Protein AF-A0A7V7VN30-F1 (afdb_monomer_lite)

Structure (mmCIF, N/CA/C/O backbone):
data_AF-A0A7V7VN30-F1
#
_entry.id   AF-A0A7V7VN30-F1
#
loop_
_atom_site.group_PDB
_atom_site.id
_atom_site.type_symbol
_atom_site.label_atom_id
_atom_site.label_alt_id
_atom_site.label_comp_id
_atom_site.label_asym_id
_atom_site.label_entity_id
_atom_site.label_seq_id
_atom_site.pdbx_PDB_ins_code
_atom_site.Cartn_x
_atom_site.Cartn_y
_atom_site.Cartn_z
_atom_site.occupancy
_atom_site.B_iso_or_equiv
_atom_site.auth_seq_id
_atom_site.auth_comp_id
_atom_site.auth_asym_id
_atom_site.auth_atom_id
_atom_site.pdbx_PDB_model_num
ATOM 1 N N . MET A 1 1 ? -15.025 1.689 34.479 1.00 66.12 1 MET A N 1
ATOM 2 C CA . MET A 1 1 ? -14.597 1.155 33.168 1.00 66.12 1 MET A CA 1
ATOM 3 C C . MET A 1 1 ? -13.584 2.127 32.608 1.00 66.12 1 MET A C 1
ATOM 5 O O . MET A 1 1 ? -13.880 3.315 32.611 1.00 66.12 1 MET A O 1
ATOM 9 N N . SER A 1 2 ? -12.434 1.637 32.155 1.00 83.88 2 SER A N 1
ATOM 10 C CA . SER A 1 2 ? -11.446 2.458 31.455 1.00 83.88 2 SER A CA 1
ATOM 11 C C . SER A 1 2 ? -11.965 2.900 30.083 1.00 83.88 2 SER A C 1
ATOM 13 O O . SER A 1 2 ? -12.443 2.048 29.329 1.00 83.88 2 SER A O 1
ATOM 15 N N . PRO A 1 3 ? -11.854 4.192 29.735 1.00 95.19 3 PRO A N 1
ATOM 16 C CA . PRO A 1 3 ? -11.903 4.664 28.356 1.00 95.19 3 PRO A CA 1
ATOM 17 C C . PRO A 1 3 ? -10.938 3.914 27.441 1.00 95.19 3 PRO A C 1
ATOM 19 O O . PRO A 1 3 ? -9.892 3.445 27.891 1.00 95.19 3 PRO A O 1
ATOM 22 N N . ILE A 1 4 ? -11.272 3.837 26.157 1.00 98.38 4 ILE A N 1
ATOM 23 C CA . ILE A 1 4 ? -10.429 3.230 25.125 1.00 98.38 4 ILE A CA 1
ATOM 24 C C . ILE A 1 4 ? -9.858 4.333 24.229 1.00 98.38 4 ILE A C 1
ATOM 26 O O . ILE A 1 4 ? -10.616 5.172 23.743 1.00 98.38 4 ILE A O 1
ATOM 30 N N . LEU A 1 5 ? -8.548 4.309 23.975 1.00 98.56 5 LEU A N 1
ATOM 31 C CA . LEU A 1 5 ? -7.946 4.971 22.817 1.00 98.56 5 LEU A CA 1
ATOM 32 C C . LEU A 1 5 ? -7.602 3.896 21.785 1.00 98.56 5 LEU A C 1
ATOM 34 O O . LEU A 1 5 ? -6.805 3.007 22.078 1.00 98.56 5 LEU A O 1
ATOM 38 N N . PHE A 1 6 ? -8.177 3.993 20.592 1.00 98.75 6 PHE A N 1
ATOM 39 C CA . PHE A 1 6 ? -7.811 3.173 19.445 1.00 98.75 6 PHE A CA 1
ATOM 40 C C . PHE A 1 6 ? -6.999 4.011 18.447 1.00 98.75 6 PHE A C 1
ATOM 42 O O . PHE A 1 6 ? -7.450 5.065 17.997 1.00 98.75 6 PHE A O 1
ATOM 49 N N . ILE A 1 7 ? -5.801 3.544 18.107 1.00 98.75 7 ILE A N 1
ATOM 50 C CA . ILE A 1 7 ? -4.928 4.145 17.098 1.00 98.75 7 ILE A CA 1
ATOM 51 C C . ILE A 1 7 ? -4.871 3.182 15.912 1.00 98.75 7 ILE A C 1
ATOM 53 O O . ILE A 1 7 ? -4.224 2.136 15.993 1.00 98.75 7 ILE A O 1
ATOM 57 N N . GLY A 1 8 ? -5.563 3.531 14.829 1.00 98.25 8 GLY A N 1
ATOM 58 C CA . GLY A 1 8 ? -5.372 2.887 13.535 1.00 98.25 8 GLY A CA 1
ATOM 59 C C . GLY A 1 8 ? -4.122 3.450 12.868 1.00 98.25 8 GLY A C 1
ATOM 60 O O . GLY A 1 8 ? -4.026 4.664 12.687 1.00 98.25 8 GLY A O 1
ATOM 61 N N . LEU A 1 9 ? -3.172 2.583 12.533 1.00 97.62 9 LEU A N 1
ATOM 62 C CA . LEU A 1 9 ? -2.003 2.907 11.717 1.00 97.62 9 LEU A CA 1
ATOM 63 C C . LEU A 1 9 ? -2.114 2.070 10.449 1.00 97.62 9 LEU A C 1
ATOM 65 O O . LEU A 1 9 ? -2.092 0.851 10.567 1.00 97.62 9 LEU A O 1
ATOM 69 N N . ASP A 1 10 ? -2.261 2.683 9.280 1.00 96.00 10 ASP A N 1
ATOM 70 C CA . ASP A 1 10 ? -2.361 1.918 8.033 1.00 96.00 10 ASP A CA 1
ATOM 71 C C . ASP A 1 10 ? -1.008 1.273 7.661 1.00 96.00 10 ASP A C 1
ATOM 73 O O . ASP A 1 10 ? 0.060 1.826 7.952 1.00 96.00 10 ASP A O 1
ATOM 77 N N . ALA A 1 11 ? -1.056 0.069 7.088 1.00 95.62 11 ALA A N 1
ATOM 78 C CA . ALA A 1 11 ? 0.086 -0.757 6.675 1.00 95.62 11 ALA A CA 1
ATOM 79 C C . ALA A 1 11 ? 1.264 -0.933 7.673 1.00 95.62 11 ALA A C 1
ATOM 81 O O . ALA A 1 11 ? 2.388 -1.250 7.261 1.00 95.62 11 ALA A O 1
ATOM 82 N N . ALA A 1 12 ? 1.048 -0.782 8.985 1.00 97.31 12 ALA A N 1
ATOM 83 C CA . ALA A 1 12 ? 2.090 -0.899 10.010 1.00 97.31 12 ALA A CA 1
ATOM 84 C C . ALA A 1 12 ? 2.546 -2.361 10.227 1.00 97.31 12 ALA A C 1
ATOM 86 O O . ALA A 1 12 ? 2.091 -3.060 11.141 1.00 97.31 12 ALA A O 1
ATOM 87 N N . ASP A 1 13 ? 3.474 -2.809 9.379 1.00 96.81 13 ASP A N 1
ATOM 88 C CA . ASP A 1 13 ? 4.096 -4.136 9.385 1.00 96.81 13 ASP A CA 1
ATOM 89 C C . ASP A 1 13 ? 4.739 -4.491 10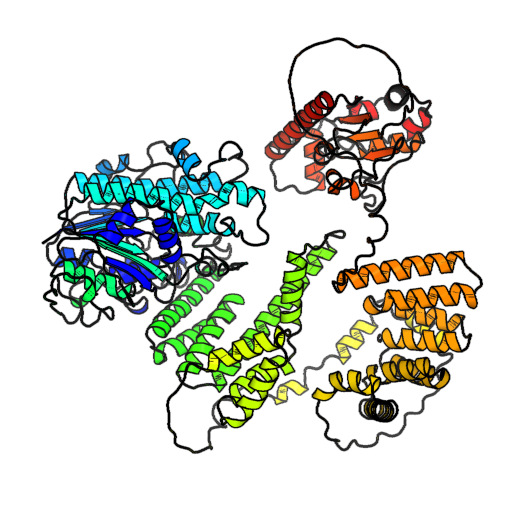.736 1.00 96.81 13 ASP A C 1
ATOM 91 O O . ASP A 1 13 ? 5.585 -3.768 11.271 1.00 96.81 13 ASP A O 1
ATOM 95 N N . TRP A 1 14 ? 4.366 -5.659 11.264 1.00 96.56 14 TRP A N 1
ATOM 96 C CA . TRP A 1 14 ? 4.877 -6.169 12.534 1.00 96.56 14 TRP A CA 1
ATOM 97 C C . TRP A 1 14 ? 6.371 -6.512 12.481 1.00 96.56 14 TRP A C 1
ATOM 99 O O . TRP A 1 14 ? 7.076 -6.325 13.477 1.00 96.56 14 TRP A O 1
ATOM 109 N N . GLU A 1 15 ? 6.874 -7.012 11.349 1.00 94.69 15 GLU A N 1
ATOM 110 C CA . GLU A 1 15 ? 8.275 -7.429 11.218 1.00 94.69 15 GLU A CA 1
ATOM 111 C C . GLU A 1 15 ? 9.208 -6.203 11.232 1.00 94.69 15 GLU A C 1
ATOM 113 O O . GLU A 1 15 ? 10.107 -6.121 12.076 1.00 94.69 15 GLU A O 1
ATOM 118 N N . LEU A 1 16 ? 8.939 -5.194 10.395 1.00 95.06 16 LEU A N 1
ATOM 119 C CA . LEU A 1 16 ? 9.674 -3.926 10.367 1.00 95.06 16 LEU A CA 1
ATOM 120 C C . LEU A 1 16 ? 9.571 -3.150 11.692 1.00 95.06 16 LEU A C 1
ATOM 122 O O . LEU A 1 16 ? 10.581 -2.643 12.190 1.00 95.06 16 LEU A O 1
ATOM 126 N N . LEU A 1 17 ? 8.385 -3.091 12.308 1.00 96.38 17 LEU A N 1
ATOM 127 C CA . LEU A 1 17 ? 8.190 -2.455 13.616 1.00 96.38 17 LEU A CA 1
ATOM 128 C C . LEU A 1 17 ? 9.000 -3.161 14.718 1.00 96.38 17 LEU A C 1
ATOM 130 O O . LEU A 1 17 ? 9.646 -2.495 15.531 1.00 96.38 17 LEU A O 1
ATOM 134 N N . SER A 1 18 ? 9.038 -4.497 14.712 1.00 95.31 18 SER A N 1
ATOM 135 C CA . SER A 1 18 ? 9.828 -5.291 15.665 1.00 95.31 18 SER A CA 1
ATOM 136 C C . SER A 1 18 ? 11.333 -5.049 15.512 1.00 95.31 18 SER A C 1
ATOM 138 O O . SER A 1 18 ? 12.022 -4.824 16.509 1.00 95.31 18 SER A O 1
ATOM 140 N N . LEU A 1 19 ? 11.844 -5.021 14.274 1.00 95.75 19 LEU A N 1
ATOM 141 C CA . LEU A 1 19 ? 13.248 -4.699 13.983 1.00 95.75 19 LEU A CA 1
ATOM 142 C C . LEU A 1 19 ? 13.631 -3.305 14.505 1.00 95.75 19 LEU A C 1
ATOM 144 O O . LEU A 1 19 ? 14.706 -3.123 15.077 1.00 95.75 19 LEU A O 1
ATOM 148 N N . LYS A 1 20 ? 12.736 -2.321 14.373 1.00 96.56 20 LYS A N 1
ATOM 149 C CA . LYS A 1 20 ? 12.953 -0.951 14.858 1.00 96.56 20 LYS A CA 1
ATOM 150 C C . LYS A 1 20 ? 12.885 -0.809 16.379 1.00 96.56 20 LYS A C 1
ATOM 152 O O . LYS A 1 20 ? 13.650 -0.022 16.939 1.00 96.56 20 LYS A O 1
ATOM 157 N N . ILE A 1 21 ? 12.021 -1.571 17.054 1.00 97.12 21 ILE A N 1
ATOM 158 C CA . ILE A 1 21 ? 12.023 -1.675 18.523 1.00 97.12 21 ILE A CA 1
ATOM 159 C C . ILE A 1 21 ? 13.345 -2.287 19.003 1.00 97.12 21 ILE A C 1
ATOM 161 O O . ILE A 1 21 ? 13.971 -1.730 19.905 1.00 97.12 21 ILE A O 1
ATOM 165 N N . ALA A 1 22 ? 13.811 -3.370 18.371 1.00 96.31 22 ALA A N 1
ATOM 166 C CA . ALA A 1 22 ? 15.088 -4.008 18.700 1.00 96.31 22 ALA A CA 1
ATOM 167 C C . ALA A 1 22 ? 16.297 -3.081 18.457 1.00 96.31 22 ALA A C 1
ATOM 169 O O . ALA A 1 22 ? 17.237 -3.073 19.248 1.00 96.31 22 ALA A O 1
ATOM 170 N N . ALA A 1 23 ? 16.243 -2.237 17.421 1.00 96.75 23 ALA A N 1
ATOM 171 C CA . ALA A 1 23 ? 17.229 -1.187 17.151 1.00 96.75 23 ALA A CA 1
ATOM 172 C C . ALA A 1 23 ? 17.105 0.056 18.066 1.00 96.75 23 ALA A C 1
ATOM 174 O O . ALA A 1 23 ? 17.790 1.054 17.841 1.00 96.75 23 ALA A O 1
ATOM 175 N N . GLY A 1 24 ? 16.215 0.040 19.067 1.00 97.56 24 GLY A N 1
ATOM 176 C CA . GLY A 1 24 ? 16.019 1.138 20.020 1.00 97.56 24 GLY A CA 1
ATOM 177 C C . GLY A 1 24 ? 15.389 2.407 19.432 1.00 97.56 24 GLY A C 1
ATOM 178 O O . GLY A 1 24 ? 15.394 3.445 20.090 1.00 97.56 24 GLY A O 1
ATOM 179 N N . LYS A 1 25 ? 14.849 2.352 18.206 1.00 97.94 25 LYS A N 1
ATOM 180 C CA . LYS A 1 25 ? 14.359 3.530 17.471 1.00 97.94 25 LYS A CA 1
ATOM 181 C C . LYS A 1 25 ? 12.937 3.966 17.827 1.00 97.94 25 LYS A C 1
ATOM 183 O O . LYS A 1 25 ? 12.584 5.105 17.547 1.00 97.94 25 LYS A O 1
ATOM 188 N N . LEU A 1 26 ? 12.141 3.085 18.438 1.00 98.50 26 LEU A N 1
ATOM 189 C CA . LEU A 1 26 ? 10.723 3.321 18.757 1.00 98.50 26 LEU A CA 1
ATOM 190 C C . LEU A 1 26 ? 10.481 3.244 20.280 1.00 98.50 26 LEU A C 1
ATOM 192 O O . LEU A 1 26 ? 9.953 2.241 20.776 1.00 98.50 26 LEU A O 1
ATOM 196 N N . PRO A 1 27 ? 10.956 4.228 21.071 1.00 98.06 27 PRO A N 1
ATOM 197 C CA . PRO A 1 27 ? 10.899 4.183 22.531 1.00 98.06 27 PRO A CA 1
ATOM 198 C C . PRO A 1 27 ? 9.481 4.174 23.127 1.00 98.06 27 PRO A C 1
ATOM 200 O O . PRO A 1 27 ? 9.307 3.618 24.215 1.00 98.06 27 PRO A O 1
ATOM 203 N N . HIS A 1 28 ? 8.465 4.752 22.479 1.00 98.12 28 HIS A N 1
ATOM 204 C CA . HIS A 1 28 ? 7.094 4.744 23.008 1.00 98.12 28 HIS A CA 1
ATOM 205 C C . HIS A 1 28 ? 6.401 3.394 22.754 1.00 98.12 28 HIS A C 1
ATOM 207 O O . HIS A 1 28 ? 5.845 2.802 23.684 1.00 98.12 28 HIS A O 1
ATOM 213 N N . LEU A 1 29 ? 6.513 2.847 21.542 1.00 97.56 29 LEU A N 1
ATOM 214 C CA . LEU A 1 29 ? 6.045 1.509 21.170 1.00 97.56 29 LEU A CA 1
ATOM 215 C C . LEU A 1 29 ? 6.773 0.422 21.975 1.00 97.56 29 LEU A C 1
ATOM 217 O O . LEU A 1 29 ? 6.116 -0.455 22.531 1.00 97.56 29 LEU A O 1
ATOM 221 N N . SER A 1 30 ? 8.093 0.532 22.158 1.00 97.38 30 SER A N 1
ATOM 222 C CA . SER A 1 30 ? 8.890 -0.365 23.015 1.00 97.38 30 SER A CA 1
ATOM 223 C C . SER A 1 30 ? 8.383 -0.405 24.467 1.00 97.38 30 SER A C 1
ATOM 225 O O . SER A 1 30 ? 8.200 -1.482 25.049 1.00 97.38 30 SER A O 1
ATOM 227 N N . LYS A 1 31 ? 8.048 0.760 25.046 1.00 95.81 31 LYS A N 1
ATOM 228 C CA . LYS A 1 31 ? 7.421 0.839 26.377 1.00 95.81 31 LYS A CA 1
ATOM 229 C C . LYS A 1 31 ? 6.052 0.155 26.415 1.00 95.81 31 LYS A C 1
ATOM 231 O O . LYS A 1 31 ? 5.730 -0.448 27.437 1.00 95.81 31 LYS A O 1
ATOM 236 N N . MET A 1 32 ? 5.247 0.227 25.355 1.00 95.44 32 MET A N 1
ATOM 237 C CA . MET A 1 32 ? 3.921 -0.410 25.320 1.00 95.44 32 MET A CA 1
ATOM 238 C C . MET A 1 32 ? 3.971 -1.917 25.072 1.00 95.44 32 MET A C 1
ATOM 240 O O . MET A 1 32 ? 3.211 -2.635 25.712 1.00 95.44 32 MET A O 1
ATOM 244 N N . VAL A 1 33 ? 4.887 -2.398 24.228 1.00 95.38 33 VAL A N 1
ATOM 245 C CA . VAL A 1 33 ? 5.182 -3.831 24.056 1.00 95.38 33 VAL A CA 1
ATOM 246 C C . VAL A 1 33 ? 5.611 -4.444 25.393 1.00 95.38 33 VAL A C 1
ATOM 248 O O . VAL A 1 33 ? 5.045 -5.443 25.829 1.00 95.38 33 VAL A O 1
ATOM 251 N N . THR A 1 34 ? 6.539 -3.795 26.102 1.00 94.88 34 THR A N 1
ATOM 252 C CA . THR A 1 34 ? 7.025 -4.263 27.413 1.00 94.88 34 THR A CA 1
ATOM 253 C C . THR A 1 34 ? 5.923 -4.274 28.485 1.00 94.88 34 THR A C 1
ATOM 255 O O . THR A 1 34 ? 5.781 -5.250 29.217 1.00 94.88 34 THR A O 1
ATOM 258 N N . HIS A 1 35 ? 5.104 -3.219 28.575 1.00 94.31 35 HIS A N 1
ATOM 259 C CA . HIS A 1 35 ? 4.089 -3.051 29.633 1.00 94.31 35 HIS A CA 1
ATOM 260 C C . HIS A 1 35 ? 2.658 -3.402 29.187 1.00 94.31 35 HIS A C 1
ATOM 262 O O . HIS A 1 35 ? 1.690 -2.896 29.759 1.00 94.31 35 HIS A O 1
ATOM 268 N N . GLY A 1 36 ? 2.512 -4.231 28.156 1.00 96.25 36 GLY A N 1
ATOM 269 C CA . GLY A 1 36 ? 1.225 -4.577 27.555 1.00 96.25 36 GLY A CA 1
ATOM 270 C C . GLY A 1 36 ? 1.229 -5.974 26.940 1.00 96.25 36 GLY A C 1
ATOM 271 O O . GLY A 1 36 ? 1.962 -6.865 27.377 1.00 96.25 36 GLY A O 1
ATOM 272 N N . VAL A 1 37 ? 0.415 -6.158 25.905 1.00 97.38 37 VAL A N 1
ATOM 273 C CA . VAL A 1 37 ? 0.479 -7.321 25.018 1.00 97.38 37 VAL A CA 1
ATOM 274 C C . VAL A 1 37 ? 0.644 -6.890 23.572 1.00 97.38 37 VAL A C 1
ATOM 276 O O . VAL A 1 37 ? 0.138 -5.843 23.172 1.00 97.38 37 VAL A O 1
ATOM 279 N N . SER A 1 38 ? 1.329 -7.701 22.773 1.00 97.56 38 SER A N 1
ATOM 280 C CA . SER A 1 38 ? 1.595 -7.371 21.371 1.00 97.56 38 SER A CA 1
ATOM 281 C C . SER A 1 38 ? 1.861 -8.596 20.508 1.00 97.56 38 SER A C 1
ATOM 283 O O . SER A 1 38 ? 2.325 -9.621 21.011 1.00 97.56 38 SER A O 1
ATOM 285 N N . GLY A 1 39 ? 1.627 -8.487 19.205 1.00 96.44 39 GLY A N 1
ATOM 286 C CA . GLY A 1 39 ? 2.004 -9.517 18.245 1.00 96.44 39 GLY A CA 1
ATOM 287 C C . GLY A 1 39 ? 1.530 -9.228 16.819 1.00 96.44 39 GLY A C 1
ATOM 288 O O . GLY A 1 39 ? 0.883 -8.206 16.576 1.00 96.44 39 GLY A O 1
ATOM 289 N N . PRO A 1 40 ? 1.820 -10.148 15.883 1.00 97.00 40 PRO A N 1
ATOM 290 C CA . PRO A 1 40 ? 1.345 -10.063 14.510 1.00 97.00 40 PRO A CA 1
ATOM 291 C C . PRO A 1 40 ? -0.181 -10.204 14.444 1.00 97.00 40 PRO A C 1
ATOM 293 O O . PRO A 1 40 ? -0.768 -11.119 15.033 1.00 97.00 40 PRO A O 1
ATOM 296 N N . LEU A 1 41 ? -0.805 -9.319 13.675 1.00 97.50 41 LEU A N 1
ATOM 297 C CA . LEU A 1 41 ? -2.236 -9.268 13.405 1.00 97.50 41 LEU A CA 1
ATOM 298 C C . LEU A 1 41 ? -2.484 -9.662 11.949 1.00 97.50 41 LEU A C 1
ATOM 300 O O . LEU A 1 41 ? -2.000 -9.010 11.028 1.00 97.50 41 LEU A O 1
ATOM 304 N N . ARG A 1 42 ? -3.214 -10.756 11.725 1.00 96.06 42 ARG A N 1
ATOM 305 C CA . ARG A 1 42 ? -3.474 -11.265 10.376 1.00 96.06 42 ARG A CA 1
ATOM 306 C C . ARG A 1 42 ? -4.650 -10.535 9.723 1.00 96.06 42 ARG A C 1
ATOM 308 O O . ARG A 1 42 ? -5.745 -10.491 10.286 1.00 96.06 42 ARG A O 1
ATOM 315 N N . SER A 1 43 ? -4.412 -10.012 8.527 1.00 94.19 43 SER A N 1
ATOM 316 C CA . SER A 1 43 ? -5.440 -9.420 7.671 1.00 94.19 43 SER A CA 1
ATOM 317 C C . SER A 1 43 ? -6.303 -10.492 6.984 1.00 94.19 43 SER A C 1
ATOM 319 O O . SER A 1 43 ? -5.991 -11.684 7.068 1.00 94.19 43 SER A O 1
ATOM 321 N N . ILE A 1 44 ? -7.376 -10.082 6.305 1.00 88.62 44 ILE A N 1
ATOM 322 C CA . ILE A 1 44 ? -8.258 -10.973 5.528 1.00 88.62 44 ILE A CA 1
ATOM 323 C C . ILE A 1 44 ? -8.218 -10.629 4.034 1.00 88.62 44 ILE A C 1
ATOM 325 O O . ILE A 1 44 ? -7.730 -9.569 3.657 1.00 88.62 44 ILE A O 1
ATOM 329 N N . SER A 1 45 ? -8.727 -11.514 3.173 1.00 79.31 45 SER A N 1
ATOM 330 C CA . SER A 1 4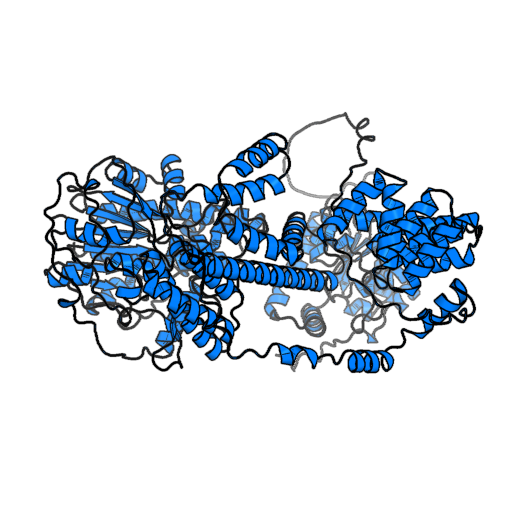5 ? -8.895 -11.186 1.750 1.00 79.31 45 SER A CA 1
ATOM 331 C C . SER A 1 45 ? -10.256 -10.511 1.504 1.00 79.31 45 SER A C 1
ATOM 333 O O . SER A 1 45 ? -11.257 -10.973 2.063 1.00 79.31 45 SER A O 1
ATOM 335 N N . PRO A 1 46 ? -10.340 -9.463 0.663 1.00 81.12 46 PRO A N 1
ATOM 336 C CA . PRO A 1 46 ? -9.241 -8.796 -0.045 1.00 81.12 46 PRO A CA 1
ATOM 337 C C . PRO A 1 46 ? -8.512 -7.721 0.788 1.00 81.12 46 PRO A C 1
ATOM 339 O O . PRO A 1 46 ? -9.116 -7.067 1.637 1.00 81.12 46 PRO A O 1
ATOM 342 N N . LEU A 1 47 ? -7.232 -7.473 0.474 1.00 85.56 47 LEU A N 1
ATOM 343 C CA . LEU A 1 47 ? -6.345 -6.530 1.182 1.00 85.56 47 LEU A CA 1
ATOM 344 C C . LEU A 1 47 ? -6.579 -5.03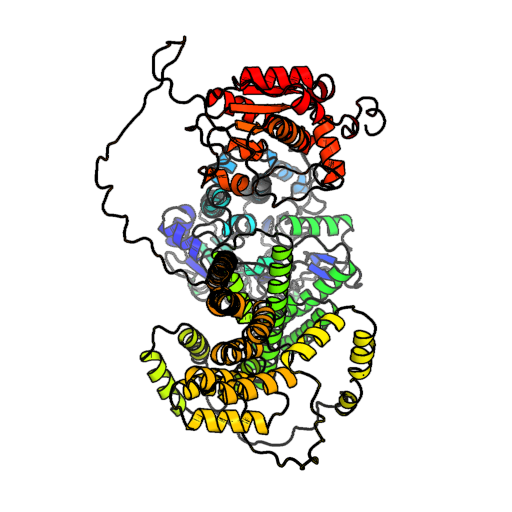8 0.830 1.00 85.56 47 LEU A C 1
ATOM 346 O O . LEU A 1 47 ? -5.623 -4.290 0.630 1.00 85.56 47 LEU A O 1
ATOM 350 N N . PHE A 1 48 ? -7.838 -4.597 0.741 1.00 87.19 48 PHE A N 1
ATOM 351 C CA . PHE A 1 48 ? -8.188 -3.183 0.537 1.00 87.19 48 PHE A CA 1
ATOM 352 C C . PHE A 1 48 ? -8.551 -2.526 1.866 1.00 87.19 48 PHE A C 1
ATOM 354 O O . PHE A 1 48 ? -9.567 -2.885 2.466 1.00 87.19 48 PHE A O 1
ATOM 361 N N . SER A 1 49 ? -7.803 -1.504 2.277 1.00 90.88 49 SER A N 1
ATOM 362 C CA . SER A 1 49 ? -8.028 -0.748 3.515 1.00 90.88 49 SER A CA 1
ATOM 363 C C . SER A 1 49 ? -9.502 -0.340 3.748 1.00 90.88 49 SER A C 1
ATOM 365 O O . SER A 1 49 ? -9.993 -0.550 4.856 1.00 90.88 49 SER A O 1
ATOM 367 N N . PRO A 1 50 ? -10.305 0.110 2.753 1.00 90.62 50 PRO A N 1
ATOM 368 C CA . PRO A 1 50 ? -11.744 0.333 2.950 1.00 90.62 50 PRO A CA 1
ATOM 369 C C . PRO A 1 50 ? -12.529 -0.882 3.458 1.00 90.62 50 PRO A C 1
ATOM 371 O O . PRO A 1 50 ? -13.378 -0.744 4.340 1.00 90.62 50 PRO A O 1
ATOM 374 N N . ALA A 1 51 ? -12.262 -2.069 2.910 1.00 92.50 51 ALA A N 1
ATOM 375 C CA . ALA A 1 51 ? -12.911 -3.304 3.332 1.00 92.50 51 ALA A CA 1
ATOM 376 C C . ALA A 1 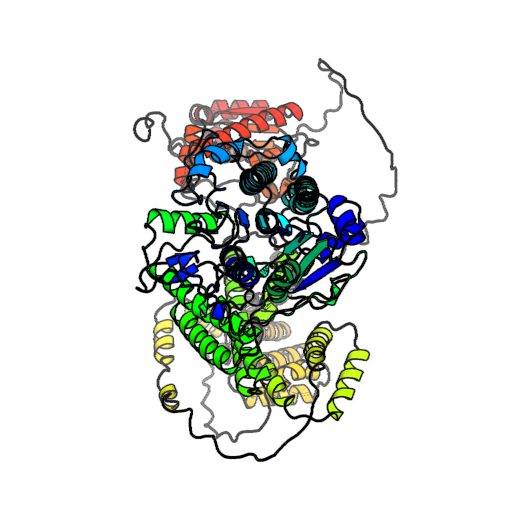51 ? -12.407 -3.729 4.718 1.00 92.50 51 ALA A C 1
ATOM 378 O O . ALA A 1 51 ? -13.205 -4.073 5.589 1.00 92.50 51 ALA A O 1
ATOM 379 N N . LEU A 1 52 ? -11.098 -3.623 4.956 1.00 95.56 52 LEU A N 1
ATOM 380 C CA . LEU A 1 52 ? -10.466 -4.047 6.201 1.00 95.56 52 LEU A CA 1
ATOM 381 C C . LEU A 1 52 ? -10.805 -3.126 7.389 1.00 95.56 52 LEU A C 1
ATOM 383 O O . LEU A 1 52 ? -11.162 -3.619 8.456 1.00 95.56 52 LEU A O 1
ATOM 387 N N . TRP A 1 53 ? -10.804 -1.800 7.228 1.00 96.44 53 TRP A N 1
ATOM 388 C CA . TRP A 1 53 ? -11.234 -0.862 8.277 1.00 96.44 53 TRP A CA 1
ATOM 389 C C . TRP A 1 53 ? -12.740 -0.935 8.553 1.00 96.44 53 TRP A C 1
ATOM 391 O O . TRP A 1 53 ? -13.169 -0.734 9.695 1.00 96.44 53 TRP A O 1
ATOM 401 N N . ALA A 1 54 ? -13.558 -1.292 7.559 1.00 95.81 54 ALA A N 1
ATOM 402 C CA . ALA A 1 54 ? -14.960 -1.638 7.784 1.00 95.81 54 ALA A CA 1
ATOM 403 C C . ALA A 1 54 ? -15.105 -2.982 8.532 1.00 95.81 54 ALA A C 1
ATOM 405 O O . ALA A 1 54 ? -15.904 -3.067 9.469 1.00 95.81 54 ALA A O 1
ATOM 406 N N . THR A 1 55 ? -14.278 -3.986 8.223 1.00 97.31 55 THR A N 1
ATOM 407 C CA . THR A 1 55 ? -14.183 -5.257 8.965 1.00 97.31 55 THR A CA 1
ATOM 408 C C . THR A 1 55 ? -13.792 -5.017 10.429 1.00 97.31 55 THR A C 1
ATOM 410 O O . THR A 1 55 ? -14.487 -5.480 11.333 1.00 97.31 55 THR A O 1
ATOM 413 N N . ILE A 1 56 ? -12.749 -4.222 10.696 1.00 98.06 56 ILE A N 1
ATOM 414 C CA . ILE A 1 56 ? -12.306 -3.849 12.053 1.00 98.06 56 ILE A CA 1
ATOM 415 C C . ILE A 1 56 ? -13.407 -3.093 12.803 1.00 98.06 56 ILE A C 1
ATOM 417 O O . ILE A 1 56 ? -13.635 -3.342 13.987 1.00 98.06 56 ILE A O 1
ATOM 421 N N . GLY A 1 57 ? -14.099 -2.174 12.124 1.00 97.00 57 GLY A N 1
ATOM 422 C CA . GLY A 1 57 ? -15.161 -1.372 12.722 1.00 97.00 57 GLY A CA 1
ATOM 423 C C . GLY A 1 57 ? -16.417 -2.175 13.072 1.00 97.00 57 GLY A C 1
ATOM 424 O O . GLY A 1 57 ? -17.072 -1.851 14.062 1.00 97.00 57 GLY A O 1
ATOM 425 N N . THR A 1 58 ? -16.760 -3.198 12.282 1.00 97.25 58 THR A N 1
ATOM 426 C CA . THR A 1 58 ? -18.020 -3.966 12.391 1.00 97.25 58 THR A CA 1
ATOM 427 C C . THR A 1 58 ? -17.871 -5.345 13.045 1.00 97.25 58 THR A C 1
ATOM 429 O O . THR A 1 58 ? -18.833 -5.835 13.634 1.00 97.25 58 THR A O 1
ATOM 432 N N . GLY A 1 59 ? -16.686 -5.962 12.988 1.00 97.12 59 GLY A N 1
ATOM 433 C CA . GLY A 1 59 ? -16.434 -7.332 13.454 1.00 97.12 59 GLY A CA 1
ATOM 434 C C . GLY A 1 59 ? -16.954 -8.430 12.519 1.00 97.12 59 GLY A C 1
ATOM 435 O O . GLY A 1 59 ? -17.270 -9.513 13.009 1.00 97.12 59 GLY A O 1
ATOM 436 N N . LYS A 1 60 ? -17.082 -8.131 11.220 1.00 96.31 60 LYS A N 1
ATOM 437 C CA . LYS A 1 60 ? -17.751 -8.931 10.176 1.00 96.31 60 LYS A CA 1
ATOM 438 C C . LYS A 1 60 ? -16.942 -8.954 8.874 1.00 96.31 60 LYS A C 1
ATOM 440 O O . LYS A 1 60 ? -16.068 -8.110 8.710 1.00 96.31 60 LYS A O 1
ATOM 445 N N . HIS A 1 61 ? -17.253 -9.859 7.945 1.00 95.38 61 HIS A N 1
ATOM 446 C CA . HIS A 1 61 ? -16.605 -9.913 6.621 1.00 95.38 61 HIS A CA 1
ATOM 447 C C . HIS A 1 61 ? -17.150 -8.866 5.637 1.00 95.38 61 HIS A C 1
ATOM 449 O O . HIS A 1 61 ? -18.287 -8.397 5.752 1.00 95.38 61 HIS A O 1
ATOM 455 N N . SER A 1 62 ? -16.366 -8.581 4.594 1.00 93.69 62 SER A N 1
ATOM 456 C CA . SER A 1 62 ? -16.700 -7.667 3.494 1.00 93.69 62 SER A CA 1
ATOM 457 C C . SER A 1 62 ? -18.029 -7.996 2.805 1.00 93.69 62 SER A C 1
ATOM 459 O O . SER A 1 62 ? -18.788 -7.082 2.472 1.00 93.69 62 SER A O 1
ATOM 461 N N . TYR A 1 63 ? -18.351 -9.287 2.640 1.00 92.38 63 TYR A N 1
ATOM 462 C CA . TYR A 1 63 ? -19.634 -9.729 2.078 1.00 92.38 63 TYR A CA 1
ATOM 463 C C . TYR A 1 63 ? -20.842 -9.430 2.988 1.00 92.38 63 TYR A C 1
ATOM 465 O O . TYR A 1 63 ? -21.950 -9.247 2.484 1.00 92.38 63 TYR A O 1
ATOM 473 N N . GLU A 1 64 ? -20.650 -9.342 4.310 1.00 93.69 64 GLU A N 1
ATOM 474 C CA . GLU A 1 64 ? -21.706 -8.980 5.263 1.00 93.69 64 GLU A CA 1
ATOM 475 C C . GLU A 1 64 ? -21.887 -7.462 5.330 1.00 93.69 64 GLU A C 1
ATOM 477 O O . GLU A 1 64 ? -22.974 -6.941 5.072 1.00 93.69 64 GLU A O 1
ATOM 482 N N . HIS A 1 65 ? -20.812 -6.733 5.657 1.00 93.06 65 HIS A N 1
ATOM 483 C CA . HIS A 1 65 ? -20.887 -5.290 5.884 1.00 93.06 65 HIS A CA 1
ATOM 484 C C . HIS A 1 65 ? -20.956 -4.477 4.584 1.00 93.06 65 HIS A C 1
ATOM 486 O O . HIS A 1 65 ? -21.188 -3.270 4.647 1.00 93.06 65 HIS A O 1
ATOM 492 N N . GLY A 1 66 ? -20.803 -5.113 3.418 1.00 90.12 66 GLY A N 1
ATOM 493 C CA . GLY A 1 66 ? -21.120 -4.543 2.106 1.00 90.12 66 GLY A CA 1
ATOM 494 C C . GLY A 1 66 ? -20.104 -3.543 1.552 1.00 90.12 66 GLY A C 1
ATOM 495 O O . GLY A 1 66 ? -20.474 -2.741 0.701 1.00 90.12 66 GLY A O 1
ATOM 496 N N . ILE A 1 67 ? -18.855 -3.577 2.025 1.00 90.44 67 ILE A N 1
ATOM 497 C CA . ILE A 1 67 ? -17.743 -2.766 1.499 1.00 90.44 67 ILE A CA 1
ATOM 498 C C . ILE A 1 67 ? -16.643 -3.738 1.083 1.00 90.44 67 ILE A C 1
ATOM 500 O O . ILE A 1 67 ? -16.084 -4.408 1.947 1.00 90.44 67 ILE A O 1
ATOM 504 N N . THR A 1 68 ? -16.358 -3.841 -0.217 1.00 87.06 68 THR A N 1
ATOM 505 C CA . THR A 1 68 ? -15.462 -4.873 -0.775 1.00 87.06 68 THR A CA 1
ATOM 506 C C . THR A 1 68 ? -14.215 -4.318 -1.468 1.00 87.06 68 THR A C 1
ATOM 508 O O . THR A 1 68 ? -13.328 -5.097 -1.797 1.00 87.06 68 THR A O 1
ATOM 511 N N . GLY A 1 69 ? -14.088 -3.004 -1.667 1.00 84.81 69 GLY A N 1
ATOM 512 C CA . GLY A 1 69 ? -12.925 -2.395 -2.324 1.00 84.81 69 GLY A CA 1
ATOM 513 C C . GLY A 1 69 ? -12.903 -0.873 -2.204 1.00 84.81 69 GLY A C 1
ATOM 514 O O . GLY A 1 69 ? -13.541 -0.314 -1.314 1.00 84.81 69 GLY A O 1
ATOM 515 N N . PHE A 1 70 ? -12.184 -0.198 -3.105 1.00 81.25 70 PHE A N 1
ATOM 516 C CA . PHE A 1 70 ? -12.156 1.269 -3.175 1.00 81.25 70 PHE A CA 1
ATOM 517 C C . PHE A 1 70 ? -13.364 1.846 -3.921 1.00 81.25 70 PHE A C 1
ATOM 519 O O . PHE A 1 70 ? -13.967 2.808 -3.440 1.00 81.25 70 PHE A O 1
ATOM 526 N N . THR A 1 71 ? -13.752 1.249 -5.052 1.00 83.88 71 THR A N 1
ATOM 527 C CA . THR A 1 71 ? -14.874 1.715 -5.880 1.00 83.88 71 THR A CA 1
ATOM 528 C C . THR A 1 71 ? -15.887 0.616 -6.217 1.00 83.88 71 THR A C 1
ATOM 530 O O . THR A 1 71 ? -15.609 -0.572 -6.069 1.00 83.88 71 THR A O 1
ATOM 533 N N . TYR A 1 72 ? -17.085 1.026 -6.645 1.00 81.00 72 TYR A N 1
ATOM 534 C CA . TYR A 1 72 ? -18.149 0.159 -7.151 1.00 81.00 72 TYR A CA 1
ATOM 535 C C . TYR A 1 72 ? -18.925 0.826 -8.297 1.00 81.00 72 TYR A C 1
ATOM 537 O O . TYR A 1 72 ? -18.941 2.056 -8.435 1.00 81.00 72 TYR A O 1
ATOM 545 N N . ALA A 1 73 ? -19.584 0.010 -9.123 1.00 79.81 73 ALA A N 1
ATOM 546 C CA . ALA A 1 73 ? -20.523 0.489 -10.134 1.00 79.81 73 ALA A CA 1
ATOM 547 C C . ALA A 1 73 ? -21.867 0.839 -9.475 1.00 79.81 73 ALA A C 1
ATOM 549 O O . ALA A 1 73 ? -22.412 0.063 -8.692 1.00 79.81 73 ALA A O 1
ATOM 550 N N . ASP A 1 74 ? -22.415 2.017 -9.768 1.00 75.81 74 ASP A N 1
ATOM 551 C CA . ASP A 1 74 ? -23.668 2.460 -9.160 1.00 75.81 74 ASP A CA 1
ATOM 552 C C . ASP A 1 74 ? -24.869 1.581 -9.575 1.00 75.81 74 ASP A C 1
ATOM 554 O O . ASP A 1 74 ? -24.839 0.874 -10.580 1.00 75.81 74 ASP A O 1
ATOM 558 N N . HIS A 1 75 ? -25.976 1.656 -8.829 1.00 67.88 75 HIS A N 1
ATOM 559 C CA . HIS A 1 75 ? -27.164 0.835 -9.103 1.00 67.88 75 HIS A CA 1
ATOM 560 C C . HIS A 1 75 ? -27.847 1.117 -10.457 1.00 67.88 75 HIS A C 1
ATOM 562 O O . HIS A 1 75 ? -28.710 0.337 -10.856 1.00 67.88 75 HIS A O 1
ATOM 568 N N . SER A 1 76 ? -27.494 2.200 -11.163 1.00 65.69 76 SER A N 1
ATOM 569 C CA . SER A 1 76 ? -27.936 2.431 -12.545 1.00 65.69 76 SER A CA 1
ATOM 570 C C . SER A 1 76 ? -27.007 1.828 -13.609 1.00 65.69 76 SER A C 1
ATOM 572 O O . SER A 1 76 ? -27.406 1.726 -14.767 1.00 65.69 76 SER A O 1
ATOM 574 N N . GLY A 1 77 ? -25.787 1.416 -13.242 1.00 63.69 77 GLY A N 1
ATOM 575 C CA . GLY A 1 77 ? -24.759 0.945 -14.173 1.00 63.69 77 GLY A CA 1
ATOM 576 C C . GLY A 1 77 ? -24.167 2.052 -15.055 1.00 63.69 77 GLY A C 1
ATOM 577 O O . GLY A 1 77 ? -23.602 1.754 -16.108 1.00 63.69 77 GLY A O 1
ATOM 578 N N . MET A 1 78 ? -24.315 3.323 -14.662 1.00 64.12 78 MET A N 1
ATOM 579 C CA . MET A 1 78 ? -23.913 4.504 -15.444 1.00 64.12 78 MET A CA 1
ATOM 580 C C . MET A 1 78 ? -22.886 5.400 -14.733 1.00 64.12 78 MET A C 1
ATOM 582 O O . MET A 1 78 ? -22.364 6.334 -15.346 1.00 64.12 78 MET A O 1
ATOM 586 N N . GLY A 1 79 ? -22.569 5.131 -13.465 1.00 72.06 79 GLY A N 1
ATOM 587 C CA . GLY A 1 79 ? -21.615 5.886 -12.660 1.00 72.06 79 GLY A CA 1
ATOM 588 C C . GLY A 1 79 ? -20.647 4.999 -11.878 1.00 72.06 79 GLY A C 1
ATOM 589 O O . GLY A 1 79 ? -20.989 3.909 -11.427 1.00 72.06 79 GLY A O 1
ATOM 590 N N . LEU A 1 80 ? -19.431 5.509 -11.689 1.00 78.50 80 LEU A N 1
ATOM 591 C CA . LEU A 1 80 ? -18.448 4.976 -10.748 1.00 78.50 80 LEU A CA 1
ATOM 592 C C . LEU A 1 80 ? -18.610 5.706 -9.408 1.00 78.50 80 LEU A C 1
ATOM 594 O O . LEU A 1 80 ? -18.694 6.937 -9.402 1.00 78.50 80 LEU A O 1
ATOM 598 N N . ARG A 1 81 ? -18.631 4.984 -8.284 1.00 79.75 81 ARG A N 1
ATOM 599 C CA . ARG A 1 81 ? -18.669 5.576 -6.937 1.00 79.75 81 ARG A CA 1
ATOM 600 C C . ARG A 1 81 ? -17.570 5.002 -6.040 1.00 79.75 81 ARG A C 1
ATOM 602 O O . ARG A 1 81 ? -17.296 3.810 -6.130 1.00 79.75 81 ARG A O 1
ATOM 609 N N . PRO A 1 82 ? -16.961 5.810 -5.155 1.00 83.50 82 PRO A N 1
ATOM 610 C CA . PRO A 1 82 ? -16.150 5.285 -4.063 1.00 83.50 82 PRO A CA 1
ATOM 611 C C . PRO A 1 82 ? -17.052 4.611 -3.022 1.00 83.50 82 PRO A C 1
ATOM 613 O O . PRO A 1 82 ? -18.188 5.048 -2.816 1.00 83.50 82 PRO A O 1
ATOM 616 N N . TYR A 1 83 ? -16.546 3.590 -2.330 1.00 85.00 83 TYR A N 1
ATOM 617 C CA . TYR A 1 83 ? -17.220 3.064 -1.144 1.00 85.00 83 TYR A CA 1
ATOM 618 C C . TYR A 1 83 ? -17.256 4.122 -0.038 1.00 85.00 83 TYR A C 1
ATOM 620 O O . TYR A 1 83 ? -16.234 4.689 0.343 1.00 85.00 83 TYR A O 1
ATOM 628 N N . ASP A 1 84 ? -18.457 4.377 0.472 1.00 84.94 84 ASP A N 1
ATOM 629 C CA . ASP A 1 84 ? -18.745 5.456 1.413 1.00 84.94 84 ASP A CA 1
ATOM 630 C C . ASP A 1 84 ? -19.531 4.950 2.634 1.00 84.94 84 ASP A C 1
ATOM 632 O O . ASP A 1 84 ? -19.964 3.795 2.708 1.00 84.94 84 ASP A O 1
ATOM 636 N N . ARG A 1 85 ? -19.788 5.841 3.593 1.00 87.69 85 ARG A N 1
ATOM 637 C CA . ARG A 1 85 ? -20.551 5.525 4.807 1.00 87.69 85 ARG A CA 1
ATOM 638 C C . ARG A 1 85 ? -21.960 4.990 4.531 1.00 87.69 85 ARG A C 1
ATOM 640 O O . ARG A 1 85 ? -22.520 4.286 5.371 1.00 87.69 85 ARG A O 1
ATOM 647 N N . THR A 1 86 ? -22.567 5.348 3.398 1.00 84.50 86 THR A N 1
ATOM 648 C CA . THR A 1 86 ? -23.921 4.905 3.010 1.00 84.50 86 THR A CA 1
ATOM 649 C C . THR A 1 86 ? -23.935 3.502 2.407 1.00 84.50 86 THR A C 1
ATOM 651 O O . THR A 1 86 ? -24.983 2.864 2.376 1.00 84.50 86 THR A O 1
ATOM 654 N N . SER A 1 87 ? -22.769 3.004 1.995 1.00 86.62 87 SER A N 1
ATOM 655 C CA . SER A 1 87 ? -22.574 1.669 1.422 1.00 86.62 87 SER A CA 1
ATOM 656 C C . SER A 1 87 ? -22.571 0.558 2.489 1.00 86.62 87 SER A C 1
ATOM 658 O O . SER A 1 87 ? -22.848 -0.605 2.193 1.00 86.62 87 SER A O 1
ATOM 660 N N . ARG A 1 88 ? -22.280 0.921 3.747 1.00 91.19 88 ARG A N 1
ATOM 661 C CA . ARG A 1 88 ? -22.098 0.013 4.890 1.00 91.19 88 ARG A CA 1
ATOM 662 C C . ARG A 1 88 ? -23.423 -0.576 5.400 1.00 91.19 88 ARG A C 1
ATOM 664 O O . ARG A 1 88 ? -24.371 0.160 5.668 1.00 91.19 88 ARG A O 1
ATOM 671 N N . ARG A 1 89 ? -23.477 -1.901 5.592 1.00 91.12 89 ARG A N 1
ATOM 672 C CA . ARG A 1 89 ? -24.711 -2.669 5.887 1.00 91.12 89 ARG A CA 1
ATOM 673 C C . ARG A 1 89 ? -24.889 -3.128 7.339 1.00 91.12 89 ARG A C 1
ATOM 675 O O . ARG A 1 89 ? -26.023 -3.375 7.739 1.00 91.12 89 ARG A O 1
ATOM 682 N N . SER A 1 90 ? -23.819 -3.166 8.131 1.00 93.38 90 SER A N 1
ATOM 683 C CA . SER A 1 90 ? -23.851 -3.532 9.559 1.00 93.38 90 SER A CA 1
ATOM 684 C C . SER A 1 90 ? -23.316 -2.385 10.432 1.00 93.38 90 SER A C 1
ATOM 686 O O . SER A 1 90 ? -22.425 -1.657 9.980 1.00 93.38 90 SER A O 1
ATOM 688 N N . PRO A 1 91 ? -23.811 -2.195 11.675 1.00 94.88 91 PRO A N 1
ATOM 689 C CA . PRO A 1 91 ? -23.301 -1.201 12.620 1.00 94.88 91 PRO A CA 1
ATOM 690 C C . PRO A 1 91 ? -21.820 -1.406 12.929 1.00 94.88 91 PRO A C 1
ATOM 692 O O . PRO A 1 91 ? -21.321 -2.524 12.944 1.00 94.88 91 PRO A O 1
ATOM 695 N N . ALA A 1 92 ? -21.139 -0.307 13.250 1.00 96.19 92 ALA A N 1
ATOM 696 C CA . ALA A 1 92 ? -19.761 -0.325 13.723 1.00 96.19 92 ALA A CA 1
ATOM 697 C C . ALA A 1 92 ? -19.706 -0.026 15.225 1.00 96.19 92 ALA A C 1
ATOM 699 O O . ALA A 1 92 ? -20.694 0.409 15.826 1.00 96.19 92 ALA A O 1
ATOM 700 N N . ILE A 1 93 ? -18.542 -0.214 15.839 1.00 97.50 93 ILE A N 1
ATOM 701 C CA . ILE A 1 93 ? -18.347 -0.094 17.285 1.00 97.50 93 ILE A CA 1
ATOM 702 C C . ILE A 1 93 ? -18.829 1.248 17.871 1.00 97.50 93 ILE A C 1
ATOM 704 O O . ILE A 1 93 ? -19.441 1.260 18.937 1.00 97.50 93 ILE A O 1
ATOM 708 N N . TRP A 1 94 ? -18.692 2.372 17.157 1.00 96.75 94 TRP A N 1
ATOM 709 C CA . TRP A 1 94 ? -19.245 3.671 17.582 1.00 96.75 94 TRP A CA 1
ATOM 710 C C . TRP A 1 94 ? -20.784 3.717 17.587 1.00 96.75 94 TRP A C 1
ATOM 712 O O . TRP A 1 94 ? -21.387 4.398 18.425 1.00 96.75 94 TRP A O 1
ATOM 722 N N . ASN A 1 95 ? -21.445 2.973 16.692 1.00 96.19 95 ASN A N 1
ATOM 723 C CA . ASN A 1 95 ? -22.898 2.795 16.700 1.00 96.19 95 ASN A CA 1
ATOM 724 C C . ASN A 1 95 ? -23.315 1.933 17.912 1.00 96.19 95 ASN A C 1
ATOM 726 O O . ASN A 1 95 ? -24.252 2.293 18.625 1.00 96.19 95 ASN A O 1
ATOM 730 N N . MET A 1 96 ? -22.573 0.854 18.197 1.00 97.00 96 MET A N 1
ATOM 731 C CA . MET A 1 96 ? -22.798 -0.054 19.335 1.00 97.00 96 MET A CA 1
ATOM 732 C C . MET A 1 96 ? -22.606 0.653 20.692 1.00 97.00 96 MET A C 1
ATOM 734 O O . MET A 1 96 ? -23.433 0.522 21.597 1.00 97.00 96 MET A O 1
ATOM 738 N N . PHE A 1 97 ? -21.564 1.483 20.816 1.00 97.31 97 PHE A N 1
ATOM 739 C CA . PHE A 1 97 ? -21.339 2.361 21.970 1.00 97.31 97 PHE A CA 1
ATOM 740 C C . PHE A 1 97 ? -22.482 3.371 22.134 1.00 97.31 97 PHE A C 1
ATOM 742 O O . PHE A 1 97 ? -23.040 3.501 23.227 1.00 97.31 97 PHE A O 1
ATOM 749 N N . SER A 1 98 ? -22.878 4.048 21.048 1.00 95.69 98 SER A N 1
ATOM 750 C CA . SER A 1 98 ? -23.975 5.025 21.073 1.00 95.69 98 SER A CA 1
ATOM 751 C C . SER A 1 98 ? -25.300 4.395 21.524 1.00 95.69 98 SER A C 1
ATOM 753 O O . SER A 1 98 ? -26.009 4.999 22.332 1.00 95.69 98 SER A O 1
ATOM 755 N N . HIS A 1 99 ? -25.603 3.166 21.083 1.00 95.12 99 HIS A N 1
ATOM 756 C CA . HIS A 1 99 ? -26.770 2.391 21.527 1.00 95.12 99 HIS A CA 1
ATOM 757 C C . HIS A 1 99 ? -26.763 2.176 23.052 1.00 95.12 99 HIS A C 1
ATOM 759 O O . HIS A 1 99 ? -27.757 2.439 23.727 1.00 95.12 99 HIS A O 1
ATOM 765 N N . TYR A 1 100 ? -25.614 1.805 23.625 1.00 95.25 100 TYR A N 1
ATOM 766 C CA . TYR A 1 100 ? -25.431 1.645 25.075 1.00 95.25 100 TYR A CA 1
ATOM 767 C C . TYR A 1 100 ? -25.223 2.960 25.849 1.00 95.25 100 TYR A C 1
ATOM 769 O O . TYR A 1 100 ? -24.769 2.945 26.994 1.00 95.25 100 TYR A O 1
ATOM 777 N N . LYS A 1 101 ? -25.571 4.113 25.257 1.00 95.81 101 LYS A N 1
ATOM 778 C CA . LYS A 1 101 ? -25.409 5.457 25.844 1.00 95.81 101 LYS A CA 1
ATOM 779 C C . LYS A 1 101 ? -23.960 5.776 26.258 1.00 95.81 101 LYS A C 1
ATOM 781 O O . LYS A 1 101 ? -23.733 6.699 27.048 1.00 95.81 101 LYS A O 1
ATOM 786 N N . LYS A 1 102 ? -22.973 5.088 25.685 1.00 97.06 102 LYS A N 1
ATOM 787 C CA . LYS A 1 102 ? -21.554 5.457 25.772 1.00 97.06 102 LYS A CA 1
ATOM 788 C C . LYS A 1 102 ? -21.240 6.608 24.822 1.00 97.06 102 LYS A C 1
ATOM 790 O O . LYS A 1 102 ? -22.066 6.923 23.962 1.00 97.06 102 LYS A O 1
ATOM 795 N N . THR A 1 103 ? -20.107 7.277 25.007 1.00 97.56 103 THR A N 1
ATOM 796 C CA . THR A 1 103 ? -19.667 8.346 24.101 1.00 97.56 103 THR A CA 1
ATOM 797 C C . THR A 1 103 ? -18.496 7.934 23.218 1.00 97.56 103 THR A C 1
ATOM 799 O O . THR A 1 103 ? -17.657 7.125 23.616 1.00 97.56 103 THR A O 1
ATOM 802 N N . SER A 1 104 ? -18.419 8.495 22.009 1.00 98.12 104 SER A N 1
ATOM 803 C CA . SER A 1 104 ? -17.300 8.227 21.101 1.00 98.12 104 SER A CA 1
ATOM 804 C C . SER A 1 104 ? -16.830 9.468 20.338 1.00 98.12 104 SER A C 1
ATOM 806 O O . SER A 1 104 ? -17.656 10.239 19.850 1.00 98.12 104 SER A O 1
ATOM 808 N N . THR A 1 105 ? -15.512 9.638 20.221 1.00 98.19 105 THR A N 1
ATOM 809 C CA . THR A 1 105 ? -14.861 10.529 19.246 1.00 98.19 105 THR A CA 1
ATOM 810 C C . THR A 1 105 ? -14.208 9.654 18.177 1.00 98.19 105 THR A C 1
ATOM 812 O O . THR A 1 105 ? -13.377 8.824 18.529 1.00 98.19 105 THR A O 1
ATOM 815 N N . ILE A 1 106 ? -14.559 9.828 16.903 1.00 98.50 106 ILE A N 1
ATOM 816 C CA . ILE A 1 106 ? -13.950 9.130 15.758 1.00 98.50 106 ILE A CA 1
ATOM 817 C C . ILE A 1 106 ? -13.397 10.186 14.793 1.00 98.50 106 ILE A C 1
ATOM 819 O O . ILE A 1 106 ? -14.134 11.101 14.425 1.00 98.50 106 ILE A O 1
ATOM 823 N N . VAL A 1 107 ? -12.125 10.079 14.401 1.00 98.38 107 VAL A N 1
ATOM 824 C CA . VAL A 1 107 ? -11.444 11.053 13.529 1.00 98.38 107 VAL A CA 1
ATOM 825 C C . VAL A 1 107 ? -10.752 10.343 12.363 1.00 98.38 107 VAL A C 1
ATOM 827 O O . VAL A 1 107 ? -9.899 9.483 12.573 1.00 98.38 107 VAL A O 1
ATOM 830 N N . GLY A 1 108 ? -11.121 10.703 11.133 1.00 94.81 108 GLY A N 1
ATOM 831 C CA . GLY A 1 108 ? -10.448 10.298 9.894 1.00 94.81 108 GLY A CA 1
ATOM 832 C C . GLY A 1 108 ? -10.642 8.843 9.446 1.00 94.81 108 GLY A C 1
ATOM 833 O O . GLY A 1 108 ? -10.109 8.487 8.397 1.00 94.81 108 GLY A O 1
ATOM 834 N N . TRP A 1 109 ? -11.367 8.020 10.215 1.00 95.19 109 TRP A N 1
ATOM 835 C CA . TRP A 1 109 ? -11.595 6.589 9.950 1.00 95.19 109 TRP A CA 1
ATOM 836 C C . TRP A 1 109 ? -12.211 6.356 8.563 1.00 95.19 109 TRP A C 1
ATOM 838 O O . TRP A 1 109 ? -13.094 7.093 8.139 1.00 95.19 109 TRP A O 1
ATOM 848 N N . TRP A 1 110 ? -11.770 5.314 7.860 1.00 88.06 110 TRP A N 1
ATOM 849 C CA . TRP A 1 110 ? -12.143 5.089 6.463 1.00 88.06 110 TRP A CA 1
ATOM 850 C C . TRP A 1 110 ? -13.611 4.662 6.255 1.00 88.06 110 TRP A C 1
ATOM 852 O O . TRP A 1 110 ? -14.160 3.887 7.037 1.00 88.06 110 TRP A O 1
ATOM 862 N N . THR A 1 111 ? -14.254 5.112 5.171 1.00 86.44 111 THR A N 1
ATOM 863 C CA . THR A 1 111 ? -15.702 4.960 4.893 1.00 86.44 111 THR A CA 1
ATOM 864 C C . THR A 1 111 ? -16.619 5.564 5.970 1.00 86.44 111 THR A C 1
ATOM 866 O O . THR A 1 111 ? -17.704 5.043 6.244 1.00 86.44 111 THR A O 1
ATOM 869 N N . THR A 1 112 ? -16.222 6.678 6.595 1.00 91.00 112 THR A N 1
ATOM 870 C CA . THR A 1 112 ? -17.102 7.444 7.498 1.00 91.00 112 THR A CA 1
ATOM 871 C C . THR A 1 112 ? -17.726 8.678 6.853 1.00 91.00 112 THR A C 1
ATOM 873 O O . THR A 1 112 ? -18.679 9.220 7.416 1.00 91.00 112 THR A O 1
ATOM 876 N N . ALA A 1 113 ? -17.307 9.055 5.643 1.00 87.75 113 ALA A N 1
ATOM 877 C CA . ALA A 1 113 ? -17.896 10.160 4.900 1.00 87.75 113 ALA A CA 1
ATOM 878 C C . ALA A 1 113 ? -19.268 9.802 4.285 1.00 87.75 113 ALA A C 1
ATOM 880 O O . ALA A 1 113 ? -19.381 8.782 3.597 1.00 87.75 113 ALA A O 1
ATOM 881 N N . PRO A 1 114 ? -20.327 10.624 4.467 1.00 89.50 114 PRO A N 1
ATOM 882 C CA . PRO A 1 114 ? -20.400 11.820 5.312 1.00 89.50 114 PRO A CA 1
ATOM 883 C C . PRO A 1 114 ? -20.620 11.487 6.802 1.00 89.50 114 PRO A C 1
ATOM 885 O O . PRO A 1 114 ? -21.488 10.670 7.135 1.00 89.50 114 PRO A O 1
ATOM 888 N N . ALA A 1 115 ? -19.900 12.191 7.683 1.00 92.25 115 ALA A N 1
ATOM 889 C CA . ALA A 1 115 ? -19.822 11.932 9.126 1.00 92.25 115 ALA A CA 1
ATOM 890 C C . ALA A 1 115 ? -21.167 11.635 9.835 1.00 92.25 115 ALA A C 1
ATOM 892 O O . ALA A 1 115 ? -22.142 12.394 9.781 1.00 92.25 115 ALA A O 1
ATOM 893 N N . GLU A 1 116 ? -21.204 10.534 10.592 1.00 91.50 116 GLU A N 1
ATOM 894 C CA . GLU A 1 116 ? -22.404 10.042 11.274 1.00 91.50 116 GLU A CA 1
ATOM 895 C C . GLU A 1 116 ? -22.818 10.856 12.508 1.00 91.50 116 GLU A C 1
ATOM 897 O O . GLU A 1 116 ? -22.002 11.358 13.283 1.00 91.50 116 GLU A O 1
ATOM 902 N N . LYS A 1 117 ? -24.126 10.887 12.788 1.00 92.19 117 LYS A N 1
ATOM 903 C CA . LYS A 1 117 ? -24.661 11.342 14.080 1.00 92.19 117 LYS A CA 1
ATOM 904 C C . LYS A 1 117 ? -24.503 10.249 15.140 1.00 92.19 117 LYS A C 1
ATOM 906 O O . LYS A 1 117 ? -25.411 9.451 15.361 1.00 92.19 117 LYS A O 1
ATOM 911 N N . ILE A 1 118 ? -23.348 10.238 15.799 1.00 94.25 118 ILE A N 1
ATOM 912 C CA . ILE A 1 118 ? -23.053 9.397 16.969 1.00 94.25 118 ILE A CA 1
ATOM 913 C C . ILE A 1 118 ? -23.169 10.192 18.274 1.00 94.25 118 ILE A C 1
ATOM 915 O O . ILE A 1 118 ? -23.238 11.423 18.275 1.00 94.25 118 ILE A O 1
ATOM 919 N N . ARG A 1 119 ? -23.164 9.501 19.419 1.00 95.25 119 ARG A N 1
ATOM 920 C CA . ARG A 1 119 ? -23.152 10.150 20.736 1.00 95.25 119 ARG A CA 1
ATOM 921 C C . ARG A 1 119 ? -21.741 10.654 21.073 1.00 95.25 119 ARG A C 1
ATOM 923 O O . ARG A 1 119 ? -21.019 10.044 21.850 1.00 95.25 119 ARG A O 1
ATOM 930 N N . GLY A 1 120 ? -21.337 11.781 20.498 1.00 95.69 120 GLY A N 1
ATOM 931 C CA . GLY A 1 120 ? -20.021 12.375 20.740 1.00 95.69 120 GLY A CA 1
ATOM 932 C C . GLY A 1 120 ? -19.585 13.252 19.576 1.00 95.69 120 GLY A C 1
ATOM 933 O O . GLY A 1 120 ? -20.216 14.282 19.349 1.00 95.69 120 GLY A O 1
ATOM 934 N N . ALA A 1 121 ? -18.526 12.855 18.871 1.00 97.19 121 ALA A N 1
ATOM 935 C CA . ALA A 1 121 ? -18.009 13.558 17.700 1.00 97.19 121 ALA A CA 1
ATOM 936 C C . ALA A 1 121 ? -17.537 12.574 16.616 1.00 97.19 121 ALA A C 1
ATOM 938 O O . ALA A 1 121 ? -16.779 11.656 16.910 1.00 97.19 121 ALA A O 1
ATOM 939 N N . MET A 1 122 ? -17.933 12.782 15.364 1.00 98.00 122 MET A N 1
ATOM 940 C CA . MET A 1 122 ? -17.335 12.131 14.199 1.00 98.00 122 MET A CA 1
ATOM 941 C C . MET A 1 122 ? -16.826 13.197 13.232 1.00 98.00 122 MET A C 1
ATOM 943 O O . MET A 1 122 ? -17.557 14.125 12.880 1.00 98.00 122 MET A O 1
ATOM 947 N N . ILE A 1 123 ? -15.562 13.064 12.850 1.00 97.75 123 ILE A N 1
ATOM 948 C CA . ILE A 1 123 ? -14.876 13.863 11.841 1.00 97.75 123 ILE A CA 1
ATOM 949 C C . ILE A 1 123 ? -14.427 12.860 10.779 1.00 97.75 123 ILE A C 1
ATOM 951 O O . ILE A 1 123 ? -13.677 11.943 11.112 1.00 97.75 123 ILE A O 1
ATOM 955 N N . ASP A 1 124 ? -14.915 12.989 9.548 1.00 93.94 124 ASP A N 1
ATOM 956 C CA . ASP A 1 124 ? -14.661 11.985 8.508 1.00 93.94 124 ASP A CA 1
ATOM 957 C C . ASP A 1 124 ? -13.328 12.175 7.763 1.00 93.94 124 ASP A C 1
ATOM 959 O O . ASP A 1 124 ? -12.612 13.168 7.931 1.00 93.94 124 ASP A O 1
ATOM 963 N N . GLU A 1 125 ? -12.981 11.182 6.946 1.00 90.75 125 GLU A N 1
ATOM 964 C CA . GLU A 1 125 ? -11.754 11.100 6.154 1.00 90.75 125 GLU A CA 1
ATOM 965 C C . GLU A 1 125 ? -11.562 12.249 5.146 1.00 90.75 125 GLU A C 1
ATOM 967 O O . GLU A 1 125 ? -10.445 12.448 4.666 1.00 90.75 125 GLU A O 1
ATOM 972 N N . THR A 1 126 ? -12.601 13.042 4.848 1.00 88.94 126 THR A N 1
ATOM 973 C CA . THR A 1 126 ? -12.489 14.197 3.941 1.00 88.94 126 THR A CA 1
ATOM 974 C C . THR A 1 126 ? -12.031 15.471 4.647 1.00 88.94 126 THR A C 1
ATOM 976 O O . THR A 1 126 ? -11.433 16.347 4.022 1.00 88.94 126 THR A O 1
ATOM 979 N N . PHE A 1 127 ? -12.247 15.587 5.964 1.00 92.62 127 PHE A N 1
ATOM 980 C CA . PHE A 1 127 ? -11.943 16.807 6.719 1.00 92.62 127 PHE A CA 1
ATOM 981 C C . PHE A 1 127 ? -10.463 17.217 6.626 1.00 92.62 127 PHE A C 1
ATOM 983 O O . PHE A 1 127 ? -10.148 18.412 6.567 1.00 92.62 127 PHE A O 1
ATOM 990 N N . ARG A 1 128 ? -9.557 16.233 6.580 1.00 90.75 128 ARG A N 1
ATOM 991 C CA . ARG A 1 128 ? -8.101 16.445 6.554 1.00 90.75 128 ARG A CA 1
ATOM 992 C C . ARG A 1 128 ? -7.546 16.962 5.223 1.00 90.75 128 ARG A C 1
ATOM 994 O O . ARG A 1 128 ? -6.420 17.444 5.204 1.00 90.75 128 ARG A O 1
ATOM 1001 N N . ILE A 1 129 ? -8.310 16.898 4.129 1.00 84.94 129 ILE A N 1
ATOM 1002 C CA . ILE A 1 129 ? -7.785 17.209 2.794 1.00 84.94 129 ILE A CA 1
ATOM 1003 C C . ILE A 1 129 ? -7.571 18.724 2.618 1.00 84.94 129 ILE A C 1
ATOM 1005 O O . ILE A 1 129 ? -8.462 19.550 2.864 1.00 84.94 129 ILE A O 1
ATOM 1009 N N . ALA A 1 130 ? -6.389 19.086 2.118 1.00 82.62 130 ALA A N 1
ATOM 1010 C CA . ALA A 1 130 ? -6.094 20.411 1.588 1.00 82.62 130 ALA A CA 1
ATOM 1011 C C . ALA A 1 130 ? -6.521 20.499 0.111 1.00 82.62 130 ALA A C 1
ATOM 1013 O O . ALA A 1 130 ? -5.987 19.792 -0.741 1.00 82.62 130 ALA A O 1
ATOM 1014 N N . HIS A 1 131 ? -7.485 21.375 -0.191 1.00 71.94 131 HIS A N 1
ATOM 1015 C CA . HIS A 1 131 ? -7.980 21.622 -1.558 1.00 71.94 131 HIS A CA 1
ATOM 1016 C C . HIS A 1 131 ? -7.602 23.012 -2.105 1.00 71.94 131 HIS A C 1
ATOM 1018 O O . HIS A 1 131 ? -7.975 23.355 -3.224 1.00 71.94 131 HIS A O 1
ATOM 1024 N N . HIS A 1 132 ? -6.911 23.830 -1.310 1.00 71.69 132 HIS A N 1
ATOM 1025 C CA . HIS A 1 132 ? -6.549 25.205 -1.649 1.00 71.69 132 HIS A CA 1
ATOM 1026 C C . HIS A 1 132 ? -5.101 25.266 -2.171 1.00 71.69 132 HIS A C 1
ATOM 1028 O O . HIS A 1 132 ? -4.279 24.469 -1.724 1.00 71.69 132 HIS A O 1
ATOM 1034 N N . PRO A 1 133 ? -4.748 26.166 -3.108 1.00 70.69 133 PRO A N 1
ATOM 1035 C CA . PRO A 1 133 ? -3.372 26.281 -3.606 1.00 70.69 133 PRO A CA 1
ATOM 1036 C C . PRO A 1 133 ? -2.417 26.978 -2.621 1.00 70.69 133 PRO A C 1
ATOM 1038 O O . PRO A 1 133 ? -1.200 26.919 -2.801 1.00 70.69 133 PRO A O 1
ATOM 1041 N N . SER A 1 134 ? -2.941 27.643 -1.588 1.00 75.38 134 SER A N 1
ATOM 1042 C CA . SER A 1 134 ? -2.175 28.357 -0.563 1.00 75.38 134 SER A CA 1
ATOM 1043 C C . SER A 1 134 ? -2.629 27.983 0.850 1.00 75.38 134 SER A C 1
ATOM 1045 O O . SER A 1 134 ? -3.754 27.534 1.059 1.00 75.38 134 SER A O 1
ATOM 1047 N N . HIS A 1 135 ? -1.767 28.247 1.832 1.00 77.38 135 HIS A N 1
ATOM 1048 C CA . HIS A 1 135 ? -2.014 28.072 3.270 1.00 77.38 135 HIS A CA 1
ATOM 1049 C C . HIS A 1 135 ? -3.072 29.011 3.892 1.00 77.38 135 HIS A C 1
ATOM 1051 O O . HIS A 1 135 ? -3.189 29.068 5.119 1.00 77.38 135 HIS A O 1
ATOM 1057 N N . GLU A 1 136 ? -3.817 29.763 3.082 1.00 77.06 136 GLU A N 1
ATOM 1058 C CA . GLU A 1 136 ? -4.956 30.567 3.532 1.00 77.06 136 GLU A CA 1
ATOM 1059 C C . GLU A 1 136 ? -6.090 29.670 4.074 1.00 77.06 136 GLU A C 1
ATOM 1061 O O . GLU A 1 136 ? -6.265 28.551 3.587 1.00 77.06 136 GLU A O 1
ATOM 1066 N N . PRO A 1 137 ? -6.892 30.123 5.061 1.00 77.12 137 PRO A N 1
ATOM 1067 C CA . PRO A 1 137 ? -7.964 29.314 5.645 1.00 77.12 137 PRO A CA 1
ATOM 1068 C C . PRO A 1 137 ? -9.001 28.846 4.612 1.00 77.12 137 PRO A C 1
ATOM 1070 O O . PRO A 1 137 ? -9.785 29.640 4.091 1.00 77.12 137 PRO A O 1
ATOM 1073 N N . TRP A 1 138 ? -9.044 27.537 4.351 1.00 84.31 138 TRP A N 1
ATOM 1074 C CA . TRP A 1 138 ? -9.906 26.941 3.328 1.00 84.31 138 TRP A CA 1
ATOM 1075 C C . TRP A 1 138 ? -11.177 26.312 3.906 1.00 84.31 138 TRP A C 1
ATOM 1077 O O . TRP A 1 138 ? -11.257 25.954 5.086 1.00 84.31 138 TRP A O 1
ATOM 1087 N N . SER A 1 139 ? -12.196 26.169 3.057 1.00 85.44 139 SER A N 1
ATOM 1088 C CA . SER A 1 139 ? -13.511 25.668 3.455 1.00 85.44 139 SER A CA 1
ATOM 1089 C C . SER A 1 139 ? -13.453 24.253 4.047 1.00 85.44 139 SER A C 1
ATOM 1091 O O . SER A 1 139 ? -12.644 23.402 3.662 1.00 85.44 139 SER A O 1
ATOM 1093 N N . ILE A 1 140 ? -14.329 24.006 5.022 1.00 89.25 140 ILE A N 1
ATOM 1094 C CA . ILE A 1 140 ? -14.540 22.683 5.616 1.00 89.25 140 ILE A CA 1
ATOM 1095 C C . ILE A 1 140 ? -15.503 21.910 4.702 1.00 89.25 140 ILE A C 1
ATOM 1097 O O . ILE A 1 140 ? -16.577 22.448 4.411 1.00 89.25 140 ILE A O 1
ATOM 1101 N N . PRO A 1 141 ? -15.180 20.673 4.276 1.00 86.56 141 PRO A N 1
ATOM 1102 C CA . PRO A 1 141 ? -16.064 19.881 3.426 1.00 86.56 141 PRO A CA 1
ATOM 1103 C C . PRO A 1 141 ? -17.464 19.731 4.052 1.00 86.56 141 PRO A C 1
ATOM 1105 O O . PRO A 1 141 ? -17.569 19.381 5.237 1.00 86.56 141 PRO A O 1
ATOM 1108 N N . PRO A 1 142 ? -18.557 20.009 3.316 1.00 85.19 142 PRO A N 1
ATOM 1109 C CA . PRO A 1 142 ? -19.906 19.937 3.865 1.00 85.19 142 PRO A CA 1
ATOM 1110 C C . PRO A 1 142 ? -20.219 18.558 4.453 1.00 85.19 142 PRO A C 1
ATOM 1112 O O . PRO A 1 142 ? -19.975 17.538 3.821 1.00 85.19 142 PRO A O 1
ATOM 1115 N N . LYS A 1 143 ? -20.822 18.538 5.648 1.00 88.75 143 LYS A N 1
ATOM 1116 C CA . LYS A 1 143 ? -21.157 17.327 6.428 1.00 88.75 143 LYS A CA 1
ATOM 1117 C C . LYS A 1 143 ? -19.963 16.541 7.002 1.00 88.75 143 LYS A C 1
ATOM 1119 O O . LYS A 1 143 ? -20.229 15.594 7.730 1.00 88.75 143 LYS A O 1
ATOM 1124 N N . SER A 1 144 ? -18.707 16.959 6.803 1.00 92.19 144 SER A N 1
ATOM 1125 C CA . SER A 1 144 ? -17.530 16.224 7.324 1.00 92.19 144 SER A CA 1
ATOM 1126 C C . SER A 1 144 ? -17.332 16.245 8.843 1.00 92.19 144 SER A C 1
ATOM 1128 O O . SER A 1 144 ? -16.455 15.564 9.371 1.00 92.19 144 SER A O 1
ATOM 1130 N N . VAL A 1 145 ? -18.152 17.015 9.566 1.00 96.44 145 VAL A N 1
ATOM 1131 C CA . VAL A 1 145 ? -18.084 17.162 11.025 1.00 96.44 145 VAL A CA 1
ATOM 1132 C C . VAL A 1 145 ? -19.472 17.000 11.637 1.00 96.44 145 VAL A C 1
ATOM 1134 O O . VAL A 1 145 ? -20.416 17.716 11.295 1.00 96.44 145 VAL A O 1
ATOM 1137 N N . SER A 1 146 ? -19.586 16.095 12.603 1.00 95.75 146 SER A N 1
ATOM 1138 C CA . SER A 1 146 ? -20.821 15.763 13.306 1.00 95.75 146 SER A CA 1
ATOM 1139 C C . SER A 1 146 ? -20.566 15.707 14.821 1.00 95.75 146 SER A C 1
ATOM 1141 O O . SER A 1 146 ? -19.759 14.891 15.256 1.00 95.75 146 SER A O 1
ATOM 1143 N N . PRO A 1 147 ? -21.222 16.536 15.658 1.00 95.69 147 PRO A N 1
ATOM 1144 C CA . PRO A 1 147 ? -22.137 17.614 15.295 1.00 95.69 147 PRO A CA 1
ATOM 1145 C C . PRO A 1 147 ? -21.412 18.794 14.629 1.00 95.69 147 PRO A C 1
ATOM 1147 O O . PRO A 1 147 ? -20.337 19.210 15.057 1.00 95.69 147 PRO A O 1
ATOM 1150 N N . TRP A 1 148 ? -22.057 19.397 13.626 1.00 94.19 148 TRP A N 1
ATOM 1151 C CA . TRP A 1 148 ? -21.493 20.493 12.824 1.00 94.19 148 TRP A CA 1
ATOM 1152 C C . TRP A 1 148 ? -21.089 21.737 13.638 1.00 94.19 148 TRP A C 1
ATOM 1154 O O . TRP A 1 148 ? -20.264 22.524 13.185 1.00 94.19 148 TRP A O 1
ATOM 1164 N N . SER A 1 149 ? -21.597 21.909 14.862 1.00 93.81 149 SER A N 1
ATOM 1165 C CA . SER A 1 149 ? -21.160 22.967 15.786 1.00 93.81 149 SER A CA 1
ATOM 1166 C C . SER A 1 149 ? -19.677 22.885 16.173 1.00 93.81 149 SER A C 1
ATOM 1168 O O . SER A 1 149 ? -19.104 23.905 16.548 1.00 93.81 149 SER A O 1
ATOM 1170 N N . LEU A 1 150 ? -19.037 21.716 16.045 1.00 95.31 150 LEU A N 1
ATOM 1171 C CA . LEU A 1 150 ? -17.593 21.566 16.246 1.00 95.31 150 LEU A CA 1
ATOM 1172 C C . LEU A 1 150 ? -16.765 22.132 15.084 1.00 95.31 150 LEU A C 1
ATOM 1174 O O . LEU A 1 150 ? -15.622 22.504 15.317 1.00 95.31 150 LEU A O 1
ATOM 1178 N N . SER A 1 151 ? -17.321 22.242 13.869 1.00 94.38 151 SER A N 1
ATOM 1179 C CA . SER A 1 151 ? -16.576 22.605 12.647 1.00 94.38 151 SER A CA 1
ATOM 1180 C C . SER A 1 151 ? -15.705 23.855 12.822 1.00 94.38 151 SER A C 1
ATOM 1182 O O . SER A 1 151 ? -14.503 23.800 12.591 1.00 94.38 151 SER A O 1
ATOM 1184 N N . LYS A 1 152 ? -16.280 24.952 13.331 1.00 90.44 152 LYS A N 1
ATOM 1185 C CA . LYS A 1 152 ? -15.570 26.215 13.605 1.00 90.44 152 LYS A CA 1
ATOM 1186 C C . LYS A 1 152 ? -14.486 26.114 14.686 1.00 90.44 152 LYS A C 1
ATOM 1188 O O . LYS A 1 152 ? -13.588 26.942 14.696 1.00 90.44 152 LYS A O 1
ATOM 1193 N N . ILE A 1 153 ? -14.592 25.149 15.600 1.00 93.19 153 ILE A N 1
ATOM 1194 C CA . ILE A 1 153 ? -13.653 24.957 16.716 1.00 93.19 153 ILE A CA 1
ATOM 1195 C C . ILE A 1 153 ? -12.410 24.203 16.236 1.00 93.19 153 ILE A C 1
ATOM 1197 O O . ILE A 1 153 ? -11.303 24.582 16.596 1.00 93.19 153 ILE A O 1
ATOM 1201 N N . ILE A 1 154 ? -12.598 23.173 15.405 1.00 95.44 154 ILE A N 1
ATOM 1202 C CA . ILE A 1 154 ? -11.505 22.339 14.877 1.00 95.44 154 ILE A CA 1
ATOM 1203 C C . ILE A 1 154 ? -10.961 22.816 13.519 1.00 95.44 154 ILE A C 1
ATOM 1205 O O . ILE A 1 154 ? -10.015 22.244 12.988 1.00 95.44 154 ILE A O 1
ATOM 1209 N N . ALA A 1 155 ? -11.536 23.880 12.947 1.00 93.50 155 ALA A N 1
ATOM 1210 C CA . ALA A 1 155 ? -11.085 24.497 11.695 1.00 93.50 155 ALA A CA 1
ATOM 1211 C C . ALA A 1 155 ? -9.598 24.886 11.725 1.00 93.50 155 ALA A C 1
ATOM 1213 O O . ALA A 1 155 ? -8.890 24.712 10.738 1.00 93.50 155 ALA A O 1
ATOM 1214 N N . GLN A 1 156 ? -9.153 25.403 12.873 1.00 92.31 156 GLN A N 1
ATOM 1215 C CA . GLN A 1 156 ? -7.786 25.858 13.138 1.00 92.31 156 GLN A CA 1
ATOM 1216 C C . GLN A 1 156 ? -6.768 24.709 13.260 1.00 92.31 156 GLN A C 1
ATOM 1218 O O . GLN A 1 156 ? -5.572 24.949 13.157 1.00 92.31 156 GLN A O 1
ATOM 1223 N N . ASP A 1 157 ? -7.235 23.478 13.506 1.00 95.25 157 ASP A N 1
ATOM 1224 C CA . ASP A 1 157 ? -6.380 22.303 13.708 1.00 95.25 157 ASP A CA 1
ATOM 1225 C C . ASP A 1 157 ? -6.022 21.627 12.362 1.00 95.25 157 ASP A C 1
ATOM 1227 O O . ASP A 1 157 ? -5.348 20.596 12.335 1.00 95.25 157 ASP A O 1
ATOM 1231 N N . ARG A 1 158 ? -6.496 22.189 11.237 1.00 94.19 158 ARG A N 1
ATOM 1232 C CA . ARG A 1 158 ? -6.204 21.733 9.870 1.00 94.19 158 ARG A CA 1
ATOM 1233 C C . ARG A 1 158 ? -4.866 22.288 9.405 1.00 94.19 158 ARG A C 1
ATOM 1235 O O . ARG A 1 158 ? -4.653 23.497 9.418 1.00 94.19 158 ARG A O 1
ATOM 1242 N N . VAL A 1 159 ? -3.998 21.402 8.934 1.00 94.25 159 VAL A N 1
ATOM 1243 C CA . VAL A 1 159 ? -2.643 21.722 8.483 1.00 94.25 159 VAL A CA 1
ATOM 1244 C C . VAL A 1 159 ? -2.590 21.700 6.958 1.00 94.25 159 VAL A C 1
ATOM 1246 O O . VAL A 1 159 ? -2.984 20.726 6.323 1.00 94.25 159 VAL A O 1
ATOM 1249 N N . HIS A 1 160 ? -2.103 22.783 6.359 1.00 94.12 160 HIS A N 1
ATOM 1250 C CA . HIS A 1 160 ? -1.833 22.866 4.925 1.00 94.12 160 HIS A CA 1
ATOM 1251 C C . HIS A 1 160 ? -0.409 22.356 4.622 1.00 94.12 160 HIS A C 1
ATOM 1253 O O . HIS A 1 160 ? 0.495 22.627 5.414 1.00 94.12 160 HIS A O 1
ATOM 1259 N N . PRO A 1 161 ? -0.128 21.717 3.469 1.00 91.56 161 PRO A N 1
ATOM 1260 C CA . PRO A 1 161 ? 1.219 21.215 3.152 1.00 91.56 161 PRO A CA 1
ATOM 1261 C C . PRO A 1 161 ? 2.323 22.289 3.184 1.00 91.56 161 PRO A C 1
ATOM 1263 O O . PRO A 1 161 ? 3.456 22.002 3.556 1.00 91.56 161 PRO A O 1
ATOM 1266 N N . GLN A 1 162 ? 1.987 23.546 2.867 1.00 90.06 162 GLN A N 1
ATOM 1267 C CA . GLN A 1 162 ? 2.907 24.698 2.953 1.00 90.06 162 GLN A CA 1
ATOM 1268 C C . GLN A 1 162 ? 3.162 25.206 4.388 1.00 90.06 162 GLN A C 1
ATOM 1270 O O . GLN A 1 162 ? 4.051 26.027 4.582 1.00 90.06 162 GLN A O 1
ATOM 1275 N N . GLN A 1 163 ? 2.381 24.773 5.383 1.00 92.25 163 GLN A N 1
ATOM 1276 C CA . GLN A 1 163 ? 2.583 25.132 6.796 1.00 92.25 163 GLN A CA 1
ATOM 1277 C C . GLN A 1 163 ? 3.552 24.177 7.508 1.00 92.25 163 GLN A C 1
ATOM 1279 O O . GLN A 1 163 ? 3.918 24.420 8.659 1.00 92.25 163 GLN A O 1
ATOM 1284 N N . LEU A 1 164 ? 3.967 23.084 6.857 1.00 92.50 164 LEU A N 1
ATOM 1285 C CA . LEU A 1 164 ? 4.929 22.157 7.439 1.00 92.50 164 LEU A CA 1
ATOM 1286 C C . LEU A 1 164 ? 6.306 22.805 7.550 1.00 92.50 164 LEU A C 1
ATOM 1288 O O . LEU A 1 164 ? 6.821 23.389 6.598 1.00 92.50 164 LEU A O 1
ATOM 1292 N N . SER A 1 165 ? 6.926 22.665 8.720 1.00 92.06 165 SER A N 1
ATOM 1293 C CA . SER A 1 165 ? 8.270 23.184 8.934 1.00 92.06 165 SER A CA 1
ATOM 1294 C C . SER A 1 165 ? 9.288 22.409 8.099 1.00 92.06 165 SER A C 1
ATOM 1296 O O . SER A 1 165 ? 9.245 21.179 8.001 1.00 92.06 165 SER A O 1
ATOM 1298 N N . GLU A 1 166 ? 10.271 23.124 7.549 1.00 90.50 166 GLU A N 1
ATOM 1299 C CA . GLU A 1 166 ? 11.367 22.501 6.804 1.00 90.50 166 GLU A CA 1
ATOM 1300 C C . GLU A 1 166 ? 12.112 21.459 7.660 1.00 90.50 166 GLU A C 1
ATOM 1302 O O . GLU A 1 166 ? 12.555 20.433 7.155 1.00 90.50 166 GLU A O 1
ATOM 1307 N N . ALA A 1 167 ? 12.180 21.669 8.980 1.00 94.06 167 ALA A N 1
ATOM 1308 C CA . ALA A 1 167 ? 12.751 20.722 9.935 1.00 94.06 167 ALA A CA 1
ATOM 1309 C C . ALA A 1 167 ? 12.009 19.369 9.982 1.00 94.06 167 ALA A C 1
ATOM 1311 O O . ALA A 1 167 ? 12.654 18.333 10.144 1.00 94.06 167 ALA A O 1
ATOM 1312 N N . LEU A 1 168 ? 10.679 19.352 9.813 1.00 94.44 168 LEU A N 1
ATOM 1313 C CA . LEU A 1 168 ? 9.901 18.111 9.737 1.00 94.44 168 LEU A CA 1
ATOM 1314 C C . LEU A 1 168 ? 10.144 17.385 8.407 1.00 94.44 168 LEU A C 1
ATOM 1316 O O . LEU A 1 168 ? 10.368 16.176 8.401 1.00 94.44 168 LEU A O 1
ATOM 1320 N N . LEU A 1 169 ? 10.168 18.120 7.292 1.00 94.94 169 LEU A N 1
ATOM 1321 C CA . LEU A 1 169 ? 10.464 17.549 5.974 1.00 94.94 169 LEU A CA 1
ATOM 1322 C C . LEU A 1 169 ? 11.899 16.994 5.919 1.00 94.94 169 LEU A C 1
ATOM 1324 O O . LEU A 1 169 ? 12.099 15.861 5.487 1.00 94.94 169 LEU A O 1
ATOM 1328 N N . ARG A 1 170 ? 12.880 17.723 6.471 1.00 95.62 170 ARG A N 1
ATOM 1329 C CA . ARG A 1 170 ? 14.269 17.263 6.658 1.00 95.62 170 ARG A CA 1
ATOM 1330 C C . ARG A 1 170 ? 14.397 16.055 7.593 1.00 95.62 170 ARG A C 1
ATOM 1332 O O . ARG A 1 170 ? 15.392 15.341 7.509 1.00 95.62 170 ARG A O 1
ATOM 1339 N N . PHE A 1 171 ? 13.432 15.798 8.482 1.00 96.69 171 PHE A N 1
ATOM 1340 C CA . PHE A 1 171 ? 13.476 14.606 9.333 1.00 96.69 171 PHE A CA 1
ATOM 1341 C C . PHE A 1 171 ? 13.176 13.315 8.550 1.00 96.69 171 PHE A C 1
ATOM 1343 O O . PHE A 1 171 ? 13.823 12.300 8.823 1.00 96.69 171 PHE A O 1
ATOM 1350 N N . LEU A 1 172 ? 12.255 13.360 7.573 1.00 96.19 172 LEU A N 1
ATOM 1351 C CA . LEU A 1 172 ? 11.971 12.242 6.656 1.00 96.19 172 LEU A CA 1
ATOM 1352 C C . LEU A 1 172 ? 12.942 12.192 5.469 1.00 96.19 172 LEU A C 1
ATOM 1354 O O . LEU A 1 172 ? 13.290 11.103 5.024 1.00 96.19 172 LEU A O 1
ATOM 1358 N N . VAL A 1 173 ? 13.381 13.352 4.971 1.00 96.56 173 VAL A N 1
ATOM 1359 C CA . VAL A 1 173 ? 14.258 13.501 3.798 1.00 96.56 173 VAL A CA 1
ATOM 1360 C C . VAL A 1 173 ? 15.529 14.262 4.214 1.00 96.56 173 VAL A C 1
ATOM 1362 O O . VAL A 1 173 ? 15.605 15.480 4.035 1.00 96.56 173 VAL A O 1
ATOM 1365 N N . PRO A 1 174 ? 16.554 13.594 4.781 1.00 95.31 174 PRO A N 1
ATOM 1366 C CA . PRO A 1 174 ? 17.729 14.270 5.353 1.00 95.31 174 PRO A CA 1
ATOM 1367 C C . PRO A 1 174 ? 18.488 15.179 4.377 1.00 95.31 174 PRO A C 1
ATOM 1369 O O . PRO A 1 174 ? 19.082 16.174 4.791 1.00 95.31 174 PRO A O 1
ATOM 1372 N N . LYS A 1 175 ? 18.433 14.859 3.079 1.00 94.75 175 LYS A N 1
ATOM 1373 C CA . LYS A 1 175 ? 19.075 15.592 1.977 1.00 94.75 175 LYS A CA 1
ATOM 1374 C C . LYS A 1 175 ? 18.126 16.534 1.225 1.00 94.75 175 LYS A C 1
ATOM 1376 O O . LYS A 1 175 ? 18.378 16.849 0.070 1.00 94.75 175 LYS A O 1
ATOM 1381 N N . LEU A 1 176 ? 17.052 17.014 1.864 1.00 93.12 176 LEU A N 1
ATOM 1382 C CA . LEU A 1 176 ? 16.052 17.908 1.250 1.00 93.12 176 LEU A CA 1
ATOM 1383 C C . LEU A 1 176 ? 16.661 19.125 0.526 1.00 93.12 176 LEU A C 1
ATOM 1385 O O . LEU A 1 176 ? 16.165 19.530 -0.517 1.00 93.12 176 LEU A O 1
ATOM 1389 N N . TYR A 1 177 ? 17.757 19.677 1.054 1.00 91.94 177 TYR A N 1
ATOM 1390 C CA . TYR A 1 177 ? 18.481 20.817 0.474 1.00 91.94 177 TYR A CA 1
ATOM 1391 C C . TYR A 1 177 ? 19.211 20.494 -0.849 1.00 91.94 177 TYR A C 1
ATOM 1393 O O . TYR A 1 177 ? 19.735 21.399 -1.492 1.00 91.94 177 TYR A O 1
ATOM 1401 N N . GLU A 1 178 ? 19.269 19.221 -1.253 1.00 92.88 178 GLU A N 1
ATOM 1402 C CA . GLU A 1 178 ? 19.855 18.748 -2.515 1.00 92.88 178 GLU A CA 1
ATOM 1403 C C . GLU A 1 178 ? 18.787 18.381 -3.568 1.00 92.88 178 GLU A C 1
ATOM 1405 O O . GLU A 1 178 ? 19.092 17.677 -4.538 1.00 92.88 178 GLU A O 1
ATOM 1410 N N . ILE A 1 179 ? 17.534 18.799 -3.348 1.00 90.31 179 ILE A N 1
ATOM 1411 C CA . ILE A 1 179 ? 16.361 18.470 -4.166 1.00 90.31 179 ILE A CA 1
ATOM 1412 C C . ILE A 1 179 ? 15.707 19.768 -4.642 1.00 90.31 179 ILE A C 1
ATOM 1414 O O . ILE A 1 179 ? 15.391 20.638 -3.835 1.00 90.31 179 ILE A O 1
ATOM 1418 N N . ASP A 1 180 ? 15.466 19.886 -5.948 1.00 83.75 180 ASP A N 1
ATOM 1419 C CA . ASP A 1 180 ? 14.669 20.975 -6.516 1.00 83.75 180 ASP A CA 1
ATOM 1420 C C . ASP A 1 180 ? 13.178 20.570 -6.533 1.00 83.75 180 ASP A C 1
ATOM 1422 O O . ASP A 1 180 ? 12.788 19.728 -7.355 1.00 83.75 180 ASP A O 1
ATOM 1426 N N . PRO A 1 181 ? 12.320 21.158 -5.673 1.00 71.62 181 PRO A N 1
ATOM 1427 C CA . PRO A 1 181 ? 10.905 20.798 -5.579 1.00 71.62 181 PRO A CA 1
ATOM 1428 C C . PRO A 1 181 ? 10.082 21.213 -6.810 1.00 71.62 181 PRO A C 1
ATOM 1430 O O . PRO A 1 181 ? 8.924 20.820 -6.917 1.00 71.62 181 PRO A O 1
ATOM 1433 N N . THR A 1 182 ? 10.647 21.985 -7.748 1.00 69.88 182 THR A N 1
ATOM 1434 C CA . THR A 1 182 ? 10.011 22.270 -9.046 1.00 69.88 182 THR A CA 1
ATOM 1435 C C . THR A 1 182 ? 10.188 21.128 -10.051 1.00 69.88 182 THR A C 1
ATOM 1437 O O . THR A 1 182 ? 9.430 21.043 -11.017 1.00 69.88 182 THR A O 1
ATOM 1440 N N . THR A 1 183 ? 11.149 20.227 -9.810 1.00 74.94 183 THR A N 1
ATOM 1441 C CA . THR A 1 183 ? 11.424 19.054 -10.660 1.00 74.94 183 THR A CA 1
ATOM 1442 C C . THR A 1 183 ? 11.088 17.721 -9.990 1.00 74.94 183 THR A C 1
ATOM 1444 O O . THR A 1 183 ? 10.800 16.753 -10.695 1.00 74.94 183 THR A O 1
ATOM 1447 N N . ASP A 1 184 ? 11.071 17.658 -8.653 1.00 82.75 184 ASP A N 1
ATOM 1448 C CA . ASP A 1 184 ? 10.751 16.443 -7.900 1.00 82.75 184 ASP A CA 1
ATOM 1449 C C . ASP A 1 184 ? 9.472 16.587 -7.059 1.00 82.75 184 ASP A C 1
ATOM 1451 O O . ASP A 1 184 ? 9.461 17.131 -5.951 1.00 82.75 184 ASP A O 1
ATOM 1455 N N . PHE A 1 185 ? 8.376 16.032 -7.582 1.00 84.62 185 PHE A N 1
ATOM 1456 C CA . PHE A 1 185 ? 7.067 16.047 -6.927 1.00 84.62 185 PHE A CA 1
ATOM 1457 C C . PHE A 1 185 ? 7.024 15.259 -5.604 1.00 84.62 185 PHE A C 1
ATOM 1459 O O . PHE A 1 185 ? 6.104 15.462 -4.809 1.00 84.62 185 PHE A O 1
ATOM 1466 N N . ARG A 1 186 ? 7.987 14.358 -5.341 1.00 88.94 186 ARG A N 1
ATOM 1467 C CA . ARG A 1 186 ? 7.955 13.455 -4.175 1.00 88.94 186 ARG A CA 1
ATOM 1468 C C . ARG A 1 186 ? 8.029 14.230 -2.860 1.00 88.94 186 ARG A C 1
ATOM 1470 O O . ARG A 1 186 ? 7.359 13.858 -1.902 1.00 88.94 186 ARG A O 1
ATOM 1477 N N . VAL A 1 187 ? 8.740 15.360 -2.831 1.00 90.94 187 VAL A N 1
ATOM 1478 C CA . VAL A 1 187 ? 8.769 16.275 -1.674 1.00 90.94 187 VAL A CA 1
ATOM 1479 C C . VAL A 1 187 ? 7.381 16.857 -1.387 1.00 90.94 187 VAL A C 1
ATOM 1481 O O . VAL A 1 187 ? 6.937 16.854 -0.238 1.00 90.94 187 VAL A O 1
ATOM 1484 N N . ALA A 1 188 ? 6.663 17.306 -2.421 1.00 87.88 188 ALA A N 1
ATOM 1485 C CA . ALA A 1 188 ? 5.304 17.829 -2.280 1.00 87.88 188 ALA A CA 1
ATOM 1486 C C . ALA A 1 188 ? 4.302 16.733 -1.870 1.00 87.88 188 ALA A C 1
ATOM 1488 O O . ALA A 1 188 ? 3.410 16.991 -1.063 1.00 87.88 188 ALA A O 1
ATOM 1489 N N . ALA A 1 189 ? 4.480 15.499 -2.356 1.00 89.12 189 ALA A N 1
ATOM 1490 C CA . ALA A 1 189 ? 3.686 14.345 -1.937 1.00 89.12 189 ALA A CA 1
ATOM 1491 C C . ALA A 1 189 ? 3.911 13.997 -0.451 1.00 89.12 189 ALA A C 1
ATOM 1493 O O . ALA A 1 189 ? 2.938 13.877 0.291 1.00 89.12 189 ALA A O 1
ATOM 1494 N N . ILE A 1 190 ? 5.166 13.934 0.017 1.00 93.25 190 ILE A N 1
ATOM 1495 C CA . ILE A 1 190 ? 5.499 13.743 1.443 1.00 93.25 190 ILE A CA 1
ATOM 1496 C C . ILE A 1 190 ? 4.874 14.857 2.295 1.00 93.25 190 ILE A C 1
ATOM 1498 O O . ILE A 1 190 ? 4.241 14.573 3.312 1.00 93.25 190 ILE A O 1
ATOM 1502 N N . ALA A 1 191 ? 4.994 16.117 1.865 1.00 93.31 191 ALA A N 1
ATOM 1503 C CA . ALA A 1 191 ? 4.404 17.251 2.571 1.00 93.31 191 ALA A CA 1
ATOM 1504 C C . ALA A 1 191 ? 2.866 17.183 2.623 1.00 93.31 191 ALA A C 1
ATOM 1506 O O . ALA A 1 191 ? 2.268 17.510 3.646 1.00 93.31 191 ALA A O 1
ATOM 1507 N N . LYS A 1 192 ? 2.212 16.712 1.553 1.00 91.81 192 LYS A N 1
ATOM 1508 C CA . LYS A 1 192 ? 0.764 16.474 1.540 1.00 91.81 192 LYS A CA 1
ATOM 1509 C C . LYS A 1 192 ? 0.367 15.395 2.552 1.00 91.81 192 LYS A C 1
ATOM 1511 O O . LYS A 1 192 ? -0.494 15.642 3.393 1.00 91.81 192 LYS A O 1
ATOM 1516 N N . ILE A 1 193 ? 1.014 14.231 2.495 1.00 93.69 193 ILE A N 1
ATOM 1517 C CA . ILE A 1 193 ? 0.701 13.079 3.352 1.00 93.69 193 ILE A CA 1
ATOM 1518 C C . ILE A 1 193 ? 0.864 13.438 4.838 1.00 93.69 193 ILE A C 1
ATOM 1520 O O . ILE A 1 193 ? -0.030 13.181 5.643 1.00 93.69 193 ILE A O 1
ATOM 1524 N N . LEU A 1 194 ? 1.970 14.097 5.202 1.00 96.25 194 LEU A N 1
ATOM 1525 C CA . LEU A 1 194 ? 2.214 14.530 6.579 1.00 96.25 194 LEU A CA 1
ATOM 1526 C C . LEU A 1 194 ? 1.184 15.555 7.079 1.00 96.25 194 LEU A C 1
ATOM 1528 O O . LEU A 1 194 ? 0.850 15.533 8.260 1.00 96.25 194 LEU A O 1
ATOM 1532 N N . ALA A 1 195 ? 0.679 16.443 6.219 1.00 95.62 195 ALA A N 1
ATOM 1533 C CA . ALA A 1 195 ? -0.309 17.454 6.599 1.00 95.62 195 ALA A CA 1
ATOM 1534 C C . ALA A 1 195 ? -1.712 16.858 6.848 1.00 95.62 195 ALA A C 1
ATOM 1536 O O . ALA A 1 195 ? -2.407 17.284 7.776 1.00 95.62 195 ALA A O 1
ATOM 1537 N N . GLU A 1 196 ? -2.110 15.836 6.083 1.00 94.56 196 GLU A N 1
ATOM 1538 C CA . GLU A 1 196 ? -3.368 15.104 6.301 1.00 94.56 196 GLU A CA 1
ATOM 1539 C C . GLU A 1 196 ? -3.369 14.347 7.647 1.00 94.56 196 GLU A C 1
ATOM 1541 O O . GLU A 1 196 ? -4.327 14.441 8.426 1.00 94.56 196 GLU A O 1
ATOM 1546 N N . ASP A 1 197 ? -2.275 13.660 7.978 1.00 96.94 197 ASP A N 1
ATOM 1547 C CA . ASP A 1 197 ? -2.159 12.932 9.248 1.00 96.94 197 ASP A CA 1
ATOM 1548 C C . ASP A 1 197 ? -1.910 13.862 10.446 1.00 96.94 197 ASP A C 1
ATOM 1550 O O . ASP A 1 197 ? -2.491 13.645 11.511 1.00 96.94 197 ASP A O 1
ATOM 1554 N N . LEU A 1 198 ? -1.162 14.962 10.281 1.00 97.12 198 LEU A N 1
ATOM 1555 C CA . LEU A 1 198 ? -1.054 16.001 11.314 1.00 97.12 198 LEU A CA 1
ATOM 1556 C C . LEU A 1 198 ? -2.403 16.657 11.618 1.00 97.12 198 LEU A C 1
ATOM 1558 O O . LEU A 1 198 ? -2.705 16.885 12.787 1.00 97.12 198 LEU A O 1
ATOM 1562 N N . THR A 1 199 ? -3.236 16.915 10.606 1.00 97.12 199 THR A N 1
ATOM 1563 C CA . THR A 1 199 ? -4.612 17.392 10.827 1.00 97.12 199 THR A CA 1
ATOM 1564 C C . THR A 1 199 ? -5.396 16.391 11.676 1.00 97.12 199 THR A C 1
ATOM 1566 O O . THR A 1 199 ? -6.042 16.759 12.656 1.00 97.12 199 THR A O 1
ATOM 1569 N N . THR A 1 200 ? -5.299 15.103 11.343 1.00 97.94 200 THR A N 1
ATOM 1570 C CA . THR A 1 200 ? -5.985 14.026 12.069 1.00 97.94 200 THR A CA 1
ATOM 1571 C C . THR A 1 200 ? -5.499 13.913 13.522 1.00 97.94 200 THR A C 1
ATOM 1573 O O . THR A 1 200 ? -6.313 13.786 14.442 1.00 97.94 200 THR A O 1
ATOM 1576 N N . LEU A 1 201 ? -4.191 14.051 13.754 1.00 98.19 201 LEU A N 1
ATOM 1577 C CA . LEU A 1 201 ? -3.568 14.092 15.078 1.00 98.19 201 LEU A CA 1
ATOM 1578 C C . LEU A 1 201 ? -4.032 15.302 15.906 1.00 98.19 201 LEU A C 1
ATOM 1580 O O . LEU A 1 201 ? -4.500 15.122 17.032 1.00 98.19 201 LEU A O 1
ATOM 1584 N N . GLN A 1 202 ? -3.930 16.522 15.369 1.00 97.75 202 GLN A N 1
ATOM 1585 C CA . GLN A 1 202 ? -4.236 17.753 16.110 1.00 97.75 202 GLN A CA 1
ATOM 1586 C C . GLN A 1 202 ? -5.718 17.838 16.491 1.00 97.75 202 GLN A C 1
ATOM 1588 O O . GLN A 1 202 ? -6.032 18.090 17.656 1.00 97.75 202 GLN A O 1
ATOM 1593 N N . VAL A 1 203 ? -6.629 17.514 15.564 1.00 98.06 203 VAL A N 1
ATOM 1594 C CA . VAL A 1 203 ? -8.075 17.411 15.842 1.00 98.06 203 VAL A CA 1
ATOM 1595 C C . VAL A 1 203 ? -8.347 16.394 16.955 1.00 98.06 203 VAL A C 1
ATOM 1597 O O . VAL A 1 203 ? -9.131 16.659 17.871 1.00 98.06 203 VAL A O 1
ATOM 1600 N N . THR A 1 204 ? -7.677 15.238 16.924 1.00 98.44 204 THR A N 1
ATOM 1601 C CA . THR A 1 204 ? -7.828 14.200 17.955 1.00 98.44 204 THR A CA 1
ATOM 1602 C C . THR A 1 204 ? -7.353 14.697 19.321 1.00 98.44 204 THR A C 1
ATOM 1604 O O . THR A 1 204 ? -8.099 14.605 20.300 1.00 98.44 204 THR A O 1
ATOM 1607 N N . LEU A 1 205 ? -6.156 15.289 19.396 1.00 98.12 205 LEU A N 1
ATOM 1608 C CA . LEU A 1 205 ? -5.588 15.834 20.631 1.00 98.12 205 LEU A CA 1
ATOM 1609 C C . LEU A 1 205 ? -6.433 16.988 21.199 1.00 98.12 205 LEU A C 1
ATOM 1611 O O . LEU A 1 205 ? -6.670 17.022 22.408 1.00 98.12 205 LEU A O 1
ATOM 1615 N N . HIS A 1 206 ? -6.945 17.895 20.358 1.00 97.12 206 HIS A N 1
ATOM 1616 C CA . HIS A 1 206 ? -7.876 18.955 20.768 1.00 97.12 206 HIS A CA 1
ATOM 1617 C C . HIS A 1 206 ? -9.129 18.345 21.408 1.00 97.12 206 HIS A C 1
ATOM 1619 O O . HIS A 1 206 ? -9.480 18.683 22.542 1.00 97.12 206 HIS A O 1
ATOM 1625 N N . LEU A 1 207 ? -9.796 17.412 20.723 1.00 96.69 207 LEU A N 1
ATOM 1626 C CA . LEU A 1 207 ? -11.038 16.811 21.211 1.00 96.69 207 LEU A CA 1
ATOM 1627 C C . LEU A 1 207 ? -10.827 15.994 22.496 1.00 96.69 207 LEU A C 1
ATOM 1629 O O . LEU A 1 207 ? -11.655 16.092 23.402 1.00 96.69 207 LEU A O 1
ATOM 1633 N N . MET A 1 208 ? -9.708 15.271 22.624 1.00 95.50 208 MET A N 1
ATOM 1634 C CA . MET A 1 208 ? -9.326 14.562 23.854 1.00 95.50 208 MET A CA 1
ATOM 1635 C C . MET A 1 208 ? -9.129 15.521 25.033 1.00 95.50 208 MET A C 1
ATOM 1637 O O . MET A 1 208 ? -9.747 15.325 26.081 1.00 95.50 208 MET A O 1
ATOM 1641 N N . ARG A 1 209 ? -8.338 16.589 24.845 1.00 92.94 209 ARG A N 1
ATOM 1642 C CA . ARG A 1 209 ? -8.103 17.640 25.855 1.00 92.94 209 ARG A CA 1
ATOM 1643 C C . ARG A 1 209 ? -9.400 18.358 26.248 1.00 92.94 209 ARG A C 1
ATOM 1645 O O . ARG A 1 209 ? -9.565 18.738 27.403 1.00 92.94 209 ARG A O 1
ATOM 1652 N N . ARG A 1 210 ? -10.341 18.519 25.308 1.00 90.94 210 ARG A N 1
ATOM 1653 C CA . ARG A 1 210 ? -11.639 19.173 25.538 1.00 90.94 210 ARG A CA 1
ATOM 1654 C C . ARG A 1 210 ? -12.639 18.287 26.287 1.00 90.94 210 ARG A C 1
ATOM 1656 O O . ARG A 1 210 ? -13.390 18.805 27.112 1.00 90.94 210 ARG A O 1
ATOM 1663 N N . LYS A 1 211 ? -12.709 16.985 25.979 1.00 89.75 211 LYS A N 1
ATOM 1664 C CA . LYS A 1 211 ? -13.591 16.028 26.668 1.00 89.75 211 LYS A CA 1
ATOM 1665 C C . LYS A 1 211 ? -13.177 14.566 26.449 1.00 89.75 211 LYS A C 1
ATOM 1667 O O . LYS A 1 211 ? -13.314 14.029 25.352 1.00 89.75 211 LYS A O 1
ATOM 1672 N N . ARG A 1 212 ? -12.827 13.877 27.540 1.00 89.94 212 ARG A N 1
ATOM 1673 C CA . ARG A 1 212 ? -12.630 12.415 27.573 1.00 89.94 212 ARG A CA 1
ATOM 1674 C C . ARG A 1 212 ? -13.940 11.672 27.250 1.00 89.94 212 ARG A C 1
ATOM 1676 O O . ARG A 1 212 ? -15.002 12.042 27.755 1.00 89.94 212 ARG A O 1
ATOM 1683 N N . GLN A 1 213 ? -13.856 10.632 26.420 1.00 95.31 213 GLN A N 1
ATOM 1684 C CA . GLN A 1 213 ? -14.986 9.805 25.960 1.00 95.31 213 GLN A CA 1
ATOM 1685 C C . GLN A 1 213 ? -14.896 8.370 26.516 1.00 95.31 213 GLN A C 1
ATOM 1687 O O . GLN A 1 213 ? -13.885 8.024 27.119 1.00 95.31 213 GLN A O 1
ATOM 1692 N N . ASP A 1 214 ? -15.897 7.507 26.285 1.00 97.81 214 ASP A N 1
ATOM 1693 C CA . ASP A 1 214 ? -15.724 6.052 26.487 1.00 97.81 214 ASP A CA 1
ATOM 1694 C C . ASP A 1 214 ? -14.793 5.427 25.425 1.00 97.81 214 ASP A C 1
ATOM 1696 O O . ASP A 1 214 ? -14.071 4.477 25.726 1.00 97.81 214 ASP A O 1
ATOM 1700 N N . LEU A 1 215 ? -14.818 5.947 24.193 1.00 98.50 215 LEU A N 1
ATOM 1701 C CA . LEU A 1 215 ? -13.954 5.552 23.074 1.00 98.50 215 LEU A CA 1
ATOM 1702 C C . LEU A 1 215 ? -13.467 6.798 22.325 1.00 98.50 215 LEU A C 1
ATOM 1704 O O . LEU A 1 215 ? -14.277 7.573 21.820 1.00 98.50 215 LEU A O 1
ATOM 1708 N N . THR A 1 216 ? -12.160 6.963 22.188 1.00 98.62 216 THR A N 1
ATOM 1709 C CA . THR A 1 216 ? -11.561 7.836 21.174 1.00 98.62 216 THR A CA 1
ATOM 1710 C C . THR A 1 216 ? -10.888 6.956 20.133 1.00 98.62 216 THR A C 1
ATOM 1712 O O . THR A 1 216 ? -10.190 6.011 20.491 1.00 98.62 216 THR A O 1
ATOM 1715 N N . SER A 1 217 ? -11.070 7.273 18.856 1.00 98.25 217 SER A N 1
ATOM 1716 C CA . SER A 1 217 ? -10.347 6.641 17.763 1.00 98.25 217 SER A CA 1
ATOM 1717 C C . SER A 1 217 ? -9.841 7.674 16.771 1.00 98.25 217 SER A C 1
ATOM 1719 O O . SER A 1 217 ? -10.593 8.566 16.373 1.00 98.25 217 SER A O 1
ATOM 1721 N N . LEU A 1 218 ? -8.607 7.482 16.319 1.00 98.12 218 LEU A N 1
ATOM 1722 C CA . LEU A 1 218 ? -8.077 8.102 15.109 1.00 98.12 218 LEU A CA 1
ATOM 1723 C C . LEU A 1 218 ? -7.515 7.038 14.166 1.00 98.12 218 LEU A C 1
ATOM 1725 O O . LEU A 1 218 ? -7.226 5.917 14.591 1.00 98.12 218 LEU A O 1
ATOM 1729 N N . TYR A 1 219 ? -7.367 7.413 12.903 1.00 97.25 219 TYR A N 1
ATOM 1730 C CA . TYR A 1 219 ? -6.785 6.597 11.846 1.00 97.25 219 TYR A CA 1
ATOM 1731 C C . TYR A 1 219 ? -5.766 7.440 11.071 1.00 97.25 219 TYR A C 1
ATOM 1733 O O . TYR A 1 219 ? -6.102 8.533 10.616 1.00 97.25 219 TYR A O 1
ATOM 1741 N N . LEU A 1 220 ? -4.535 6.943 10.964 1.00 96.94 220 LEU A N 1
ATOM 1742 C CA . LEU A 1 220 ? -3.404 7.599 10.310 1.00 96.94 220 LEU A CA 1
ATOM 1743 C C . LEU A 1 220 ? -3.033 6.804 9.051 1.00 96.94 220 LEU A C 1
ATOM 1745 O O . LEU A 1 220 ? -2.605 5.653 9.153 1.00 96.94 220 LEU A O 1
ATOM 1749 N N . VAL A 1 221 ? -3.236 7.412 7.878 1.00 93.31 221 VAL A N 1
ATOM 1750 C CA . VAL A 1 221 ? -3.063 6.772 6.555 1.00 93.31 221 VAL A CA 1
ATOM 1751 C C . VAL A 1 221 ? -1.634 6.899 6.031 1.00 93.31 221 VAL A C 1
ATOM 1753 O O . VAL A 1 221 ? -1.189 6.144 5.171 1.00 93.31 221 VAL A O 1
ATOM 1756 N N . GLY A 1 222 ? -0.883 7.880 6.524 1.00 94.38 222 GLY A N 1
ATOM 1757 C CA . GLY A 1 222 ? 0.327 8.332 5.862 1.00 94.38 222 GLY A CA 1
ATOM 1758 C C . GLY A 1 222 ? 1.484 7.342 5.898 1.00 94.38 222 GLY A C 1
ATOM 1759 O O . GLY A 1 222 ? 2.387 7.468 5.078 1.00 94.38 222 GLY A O 1
ATOM 1760 N N . LEU A 1 223 ? 1.469 6.348 6.788 1.00 96.00 223 LEU A N 1
ATOM 1761 C CA . LEU A 1 223 ? 2.497 5.308 6.826 1.00 96.00 223 LEU A CA 1
ATOM 1762 C C . LEU A 1 223 ? 2.412 4.380 5.603 1.00 96.00 223 LEU A C 1
ATOM 1764 O O . LEU A 1 223 ? 3.450 4.022 5.039 1.00 96.00 223 LEU A O 1
ATOM 1768 N N . ASP A 1 224 ? 1.197 4.069 5.155 1.00 94.31 224 ASP A N 1
ATOM 1769 C CA . ASP A 1 224 ? 0.930 3.334 3.921 1.00 94.31 224 ASP A CA 1
ATOM 1770 C C . ASP A 1 224 ? 1.247 4.190 2.684 1.00 94.31 224 ASP A C 1
ATOM 1772 O O . ASP A 1 224 ? 2.099 3.822 1.875 1.00 94.31 224 ASP A O 1
ATOM 1776 N N . SER A 1 225 ? 0.710 5.414 2.607 1.00 91.81 225 SER A N 1
ATOM 1777 C CA . SER A 1 225 ? 0.988 6.338 1.494 1.00 91.81 225 SER A CA 1
ATOM 1778 C C . SER A 1 225 ? 2.485 6.654 1.322 1.00 91.81 225 SER A C 1
ATOM 1780 O O . SER A 1 225 ? 2.973 6.775 0.196 1.00 91.81 225 SER A O 1
ATOM 1782 N N . LEU A 1 226 ? 3.253 6.771 2.416 1.00 94.94 226 LEU A N 1
ATOM 1783 C CA . LEU A 1 226 ? 4.717 6.921 2.366 1.00 94.94 226 LEU A CA 1
ATOM 1784 C C . LEU A 1 226 ? 5.423 5.616 1.964 1.00 94.94 226 LEU A C 1
ATOM 1786 O O . LEU A 1 226 ? 6.489 5.672 1.348 1.00 94.94 226 LEU A O 1
ATOM 1790 N N . SER A 1 227 ? 4.841 4.454 2.268 1.00 94.06 227 SER A N 1
ATOM 1791 C CA . SER A 1 227 ? 5.354 3.152 1.834 1.00 94.06 227 SER A CA 1
ATOM 1792 C C . SER A 1 227 ? 5.134 2.937 0.334 1.00 94.06 227 SER A C 1
ATOM 1794 O O . SER A 1 227 ? 6.096 2.622 -0.367 1.00 94.06 227 SER A O 1
ATOM 1796 N N . HIS A 1 228 ? 3.948 3.231 -0.206 1.00 88.81 228 HIS A N 1
ATOM 1797 C CA . HIS A 1 228 ? 3.723 3.285 -1.657 1.00 88.81 228 HIS A CA 1
ATOM 1798 C C . HIS A 1 228 ? 4.697 4.245 -2.361 1.00 88.81 228 HIS A C 1
ATOM 1800 O O . HIS A 1 228 ? 5.248 3.902 -3.407 1.00 88.81 228 HIS A O 1
ATOM 1806 N N . LEU A 1 229 ? 4.955 5.421 -1.775 1.00 88.69 229 LEU A N 1
ATOM 1807 C CA . LEU A 1 229 ? 5.816 6.449 -2.368 1.00 88.69 229 LEU A CA 1
ATOM 1808 C C . LEU A 1 229 ? 7.322 6.129 -2.316 1.00 88.69 229 LEU A C 1
ATOM 1810 O O . LEU A 1 229 ? 8.052 6.568 -3.205 1.00 88.69 229 LEU A O 1
ATOM 1814 N N . ALA A 1 230 ? 7.805 5.438 -1.274 1.00 92.88 230 ALA A N 1
ATOM 1815 C CA . ALA A 1 230 ? 9.245 5.342 -1.001 1.00 92.88 230 ALA A CA 1
ATOM 1816 C C . ALA A 1 230 ? 9.786 3.960 -0.586 1.00 92.88 230 ALA A C 1
ATOM 1818 O O . ALA A 1 230 ? 11.004 3.796 -0.490 1.00 92.88 230 ALA A O 1
ATOM 1819 N N . MET A 1 231 ? 8.951 2.934 -0.382 1.00 93.19 231 MET A N 1
ATOM 1820 C CA . MET A 1 231 ? 9.430 1.602 0.023 1.00 93.19 231 MET A CA 1
ATOM 1821 C C . MET A 1 231 ? 10.293 0.920 -1.059 1.00 93.19 231 MET A C 1
ATOM 1823 O O . MET A 1 231 ? 11.100 0.048 -0.734 1.00 93.19 231 MET A O 1
ATOM 1827 N N . CYS A 1 232 ? 10.197 1.316 -2.334 1.00 89.50 232 CYS A N 1
ATOM 1828 C CA . CYS A 1 232 ? 11.099 0.830 -3.387 1.00 89.50 232 CYS A CA 1
ATOM 1829 C C . CYS A 1 232 ? 12.560 1.278 -3.185 1.00 89.50 232 CYS A C 1
ATOM 1831 O O . CYS A 1 232 ? 13.477 0.517 -3.486 1.00 89.50 232 CYS A O 1
ATOM 1833 N N . TYR A 1 233 ? 12.782 2.462 -2.607 1.00 92.69 233 TYR A N 1
ATOM 1834 C CA . TYR A 1 233 ? 14.106 3.041 -2.345 1.00 92.69 233 TYR A CA 1
ATOM 1835 C C . TYR A 1 233 ? 14.789 2.470 -1.094 1.00 92.69 233 TYR A C 1
ATOM 1837 O O . TYR A 1 233 ? 16.004 2.592 -0.942 1.00 92.69 233 TYR A O 1
ATOM 1845 N N . ARG A 1 234 ? 14.010 1.868 -0.188 1.00 93.62 234 ARG A N 1
ATOM 1846 C CA . ARG A 1 234 ? 14.472 1.340 1.101 1.00 93.62 234 ARG A CA 1
ATOM 1847 C C . ARG A 1 234 ? 15.421 0.151 0.921 1.00 93.62 234 ARG A C 1
ATOM 1849 O O . ARG A 1 234 ? 15.096 -0.785 0.190 1.00 93.62 234 ARG A O 1
ATOM 1856 N N . GLU A 1 235 ? 16.552 0.154 1.629 1.00 87.44 235 GLU A N 1
ATOM 1857 C CA . GLU A 1 235 ? 17.585 -0.884 1.507 1.00 87.44 235 GLU A CA 1
ATOM 1858 C C . GLU A 1 235 ? 17.079 -2.295 1.914 1.00 87.44 235 GLU A C 1
ATOM 1860 O O . GLU A 1 235 ? 16.434 -2.434 2.958 1.00 87.44 235 GLU A O 1
ATOM 1865 N N . PRO A 1 236 ? 17.376 -3.357 1.130 1.00 87.56 236 PRO A N 1
ATOM 1866 C CA . PRO A 1 236 ? 17.982 -3.327 -0.206 1.00 87.56 236 PRO A CA 1
ATOM 1867 C C . PRO A 1 236 ? 16.993 -2.753 -1.227 1.00 87.56 236 PRO A C 1
ATOM 1869 O O . PRO A 1 236 ? 15.879 -3.260 -1.343 1.00 87.56 236 PRO A O 1
ATOM 1872 N N . ALA A 1 237 ? 17.380 -1.700 -1.952 1.00 85.62 237 ALA A N 1
ATOM 1873 C CA . ALA A 1 237 ? 16.483 -1.032 -2.897 1.00 85.62 237 ALA A CA 1
ATOM 1874 C C . ALA A 1 237 ? 16.020 -1.987 -4.010 1.00 85.62 237 ALA A C 1
ATOM 1876 O O . ALA A 1 237 ? 16.742 -2.919 -4.381 1.00 85.62 237 ALA A O 1
ATOM 1877 N N . LEU A 1 238 ? 14.821 -1.755 -4.552 1.00 80.25 238 LEU A N 1
ATOM 1878 C CA . LEU A 1 238 ? 14.325 -2.543 -5.676 1.00 80.25 238 LEU A CA 1
ATOM 1879 C C . LEU A 1 238 ? 15.262 -2.386 -6.887 1.00 80.25 238 LEU A C 1
ATOM 1881 O O . LEU A 1 238 ? 15.701 -1.274 -7.202 1.00 80.25 238 LEU A O 1
ATOM 1885 N N . PRO A 1 239 ? 15.590 -3.491 -7.580 1.00 71.62 239 PRO A N 1
ATOM 1886 C CA . PRO A 1 239 ? 16.482 -3.438 -8.725 1.00 71.62 239 PRO A CA 1
ATOM 1887 C C . PRO A 1 239 ? 15.829 -2.598 -9.831 1.00 71.62 239 PRO A C 1
ATOM 1889 O O . PRO A 1 239 ? 14.689 -2.846 -10.224 1.00 71.62 239 PRO A O 1
ATOM 1892 N N . GLY A 1 240 ? 16.560 -1.598 -10.323 1.00 72.25 240 GLY A N 1
ATOM 1893 C CA . GLY A 1 240 ? 16.121 -0.676 -11.375 1.00 72.25 240 GLY A CA 1
ATOM 1894 C C . GLY A 1 240 ? 15.925 0.756 -10.880 1.00 72.25 240 GLY A C 1
ATOM 1895 O O . GLY A 1 240 ? 15.972 1.686 -11.687 1.00 72.25 240 GLY A O 1
ATOM 1896 N N . GLU A 1 241 ? 15.788 0.954 -9.566 1.00 81.75 241 GLU A N 1
ATOM 1897 C CA . GLU A 1 241 ? 15.705 2.288 -8.976 1.00 81.75 241 GLU A CA 1
ATOM 1898 C C . GLU A 1 241 ? 17.018 3.069 -9.121 1.00 81.75 241 GLU A C 1
ATOM 1900 O O . GLU A 1 241 ? 18.124 2.515 -9.103 1.00 81.75 241 GLU A O 1
ATOM 1905 N N . LYS A 1 242 ? 16.913 4.395 -9.270 1.00 87.06 242 LYS A N 1
ATOM 1906 C CA . LYS A 1 242 ? 18.099 5.244 -9.452 1.00 87.06 242 LYS A CA 1
ATOM 1907 C C . LYS A 1 242 ? 18.892 5.297 -8.139 1.00 87.06 242 LYS A C 1
ATOM 1909 O O . LYS A 1 242 ? 18.297 5.641 -7.116 1.00 87.06 242 LYS A O 1
ATOM 1914 N N . PRO A 1 243 ? 20.228 5.114 -8.136 1.00 90.81 243 PRO A N 1
ATOM 1915 C CA . PRO A 1 243 ? 21.033 5.217 -6.913 1.00 90.81 243 PRO A CA 1
ATOM 1916 C C . PRO A 1 243 ? 20.859 6.546 -6.163 1.00 90.81 243 PRO A C 1
ATOM 1918 O O . PRO A 1 243 ? 20.874 6.567 -4.938 1.00 90.81 243 PRO A O 1
ATOM 1921 N N . ARG A 1 244 ? 20.622 7.644 -6.895 1.00 92.31 244 ARG A N 1
ATOM 1922 C CA . ARG A 1 244 ? 20.325 8.965 -6.322 1.00 92.31 244 ARG A CA 1
ATOM 1923 C C . ARG A 1 244 ? 18.945 9.043 -5.661 1.00 92.31 244 ARG A C 1
ATOM 1925 O O . ARG A 1 244 ? 18.811 9.681 -4.627 1.00 92.31 244 ARG A O 1
ATOM 1932 N N . ASP A 1 245 ? 17.936 8.381 -6.219 1.00 92.12 245 ASP A N 1
ATOM 1933 C CA . ASP A 1 245 ? 16.607 8.333 -5.599 1.00 92.12 245 ASP A CA 1
ATOM 1934 C C . ASP A 1 245 ? 16.655 7.471 -4.322 1.00 92.12 245 ASP A C 1
ATOM 1936 O O . ASP A 1 245 ? 16.099 7.854 -3.296 1.00 92.12 245 ASP A O 1
ATOM 1940 N N . CYS A 1 246 ? 17.430 6.379 -4.341 1.00 93.50 246 CYS A N 1
ATOM 1941 C CA . CYS A 1 246 ? 17.725 5.567 -3.156 1.00 93.50 246 CYS A CA 1
ATOM 1942 C C . CYS A 1 246 ? 18.437 6.381 -2.058 1.00 93.50 246 CYS A C 1
ATOM 1944 O O . CYS A 1 246 ? 18.057 6.321 -0.893 1.00 93.50 246 CYS A O 1
ATOM 1946 N N . GLU A 1 247 ? 19.430 7.193 -2.436 1.00 95.12 247 GLU A N 1
ATOM 1947 C CA . GLU A 1 247 ? 20.174 8.082 -1.534 1.00 95.12 247 GLU A CA 1
ATOM 1948 C C . GLU A 1 247 ? 19.307 9.185 -0.894 1.00 95.12 247 GLU A C 1
ATOM 1950 O O . GLU A 1 247 ? 19.572 9.590 0.239 1.00 95.12 247 GLU A O 1
ATOM 1955 N N . LEU A 1 248 ? 18.306 9.696 -1.617 1.00 95.25 248 LEU A N 1
ATOM 1956 C CA . LEU A 1 248 ? 17.432 10.779 -1.155 1.00 95.25 248 LEU A CA 1
ATOM 1957 C C . LEU A 1 248 ? 16.235 10.278 -0.335 1.00 95.25 248 LEU A C 1
ATOM 1959 O O . LEU A 1 248 ? 15.872 10.911 0.656 1.00 95.25 248 LEU A O 1
ATOM 1963 N N . TYR A 1 249 ? 15.627 9.159 -0.743 1.00 96.44 249 TYR A N 1
ATOM 1964 C CA . TYR A 1 249 ? 14.319 8.718 -0.246 1.00 96.44 249 TYR A CA 1
ATOM 1965 C C . TYR A 1 249 ? 14.333 7.374 0.498 1.00 96.44 249 TYR A C 1
ATOM 1967 O O . TYR A 1 249 ? 13.336 7.034 1.132 1.00 96.44 249 TYR A O 1
ATOM 1975 N N . GLY A 1 250 ? 15.441 6.621 0.490 1.00 95.81 250 GLY A N 1
ATOM 1976 C CA . GLY A 1 250 ? 15.518 5.296 1.123 1.00 95.81 250 GLY A CA 1
ATOM 1977 C C . GLY A 1 250 ? 15.265 5.286 2.637 1.00 95.81 250 GLY A C 1
ATOM 1978 O O . GLY A 1 250 ? 14.792 4.284 3.166 1.00 95.81 250 GLY A O 1
ATOM 1979 N N . GLU A 1 251 ? 15.505 6.406 3.329 1.00 96.44 251 GLU A N 1
ATOM 1980 C CA . GLU A 1 251 ? 15.192 6.561 4.757 1.00 96.44 251 GLU A CA 1
ATOM 1981 C C . GLU A 1 251 ? 13.724 6.943 5.049 1.00 96.44 251 GLU A C 1
ATOM 1983 O O . GLU A 1 251 ? 13.305 6.836 6.199 1.00 96.44 251 GLU A O 1
ATOM 1988 N N . VAL A 1 252 ? 12.920 7.377 4.067 1.00 97.75 252 VAL A N 1
ATOM 1989 C CA . VAL A 1 252 ? 11.610 8.033 4.306 1.00 97.75 252 VAL A CA 1
ATOM 1990 C C . VAL A 1 252 ? 10.661 7.171 5.137 1.00 97.75 252 VAL A C 1
ATOM 1992 O O . VAL A 1 252 ? 10.138 7.638 6.151 1.00 97.75 252 VAL A O 1
ATOM 1995 N N . VAL A 1 253 ? 10.474 5.905 4.753 1.00 97.31 253 VAL A N 1
ATOM 1996 C CA . VAL A 1 253 ? 9.627 4.961 5.502 1.00 97.31 253 VAL A CA 1
ATOM 1997 C C . VAL A 1 253 ? 10.237 4.670 6.873 1.00 97.31 253 VAL A C 1
ATOM 1999 O O . VAL A 1 253 ? 9.540 4.677 7.886 1.00 97.31 253 VAL A O 1
ATOM 2002 N N . ASP A 1 254 ? 11.556 4.475 6.945 1.00 96.75 254 ASP A N 1
ATOM 2003 C CA . ASP A 1 254 ? 12.236 4.193 8.207 1.00 96.75 254 ASP A CA 1
ATOM 2004 C C . ASP A 1 254 ? 12.108 5.348 9.218 1.00 96.75 254 ASP A C 1
ATOM 2006 O O . ASP A 1 254 ? 11.939 5.090 10.414 1.00 96.75 254 ASP A O 1
ATOM 2010 N N . ARG A 1 255 ? 12.123 6.600 8.748 1.00 97.94 255 ARG A N 1
ATOM 2011 C CA . ARG A 1 255 ? 11.888 7.810 9.548 1.00 97.94 255 ARG A CA 1
ATOM 2012 C C . ARG A 1 255 ? 10.410 8.026 9.866 1.00 97.94 255 ARG A C 1
ATOM 2014 O O . ARG A 1 255 ? 10.116 8.541 10.941 1.00 97.94 255 ARG A O 1
ATOM 2021 N N . ALA A 1 256 ? 9.481 7.602 9.006 1.00 98.12 256 ALA A N 1
ATOM 2022 C CA . ALA A 1 256 ? 8.044 7.686 9.278 1.00 98.12 256 ALA A CA 1
ATOM 2023 C C . ALA A 1 256 ? 7.673 6.936 10.571 1.00 98.12 256 ALA A C 1
ATOM 2025 O O . ALA A 1 256 ? 7.082 7.537 11.466 1.00 98.12 256 ALA A O 1
ATOM 2026 N N . TYR A 1 257 ? 8.137 5.693 10.753 1.00 98.50 257 TYR A N 1
ATOM 2027 C CA . TYR A 1 257 ? 7.963 4.964 12.022 1.00 98.50 257 TYR A CA 1
ATOM 2028 C C . TYR A 1 257 ? 8.510 5.754 13.236 1.00 98.50 257 TYR A C 1
ATOM 2030 O O . TYR A 1 257 ? 7.846 5.836 14.267 1.00 98.50 257 TYR A O 1
ATOM 2038 N N . GLU A 1 258 ? 9.683 6.392 13.114 1.00 98.50 258 GLU A N 1
ATOM 2039 C CA . GLU A 1 258 ? 10.305 7.206 14.181 1.00 98.50 258 GLU A CA 1
ATOM 2040 C C . GLU A 1 258 ? 9.596 8.550 14.443 1.00 98.50 258 GLU A C 1
ATOM 2042 O O . GLU A 1 258 ? 9.819 9.190 15.474 1.00 98.50 258 GLU A O 1
ATOM 2047 N N . LEU A 1 259 ? 8.763 9.027 13.517 1.00 98.25 259 LEU A N 1
ATOM 2048 C CA . LEU A 1 259 ? 7.865 10.165 13.725 1.00 98.25 259 LEU A CA 1
ATOM 2049 C C . LEU A 1 259 ? 6.572 9.713 14.414 1.00 98.25 259 LEU A C 1
ATOM 2051 O O . LEU A 1 259 ? 6.150 10.327 15.393 1.00 98.25 259 LEU A O 1
ATOM 2055 N N . TYR A 1 260 ? 5.989 8.608 13.951 1.00 98.38 260 TYR A N 1
ATOM 2056 C CA . TYR A 1 260 ? 4.700 8.120 14.432 1.00 98.38 260 TYR A CA 1
ATOM 2057 C C . TYR A 1 260 ? 4.817 7.602 15.872 1.00 98.38 260 TYR A C 1
ATOM 2059 O O . TYR A 1 260 ? 3.919 7.854 16.666 1.00 98.38 260 TYR A O 1
ATOM 2067 N N . ASP A 1 261 ? 5.947 7.002 16.269 1.00 98.69 261 ASP A N 1
ATOM 2068 C CA . ASP A 1 261 ? 6.229 6.641 17.671 1.00 98.69 261 ASP A CA 1
ATOM 2069 C C . ASP A 1 261 ? 6.102 7.837 18.637 1.00 98.69 261 ASP A C 1
ATOM 2071 O O . ASP A 1 261 ? 5.545 7.699 19.726 1.00 98.69 261 ASP A O 1
ATOM 2075 N N . ARG A 1 262 ? 6.535 9.036 18.218 1.00 98.06 262 ARG A N 1
ATOM 2076 C CA . ARG A 1 262 ? 6.410 10.268 19.019 1.00 98.06 262 ARG A CA 1
ATOM 2077 C C . ARG A 1 262 ? 4.969 10.770 19.090 1.00 98.06 262 ARG A C 1
ATOM 2079 O O . ARG A 1 262 ? 4.495 11.052 20.187 1.00 98.06 262 ARG A O 1
ATOM 2086 N N . TRP A 1 263 ? 4.251 10.800 17.966 1.00 98.12 263 TRP A N 1
ATOM 2087 C CA . TRP A 1 263 ? 2.824 11.157 17.938 1.00 98.12 263 TRP A CA 1
ATOM 2088 C C . TRP A 1 263 ? 1.968 10.196 18.775 1.00 98.12 263 TRP A C 1
ATOM 2090 O O . TRP A 1 263 ? 1.075 10.617 19.508 1.00 98.12 263 TRP A O 1
ATOM 2100 N N . ILE A 1 264 ? 2.279 8.900 18.723 1.00 98.44 264 ILE A N 1
ATOM 2101 C CA . ILE A 1 264 ? 1.687 7.865 19.575 1.00 98.44 264 ILE A CA 1
ATOM 2102 C C . ILE A 1 264 ? 2.020 8.131 21.051 1.00 98.44 264 ILE A C 1
ATOM 2104 O O . ILE A 1 264 ? 1.153 7.968 21.907 1.00 98.44 264 ILE A O 1
ATOM 2108 N N . GLY A 1 265 ? 3.233 8.599 21.357 1.00 97.94 265 GLY A N 1
ATOM 2109 C CA . GLY A 1 265 ? 3.605 9.108 22.676 1.00 97.94 265 GLY A CA 1
ATOM 2110 C C . GLY A 1 265 ? 2.676 10.215 23.181 1.00 97.94 265 GLY A C 1
ATOM 2111 O O . GLY A 1 265 ? 2.080 10.059 24.247 1.00 97.94 265 GLY A O 1
ATOM 2112 N N . GLU A 1 266 ? 2.498 11.282 22.396 1.00 97.75 266 GLU A N 1
ATOM 2113 C CA . GLU A 1 266 ? 1.603 12.409 22.717 1.00 97.75 266 GLU A CA 1
ATOM 2114 C C . GLU A 1 266 ? 0.142 11.964 22.911 1.00 97.75 266 GLU A C 1
ATOM 2116 O O . GLU A 1 266 ? -0.542 12.422 23.827 1.00 97.75 266 GLU A O 1
ATOM 2121 N N . LEU A 1 267 ? -0.340 11.043 22.071 1.00 98.00 267 LEU A N 1
ATOM 2122 C CA . LEU A 1 267 ? -1.691 10.480 22.148 1.00 98.00 267 LEU A CA 1
ATOM 2123 C C . LEU A 1 267 ? -1.904 9.631 23.410 1.00 98.00 267 LEU A C 1
ATOM 2125 O O . LEU A 1 267 ? -2.951 9.730 24.052 1.00 98.00 267 LEU A O 1
ATOM 2129 N N . VAL A 1 268 ? -0.922 8.809 23.786 1.00 97.00 268 VAL A N 1
ATOM 2130 C CA . VAL A 1 268 ? -0.974 7.978 24.999 1.00 97.00 268 VAL A CA 1
ATOM 2131 C C . VAL A 1 268 ? -0.906 8.839 26.261 1.00 97.00 268 VAL A C 1
ATOM 2133 O O . VAL A 1 268 ? -1.647 8.579 27.209 1.00 97.00 268 VAL A O 1
ATOM 2136 N N . GLU A 1 269 ? -0.089 9.894 26.261 1.00 95.88 269 GLU A N 1
ATOM 2137 C CA . GLU A 1 269 ? -0.048 10.883 27.342 1.00 95.88 269 GLU A CA 1
ATOM 2138 C C . GLU A 1 269 ? -1.395 11.614 27.475 1.00 95.88 269 GLU A C 1
ATOM 2140 O O . GLU A 1 269 ? -1.995 11.621 28.551 1.00 95.88 269 GLU A O 1
ATOM 2145 N N . ALA A 1 270 ? -1.944 12.126 26.367 1.00 95.69 270 ALA A N 1
ATOM 2146 C CA . ALA A 1 270 ? -3.242 12.804 26.342 1.00 95.69 270 ALA A CA 1
ATOM 2147 C C . ALA A 1 270 ? -4.432 11.894 26.715 1.00 95.69 270 ALA A C 1
ATOM 2149 O O . ALA A 1 270 ? -5.489 12.393 27.109 1.00 95.69 270 ALA A O 1
ATOM 2150 N N . ALA A 1 271 ? -4.294 10.569 26.594 1.00 95.25 271 ALA A N 1
ATOM 2151 C CA . ALA A 1 271 ? -5.304 9.608 27.034 1.00 95.25 271 ALA A CA 1
ATOM 2152 C C . ALA A 1 271 ? -5.276 9.355 28.554 1.00 95.25 271 ALA A C 1
ATOM 2154 O O . ALA A 1 271 ? -6.316 9.003 29.125 1.00 95.25 271 ALA A O 1
ATOM 2155 N N . GLY A 1 272 ? -4.119 9.527 29.201 1.00 92.81 272 GLY A N 1
ATOM 2156 C CA . GLY A 1 272 ? -3.889 9.238 30.618 1.00 92.81 272 GLY A CA 1
ATOM 2157 C C . GLY A 1 272 ? -3.858 7.740 30.962 1.00 92.81 272 GLY A C 1
ATOM 2158 O O . GLY A 1 272 ? -4.468 6.907 30.291 1.00 92.81 272 GLY A O 1
ATOM 2159 N N . GLU A 1 273 ? -3.175 7.397 32.057 1.00 89.81 273 GLU A N 1
ATOM 2160 C CA . GLU A 1 273 ? -2.850 6.008 32.446 1.00 89.81 273 GLU A CA 1
ATOM 2161 C C . GLU A 1 273 ? -4.074 5.105 32.685 1.00 89.81 273 GLU A C 1
ATOM 2163 O O . GLU A 1 273 ? -4.023 3.897 32.464 1.00 89.81 273 GLU A O 1
ATOM 2168 N N . GLU A 1 274 ? -5.202 5.704 33.071 1.00 90.88 274 GLU A N 1
ATOM 2169 C CA . GLU A 1 274 ? -6.495 5.036 33.266 1.00 90.88 274 GLU A CA 1
ATOM 2170 C C . GLU A 1 274 ? -7.155 4.539 31.962 1.00 90.88 274 GLU A C 1
ATOM 2172 O O . GLU A 1 274 ? -8.195 3.875 32.009 1.00 90.88 274 GLU A O 1
ATOM 2177 N N . SER A 1 275 ? -6.625 4.906 30.792 1.00 95.44 275 SER A N 1
ATOM 2178 C CA . SER A 1 275 ? -7.152 4.499 29.484 1.00 95.44 275 SER A CA 1
ATOM 2179 C C . SER A 1 275 ? -6.542 3.180 29.005 1.00 95.44 275 SER A C 1
ATOM 2181 O O . SER A 1 275 ? -5.359 2.909 29.187 1.00 95.44 275 SER A O 1
ATOM 2183 N N . THR A 1 276 ? -7.349 2.357 28.334 1.00 97.62 276 THR A N 1
ATOM 2184 C CA . THR A 1 276 ? -6.851 1.204 27.575 1.00 97.62 276 THR A CA 1
ATOM 2185 C C . THR A 1 276 ? -6.469 1.664 26.172 1.00 97.62 276 THR A C 1
ATOM 2187 O O . THR A 1 276 ? -7.325 2.085 25.399 1.00 97.62 276 THR A O 1
ATOM 2190 N N . ILE A 1 277 ? -5.182 1.596 25.857 1.00 98.38 277 ILE A N 1
ATOM 2191 C CA . ILE A 1 277 ? -4.623 1.886 24.540 1.00 98.38 277 ILE A CA 1
ATOM 2192 C C . ILE A 1 277 ? -4.689 0.611 23.698 1.00 98.38 277 ILE A C 1
ATOM 2194 O O . ILE A 1 277 ? -4.271 -0.457 24.153 1.00 98.38 277 ILE A O 1
ATOM 2198 N N . VAL A 1 278 ? -5.177 0.725 22.468 1.00 98.56 278 VAL A N 1
ATOM 2199 C CA . VAL A 1 278 ? -5.100 -0.305 21.430 1.00 98.56 278 VAL A CA 1
ATOM 2200 C C . VAL A 1 278 ? -4.515 0.344 20.184 1.00 98.56 278 VAL A C 1
ATOM 2202 O O . VAL A 1 278 ? -5.016 1.367 19.729 1.00 98.56 278 VAL A O 1
ATOM 2205 N N . ILE A 1 279 ? -3.454 -0.242 19.645 1.00 98.69 279 ILE A N 1
ATOM 2206 C CA . ILE A 1 279 ? -2.843 0.148 18.376 1.00 98.69 279 ILE A CA 1
ATOM 2207 C C . ILE A 1 279 ? -2.986 -1.043 17.448 1.00 98.69 279 ILE A C 1
ATOM 2209 O O . ILE A 1 279 ? -2.582 -2.151 17.810 1.00 98.69 279 ILE A O 1
ATOM 2213 N N . ALA A 1 280 ? -3.573 -0.824 16.281 1.00 98.38 280 ALA A N 1
ATOM 2214 C CA . ALA A 1 280 ? -3.792 -1.873 15.303 1.00 98.38 280 ALA A CA 1
ATOM 2215 C C . ALA A 1 280 ? -3.524 -1.368 13.889 1.00 98.38 280 ALA A C 1
ATOM 2217 O O . ALA A 1 280 ? -3.726 -0.191 13.589 1.00 98.38 280 ALA A O 1
ATOM 2218 N N . SER A 1 281 ? -3.117 -2.301 13.040 1.00 98.19 281 SER A N 1
ATOM 2219 C CA . SER A 1 281 ? -3.062 -2.139 11.596 1.00 98.19 281 SER A CA 1
ATOM 2220 C C . SER A 1 281 ? -4.015 -3.119 10.932 1.00 98.19 281 SER A C 1
ATOM 2222 O O . SER A 1 281 ? -4.271 -4.207 11.451 1.00 98.19 281 SER A O 1
ATOM 2224 N N . ASP A 1 282 ? -4.536 -2.742 9.781 1.00 96.25 282 ASP A N 1
ATOM 2225 C CA . ASP A 1 282 ? -5.400 -3.563 8.951 1.00 96.25 282 ASP A CA 1
ATOM 2226 C C . ASP A 1 282 ? -4.601 -4.531 8.063 1.00 96.25 282 ASP A C 1
ATOM 2228 O O . ASP A 1 282 ? -4.992 -5.691 7.919 1.00 96.25 282 ASP A O 1
ATOM 2232 N N . HIS A 1 283 ? -3.440 -4.106 7.560 1.00 95.38 283 HIS A N 1
ATOM 2233 C CA . HIS A 1 283 ? -2.425 -4.952 6.921 1.00 95.38 283 HIS A CA 1
ATOM 2234 C C . HIS A 1 283 ? -0.994 -4.530 7.309 1.00 95.38 283 HIS A C 1
ATOM 2236 O O . HIS A 1 283 ? -0.786 -3.739 8.226 1.00 95.38 283 HIS A O 1
ATOM 2242 N N . GLY A 1 284 ? 0.017 -5.109 6.669 1.00 95.25 284 GLY A N 1
ATOM 2243 C CA . GLY A 1 284 ? 1.399 -4.626 6.685 1.00 95.25 284 GLY A CA 1
ATOM 2244 C C . GLY A 1 284 ? 1.836 -4.202 5.282 1.00 95.25 284 GLY A C 1
ATOM 2245 O O . GLY A 1 284 ? 1.034 -4.177 4.348 1.00 95.25 284 GLY A O 1
ATOM 2246 N N . PHE A 1 285 ? 3.128 -3.954 5.099 1.00 93.62 285 PHE A N 1
ATOM 2247 C CA . PHE A 1 285 ? 3.732 -3.609 3.811 1.00 93.62 285 PHE A CA 1
ATOM 2248 C C . PHE A 1 285 ? 5.019 -4.417 3.620 1.00 93.62 285 PHE A C 1
ATOM 2250 O O . PHE A 1 285 ? 5.825 -4.518 4.547 1.00 93.62 285 PHE A O 1
ATOM 2257 N N . TYR A 1 286 ? 5.245 -5.003 2.440 1.00 89.88 286 TYR A N 1
ATOM 2258 C CA . TYR A 1 286 ? 6.480 -5.751 2.196 1.00 89.88 286 TYR A CA 1
ATOM 2259 C C . TYR A 1 286 ? 7.688 -4.805 2.221 1.00 89.88 286 TYR A C 1
ATOM 2261 O O . TYR A 1 286 ? 7.751 -3.845 1.456 1.00 89.88 286 TYR A O 1
ATOM 2269 N N . HIS A 1 287 ? 8.665 -5.091 3.084 1.00 89.38 287 HIS A N 1
ATOM 2270 C CA . HIS A 1 287 ? 9.838 -4.237 3.315 1.00 89.38 287 HIS A CA 1
ATOM 2271 C C . HIS A 1 287 ? 11.165 -4.856 2.824 1.00 89.38 287 HIS A C 1
ATOM 2273 O O . HIS A 1 287 ? 12.229 -4.266 3.020 1.00 89.38 287 HIS A O 1
ATOM 2279 N N . ASP A 1 288 ? 11.114 -6.049 2.216 1.00 82.94 288 ASP A N 1
ATOM 2280 C CA . ASP A 1 288 ? 12.256 -6.929 1.926 1.00 82.94 288 ASP A CA 1
ATOM 2281 C C . ASP A 1 288 ? 12.236 -7.479 0.477 1.00 82.94 288 ASP A C 1
ATOM 2283 O O . ASP A 1 288 ? 11.769 -6.806 -0.443 1.00 82.94 288 ASP A O 1
ATOM 2287 N N . ALA A 1 289 ? 12.768 -8.682 0.233 1.00 74.06 289 ALA A N 1
ATOM 2288 C CA . ALA A 1 289 ? 12.764 -9.330 -1.082 1.00 74.06 289 ALA A CA 1
ATOM 2289 C C . ALA A 1 289 ? 11.376 -9.816 -1.568 1.00 74.06 289 ALA A C 1
ATOM 2291 O O . ALA A 1 289 ? 11.264 -10.243 -2.715 1.00 74.06 289 ALA A O 1
ATOM 2292 N N . ARG A 1 290 ? 10.320 -9.753 -0.737 1.00 78.38 290 ARG A N 1
ATOM 2293 C CA . ARG A 1 290 ? 8.932 -10.071 -1.129 1.00 78.38 290 ARG A CA 1
ATOM 2294 C C . ARG A 1 290 ? 8.246 -8.930 -1.895 1.00 78.38 290 ARG A C 1
ATOM 2296 O O . ARG A 1 290 ? 7.196 -9.159 -2.488 1.00 78.38 290 ARG A O 1
ATOM 2303 N N . ARG A 1 291 ? 8.824 -7.717 -1.907 1.00 81.62 291 ARG A N 1
ATOM 2304 C CA . ARG A 1 291 ? 8.294 -6.565 -2.664 1.00 81.62 291 ARG A CA 1
ATOM 2305 C C . ARG A 1 291 ? 8.171 -6.904 -4.162 1.00 81.62 291 ARG A C 1
ATOM 2307 O O . ARG A 1 291 ? 9.152 -7.366 -4.749 1.00 81.62 291 ARG A O 1
ATOM 2314 N N . PRO A 1 292 ? 7.019 -6.648 -4.809 1.00 66.38 292 PRO A N 1
ATOM 2315 C CA . PRO A 1 292 ? 6.852 -6.899 -6.239 1.00 66.38 292 PRO A CA 1
ATOM 2316 C C . PRO A 1 292 ? 7.754 -5.981 -7.076 1.00 66.38 292 PRO A C 1
ATOM 2318 O O . PRO A 1 292 ? 7.821 -4.777 -6.841 1.00 66.38 292 PRO A O 1
ATOM 2321 N N . SER A 1 293 ? 8.406 -6.532 -8.105 1.00 59.03 293 SER A N 1
ATOM 2322 C CA . SER A 1 293 ? 9.263 -5.762 -9.024 1.00 59.03 293 SER A CA 1
ATOM 2323 C C . SER A 1 293 ? 8.488 -4.934 -10.060 1.00 59.03 293 SER A C 1
ATOM 2325 O O . SER A 1 293 ? 9.077 -4.124 -10.769 1.00 59.03 293 SER A O 1
ATOM 2327 N N . SER A 1 294 ? 7.175 -5.142 -10.178 1.00 55.34 294 SER A N 1
ATOM 2328 C CA . SER A 1 294 ? 6.263 -4.335 -10.995 1.00 55.34 294 SER A CA 1
ATOM 2329 C C . SER A 1 294 ? 4.820 -4.578 -10.549 1.00 55.34 294 SER A C 1
ATOM 2331 O O . SER A 1 294 ? 4.478 -5.719 -10.244 1.00 55.34 294 SER A O 1
ATOM 2333 N N . LEU A 1 295 ? 3.988 -3.532 -10.526 1.00 53.97 295 LEU A N 1
ATOM 2334 C CA . LEU A 1 295 ? 2.628 -3.592 -9.961 1.00 53.97 295 LEU A CA 1
ATOM 2335 C C . LEU A 1 295 ? 1.536 -3.909 -10.994 1.00 53.97 295 LEU A C 1
ATOM 2337 O O . LEU A 1 295 ? 0.566 -4.591 -10.674 1.00 53.97 295 LEU A O 1
ATOM 2341 N N . GLY A 1 296 ? 1.702 -3.433 -12.233 1.00 48.72 296 GLY A N 1
ATOM 2342 C CA . GLY A 1 296 ? 0.682 -3.495 -13.285 1.00 48.72 296 GLY A CA 1
ATOM 2343 C C . GLY A 1 296 ? -0.069 -2.172 -13.481 1.00 48.72 296 GLY A C 1
ATOM 2344 O O . GLY A 1 296 ? 0.324 -1.132 -12.954 1.00 48.72 296 GLY A O 1
ATOM 2345 N N . ILE A 1 297 ? -1.135 -2.212 -14.286 1.00 42.53 297 ILE A N 1
ATOM 2346 C CA . ILE A 1 297 ? -1.924 -1.037 -14.701 1.00 42.53 297 ILE A CA 1
ATOM 2347 C C . ILE A 1 297 ? -3.407 -1.280 -14.364 1.00 42.53 297 ILE A C 1
ATOM 2349 O O . ILE A 1 297 ? -4.225 -1.438 -15.266 1.00 42.53 297 ILE A O 1
ATOM 2353 N N . GLN A 1 298 ? -3.728 -1.449 -13.075 1.00 51.12 298 GLN A N 1
ATOM 2354 C CA . GLN A 1 298 ? -5.072 -1.793 -12.577 1.00 51.12 298 GLN A CA 1
ATOM 2355 C C . GLN A 1 298 ? -5.362 -1.154 -11.210 1.00 51.12 298 GLN A C 1
ATOM 2357 O O . GLN A 1 298 ? -4.427 -0.841 -10.475 1.00 51.12 298 GLN A O 1
ATOM 2362 N N . GLU A 1 299 ? -6.646 -1.034 -10.844 1.00 50.22 299 GLU A N 1
ATOM 2363 C CA . GLU A 1 299 ? -7.112 -0.576 -9.515 1.00 50.22 299 GLU A CA 1
ATOM 2364 C C . GLU A 1 299 ? -6.485 -1.380 -8.360 1.00 50.22 299 GLU A C 1
ATOM 2366 O O . GLU A 1 299 ? -6.082 -0.810 -7.354 1.00 50.22 299 GLU A O 1
ATOM 2371 N N . THR A 1 300 ? -6.330 -2.696 -8.516 1.00 56.88 300 THR A N 1
ATOM 2372 C CA . THR A 1 300 ? -5.784 -3.579 -7.470 1.00 56.88 300 THR A CA 1
ATOM 2373 C C . THR A 1 300 ? -4.258 -3.528 -7.336 1.00 56.88 300 THR A C 1
ATOM 2375 O O . THR A 1 300 ? -3.718 -3.964 -6.318 1.00 56.88 300 THR A O 1
ATOM 2378 N N . ALA A 1 301 ? -3.551 -2.980 -8.331 1.00 58.72 301 ALA A N 1
ATOM 2379 C CA . ALA A 1 301 ? -2.093 -3.045 -8.457 1.00 58.72 301 ALA A CA 1
ATOM 2380 C C . ALA A 1 301 ? -1.282 -2.566 -7.226 1.00 58.72 301 ALA A C 1
ATOM 2382 O O . ALA A 1 301 ? -0.272 -3.213 -6.930 1.00 58.72 301 ALA A O 1
ATOM 2383 N N . PRO A 1 302 ? -1.676 -1.506 -6.481 1.00 65.75 302 PRO A N 1
ATOM 2384 C CA . PRO A 1 302 ? -0.970 -1.095 -5.263 1.00 65.75 302 PRO A CA 1
ATOM 2385 C C . PRO A 1 302 ? -0.969 -2.188 -4.185 1.00 65.75 302 PRO A C 1
ATOM 2387 O O . PRO A 1 302 ? 0.055 -2.426 -3.544 1.00 65.75 302 PRO A O 1
ATOM 2390 N N . THR A 1 303 ? -2.072 -2.935 -4.046 1.00 71.00 303 THR A N 1
ATOM 2391 C CA . THR A 1 303 ? -2.227 -3.930 -2.968 1.00 71.00 303 THR A CA 1
ATOM 2392 C C . THR A 1 303 ? -1.284 -5.126 -3.073 1.00 71.00 303 THR A C 1
ATOM 2394 O O . THR A 1 303 ? -1.031 -5.803 -2.080 1.00 71.00 303 THR A O 1
ATOM 2397 N N . HIS A 1 304 ? -0.656 -5.344 -4.233 1.00 74.19 304 HIS A N 1
ATOM 2398 C CA . HIS A 1 304 ? 0.426 -6.320 -4.383 1.00 74.19 304 HIS A CA 1
ATOM 2399 C C . HIS A 1 304 ? 1.678 -5.976 -3.547 1.00 74.19 304 HIS A C 1
ATOM 2401 O O . HIS A 1 304 ? 2.551 -6.825 -3.373 1.00 74.19 304 HIS A O 1
ATOM 2407 N N . GLN A 1 305 ? 1.781 -4.751 -3.015 1.00 81.81 305 GLN A N 1
ATOM 2408 C CA . GLN A 1 305 ? 2.823 -4.350 -2.063 1.00 81.81 305 GLN A CA 1
ATOM 2409 C C . GLN A 1 305 ? 2.461 -4.661 -0.597 1.00 81.81 305 GLN A C 1
ATOM 2411 O O . GLN A 1 305 ? 3.345 -4.636 0.263 1.00 81.81 305 GLN A O 1
ATOM 2416 N N . HIS A 1 306 ? 1.192 -4.962 -0.300 1.00 88.12 306 HIS A N 1
ATOM 2417 C CA . HIS A 1 306 ? 0.695 -5.129 1.065 1.00 88.12 306 HIS A CA 1
ATOM 2418 C C . HIS A 1 306 ? 1.083 -6.510 1.609 1.00 88.12 306 HIS A C 1
ATOM 2420 O O . HIS A 1 306 ? 0.867 -7.542 0.969 1.00 88.12 306 HIS A O 1
ATOM 2426 N N . ALA A 1 307 ? 1.622 -6.546 2.826 1.00 88.94 307 ALA A N 1
ATOM 2427 C CA . ALA A 1 307 ? 1.869 -7.792 3.542 1.00 88.94 307 ALA A CA 1
ATOM 2428 C C . ALA A 1 307 ? 0.608 -8.199 4.333 1.00 88.94 307 ALA A C 1
ATOM 2430 O O . ALA A 1 307 ? -0.008 -7.350 4.974 1.00 88.94 307 ALA A O 1
ATOM 2431 N N . PRO A 1 308 ? 0.226 -9.488 4.396 1.00 89.94 308 PRO A N 1
ATOM 2432 C CA . PRO A 1 308 ? -0.990 -9.932 5.094 1.00 89.94 308 PRO A CA 1
ATOM 2433 C C . PRO A 1 308 ? -0.888 -9.911 6.637 1.00 89.94 308 PRO A C 1
ATOM 2435 O O . PRO A 1 308 ? -1.765 -10.447 7.321 1.00 89.94 308 PRO A O 1
ATOM 2438 N N . ILE A 1 309 ? 0.184 -9.339 7.197 1.00 93.69 309 ILE A N 1
ATOM 2439 C CA . ILE A 1 309 ? 0.484 -9.284 8.632 1.00 93.69 309 ILE A CA 1
ATOM 2440 C C . ILE A 1 309 ? 0.743 -7.827 9.036 1.00 93.69 309 ILE A C 1
ATOM 2442 O O . ILE A 1 309 ? 1.794 -7.269 8.737 1.00 93.69 309 ILE A O 1
ATOM 2446 N N . GLY A 1 310 ? -0.213 -7.230 9.741 1.00 96.75 310 GLY A N 1
ATOM 2447 C CA . GLY A 1 310 ? -0.060 -5.945 10.416 1.00 96.75 310 GLY A CA 1
ATOM 2448 C C . GLY A 1 310 ? 0.323 -6.098 11.891 1.00 96.75 310 GLY A C 1
ATOM 2449 O O . GLY A 1 310 ? 0.548 -7.199 12.398 1.00 96.75 310 GLY A O 1
ATOM 2450 N N . THR A 1 311 ? 0.361 -4.977 12.604 1.00 97.69 311 THR A N 1
ATOM 2451 C CA . THR A 1 311 ? 0.651 -4.897 14.045 1.00 97.69 311 THR A CA 1
ATOM 2452 C C . THR A 1 311 ? -0.614 -4.945 14.909 1.00 97.69 311 THR A C 1
ATOM 2454 O O . THR A 1 311 ? -1.617 -4.320 14.575 1.00 97.69 311 THR A O 1
ATOM 2457 N N . LEU A 1 312 ? -0.542 -5.592 16.081 1.00 98.50 312 LEU A N 1
ATOM 2458 C CA . LEU A 1 312 ? -1.432 -5.336 17.223 1.00 98.50 312 LEU A CA 1
ATOM 2459 C C . LEU A 1 312 ? -0.616 -5.112 18.503 1.00 98.50 312 LEU A C 1
ATOM 2461 O O . LEU A 1 312 ? 0.210 -5.945 18.872 1.00 98.50 312 LEU A O 1
ATOM 2465 N N . ILE A 1 313 ? -0.894 -4.018 19.216 1.00 98.44 313 ILE A N 1
ATOM 2466 C CA . ILE A 1 313 ? -0.374 -3.713 20.559 1.00 98.44 313 ILE A CA 1
ATOM 2467 C C . ILE A 1 313 ? -1.545 -3.251 21.438 1.00 98.44 313 ILE A C 1
ATOM 2469 O O . ILE A 1 313 ? -2.389 -2.472 21.004 1.00 98.44 313 ILE A O 1
ATOM 2473 N N . MET A 1 314 ? -1.613 -3.709 22.688 1.00 98.00 314 MET A N 1
ATOM 2474 C CA . MET A 1 314 ? -2.643 -3.315 23.655 1.00 98.00 314 MET A CA 1
ATOM 2475 C C . MET A 1 314 ? -2.018 -3.071 25.034 1.00 98.00 314 MET A C 1
ATOM 2477 O O . MET A 1 314 ? -1.259 -3.904 25.523 1.00 98.00 314 MET A O 1
ATOM 2481 N N . LYS A 1 315 ? -2.378 -1.975 25.709 1.00 97.00 315 LYS A N 1
ATOM 2482 C CA . LYS A 1 315 ? -1.929 -1.645 27.075 1.00 97.00 315 LYS A CA 1
ATOM 2483 C C . LYS A 1 315 ? -3.098 -1.095 27.892 1.00 97.00 315 LYS A C 1
ATOM 2485 O O . LYS A 1 315 ? -3.837 -0.250 27.407 1.00 97.00 315 LYS A O 1
ATOM 2490 N N . GLY A 1 316 ? -3.254 -1.519 29.144 1.00 94.75 316 GLY A N 1
ATOM 2491 C CA . GLY A 1 316 ? -4.266 -0.971 30.055 1.00 94.75 316 GLY A CA 1
ATOM 2492 C C . GLY A 1 316 ? -4.438 -1.813 31.317 1.00 94.75 316 GLY A C 1
ATOM 2493 O O . GLY A 1 316 ? -3.945 -2.934 31.389 1.00 94.75 316 GLY A O 1
ATOM 2494 N N . THR A 1 317 ? -5.175 -1.303 32.303 1.00 91.94 317 THR A N 1
ATOM 2495 C CA . THR A 1 317 ? -5.372 -1.943 33.624 1.00 91.94 317 THR A CA 1
ATOM 2496 C C . THR A 1 317 ? -6.012 -3.341 33.564 1.00 91.94 317 THR A C 1
ATOM 2498 O O . THR A 1 317 ? -5.755 -4.190 34.416 1.00 91.94 317 THR A O 1
ATOM 2501 N N . GLN A 1 318 ? -6.825 -3.609 32.538 1.00 92.25 318 GLN A N 1
ATOM 2502 C CA . GLN A 1 318 ? -7.476 -4.908 32.297 1.00 92.25 318 GLN A CA 1
ATOM 2503 C C . GLN A 1 318 ? -6.636 -5.867 31.426 1.00 92.25 318 GLN A C 1
ATOM 2505 O O . GLN A 1 318 ? -7.032 -7.014 31.206 1.00 92.25 318 GLN A O 1
ATOM 2510 N N . ILE A 1 319 ? -5.500 -5.401 30.907 1.00 95.56 319 ILE A N 1
ATOM 2511 C CA . ILE A 1 319 ? -4.643 -6.093 29.938 1.00 95.56 319 ILE A CA 1
ATOM 2512 C C . ILE A 1 319 ? -3.425 -6.685 30.670 1.00 95.56 319 ILE A C 1
ATOM 2514 O O . ILE A 1 319 ? -3.040 -6.217 31.742 1.00 95.56 319 ILE A O 1
ATOM 2518 N N . ARG A 1 320 ? -2.836 -7.761 30.140 1.00 94.81 320 ARG A N 1
ATOM 2519 C CA . ARG A 1 320 ? -1.574 -8.317 30.660 1.00 94.81 320 ARG A CA 1
ATOM 2520 C C . ARG A 1 320 ? -0.390 -7.417 30.311 1.00 94.81 320 ARG A C 1
ATOM 2522 O O . ARG A 1 320 ? -0.483 -6.577 29.425 1.00 94.81 320 ARG A O 1
ATOM 2529 N N . GLN A 1 321 ? 0.722 -7.632 31.004 1.00 93.75 321 GLN A N 1
ATOM 2530 C CA . GLN A 1 321 ? 2.010 -7.003 30.719 1.00 93.75 321 GLN A CA 1
ATOM 2531 C C . GLN A 1 321 ? 2.993 -8.078 30.234 1.00 93.75 321 GLN A C 1
ATOM 2533 O O . GLN A 1 321 ? 2.899 -9.227 30.674 1.00 93.75 321 GLN A O 1
ATOM 2538 N N . GLY A 1 322 ? 3.908 -7.718 29.331 1.00 87.69 322 GLY A N 1
ATOM 2539 C CA . GLY A 1 322 ? 4.968 -8.587 28.815 1.00 87.69 322 GLY A CA 1
ATOM 2540 C C . GLY A 1 322 ? 4.514 -9.875 28.113 1.00 87.69 322 GLY A C 1
ATOM 2541 O O . GLY A 1 322 ? 5.251 -10.857 28.162 1.00 87.69 322 GLY A O 1
ATOM 2542 N N . ALA A 1 323 ? 3.320 -9.928 27.500 1.00 91.31 323 ALA A N 1
ATOM 2543 C CA . ALA A 1 323 ? 2.798 -11.169 26.902 1.00 91.31 323 ALA A CA 1
ATOM 2544 C C . ALA A 1 323 ? 2.515 -11.073 25.391 1.00 91.31 323 ALA A C 1
ATOM 2546 O O . ALA A 1 323 ? 1.933 -10.109 24.899 1.00 91.31 323 ALA A O 1
ATOM 2547 N N . ALA A 1 324 ? 2.890 -12.119 24.652 1.00 92.88 324 ALA A N 1
ATOM 2548 C CA . ALA A 1 324 ? 2.722 -12.179 23.203 1.00 92.88 324 ALA A CA 1
ATOM 2549 C C . ALA A 1 324 ? 1.291 -12.558 22.770 1.00 92.88 324 ALA A C 1
ATOM 2551 O O . ALA A 1 324 ? 0.617 -13.384 23.396 1.00 92.88 324 ALA A O 1
ATOM 2552 N N . ILE A 1 325 ? 0.851 -11.981 21.650 1.00 92.19 325 ILE A N 1
ATOM 2553 C CA . ILE A 1 325 ? -0.365 -12.356 20.923 1.00 92.19 325 ILE A CA 1
ATOM 2554 C C . ILE A 1 325 ? 0.026 -13.280 19.762 1.00 92.19 325 ILE A C 1
ATOM 2556 O O . ILE A 1 325 ? 0.970 -13.004 19.026 1.00 92.19 325 ILE A O 1
ATOM 2560 N N . HIS A 1 326 ? -0.730 -14.363 19.572 1.00 89.25 326 HIS A N 1
ATOM 2561 C CA . HIS A 1 326 ? -0.557 -15.296 18.457 1.00 89.25 326 HIS A CA 1
ATOM 2562 C C . HIS A 1 326 ? -1.920 -15.648 17.854 1.00 89.25 326 HIS A C 1
ATOM 2564 O O . HIS A 1 326 ? -2.892 -15.814 18.594 1.00 89.25 326 HIS A O 1
ATOM 2570 N N . HIS A 1 327 ? -1.975 -15.813 16.528 1.00 88.25 327 HIS A N 1
ATOM 2571 C CA . HIS A 1 327 ? -3.187 -16.169 15.771 1.00 88.25 327 HIS A CA 1
ATOM 2572 C C . HIS A 1 327 ? -4.377 -15.209 15.993 1.00 88.25 327 HIS A C 1
ATOM 2574 O O . HIS A 1 327 ? -5.535 -15.639 16.032 1.00 88.25 327 HIS A O 1
ATOM 2580 N N . ALA A 1 328 ? -4.090 -13.912 16.143 1.00 96.06 328 ALA A N 1
ATOM 2581 C CA . ALA A 1 328 ? -5.096 -12.857 16.067 1.00 96.06 328 ALA A CA 1
ATOM 2582 C C . ALA A 1 328 ? -5.358 -12.473 14.602 1.00 96.06 328 ALA A C 1
ATOM 2584 O O . ALA A 1 328 ? -4.424 -12.417 13.798 1.00 96.06 328 ALA A O 1
ATOM 2585 N N . THR A 1 329 ? -6.614 -12.192 14.270 1.00 97.06 329 THR A N 1
ATOM 2586 C CA . THR A 1 329 ? -7.051 -11.638 12.981 1.00 97.06 329 THR A CA 1
ATOM 2587 C C . THR A 1 329 ? -7.713 -10.277 13.187 1.00 97.06 329 THR A C 1
ATOM 2589 O O . THR A 1 329 ? -8.151 -9.965 14.296 1.00 97.06 329 THR A O 1
ATOM 2592 N N . ILE A 1 330 ? -7.842 -9.461 12.137 1.00 97.50 330 ILE A N 1
ATOM 2593 C CA . ILE A 1 330 ? -8.531 -8.161 12.250 1.00 97.50 330 ILE A CA 1
ATOM 2594 C C . ILE A 1 330 ? -10.003 -8.295 12.698 1.00 97.50 330 ILE A C 1
ATOM 2596 O O . ILE A 1 330 ? -10.518 -7.426 13.402 1.00 97.50 330 ILE A O 1
ATOM 2600 N N . LEU A 1 331 ? -10.645 -9.435 12.400 1.00 97.69 331 LEU A N 1
ATOM 2601 C CA . LEU A 1 331 ? -11.986 -9.801 12.878 1.00 97.69 331 LEU A CA 1
ATOM 2602 C C . LEU A 1 331 ? -12.060 -9.914 14.413 1.00 97.69 331 LEU A C 1
ATOM 2604 O O . LEU A 1 331 ? -13.109 -9.652 14.995 1.00 97.69 331 LEU A O 1
ATOM 2608 N N . ASP A 1 332 ? -10.960 -10.269 15.089 1.00 98.38 332 ASP A N 1
ATOM 2609 C CA . ASP A 1 332 ? -10.907 -10.397 16.552 1.00 98.38 332 ASP A CA 1
ATOM 2610 C C . ASP A 1 332 ? -10.936 -9.031 17.278 1.00 98.38 332 ASP A C 1
ATOM 2612 O O . ASP A 1 332 ? -11.155 -8.980 18.494 1.00 98.38 332 ASP A O 1
ATOM 2616 N N . LEU A 1 333 ? -10.720 -7.910 16.573 1.00 98.31 333 LEU A N 1
ATOM 2617 C CA . LEU A 1 333 ? -10.602 -6.584 17.194 1.00 98.31 333 LEU A CA 1
ATOM 2618 C C . LEU A 1 333 ? -11.931 -6.063 17.745 1.00 98.31 333 LEU A C 1
ATOM 2620 O O . LEU A 1 333 ? -12.014 -5.795 18.944 1.00 98.31 333 LEU A O 1
ATOM 2624 N N . CYS A 1 334 ? -12.980 -5.954 16.924 1.00 98.31 334 CYS A N 1
ATOM 2625 C CA . CYS A 1 334 ? -14.294 -5.482 17.379 1.00 98.31 334 CYS A CA 1
ATOM 2626 C C . CYS A 1 334 ? -14.847 -6.278 18.586 1.00 98.31 334 CYS A C 1
ATOM 2628 O O . CYS A 1 334 ? -15.146 -5.652 19.608 1.00 98.31 334 CYS A O 1
ATOM 2630 N N . PRO A 1 335 ? -14.934 -7.628 18.571 1.00 98.25 335 PRO A N 1
ATOM 2631 C CA . PRO A 1 335 ? -15.387 -8.393 19.737 1.00 98.25 335 PRO A CA 1
ATOM 2632 C C . PRO A 1 335 ? -14.478 -8.204 20.964 1.00 98.25 335 PRO A C 1
ATOM 2634 O O . PRO A 1 335 ? -14.977 -8.154 22.090 1.00 98.25 335 PRO A O 1
ATOM 2637 N N . THR A 1 336 ? -13.163 -8.030 20.784 1.00 97.75 336 THR A N 1
ATOM 2638 C CA . THR A 1 336 ? -12.238 -7.737 21.894 1.00 97.75 336 THR A CA 1
ATOM 2639 C C . THR A 1 336 ? -12.461 -6.341 22.487 1.00 97.75 336 THR A C 1
ATOM 2641 O O . THR A 1 336 ? -12.502 -6.200 23.709 1.00 97.75 336 THR A O 1
ATOM 2644 N N . LEU A 1 337 ? -12.677 -5.317 21.659 1.00 97.69 337 LEU A N 1
ATOM 2645 C CA . LEU A 1 337 ? -12.982 -3.950 22.097 1.00 97.69 337 LEU A CA 1
ATOM 2646 C C . LEU A 1 337 ? -14.345 -3.869 22.807 1.00 97.69 337 LEU A C 1
ATOM 2648 O O . LEU A 1 337 ? -14.459 -3.225 23.852 1.00 97.69 337 LEU A O 1
ATOM 2652 N N . LEU A 1 338 ? -15.359 -4.588 22.312 1.00 97.50 338 LEU A N 1
ATOM 2653 C CA . LEU A 1 338 ? -16.650 -4.745 22.992 1.00 97.50 338 LEU A CA 1
ATOM 2654 C C . LEU A 1 338 ? -16.491 -5.422 24.364 1.00 97.50 338 LEU A C 1
ATOM 2656 O O . LEU A 1 338 ? -17.101 -4.972 25.336 1.00 97.50 338 LEU A O 1
ATOM 2660 N N . ALA A 1 339 ? -15.626 -6.438 24.477 1.00 96.38 339 ALA A N 1
ATOM 2661 C CA . ALA A 1 339 ? -15.321 -7.093 25.750 1.00 96.38 339 ALA A CA 1
ATOM 2662 C C . ALA A 1 339 ? -14.607 -6.161 26.751 1.00 96.38 339 ALA A C 1
ATOM 2664 O O . ALA A 1 339 ? -14.977 -6.152 27.925 1.00 96.38 339 ALA A O 1
ATOM 2665 N N . ILE A 1 340 ? -13.649 -5.333 26.304 1.00 95.69 340 ILE A N 1
ATOM 2666 C CA . ILE A 1 340 ? -13.015 -4.279 27.132 1.00 95.69 340 ILE A CA 1
ATOM 2667 C C . ILE A 1 340 ? -14.068 -3.276 27.635 1.00 95.69 340 ILE A C 1
ATOM 2669 O O . ILE A 1 340 ? -14.000 -2.821 28.780 1.00 95.69 340 ILE A O 1
ATOM 2673 N N . ALA A 1 341 ? -15.063 -2.970 26.799 1.00 95.56 341 ALA A N 1
ATOM 2674 C CA . ALA A 1 341 ? -16.153 -2.046 27.098 1.00 95.56 341 ALA A CA 1
ATOM 2675 C C . ALA A 1 341 ? -17.327 -2.652 27.899 1.00 95.56 341 ALA A C 1
ATOM 2677 O O . ALA A 1 341 ? -18.278 -1.936 28.227 1.00 95.56 341 ALA A O 1
ATOM 2678 N N . GLY A 1 342 ? -17.296 -3.956 28.207 1.00 95.19 342 GLY A N 1
ATOM 2679 C CA . GLY A 1 342 ? -18.385 -4.670 28.888 1.00 95.19 342 GLY A CA 1
ATOM 2680 C C . GLY A 1 342 ? -19.694 -4.763 28.085 1.00 95.19 342 GLY A C 1
ATOM 2681 O O . GLY A 1 342 ? -20.761 -4.988 28.667 1.00 95.19 342 GLY A O 1
ATOM 2682 N N . LEU A 1 343 ? -19.619 -4.561 26.766 1.00 96.38 343 LEU A N 1
ATOM 2683 C CA . LEU A 1 343 ? -20.739 -4.611 25.825 1.00 96.38 343 LEU A CA 1
ATOM 2684 C C . LEU A 1 343 ? -20.975 -6.050 25.323 1.00 96.38 343 LEU A C 1
ATOM 2686 O O . LEU A 1 343 ? -20.067 -6.882 25.386 1.00 96.38 343 LEU A O 1
ATOM 2690 N N . PRO A 1 344 ? -22.192 -6.389 24.854 1.00 96.88 344 PRO A N 1
ATOM 2691 C CA . PRO A 1 344 ? -22.451 -7.707 24.293 1.00 96.88 344 PRO A CA 1
ATOM 2692 C C . PRO A 1 344 ? -21.783 -7.891 22.927 1.00 96.88 344 PRO A C 1
ATOM 2694 O O . PRO A 1 344 ? -21.562 -6.941 22.181 1.00 96.88 344 PRO A O 1
ATOM 2697 N N . ILE A 1 345 ? -21.508 -9.144 22.589 1.00 97.38 345 ILE A N 1
ATOM 2698 C CA . ILE A 1 345 ? -20.893 -9.551 21.323 1.00 97.38 345 ILE A CA 1
ATOM 2699 C C . ILE A 1 345 ? -21.945 -10.271 20.472 1.00 97.38 345 ILE A C 1
ATOM 2701 O O . ILE A 1 345 ? -22.774 -11.013 21.012 1.00 97.38 345 ILE A O 1
ATOM 2705 N N . GLY A 1 346 ? -21.922 -10.059 19.157 1.00 96.31 346 GLY A N 1
ATOM 2706 C CA . GLY A 1 346 ? -22.747 -10.817 18.217 1.00 96.31 346 GLY A CA 1
ATOM 2707 C C . GLY A 1 346 ? -22.448 -12.321 18.267 1.00 96.31 346 GLY A C 1
ATOM 2708 O O . GLY A 1 346 ? -21.356 -12.749 18.656 1.00 96.31 346 GLY A O 1
ATOM 2709 N N . ARG A 1 347 ? -23.421 -13.156 17.892 1.00 95.69 347 ARG A N 1
ATOM 2710 C CA . ARG A 1 347 ? -23.156 -14.561 17.514 1.00 95.69 347 ARG A CA 1
ATOM 2711 C C . ARG A 1 347 ? -22.801 -14.685 16.032 1.00 95.69 347 ARG A C 1
ATOM 2713 O O . ARG A 1 347 ? -22.227 -15.691 15.648 1.00 95.69 347 ARG A O 1
ATOM 2720 N N . ASP A 1 348 ? -23.120 -13.648 15.269 1.00 94.75 348 ASP A N 1
ATOM 2721 C CA . ASP A 1 348 ? -22.795 -13.381 13.870 1.00 94.75 348 ASP A CA 1
ATOM 2722 C C . ASP A 1 348 ? -21.457 -12.643 13.675 1.00 94.75 348 ASP A C 1
ATOM 2724 O O . ASP A 1 348 ? -21.126 -12.270 12.561 1.00 94.75 348 ASP A O 1
ATOM 2728 N N . MET A 1 349 ? -20.690 -12.412 14.744 1.00 96.88 349 MET A N 1
ATOM 2729 C CA . MET A 1 349 ? -19.292 -11.983 14.650 1.00 96.88 349 MET A CA 1
ATOM 2730 C C . MET A 1 349 ? -18.407 -13.241 14.626 1.00 96.88 349 MET A C 1
ATOM 2732 O O . MET A 1 349 ? -18.355 -13.929 15.652 1.00 96.88 349 MET A O 1
ATOM 2736 N N . PRO A 1 350 ? -17.716 -13.566 13.515 1.00 95.25 350 PRO A N 1
ATOM 2737 C CA . PRO A 1 350 ? -16.851 -14.749 13.433 1.00 95.25 350 PRO A CA 1
ATOM 2738 C C . PRO A 1 350 ? -15.558 -14.597 14.249 1.00 95.25 350 PRO A C 1
ATOM 2740 O O . PRO A 1 350 ? -15.002 -15.585 14.731 1.00 95.25 350 PRO A O 1
ATOM 2743 N N . GLY A 1 351 ? -15.092 -13.361 14.460 1.00 95.75 351 GLY A N 1
ATOM 2744 C CA . GLY A 1 351 ? -13.932 -13.065 15.301 1.00 95.75 351 GLY A CA 1
ATOM 2745 C C . GLY A 1 351 ? -14.140 -13.422 16.778 1.00 95.75 351 GLY A C 1
ATOM 2746 O O . GLY A 1 351 ? -15.234 -13.288 17.337 1.00 95.75 351 GLY A O 1
ATOM 2747 N N . LYS A 1 352 ? -13.066 -13.839 17.457 1.00 95.38 352 LYS A N 1
ATOM 2748 C CA . LYS A 1 352 ? -13.083 -14.169 18.889 1.00 95.38 352 LYS A CA 1
ATOM 2749 C C . LYS A 1 352 ? -12.603 -13.006 19.755 1.00 95.38 352 LYS A C 1
ATOM 2751 O O . LYS A 1 352 ? -11.823 -12.157 19.343 1.00 95.38 352 LYS A O 1
ATOM 2756 N N . VAL A 1 353 ? -12.997 -13.024 21.028 1.00 97.06 353 VAL A N 1
ATOM 2757 C CA . VAL A 1 353 ? -12.317 -12.209 22.045 1.00 97.06 353 VAL A CA 1
ATOM 2758 C C . VAL A 1 353 ? -10.917 -12.772 22.264 1.00 97.06 353 VAL A C 1
ATOM 2760 O O . VAL A 1 353 ? -10.769 -13.963 22.554 1.00 97.06 353 VAL A O 1
ATOM 2763 N N . LEU A 1 354 ? -9.897 -11.914 22.224 1.00 96.69 354 LEU A N 1
ATOM 2764 C CA . LEU A 1 354 ? -8.513 -12.255 22.560 1.00 96.69 354 LEU A CA 1
ATOM 2765 C C . LEU A 1 354 ? -8.354 -12.466 24.079 1.00 96.69 354 LEU A C 1
ATOM 2767 O O . LEU A 1 354 ? -7.688 -11.712 24.781 1.00 96.69 354 LEU A O 1
ATOM 2771 N N . LEU A 1 355 ? -8.974 -13.522 24.616 1.00 94.81 355 LEU A N 1
ATOM 2772 C CA . LEU A 1 355 ? -9.037 -13.835 26.052 1.00 94.81 355 LEU A CA 1
ATOM 2773 C C . LEU A 1 355 ? -7.662 -13.960 26.730 1.00 94.81 355 LEU A C 1
ATOM 2775 O O . LEU A 1 355 ? -7.561 -13.745 27.937 1.00 94.81 355 LEU A O 1
ATOM 2779 N N . LYS A 1 356 ? -6.609 -14.297 25.972 1.00 93.25 356 LYS A N 1
ATOM 2780 C CA . LYS A 1 356 ? -5.224 -14.346 26.470 1.00 93.25 356 LYS A CA 1
ATOM 2781 C C . LYS A 1 356 ? -4.642 -12.954 26.761 1.00 93.25 356 LYS A C 1
ATOM 2783 O O . LYS A 1 356 ? -3.739 -12.872 27.585 1.00 93.25 356 LYS A O 1
ATOM 2788 N N . SER A 1 357 ? -5.176 -11.886 26.164 1.00 95.06 357 SER A N 1
ATOM 2789 C CA . SER A 1 357 ? -4.738 -10.500 26.384 1.00 95.06 357 SER A CA 1
ATOM 2790 C C . SER A 1 357 ? -5.153 -9.937 27.745 1.00 95.06 357 SER A C 1
ATOM 2792 O O . SER A 1 357 ? -4.534 -8.992 28.223 1.00 95.06 357 SER A O 1
ATOM 2794 N N . PHE A 1 358 ? -6.181 -10.495 28.391 1.00 95.44 358 PHE A N 1
ATOM 2795 C CA . PHE A 1 358 ? -6.744 -9.947 29.629 1.00 95.44 358 PHE A CA 1
ATOM 2796 C C . PHE A 1 358 ? -6.050 -10.494 30.884 1.00 95.44 358 PHE A C 1
ATOM 2798 O O . PHE A 1 358 ? -5.773 -11.696 30.987 1.00 95.44 358 PHE A O 1
ATOM 2805 N N . SER A 1 359 ? -5.814 -9.628 31.874 1.00 93.69 359 SER A N 1
ATOM 2806 C CA . SER A 1 359 ? -5.267 -10.010 33.185 1.00 93.69 359 SER A CA 1
ATOM 2807 C C . SER A 1 359 ? -6.245 -10.908 33.958 1.00 93.69 359 SER A C 1
ATOM 2809 O O . SER A 1 359 ? -5.864 -11.969 34.452 1.00 93.69 359 SER A O 1
ATOM 2811 N N . LYS A 1 360 ? -7.535 -10.554 33.948 1.00 92.81 360 LYS A N 1
ATOM 2812 C CA . LYS A 1 360 ? -8.663 -11.364 34.432 1.00 92.81 360 LYS A CA 1
ATOM 2813 C C . LYS A 1 360 ? -9.653 -11.595 33.287 1.00 92.81 360 LYS A C 1
ATOM 2815 O O . LYS A 1 360 ? -9.987 -10.652 32.580 1.00 92.81 360 LYS A O 1
ATOM 2820 N N . LYS A 1 361 ? -10.142 -12.832 33.104 1.00 91.38 361 LYS A N 1
ATOM 2821 C CA . LYS A 1 361 ? -11.111 -13.158 32.035 1.00 91.38 361 LYS A CA 1
ATOM 2822 C C . LYS A 1 361 ? -12.347 -12.231 32.124 1.00 91.38 361 LYS A C 1
ATOM 2824 O O . LYS A 1 361 ? -12.967 -12.199 33.190 1.00 91.38 361 LYS A O 1
ATOM 2829 N N . PRO A 1 362 ? -12.723 -11.507 31.051 1.00 91.88 362 PRO A N 1
ATOM 2830 C CA . PRO A 1 362 ? -13.891 -10.628 31.051 1.00 91.88 362 PRO A CA 1
ATOM 2831 C C . PRO A 1 362 ? -15.203 -11.427 31.043 1.00 91.88 362 PRO A C 1
ATOM 2833 O O . PRO A 1 362 ? -15.264 -12.551 30.542 1.00 91.88 362 PRO A O 1
ATOM 2836 N N . ILE A 1 363 ? -16.277 -10.825 31.562 1.00 90.81 363 ILE A N 1
ATOM 2837 C CA . ILE A 1 363 ? -17.629 -11.399 31.511 1.00 90.81 363 ILE A CA 1
ATOM 2838 C C . ILE A 1 363 ? -18.228 -11.104 30.130 1.00 90.81 363 ILE A C 1
ATOM 2840 O O . ILE A 1 363 ? -18.749 -10.016 29.887 1.00 90.81 363 ILE A O 1
ATOM 2844 N N . ILE A 1 364 ? -18.149 -12.078 29.223 1.00 94.12 364 ILE A N 1
ATOM 2845 C CA . ILE A 1 364 ? -18.696 -11.956 27.867 1.00 94.12 364 ILE A CA 1
ATOM 2846 C C . ILE A 1 364 ? -20.213 -12.169 27.893 1.00 94.12 364 ILE A C 1
ATOM 2848 O O . ILE A 1 364 ? -20.698 -13.251 28.218 1.00 94.12 364 ILE A O 1
ATOM 2852 N N . LYS A 1 365 ? -20.960 -11.144 27.478 1.00 95.19 365 LYS A N 1
ATOM 2853 C CA . LYS A 1 365 ? -22.382 -11.251 27.121 1.00 95.19 365 LYS A CA 1
ATOM 2854 C C . LYS A 1 365 ? -22.489 -11.515 25.617 1.00 95.19 365 LYS A C 1
ATOM 2856 O O . LYS A 1 365 ? -21.706 -10.957 24.852 1.00 95.19 365 LYS A O 1
ATOM 2861 N N . LYS A 1 366 ? -23.464 -12.317 25.179 1.00 96.06 366 LYS A N 1
ATOM 2862 C CA . LYS A 1 366 ? -23.769 -12.512 23.750 1.00 96.06 366 LYS A CA 1
ATOM 2863 C C . LYS A 1 366 ? -25.209 -12.120 23.419 1.00 96.06 366 LYS A C 1
ATOM 2865 O O . LYS A 1 366 ? -26.110 -12.394 24.207 1.00 96.06 366 LYS A O 1
ATOM 2870 N N . ILE A 1 367 ? -25.401 -11.541 22.239 1.00 96.44 367 ILE A N 1
ATOM 2871 C CA . ILE A 1 367 ? -26.697 -11.317 21.575 1.00 96.44 367 ILE A CA 1
ATOM 2872 C C . ILE A 1 367 ? -26.765 -12.165 20.293 1.00 96.44 367 ILE A C 1
ATOM 2874 O O . ILE A 1 367 ? -25.793 -12.836 19.956 1.00 96.44 367 ILE A O 1
ATOM 2878 N N . SER A 1 368 ? -27.902 -12.191 19.596 1.00 94.94 368 SER A N 1
ATOM 2879 C CA . SER A 1 368 ? -28.008 -12.845 18.282 1.00 94.94 368 SER A CA 1
ATOM 2880 C C . SER A 1 368 ? -27.165 -12.109 17.238 1.00 94.94 368 SER A C 1
ATOM 2882 O O . SER A 1 368 ? -26.197 -12.670 16.737 1.00 94.94 368 SER A O 1
ATOM 2884 N N . SER A 1 369 ? -27.504 -10.846 16.985 1.00 95.56 369 SER A N 1
ATOM 2885 C CA . SER A 1 369 ? -26.823 -9.947 16.055 1.00 95.56 369 SER A CA 1
ATOM 2886 C C . SER A 1 369 ? -26.924 -8.501 16.537 1.00 95.56 369 SER A C 1
ATOM 2888 O O . SER A 1 369 ? -27.871 -8.148 17.246 1.00 95.56 369 SER A O 1
ATOM 2890 N N . TRP A 1 370 ? -25.962 -7.663 16.148 1.00 94.62 370 TRP A N 1
ATOM 2891 C CA . TRP A 1 370 ? -26.059 -6.209 16.311 1.00 94.62 370 TRP A CA 1
ATOM 2892 C C . TRP A 1 370 ? -26.909 -5.539 15.222 1.00 94.62 370 TRP A C 1
ATOM 2894 O O . TRP A 1 370 ? -27.479 -4.476 15.474 1.00 94.62 370 TRP A O 1
ATOM 2904 N N . ASP A 1 371 ? -27.042 -6.161 14.049 1.00 91.31 371 ASP A N 1
ATOM 2905 C CA . ASP A 1 371 ? -27.654 -5.570 12.853 1.00 91.31 371 ASP A CA 1
ATOM 2906 C C . ASP A 1 371 ? -29.138 -5.232 13.104 1.00 91.31 371 ASP A C 1
ATOM 2908 O O . ASP A 1 371 ? -29.606 -4.152 12.753 1.00 91.31 371 ASP A O 1
ATOM 2912 N N . GLY A 1 372 ? -29.857 -6.073 13.858 1.00 84.62 372 GLY A N 1
ATOM 2913 C CA . GLY A 1 372 ? -31.249 -5.821 14.267 1.00 84.62 372 GLY A CA 1
ATOM 2914 C C . GLY A 1 372 ? -31.464 -4.593 15.173 1.00 84.62 372 GLY A C 1
ATOM 2915 O O . GLY A 1 372 ? -32.592 -4.117 15.298 1.00 84.62 372 GLY A O 1
ATOM 2916 N N . PHE A 1 373 ? -30.406 -4.048 15.786 1.00 82.88 373 PHE A N 1
ATOM 2917 C CA . PHE A 1 373 ? -30.460 -2.837 16.618 1.00 82.88 373 PHE A CA 1
ATOM 2918 C C . PHE A 1 373 ? -30.074 -1.557 15.862 1.00 82.88 373 PHE A C 1
ATOM 2920 O O . PHE A 1 373 ? -30.153 -0.461 16.427 1.00 82.88 373 PHE A O 1
ATOM 2927 N N . TRP A 1 374 ? -29.662 -1.671 14.596 1.00 81.50 374 TRP A N 1
ATOM 2928 C CA . TRP A 1 374 ? -29.205 -0.563 13.767 1.00 81.50 374 TRP A CA 1
ATOM 2929 C C . TRP A 1 374 ? -29.958 -0.549 12.441 1.00 81.50 374 TRP A C 1
ATOM 2931 O O . TRP A 1 374 ? -29.750 -1.386 11.569 1.00 81.50 374 TRP A O 1
ATOM 2941 N N . LYS A 1 375 ? -30.831 0.443 12.257 1.00 71.19 375 LYS A N 1
ATOM 2942 C CA . LYS A 1 375 ? -31.438 0.663 10.945 1.00 71.19 375 LYS A CA 1
ATOM 2943 C C . LYS A 1 375 ? -30.377 1.216 10.001 1.00 71.19 375 LYS A C 1
ATOM 2945 O O . LYS A 1 375 ? -29.961 2.365 10.163 1.00 71.19 375 LYS A O 1
ATOM 2950 N N . ALA A 1 376 ? -29.997 0.411 9.011 1.00 63.97 376 ALA A N 1
ATOM 2951 C CA . ALA A 1 376 ? -29.251 0.887 7.858 1.00 63.97 376 ALA A CA 1
ATOM 2952 C C . ALA A 1 376 ? -29.964 2.126 7.273 1.00 63.97 376 ALA A C 1
ATOM 2954 O O . ALA A 1 376 ? -31.193 2.111 7.125 1.00 63.97 376 ALA A O 1
ATOM 2955 N N . PRO A 1 377 ? -29.241 3.223 6.994 1.00 55.69 377 PRO A N 1
ATOM 2956 C CA . PRO A 1 377 ? -29.836 4.479 6.557 1.00 55.69 377 PRO A CA 1
ATOM 2957 C C . PRO A 1 377 ? -30.267 4.379 5.089 1.00 55.69 377 PRO A C 1
ATOM 2959 O O . PRO A 1 377 ? -29.555 4.809 4.186 1.00 55.69 377 PRO A O 1
ATOM 2962 N N . TRP A 1 378 ? -31.448 3.808 4.849 1.00 39.94 378 TRP A N 1
ATOM 2963 C CA . TRP A 1 378 ? -32.004 3.691 3.505 1.00 39.94 378 TRP A CA 1
ATOM 2964 C C . TRP A 1 378 ? -32.443 5.054 2.961 1.00 39.94 378 TRP A C 1
ATOM 2966 O O . TRP A 1 378 ? -33.524 5.548 3.278 1.00 39.94 378 TRP A O 1
ATOM 2976 N N . SER A 1 379 ? -31.590 5.650 2.133 1.00 49.16 379 SER A N 1
ATOM 2977 C CA . SER A 1 379 ? -31.964 6.175 0.815 1.00 49.16 379 SER A CA 1
ATOM 2978 C C . SER A 1 379 ? -30.705 6.680 0.097 1.00 49.16 379 SER A C 1
ATOM 2980 O O . SER A 1 379 ? -29.890 7.360 0.729 1.00 49.16 379 SER A O 1
ATOM 2982 N N . PRO A 1 380 ? -30.521 6.404 -1.207 1.00 42.84 380 PRO A N 1
ATOM 2983 C CA . PRO A 1 380 ? -29.464 7.025 -1.987 1.00 42.84 380 PRO A CA 1
ATOM 2984 C C . PRO A 1 380 ? -29.783 8.509 -2.218 1.00 42.84 380 PRO A C 1
ATOM 2986 O O . PRO A 1 380 ? -30.306 8.901 -3.259 1.00 42.84 380 PRO A O 1
ATOM 2989 N N . SER A 1 381 ? -29.386 9.372 -1.278 1.00 45.38 381 SER A N 1
ATOM 2990 C CA . SER A 1 381 ? -29.029 10.738 -1.659 1.00 45.38 381 SER A CA 1
ATOM 2991 C C . SER A 1 381 ? -27.770 10.634 -2.517 1.00 45.38 381 SER A C 1
ATOM 2993 O O . SER A 1 381 ? -26.669 10.541 -1.970 1.00 45.38 381 SER A O 1
ATOM 2995 N N . THR A 1 382 ? -27.939 10.562 -3.839 1.00 52.12 382 THR A N 1
ATOM 2996 C CA . THR A 1 382 ? -26.834 10.514 -4.801 1.00 52.12 382 THR A CA 1
ATOM 2997 C C . THR A 1 382 ? -25.832 11.611 -4.438 1.00 52.12 382 THR A C 1
ATOM 2999 O O . THR A 1 382 ? -26.233 12.780 -4.380 1.00 52.12 382 THR A O 1
ATOM 3002 N N . PRO A 1 383 ? -24.563 11.276 -4.128 1.00 57.00 383 PRO A N 1
ATOM 3003 C CA . PRO A 1 383 ? -23.540 12.290 -3.924 1.00 57.00 383 PRO A CA 1
ATOM 3004 C C . PRO A 1 383 ? -23.485 13.169 -5.170 1.00 57.00 383 PRO A C 1
ATOM 3006 O O . PRO A 1 383 ? -23.695 12.678 -6.283 1.00 57.00 383 PRO A O 1
ATOM 3009 N N . SER A 1 384 ? -23.242 14.467 -5.006 1.00 59.38 384 SER A N 1
ATOM 3010 C CA . SER A 1 384 ? -23.173 15.336 -6.177 1.00 59.38 384 SER A CA 1
ATOM 3011 C C . SER A 1 384 ? -22.033 14.880 -7.105 1.00 59.38 384 SER A C 1
ATOM 3013 O O . SER A 1 384 ? -21.079 14.239 -6.634 1.00 59.38 384 SER A O 1
ATOM 3015 N N . PRO A 1 385 ? -22.097 15.167 -8.417 1.00 63.12 385 PRO A N 1
ATOM 3016 C CA . PRO A 1 385 ? -21.017 14.817 -9.332 1.00 63.12 385 PRO A CA 1
ATOM 3017 C C . PRO A 1 385 ? -19.658 15.344 -8.852 1.00 63.12 385 PRO A C 1
ATOM 3019 O O . PRO A 1 385 ? -18.685 14.595 -8.884 1.00 63.12 385 PRO A O 1
ATOM 3022 N N . GLU A 1 386 ? -19.602 16.560 -8.292 1.00 60.12 386 GLU A N 1
ATOM 3023 C CA . GLU A 1 386 ? -18.367 17.126 -7.736 1.00 60.12 386 GLU A CA 1
ATOM 3024 C C . GLU A 1 386 ? -17.903 16.372 -6.483 1.00 60.12 386 GLU A C 1
ATOM 3026 O O . GLU A 1 386 ? -16.713 16.121 -6.329 1.00 60.12 386 GLU A O 1
ATOM 3031 N N . SER A 1 387 ? -18.822 15.960 -5.599 1.00 61.91 387 SER A N 1
ATOM 3032 C CA . SER A 1 387 ? -18.488 15.165 -4.407 1.00 61.91 387 SER A CA 1
ATOM 3033 C C . SER A 1 387 ? -17.958 13.776 -4.766 1.00 61.91 387 SER A C 1
ATOM 3035 O O . SER A 1 387 ? -17.083 13.259 -4.075 1.00 61.91 387 SER A O 1
ATOM 3037 N N . THR A 1 388 ? -18.487 13.171 -5.831 1.00 67.88 388 THR A N 1
ATOM 3038 C CA . THR A 1 388 ? -18.037 11.864 -6.330 1.00 67.88 388 THR A CA 1
ATOM 3039 C C . THR A 1 388 ? -16.667 11.997 -6.989 1.00 67.88 388 THR A C 1
ATOM 3041 O O . THR A 1 388 ? -15.754 11.231 -6.692 1.00 67.88 388 THR A O 1
ATOM 3044 N N . GLU A 1 389 ? -16.489 13.012 -7.837 1.00 68.44 389 GLU A N 1
ATOM 3045 C CA . GLU A 1 389 ? -15.224 13.273 -8.518 1.00 68.44 389 GLU A CA 1
ATOM 3046 C C . GLU A 1 389 ? -14.110 13.676 -7.541 1.00 68.44 389 GLU A C 1
ATOM 3048 O O . GLU A 1 389 ? -12.990 13.188 -7.669 1.00 68.44 389 GLU A O 1
ATOM 3053 N N . ALA A 1 390 ? -14.397 14.502 -6.530 1.00 64.62 390 ALA A N 1
ATOM 3054 C CA . ALA A 1 390 ? -13.424 14.890 -5.509 1.00 64.62 390 ALA A CA 1
ATOM 3055 C C . ALA A 1 390 ? -12.903 13.683 -4.712 1.00 64.62 390 ALA A C 1
ATOM 3057 O O . ALA A 1 390 ? -11.698 13.579 -4.488 1.00 64.62 390 ALA A O 1
ATOM 3058 N N . ALA A 1 391 ? -13.783 12.749 -4.340 1.00 67.06 391 ALA A N 1
ATOM 3059 C CA . ALA A 1 391 ? -13.400 11.528 -3.636 1.00 67.06 391 ALA A CA 1
ATOM 3060 C C . ALA A 1 391 ? -12.617 10.551 -4.537 1.00 67.06 391 ALA A C 1
ATOM 3062 O O . ALA A 1 391 ? -11.604 10.001 -4.112 1.00 67.06 391 ALA A O 1
ATOM 3063 N N . LEU A 1 392 ? -12.997 10.390 -5.811 1.00 72.31 392 LEU A N 1
ATOM 3064 C CA . LEU A 1 392 ? -12.214 9.581 -6.756 1.00 72.31 392 LEU A CA 1
ATOM 3065 C C . LEU A 1 392 ? -10.828 10.204 -7.027 1.00 72.31 392 LEU A C 1
ATOM 3067 O O . LEU A 1 392 ? -9.823 9.497 -7.014 1.00 72.31 392 LEU A O 1
ATOM 3071 N N . ARG A 1 393 ? -10.739 11.536 -7.174 1.00 69.56 393 ARG A N 1
ATOM 3072 C CA . ARG A 1 393 ? -9.460 12.272 -7.240 1.00 69.56 393 ARG A CA 1
ATOM 3073 C C . ARG A 1 393 ? -8.637 12.110 -5.953 1.00 69.56 393 ARG A C 1
ATOM 3075 O O . ARG A 1 393 ? -7.415 12.011 -6.042 1.00 69.56 393 ARG A O 1
ATOM 3082 N N . GLN A 1 394 ? -9.271 12.051 -4.776 1.00 66.94 394 GLN A N 1
ATOM 3083 C CA . GLN A 1 394 ? -8.579 11.774 -3.511 1.00 66.94 394 GLN A CA 1
ATOM 3084 C C . GLN A 1 394 ? -7.895 10.405 -3.564 1.00 66.94 394 GLN A C 1
ATOM 3086 O O . GLN A 1 394 ? -6.693 10.350 -3.315 1.00 66.94 394 GLN A O 1
ATOM 3091 N N . LEU A 1 395 ? -8.617 9.346 -3.948 1.00 67.62 395 LEU A N 1
ATOM 3092 C CA . LEU A 1 395 ? -8.078 7.985 -4.069 1.00 67.62 395 LEU A CA 1
ATOM 3093 C C . LEU A 1 395 ? -6.887 7.911 -5.038 1.00 67.62 395 LEU A C 1
ATOM 3095 O O . LEU A 1 395 ? -5.863 7.323 -4.693 1.00 67.62 395 LEU A O 1
ATOM 3099 N N . VAL A 1 396 ? -6.970 8.575 -6.200 1.00 65.50 396 VAL A N 1
ATOM 3100 C CA . VAL A 1 396 ? -5.827 8.704 -7.128 1.00 65.50 396 VAL A CA 1
ATOM 3101 C C . VAL A 1 396 ? -4.645 9.396 -6.441 1.00 65.50 396 VAL A C 1
ATOM 3103 O O . VAL A 1 396 ? -3.517 8.918 -6.480 1.00 65.50 396 VAL A O 1
ATOM 3106 N N . SER A 1 397 ? -4.903 10.498 -5.732 1.00 60.62 397 SER A N 1
ATOM 3107 C CA . SER A 1 397 ? -3.873 11.291 -5.044 1.00 60.62 397 SER A CA 1
ATOM 3108 C C . SER A 1 397 ? -3.319 10.680 -3.742 1.00 60.62 397 SER A C 1
ATOM 3110 O O . SER A 1 397 ? -2.498 11.322 -3.079 1.00 60.62 397 SER A O 1
ATOM 3112 N N . LEU A 1 398 ? -3.800 9.496 -3.351 1.00 57.22 398 LEU A N 1
ATOM 3113 C CA . LEU A 1 398 ? -3.261 8.657 -2.273 1.00 57.22 398 LEU A CA 1
ATOM 3114 C C . LEU A 1 398 ? -2.529 7.416 -2.820 1.00 57.22 398 LEU A C 1
ATOM 3116 O O . LEU A 1 398 ? -1.836 6.750 -2.065 1.00 57.22 398 LEU A O 1
ATOM 3120 N N . GLY A 1 399 ? -2.641 7.129 -4.123 1.00 54.38 399 GLY A N 1
ATOM 3121 C CA . GLY A 1 399 ? -2.045 5.957 -4.776 1.00 54.38 399 GLY A CA 1
ATOM 3122 C C . GLY A 1 399 ? -2.983 4.752 -4.917 1.00 54.38 399 GLY A C 1
ATOM 3123 O O . GLY A 1 399 ? -2.643 3.818 -5.637 1.00 54.38 399 GLY A O 1
ATOM 3124 N N . TYR A 1 400 ? -4.174 4.785 -4.308 1.00 57.91 400 TYR A N 1
ATOM 3125 C CA . TYR A 1 400 ? -5.148 3.682 -4.334 1.00 57.91 400 TYR A CA 1
ATOM 3126 C C . TYR A 1 400 ? -5.877 3.506 -5.670 1.00 57.91 400 TYR A C 1
ATOM 3128 O O . TYR A 1 400 ? -6.397 2.429 -5.946 1.00 57.91 400 TYR A O 1
ATOM 3136 N N . LEU A 1 401 ? -5.916 4.543 -6.509 1.00 57.59 401 LEU A N 1
ATOM 3137 C CA . LEU A 1 401 ? -6.362 4.449 -7.899 1.00 57.59 401 LEU A CA 1
ATOM 3138 C C . LEU A 1 401 ? -5.262 4.944 -8.839 1.00 57.59 401 LEU A C 1
ATOM 3140 O O . LEU A 1 401 ? -4.544 5.895 -8.537 1.00 57.59 401 LEU A O 1
ATOM 3144 N N . GLN A 1 402 ? -5.182 4.344 -10.024 1.00 56.00 402 GLN A N 1
ATOM 3145 C CA . GLN A 1 402 ? -4.496 4.960 -11.163 1.00 56.00 402 GLN A CA 1
ATOM 3146 C C . GLN A 1 402 ? -5.428 6.000 -11.817 1.00 56.00 402 GLN A C 1
ATOM 3148 O O . GLN A 1 402 ? -6.616 6.051 -11.492 1.00 56.00 402 GLN A O 1
ATOM 3153 N N . GLU A 1 403 ? -4.917 6.854 -12.713 1.00 56.78 403 GLU A N 1
ATOM 3154 C CA . GLU A 1 403 ? -5.751 7.873 -13.372 1.00 56.78 403 GLU A CA 1
ATOM 3155 C C . GLU A 1 403 ? -6.994 7.245 -14.024 1.00 56.78 403 GLU A C 1
ATOM 3157 O O . GLU A 1 403 ? -6.894 6.304 -14.813 1.00 56.78 403 GLU A O 1
ATOM 3162 N N . ILE A 1 404 ? -8.174 7.774 -13.679 1.00 56.53 404 ILE A N 1
ATOM 3163 C CA . ILE A 1 404 ? -9.462 7.218 -14.106 1.00 56.53 404 ILE A CA 1
ATOM 3164 C C . ILE A 1 404 ? -9.516 7.224 -15.643 1.00 56.53 404 ILE A C 1
ATOM 3166 O O . ILE A 1 404 ? -9.407 8.302 -16.237 1.00 56.53 404 ILE A O 1
ATOM 3170 N N . PRO A 1 405 ? -9.719 6.071 -16.310 1.00 52.22 405 PRO A N 1
ATOM 3171 C CA . PRO A 1 405 ? -9.727 6.010 -17.765 1.00 52.22 405 PRO A CA 1
ATOM 3172 C C . PRO A 1 405 ? -10.715 7.001 -18.389 1.00 52.22 405 PRO A C 1
ATOM 3174 O O . PRO A 1 405 ? -11.896 7.027 -18.039 1.00 52.22 405 PRO A O 1
ATOM 3177 N N . PHE A 1 406 ? -10.251 7.765 -19.386 1.00 50.03 406 PHE A N 1
ATOM 3178 C CA . PHE A 1 406 ? -11.072 8.732 -20.135 1.00 50.03 406 PHE A CA 1
ATOM 3179 C C . PHE A 1 406 ? -12.367 8.101 -20.688 1.00 50.03 406 PHE A C 1
ATOM 3181 O O . PHE A 1 406 ? -13.411 8.749 -20.779 1.00 50.03 406 PHE A O 1
ATOM 3188 N N . ASN A 1 407 ? -12.329 6.800 -20.996 1.00 67.00 407 ASN A N 1
ATOM 3189 C CA . ASN A 1 407 ? -13.520 5.996 -21.241 1.00 67.00 407 ASN A CA 1
ATOM 3190 C C . ASN A 1 407 ? -14.199 5.583 -19.918 1.00 67.00 407 ASN A C 1
ATOM 3192 O O . ASN A 1 407 ? -13.942 4.502 -19.382 1.00 67.00 407 ASN A O 1
ATOM 3196 N N . LYS A 1 408 ? -15.144 6.411 -19.451 1.00 70.06 408 LYS A N 1
ATOM 3197 C CA . LYS A 1 408 ? -15.984 6.129 -18.270 1.00 70.06 408 LYS A CA 1
ATOM 3198 C C . LYS A 1 408 ? -16.679 4.762 -18.322 1.00 70.06 408 LYS A C 1
ATOM 3200 O O . LYS A 1 408 ? -16.818 4.119 -17.288 1.00 70.06 408 LYS A O 1
ATOM 3205 N N . GLN A 1 409 ? -17.099 4.296 -19.501 1.00 74.31 409 GLN A N 1
ATOM 3206 C CA . GLN A 1 409 ? -17.805 3.018 -19.633 1.00 74.31 409 GLN A CA 1
ATOM 3207 C C . GLN A 1 409 ? -16.875 1.817 -19.401 1.00 74.31 409 GLN A C 1
ATOM 3209 O O . GLN A 1 409 ? -17.312 0.818 -18.834 1.00 74.31 409 GLN A O 1
ATOM 3214 N N . ALA A 1 410 ? -15.593 1.928 -19.766 1.00 71.50 410 ALA A N 1
ATOM 3215 C CA . ALA A 1 410 ? -14.587 0.928 -19.413 1.00 71.50 410 ALA A CA 1
ATOM 3216 C C . ALA A 1 410 ? -14.328 0.909 -17.896 1.00 71.50 410 ALA A C 1
ATOM 3218 O O . ALA A 1 410 ? -14.334 -0.163 -17.302 1.00 71.50 410 ALA A O 1
ATOM 3219 N N . ALA A 1 411 ? -14.204 2.080 -17.259 1.00 72.12 411 ALA A N 1
ATOM 3220 C CA . ALA A 1 411 ? -14.012 2.185 -15.808 1.00 72.12 411 ALA A CA 1
ATOM 3221 C C . ALA A 1 411 ? -15.188 1.592 -14.998 1.00 72.12 411 ALA A C 1
ATOM 3223 O O . ALA A 1 411 ? -14.973 0.940 -13.982 1.00 72.12 411 ALA A O 1
ATOM 3224 N N . ILE A 1 412 ? -16.431 1.754 -15.469 1.00 78.75 412 ILE A N 1
ATOM 3225 C CA . ILE A 1 412 ? -17.619 1.138 -14.845 1.00 78.75 412 ILE A CA 1
ATOM 3226 C C . ILE A 1 412 ? -17.619 -0.391 -15.024 1.00 78.75 412 ILE A C 1
ATOM 3228 O O . ILE A 1 412 ? -17.965 -1.119 -14.095 1.00 78.75 412 ILE A O 1
ATOM 3232 N N . GLN A 1 413 ? -17.210 -0.898 -16.194 1.00 78.50 413 GLN A N 1
ATOM 3233 C CA . GLN A 1 413 ? -17.084 -2.344 -16.435 1.00 78.50 413 GLN A CA 1
ATOM 3234 C C . GLN A 1 413 ? -15.960 -2.981 -15.604 1.00 78.50 413 GLN A C 1
ATOM 3236 O O . GLN A 1 413 ? -16.132 -4.096 -15.113 1.00 78.50 413 GLN A O 1
ATOM 3241 N N . GLU A 1 414 ? -14.847 -2.267 -15.418 1.00 78.25 414 GLU A N 1
ATOM 3242 C CA . GLU A 1 414 ? -13.752 -2.637 -14.518 1.00 78.25 414 GLU A CA 1
ATOM 3243 C C . GLU A 1 414 ? -14.238 -2.706 -13.066 1.00 78.25 414 GLU A C 1
ATOM 3245 O O . GLU A 1 414 ? -14.164 -3.775 -12.465 1.00 78.25 414 GLU A O 1
ATOM 3250 N N . ALA A 1 415 ? -14.838 -1.634 -12.538 1.00 79.88 415 ALA A N 1
ATOM 3251 C CA . ALA A 1 415 ? -15.335 -1.598 -11.162 1.00 79.88 415 ALA A CA 1
ATOM 3252 C C . ALA A 1 415 ? -16.407 -2.664 -10.878 1.00 79.88 415 ALA A C 1
ATOM 3254 O O . ALA A 1 415 ? -16.391 -3.280 -9.816 1.00 79.88 415 ALA A O 1
ATOM 3255 N N . HIS A 1 416 ? -17.303 -2.951 -11.830 1.00 83.75 416 HIS A N 1
ATOM 3256 C CA . HIS A 1 416 ? -18.278 -4.037 -11.682 1.00 83.75 416 HIS A CA 1
ATOM 3257 C C . HIS A 1 416 ? -17.620 -5.430 -11.682 1.00 83.75 416 HIS A C 1
ATOM 3259 O O . HIS A 1 416 ? -18.043 -6.317 -10.942 1.00 83.75 416 HIS A O 1
ATOM 3265 N N . CYS A 1 417 ? -16.567 -5.645 -12.479 1.00 83.44 417 CYS A N 1
ATOM 3266 C CA . CYS A 1 417 ? -15.811 -6.898 -12.433 1.00 83.44 417 CYS A CA 1
ATOM 3267 C C . CYS A 1 417 ? -15.037 -7.048 -11.114 1.00 83.44 417 CYS A C 1
ATOM 3269 O O . CYS A 1 417 ? -15.014 -8.136 -10.533 1.00 83.44 417 CYS A O 1
ATOM 3271 N N . ASN A 1 418 ? -14.442 -5.953 -10.638 1.00 82.81 418 ASN A N 1
ATOM 3272 C CA . ASN A 1 418 ? -13.711 -5.884 -9.379 1.00 82.81 418 ASN A CA 1
ATOM 3273 C C . ASN A 1 418 ? -14.657 -6.151 -8.196 1.00 82.81 418 ASN A C 1
ATOM 3275 O O . ASN A 1 418 ? -14.370 -7.026 -7.390 1.00 82.81 418 ASN A O 1
ATOM 3279 N N . GLU A 1 419 ? -15.839 -5.526 -8.148 1.00 85.69 419 GLU A N 1
ATOM 3280 C CA . GLU A 1 419 ? -16.878 -5.775 -7.132 1.00 85.69 419 GLU A CA 1
ATOM 3281 C C . GLU A 1 419 ? -17.218 -7.272 -6.990 1.00 85.69 419 GLU A C 1
ATOM 3283 O O . GLU A 1 419 ? -17.200 -7.807 -5.878 1.00 85.69 419 GLU A O 1
ATOM 3288 N N . ILE A 1 420 ? -17.473 -7.964 -8.110 1.00 89.50 420 ILE A N 1
ATOM 3289 C CA . ILE A 1 420 ? -17.785 -9.405 -8.122 1.00 89.50 420 ILE A CA 1
ATOM 3290 C C . ILE A 1 420 ? -16.582 -10.224 -7.632 1.00 89.50 420 ILE A C 1
ATOM 3292 O O . ILE A 1 420 ? -16.750 -11.127 -6.811 1.00 89.50 420 ILE A O 1
ATOM 3296 N N . PHE A 1 421 ? -15.371 -9.917 -8.109 1.00 89.25 421 PHE A N 1
ATOM 3297 C CA . PHE A 1 421 ? -14.154 -10.628 -7.708 1.00 89.25 421 PHE A CA 1
ATOM 3298 C C . PHE A 1 421 ? -13.847 -10.449 -6.217 1.00 89.25 421 PHE A C 1
ATOM 3300 O O . PHE A 1 421 ? -13.579 -11.422 -5.518 1.00 89.25 421 PHE A O 1
ATOM 3307 N N . HIS A 1 422 ? -13.948 -9.225 -5.705 1.00 88.94 422 HIS A N 1
ATOM 3308 C CA . HIS A 1 422 ? -13.665 -8.889 -4.312 1.00 88.94 422 HIS A CA 1
ATOM 3309 C C . HIS A 1 422 ? -14.690 -9.505 -3.351 1.00 88.94 422 HIS A C 1
ATOM 3311 O O . HIS A 1 422 ? -14.334 -9.952 -2.259 1.00 88.94 422 HIS A O 1
ATOM 3317 N N . LEU A 1 423 ? -15.958 -9.587 -3.769 1.00 90.81 423 LEU A N 1
ATOM 3318 C CA . LEU A 1 423 ? -16.986 -10.336 -3.050 1.00 90.81 423 LEU A CA 1
ATOM 3319 C C . LEU A 1 423 ? -16.648 -11.836 -3.007 1.00 90.81 423 LEU A C 1
ATOM 3321 O O . LEU A 1 423 ? -16.745 -12.458 -1.950 1.00 90.81 423 LEU A O 1
ATOM 3325 N N . ALA A 1 424 ? -16.191 -12.404 -4.128 1.00 91.38 424 ALA A N 1
ATOM 3326 C CA . ALA A 1 424 ? -15.778 -13.803 -4.210 1.00 91.38 424 ALA A CA 1
ATOM 3327 C C . ALA A 1 424 ? -14.552 -14.114 -3.330 1.00 91.38 424 ALA A C 1
ATOM 3329 O O . ALA A 1 424 ? -14.553 -15.125 -2.631 1.00 91.38 424 ALA A O 1
ATOM 3330 N N . LEU A 1 425 ? -13.551 -13.224 -3.302 1.00 88.00 425 LEU A N 1
ATOM 3331 C CA . LEU A 1 425 ? -12.394 -13.292 -2.398 1.00 88.00 425 LEU A CA 1
ATOM 3332 C C . LEU A 1 425 ? -12.815 -13.291 -0.922 1.00 88.00 425 LEU A C 1
ATOM 3334 O O . LEU A 1 425 ? -12.280 -14.062 -0.127 1.00 88.00 425 LEU A O 1
ATOM 3338 N N . SER A 1 426 ? -13.798 -12.460 -0.559 1.00 91.19 426 SER A N 1
ATOM 3339 C CA . SER A 1 426 ? -14.306 -12.382 0.814 1.00 91.19 426 SER A CA 1
ATOM 3340 C C . SER A 1 426 ? -15.004 -13.672 1.263 1.00 91.19 426 SER A C 1
ATOM 3342 O O . SER A 1 426 ? -14.853 -14.061 2.419 1.00 91.19 426 SER A O 1
ATOM 3344 N N . PHE A 1 427 ? -15.709 -14.364 0.357 1.00 92.25 427 PHE A N 1
ATOM 3345 C CA . PHE A 1 427 ? -16.256 -15.700 0.624 1.00 92.25 427 PHE A CA 1
ATOM 3346 C C . PHE A 1 427 ? -15.177 -16.789 0.634 1.00 92.25 427 PHE A C 1
ATOM 3348 O O . PHE A 1 427 ? -15.203 -17.657 1.501 1.00 92.25 427 PHE A O 1
ATOM 3355 N N . LEU A 1 428 ? -14.207 -16.741 -0.286 1.00 85.38 428 LEU A N 1
ATOM 3356 C CA . LEU A 1 428 ? -13.107 -17.710 -0.349 1.00 85.38 428 LEU A CA 1
ATOM 3357 C C . LEU A 1 428 ? -12.255 -17.689 0.930 1.00 85.38 428 LEU A C 1
ATOM 3359 O O . LEU A 1 428 ? -11.792 -18.734 1.371 1.00 85.38 428 LEU A O 1
ATOM 3363 N N . HIS A 1 429 ? -12.092 -16.518 1.551 1.00 86.00 429 HIS A N 1
ATOM 3364 C CA . HIS A 1 429 ? -11.375 -16.367 2.819 1.00 86.00 429 HIS A CA 1
ATOM 3365 C C . HIS A 1 429 ? -12.122 -16.934 4.042 1.00 86.00 429 HIS A C 1
ATOM 3367 O O . HIS A 1 429 ? -11.487 -17.237 5.047 1.00 86.00 429 HIS A O 1
ATOM 3373 N N . ASP A 1 430 ? -13.448 -17.070 3.972 1.00 89.00 430 ASP A N 1
ATOM 3374 C CA . ASP A 1 430 ? -14.296 -17.681 5.012 1.00 89.00 430 ASP A CA 1
ATOM 3375 C C . ASP A 1 430 ? -14.592 -19.170 4.702 1.00 89.00 430 ASP A C 1
ATOM 3377 O O . ASP A 1 430 ? -15.585 -19.735 5.149 1.00 89.00 430 ASP A O 1
ATOM 3381 N N . ASP A 1 431 ? -13.765 -19.806 3.857 1.00 85.75 431 ASP A N 1
ATOM 3382 C CA . ASP A 1 431 ? -13.938 -21.175 3.335 1.00 85.75 431 ASP A CA 1
ATOM 3383 C C . ASP A 1 431 ? -15.312 -21.432 2.660 1.00 85.75 431 ASP A C 1
ATOM 3385 O O . ASP A 1 431 ? -15.736 -22.573 2.444 1.00 85.75 431 ASP A O 1
ATOM 3389 N N . ARG A 1 432 ? -16.018 -20.369 2.244 1.00 91.94 432 ARG A N 1
ATOM 3390 C CA . ARG A 1 432 ? -17.373 -20.412 1.662 1.00 91.94 432 ARG A CA 1
ATOM 3391 C C . ARG A 1 432 ? -17.356 -20.664 0.160 1.00 91.94 432 ARG A C 1
ATOM 3393 O O . ARG A 1 432 ? -17.850 -19.885 -0.659 1.00 91.94 432 ARG A O 1
ATOM 3400 N N . LEU A 1 433 ? -16.763 -21.803 -0.188 1.00 89.50 433 LEU A N 1
ATOM 3401 C CA . LEU A 1 433 ? -16.521 -22.278 -1.552 1.00 89.50 433 LEU A CA 1
ATOM 3402 C C . LEU A 1 433 ? -17.811 -22.376 -2.389 1.00 89.50 433 LEU A C 1
ATOM 3404 O O . LEU A 1 433 ? -17.768 -22.143 -3.597 1.00 89.50 433 LEU A O 1
ATOM 3408 N N . ASP A 1 434 ? -18.956 -22.632 -1.742 1.00 93.56 434 ASP A N 1
ATOM 3409 C CA . ASP A 1 434 ? -20.287 -22.696 -2.361 1.00 93.56 434 ASP A CA 1
ATOM 3410 C C . ASP A 1 434 ? -20.728 -21.371 -3.007 1.00 93.56 434 ASP A C 1
ATOM 3412 O O . ASP A 1 434 ? -21.433 -21.380 -4.015 1.00 93.56 434 ASP A O 1
ATOM 3416 N N . GLN A 1 435 ? -20.285 -20.235 -2.458 1.00 95.38 435 GLN A N 1
ATOM 3417 C CA . GLN A 1 435 ? -20.577 -18.895 -2.982 1.00 95.38 435 GLN A CA 1
ATOM 3418 C C . GLN A 1 435 ? -19.368 -18.257 -3.672 1.00 95.38 435 GLN A C 1
ATOM 3420 O O . GLN A 1 435 ? -19.547 -17.510 -4.635 1.00 95.38 435 GLN A O 1
ATOM 3425 N N . ALA A 1 436 ? -18.144 -18.602 -3.267 1.00 93.31 436 ALA A N 1
ATOM 3426 C CA . ALA A 1 436 ? -16.930 -18.122 -3.919 1.00 93.31 436 ALA A CA 1
ATOM 3427 C C . ALA A 1 436 ? -16.808 -18.606 -5.376 1.00 93.31 436 ALA A C 1
ATOM 3429 O O . ALA A 1 436 ? -16.588 -17.788 -6.268 1.00 93.31 436 ALA A O 1
ATOM 3430 N N . ILE A 1 437 ? -16.983 -19.907 -5.650 1.00 94.19 437 ILE A N 1
ATOM 3431 C CA . ILE A 1 437 ? -16.745 -20.475 -6.992 1.00 94.19 437 ILE A CA 1
ATOM 3432 C C . ILE A 1 437 ? -17.669 -19.860 -8.066 1.00 94.19 437 ILE A C 1
ATOM 3434 O O . ILE A 1 437 ? -17.139 -19.394 -9.079 1.00 94.19 437 ILE A O 1
ATOM 3438 N N . PRO A 1 438 ? -19.005 -19.761 -7.878 1.00 96.25 438 PRO A N 1
ATOM 3439 C CA . PRO A 1 438 ? -19.883 -19.136 -8.872 1.00 96.25 438 PRO A CA 1
ATOM 3440 C C . PRO A 1 438 ? -19.543 -17.664 -9.149 1.00 96.25 438 PRO A C 1
ATOM 3442 O O . PRO A 1 438 ? -19.553 -17.236 -10.305 1.00 96.25 438 PRO A O 1
ATOM 3445 N N . LEU A 1 439 ? -19.192 -16.894 -8.112 1.00 95.12 439 LEU A N 1
ATOM 3446 C CA . LEU A 1 439 ? -18.801 -15.489 -8.258 1.00 95.12 439 LEU A CA 1
ATOM 3447 C C . LEU A 1 439 ? -17.447 -15.344 -8.966 1.00 95.12 439 LEU A C 1
ATOM 3449 O O . LEU A 1 439 ? -17.300 -14.475 -9.824 1.00 95.12 439 LEU A O 1
ATOM 3453 N N . LEU A 1 440 ? -16.477 -16.222 -8.694 1.00 92.31 440 LEU A N 1
ATOM 3454 C CA . LEU A 1 440 ? -15.209 -16.261 -9.424 1.00 92.31 440 LEU A CA 1
ATOM 3455 C C . LEU A 1 440 ? -15.408 -16.614 -10.913 1.00 92.31 440 LEU A C 1
ATOM 3457 O O . LEU A 1 440 ? -14.775 -16.008 -11.781 1.00 92.31 440 LEU A O 1
ATOM 3461 N N . GLU A 1 441 ? -16.305 -17.547 -11.255 1.00 92.81 441 GLU A N 1
ATOM 3462 C CA . GLU A 1 441 ? -16.634 -17.841 -12.660 1.00 92.81 441 GLU A CA 1
ATOM 3463 C C . GLU A 1 441 ? -17.373 -16.673 -13.343 1.00 92.81 441 GLU A C 1
ATOM 3465 O O . GLU A 1 441 ? -17.085 -16.351 -14.504 1.00 92.81 441 GLU A O 1
ATOM 3470 N N . GLN A 1 442 ? -18.250 -15.972 -12.618 1.00 93.19 442 GLN A N 1
ATOM 3471 C CA . GLN A 1 442 ? -18.891 -14.740 -13.083 1.00 93.19 442 GLN A CA 1
ATOM 3472 C C . GLN A 1 442 ? -17.857 -13.629 -13.339 1.00 93.19 442 GLN A C 1
ATOM 3474 O O . GLN A 1 442 ? -17.851 -13.049 -14.430 1.00 93.19 442 GLN A O 1
ATOM 3479 N N . ALA A 1 443 ? -16.935 -13.386 -12.400 1.00 90.00 443 ALA A N 1
ATOM 3480 C CA . ALA A 1 443 ? -15.835 -12.432 -12.544 1.00 90.00 443 ALA A CA 1
ATOM 3481 C C . ALA A 1 443 ? -14.934 -12.788 -13.738 1.00 90.00 443 ALA A C 1
ATOM 3483 O O . ALA A 1 443 ? -14.644 -11.937 -14.576 1.00 90.00 443 ALA A O 1
ATOM 3484 N N . ARG A 1 444 ? -14.570 -14.068 -13.913 1.00 88.44 444 ARG A N 1
ATOM 3485 C CA . ARG A 1 444 ? -13.794 -14.550 -15.074 1.00 88.44 444 ARG A CA 1
ATOM 3486 C C . ARG A 1 444 ? -14.491 -14.232 -16.402 1.00 88.44 444 ARG A C 1
ATOM 3488 O O . ARG A 1 444 ? -13.828 -13.931 -17.399 1.00 88.44 444 ARG A O 1
ATOM 3495 N N . SER A 1 445 ? -15.822 -14.304 -16.431 1.00 87.25 445 SER A N 1
ATOM 3496 C CA . SER A 1 445 ? -16.635 -13.950 -17.597 1.00 87.25 445 SER A CA 1
ATOM 3497 C C . SER A 1 445 ? -16.702 -12.432 -17.821 1.00 87.25 445 SER A C 1
ATOM 3499 O O . SER A 1 445 ? -16.603 -11.989 -18.968 1.00 87.25 445 SER A O 1
ATOM 3501 N N . ALA A 1 446 ? -16.805 -11.637 -16.750 1.00 85.94 446 ALA A N 1
ATOM 3502 C CA . ALA A 1 446 ? -16.796 -10.174 -16.787 1.00 85.94 446 ALA A CA 1
ATOM 3503 C C . ALA A 1 446 ? -15.434 -9.610 -17.239 1.00 85.94 446 ALA A C 1
ATOM 3505 O O . ALA A 1 446 ? -15.388 -8.907 -18.247 1.00 85.94 446 ALA A O 1
ATOM 3506 N N . ALA A 1 447 ? -14.323 -10.027 -16.623 1.00 82.25 447 ALA A N 1
ATOM 3507 C CA . ALA A 1 447 ? -12.959 -9.629 -16.996 1.00 82.25 447 ALA A CA 1
ATOM 3508 C C . ALA A 1 447 ? -12.651 -9.934 -18.473 1.00 82.25 447 ALA A C 1
ATOM 3510 O O . ALA A 1 447 ? -12.011 -9.148 -19.175 1.00 82.25 447 ALA A O 1
ATOM 3511 N N . ARG A 1 448 ? -13.163 -11.062 -18.995 1.00 81.56 448 ARG A N 1
ATOM 3512 C CA . ARG A 1 448 ? -13.061 -11.408 -20.423 1.00 81.56 448 ARG A CA 1
ATOM 3513 C C . ARG A 1 448 ? -13.818 -10.428 -21.331 1.00 81.56 448 ARG A C 1
ATOM 3515 O O . ARG A 1 448 ? -13.338 -10.184 -22.434 1.00 81.56 448 ARG A O 1
ATOM 3522 N N . LYS A 1 449 ? -14.970 -9.897 -20.904 1.00 79.12 449 LYS A N 1
ATOM 3523 C CA . LYS A 1 449 ? -15.744 -8.885 -21.653 1.00 79.12 449 LYS A CA 1
ATOM 3524 C C . LYS A 1 449 ? -15.093 -7.500 -21.573 1.00 79.12 449 LYS A C 1
ATOM 3526 O O . LYS A 1 449 ? -14.992 -6.840 -22.598 1.00 79.12 449 LYS A O 1
ATOM 3531 N N . ALA A 1 450 ? -14.614 -7.106 -20.391 1.00 71.19 450 ALA A N 1
ATOM 3532 C CA . ALA A 1 450 ? -13.933 -5.829 -20.147 1.00 71.19 450 ALA A CA 1
ATOM 3533 C C . ALA A 1 450 ? -12.506 -5.763 -20.737 1.00 71.19 450 ALA A C 1
ATOM 3535 O O . ALA A 1 450 ? -11.907 -4.696 -20.809 1.00 71.19 450 ALA A O 1
ATOM 3536 N N . GLY A 1 451 ? -11.937 -6.900 -21.159 1.00 70.81 451 GLY A N 1
ATOM 3537 C CA . GLY A 1 451 ? -10.589 -6.977 -21.732 1.00 70.81 451 GLY A CA 1
ATOM 3538 C C . GLY A 1 451 ? -9.451 -7.005 -20.702 1.00 70.81 451 GLY A C 1
ATOM 3539 O O . GLY A 1 451 ? -8.284 -7.020 -21.096 1.00 70.81 451 GLY A O 1
ATOM 3540 N N . GLN A 1 452 ? -9.769 -7.066 -19.405 1.00 69.62 452 GLN A N 1
ATOM 3541 C CA . GLN A 1 452 ? -8.816 -7.072 -18.290 1.00 69.62 452 GLN A CA 1
ATOM 3542 C C . GLN A 1 452 ? -7.995 -8.374 -18.277 1.00 69.62 452 GLN A C 1
ATOM 3544 O O . GLN A 1 452 ? -8.394 -9.402 -17.726 1.00 69.62 452 GLN A O 1
ATOM 3549 N N . ALA A 1 453 ? -6.837 -8.354 -18.940 1.00 64.12 453 ALA A N 1
ATOM 3550 C CA . ALA A 1 453 ? -6.011 -9.545 -19.133 1.00 64.12 453 ALA A CA 1
ATOM 3551 C C . ALA A 1 453 ? -5.334 -10.047 -17.844 1.00 64.12 453 ALA A C 1
ATOM 3553 O O . ALA A 1 453 ? -5.206 -11.266 -17.702 1.00 64.12 453 ALA A O 1
ATOM 3554 N N . LEU A 1 454 ? -4.943 -9.115 -16.960 1.00 62.81 454 LEU A N 1
ATOM 3555 C CA . LEU A 1 454 ? -4.233 -9.337 -15.692 1.00 62.81 454 LEU A CA 1
ATOM 3556 C C . LEU A 1 454 ? -5.183 -9.834 -14.590 1.00 62.81 454 LEU A C 1
ATOM 3558 O O . LEU A 1 454 ? -5.061 -10.981 -14.195 1.00 62.81 454 LEU A O 1
ATOM 3562 N N . LEU A 1 455 ? -6.238 -9.090 -14.241 1.00 71.06 455 LEU A N 1
ATOM 3563 C CA . LEU A 1 455 ? -7.288 -9.547 -13.310 1.00 71.06 455 LEU A CA 1
ATOM 3564 C C . LEU A 1 455 ? -7.801 -10.969 -13.616 1.00 71.06 455 LEU A C 1
ATOM 3566 O O . LEU A 1 455 ? -8.128 -11.748 -12.728 1.00 71.06 455 LEU A O 1
ATOM 3570 N N . ARG A 1 456 ? -7.846 -11.347 -14.898 1.00 76.25 456 ARG A N 1
ATOM 3571 C CA . ARG A 1 456 ? -8.235 -12.689 -15.343 1.00 76.25 456 ARG A CA 1
ATOM 3572 C C . ARG A 1 456 ? -7.185 -13.782 -15.052 1.00 76.25 456 ARG A C 1
ATOM 3574 O O . ARG A 1 456 ? -7.586 -14.941 -14.992 1.00 76.25 456 ARG A O 1
ATOM 3581 N N . THR A 1 457 ? -5.886 -13.495 -14.904 1.00 70.56 457 THR A N 1
ATOM 3582 C CA . THR A 1 457 ? -4.950 -14.459 -14.283 1.00 70.56 457 THR A CA 1
ATOM 3583 C C . THR A 1 457 ? -5.226 -14.600 -12.796 1.00 70.56 457 THR A C 1
ATOM 3585 O O . THR A 1 457 ? -5.281 -15.724 -12.312 1.00 70.56 457 THR A O 1
ATOM 3588 N N . ASP A 1 458 ? -5.521 -13.501 -12.115 1.00 74.31 458 ASP A N 1
ATOM 3589 C CA . ASP A 1 458 ? -5.667 -13.470 -10.659 1.00 74.31 458 ASP A CA 1
ATOM 3590 C C . ASP A 1 458 ? -6.939 -14.234 -10.238 1.00 74.31 458 ASP A C 1
ATOM 3592 O O . ASP A 1 458 ? -6.880 -15.178 -9.453 1.00 74.31 458 ASP A O 1
ATOM 3596 N N . ILE A 1 459 ? -8.068 -13.971 -10.914 1.00 82.38 459 ILE A N 1
ATOM 3597 C CA . ILE A 1 459 ? -9.307 -14.764 -10.810 1.00 82.38 459 ILE A CA 1
ATOM 3598 C C . ILE A 1 459 ? -9.063 -16.254 -11.119 1.00 82.38 459 ILE A C 1
ATOM 3600 O O . ILE A 1 459 ? -9.708 -17.120 -10.532 1.00 82.38 459 ILE A O 1
ATOM 3604 N N . LEU A 1 460 ? -8.167 -16.589 -12.056 1.00 76.19 460 LEU A N 1
ATOM 3605 C CA . LEU A 1 460 ? -7.860 -17.989 -12.371 1.00 76.19 460 LEU A CA 1
ATOM 3606 C C . LEU A 1 460 ? -7.002 -18.667 -11.301 1.00 76.19 460 LEU A C 1
ATOM 3608 O O . LEU A 1 460 ? -7.131 -19.878 -11.130 1.00 76.19 460 LEU A O 1
ATOM 3612 N N . GLU A 1 461 ? -6.132 -17.927 -10.619 1.00 73.31 461 GLU A N 1
ATOM 3613 C CA . GLU A 1 461 ? -5.304 -18.438 -9.524 1.00 73.31 461 GLU A CA 1
ATOM 3614 C C . GLU A 1 461 ? -6.190 -18.737 -8.306 1.00 73.31 461 GLU A C 1
ATOM 3616 O O . GLU A 1 461 ? -6.126 -19.841 -7.766 1.00 73.31 461 GLU A O 1
ATOM 3621 N N . GLU A 1 462 ? -7.146 -17.860 -7.997 1.00 81.50 462 GLU A N 1
ATOM 3622 C CA . GLU A 1 462 ? -8.150 -18.098 -6.950 1.00 81.50 462 GLU A CA 1
ATOM 3623 C C . GLU A 1 462 ? -9.152 -19.205 -7.317 1.00 81.50 462 GLU A C 1
ATOM 3625 O O . GLU A 1 462 ? -9.481 -20.045 -6.479 1.00 81.50 462 GLU A O 1
ATOM 3630 N N . LEU A 1 463 ? -9.580 -19.300 -8.586 1.00 82.19 463 LEU A N 1
ATOM 3631 C CA . LEU A 1 463 ? -10.351 -20.457 -9.065 1.00 82.19 463 LEU A CA 1
ATOM 3632 C C . LEU A 1 463 ? -9.561 -21.758 -8.923 1.00 82.19 463 LEU A C 1
ATOM 3634 O O . LEU A 1 463 ? -10.137 -22.777 -8.559 1.00 82.19 463 LEU A O 1
ATOM 3638 N N . ALA A 1 464 ? -8.260 -21.758 -9.225 1.00 69.69 464 ALA A N 1
ATOM 3639 C CA . ALA A 1 464 ? -7.437 -22.952 -9.075 1.00 69.69 464 ALA A CA 1
ATOM 3640 C C . ALA A 1 464 ? -7.363 -23.390 -7.604 1.00 69.69 464 ALA A C 1
ATOM 3642 O O . ALA A 1 464 ? -7.562 -24.572 -7.325 1.00 69.69 464 ALA A O 1
ATOM 3643 N N . THR A 1 465 ? -7.165 -22.448 -6.676 1.00 73.25 465 THR A N 1
ATOM 3644 C CA . THR A 1 465 ? -7.211 -22.688 -5.225 1.00 73.25 465 THR A CA 1
ATOM 3645 C C . THR A 1 465 ? -8.567 -23.249 -4.794 1.00 73.25 465 THR A C 1
ATOM 3647 O O . THR A 1 465 ? -8.621 -24.332 -4.212 1.00 73.25 465 THR A O 1
ATOM 3650 N N . ALA A 1 466 ? -9.670 -22.582 -5.144 1.00 76.06 466 ALA A N 1
ATOM 3651 C CA . ALA A 1 466 ? -11.016 -23.015 -4.779 1.00 76.06 466 ALA A CA 1
ATOM 3652 C C . ALA A 1 466 ? -11.346 -24.419 -5.326 1.00 76.06 466 ALA A C 1
ATOM 3654 O O . ALA A 1 466 ? -11.852 -25.263 -4.587 1.00 76.06 466 ALA A O 1
ATOM 3655 N N . TYR A 1 467 ? -10.977 -24.716 -6.579 1.00 80.44 467 TYR A N 1
ATOM 3656 C CA . TYR A 1 467 ? -11.145 -26.043 -7.181 1.00 80.44 467 TYR A CA 1
ATOM 3657 C C . TYR A 1 467 ? -10.278 -27.131 -6.546 1.00 80.44 467 TYR A C 1
ATOM 3659 O O . TYR A 1 467 ? -10.690 -28.289 -6.531 1.00 80.44 467 TYR A O 1
ATOM 3667 N N . LEU A 1 468 ? -9.096 -26.806 -6.016 1.00 70.00 468 LEU A N 1
ATOM 3668 C CA . LEU A 1 468 ? -8.312 -27.769 -5.240 1.00 70.00 468 LEU A CA 1
ATOM 3669 C C . LEU A 1 468 ? -8.985 -28.077 -3.896 1.00 70.00 468 LEU A C 1
ATOM 3671 O O . LEU A 1 468 ? -9.038 -29.246 -3.518 1.00 70.00 468 LEU A O 1
ATOM 3675 N N . LEU A 1 469 ? -9.547 -27.064 -3.226 1.00 72.12 469 LEU A N 1
ATOM 3676 C CA . LEU A 1 469 ? -10.233 -27.213 -1.937 1.00 72.12 469 LEU A CA 1
ATOM 3677 C C . LEU A 1 469 ? -11.524 -28.047 -2.042 1.00 72.12 469 LEU A C 1
ATOM 3679 O O . LEU A 1 469 ? -11.749 -28.905 -1.195 1.00 72.12 469 LEU A O 1
ATOM 3683 N N . VAL A 1 470 ? -12.326 -27.887 -3.107 1.00 81.56 470 VAL A N 1
ATOM 3684 C CA . VAL A 1 470 ? -13.493 -28.766 -3.372 1.00 81.56 470 VAL A CA 1
ATOM 3685 C C . VAL A 1 470 ? -13.136 -30.099 -4.056 1.00 81.56 470 VAL A C 1
ATOM 3687 O O . VAL A 1 470 ? -14.021 -30.865 -4.424 1.00 81.56 470 VAL A O 1
ATOM 3690 N N . GLY A 1 471 ? -11.849 -30.397 -4.269 1.00 70.38 471 GLY A N 1
ATOM 3691 C CA . GLY A 1 471 ? -11.395 -31.648 -4.891 1.00 70.38 471 GLY A CA 1
ATOM 3692 C C . GLY A 1 471 ? -11.582 -31.745 -6.415 1.00 70.38 471 GLY A C 1
ATOM 3693 O O . GLY A 1 471 ? -11.213 -32.760 -7.011 1.00 70.38 471 GLY A O 1
ATOM 3694 N N . GLU A 1 472 ? -12.062 -30.695 -7.088 1.00 76.31 472 GLU A N 1
ATOM 3695 C CA . GLU A 1 472 ? -12.241 -30.597 -8.547 1.00 76.31 472 GLU A CA 1
ATOM 3696 C C . GLU A 1 472 ? -10.905 -30.412 -9.307 1.00 76.31 472 GLU A C 1
ATOM 3698 O O . GLU A 1 472 ? -10.729 -29.530 -10.155 1.00 76.31 472 GLU A O 1
ATOM 3703 N N . ARG A 1 473 ? -9.941 -31.306 -9.054 1.00 67.12 473 ARG A N 1
ATOM 3704 C CA . ARG A 1 473 ? -8.562 -31.286 -9.585 1.00 67.12 473 ARG A CA 1
ATOM 3705 C C . ARG A 1 473 ? -8.494 -31.126 -11.117 1.00 67.12 473 ARG A C 1
ATOM 3707 O O . ARG A 1 473 ? -7.563 -30.506 -11.630 1.00 67.12 473 ARG A O 1
ATOM 3714 N N . ARG A 1 474 ? -9.499 -31.618 -11.863 1.00 61.72 474 ARG A N 1
ATOM 3715 C CA . ARG A 1 474 ? -9.626 -31.411 -13.324 1.00 61.72 474 ARG A CA 1
ATOM 3716 C C . ARG A 1 474 ? -9.869 -29.937 -13.702 1.00 61.72 474 ARG A C 1
ATOM 3718 O O . ARG A 1 474 ? -9.254 -29.469 -14.661 1.00 61.72 474 ARG A O 1
ATOM 3725 N N . ARG A 1 475 ? -10.717 -29.199 -12.969 1.00 73.50 475 ARG A N 1
ATOM 3726 C CA . ARG A 1 475 ? -10.981 -27.761 -13.197 1.00 73.50 475 ARG A CA 1
ATOM 3727 C C . ARG A 1 475 ? -9.786 -26.915 -12.746 1.00 73.50 475 ARG A C 1
ATOM 3729 O O . ARG A 1 475 ? -9.344 -26.064 -13.516 1.00 73.50 475 ARG A O 1
ATOM 3736 N N . ALA A 1 476 ? -9.168 -27.242 -11.606 1.00 62.62 476 ALA A N 1
ATOM 3737 C CA . ALA A 1 476 ? -7.923 -26.610 -11.150 1.00 62.62 476 ALA A CA 1
ATOM 3738 C C . ALA A 1 476 ? -6.788 -26.706 -12.193 1.00 62.62 476 ALA A C 1
ATOM 3740 O O . ALA A 1 476 ? -6.200 -25.694 -12.575 1.00 62.62 476 ALA A O 1
ATOM 3741 N N . ALA A 1 477 ? -6.528 -27.904 -12.736 1.00 55.28 477 ALA A N 1
ATOM 3742 C CA . ALA A 1 477 ? -5.524 -28.109 -13.786 1.00 55.28 477 ALA A CA 1
ATOM 3743 C C . ALA A 1 477 ? -5.806 -27.287 -15.062 1.00 55.28 477 ALA A C 1
ATOM 3745 O O . ALA A 1 477 ? -4.878 -26.808 -15.716 1.00 55.28 477 ALA A O 1
ATOM 3746 N N . THR A 1 478 ? -7.081 -27.084 -15.406 1.00 69.62 478 THR A N 1
ATOM 3747 C CA . THR A 1 478 ? -7.498 -26.231 -16.532 1.00 69.62 478 THR A CA 1
ATOM 3748 C C . THR A 1 478 ? -7.262 -24.744 -16.243 1.00 69.62 478 THR A C 1
ATOM 3750 O O . THR A 1 478 ? -6.832 -24.011 -17.136 1.00 69.62 478 THR A O 1
ATOM 3753 N N . CYS A 1 479 ? -7.448 -24.289 -14.999 1.00 69.00 479 CYS A N 1
ATOM 3754 C CA . CYS A 1 479 ? -7.047 -22.942 -14.592 1.00 69.00 479 CYS A CA 1
ATOM 3755 C C . CYS A 1 479 ? -5.529 -22.744 -14.726 1.00 69.00 479 CYS A C 1
ATOM 3757 O O . CYS A 1 479 ? -5.108 -21.800 -15.396 1.00 69.00 479 CYS A O 1
ATOM 3759 N N . PHE A 1 480 ? -4.707 -23.671 -14.217 1.00 63.53 480 PHE A N 1
ATOM 3760 C CA . PHE A 1 480 ? -3.244 -23.613 -14.365 1.00 63.53 480 PHE A CA 1
ATOM 3761 C C . PHE A 1 480 ? -2.780 -23.618 -15.833 1.00 63.53 480 PHE A C 1
ATOM 3763 O O . PHE A 1 480 ? -1.899 -22.833 -16.191 1.00 63.53 480 PHE A O 1
ATOM 3770 N N . TYR A 1 481 ? -3.414 -24.409 -16.712 1.00 65.56 481 TYR A N 1
ATOM 3771 C CA . TYR A 1 481 ? -3.174 -24.352 -18.163 1.00 65.56 481 TYR A CA 1
ATOM 3772 C C . TYR A 1 481 ? -3.416 -22.937 -18.723 1.00 65.56 481 TYR A C 1
ATOM 3774 O O . TYR A 1 481 ? -2.588 -22.405 -19.468 1.00 65.56 481 TYR A O 1
ATOM 3782 N N . HIS A 1 482 ? -4.528 -22.293 -18.351 1.00 69.06 482 HIS A N 1
ATOM 3783 C CA . HIS A 1 482 ? -4.841 -20.937 -18.806 1.00 69.06 482 HIS A CA 1
ATOM 3784 C C . HIS A 1 482 ? -3.877 -19.884 -18.244 1.00 69.06 482 HIS A C 1
ATOM 3786 O O . HIS A 1 482 ? -3.409 -19.048 -19.016 1.00 69.06 482 HIS A O 1
ATOM 3792 N N . ILE A 1 483 ? -3.524 -19.949 -16.954 1.00 64.62 483 ILE A N 1
ATOM 3793 C CA . ILE A 1 483 ? -2.546 -19.050 -16.315 1.00 64.62 483 ILE A CA 1
ATOM 3794 C C . ILE A 1 483 ? -1.199 -19.139 -17.037 1.00 64.62 483 ILE A C 1
ATOM 3796 O O . ILE A 1 483 ? -0.653 -18.119 -17.458 1.00 64.62 483 ILE A O 1
ATOM 3800 N N . ALA A 1 484 ? -0.689 -20.353 -17.269 1.00 59.16 484 ALA A N 1
ATOM 3801 C CA . ALA A 1 484 ? 0.554 -20.568 -18.005 1.00 59.16 484 ALA A CA 1
ATOM 3802 C C . ALA A 1 484 ? 0.469 -20.037 -19.448 1.00 59.16 484 ALA A C 1
ATOM 3804 O O . ALA A 1 484 ? 1.391 -19.370 -19.921 1.00 59.16 484 ALA A O 1
ATOM 3805 N N . ARG A 1 485 ? -0.657 -20.258 -20.142 1.00 68.00 485 ARG A N 1
ATOM 3806 C CA . ARG A 1 485 ? -0.898 -19.753 -21.506 1.00 68.00 485 ARG A CA 1
ATOM 3807 C C . ARG A 1 485 ? -0.985 -18.221 -21.571 1.00 68.00 485 ARG A C 1
ATOM 3809 O O . ARG A 1 485 ? -0.527 -17.649 -22.562 1.00 68.00 485 ARG A O 1
ATOM 3816 N N . TYR A 1 486 ? -1.526 -17.558 -20.548 1.00 68.50 486 TYR A N 1
ATOM 3817 C CA . TYR A 1 486 ? -1.568 -16.093 -20.450 1.00 68.50 486 TYR A CA 1
ATOM 3818 C C . TYR A 1 486 ? -0.196 -15.526 -20.078 1.00 68.50 486 TYR A C 1
ATOM 3820 O O . TYR A 1 486 ? 0.386 -14.828 -20.902 1.00 68.50 486 TYR A O 1
ATOM 3828 N N . ARG A 1 487 ? 0.423 -15.968 -18.973 1.00 65.25 487 ARG A N 1
ATOM 3829 C CA . ARG A 1 487 ? 1.795 -15.571 -18.590 1.00 65.25 487 ARG A CA 1
ATOM 3830 C C . ARG A 1 487 ? 2.809 -15.784 -19.732 1.00 65.25 487 ARG A C 1
ATOM 3832 O O . ARG A 1 487 ? 3.697 -14.954 -19.918 1.00 65.25 487 ARG A O 1
ATOM 3839 N N . ARG A 1 488 ? 2.646 -16.825 -20.566 1.00 64.50 488 ARG A N 1
ATOM 3840 C CA . ARG A 1 488 ? 3.416 -17.032 -21.812 1.00 64.50 488 ARG A CA 1
ATOM 3841 C C . ARG A 1 488 ? 3.110 -16.000 -22.902 1.00 64.50 488 ARG A C 1
ATOM 3843 O O . ARG A 1 488 ? 4.039 -15.512 -23.546 1.00 64.50 488 ARG A O 1
ATOM 3850 N N . ARG A 1 489 ? 1.832 -15.706 -23.174 1.00 69.00 489 ARG A N 1
ATOM 3851 C CA . ARG A 1 489 ? 1.416 -14.669 -24.140 1.00 69.00 489 ARG A CA 1
ATOM 3852 C C . ARG A 1 489 ? 1.984 -13.315 -23.733 1.00 69.00 489 ARG A C 1
ATOM 3854 O O . ARG A 1 489 ? 2.557 -12.628 -24.573 1.00 69.00 489 ARG A O 1
ATOM 3861 N N . ASP A 1 490 ? 1.850 -12.968 -22.465 1.00 62.56 490 ASP A N 1
ATOM 3862 C CA . ASP A 1 490 ? 2.177 -11.642 -21.962 1.00 62.56 490 ASP A CA 1
ATOM 3863 C C . ASP A 1 490 ? 3.700 -11.478 -21.874 1.00 62.56 490 ASP A C 1
ATOM 3865 O O . ASP A 1 490 ? 4.223 -10.452 -22.295 1.00 62.56 490 ASP A O 1
ATOM 3869 N N . ALA A 1 491 ? 4.445 -12.541 -21.538 1.00 57.34 491 ALA A N 1
ATOM 3870 C CA . ALA A 1 491 ? 5.899 -12.571 -21.707 1.00 57.34 491 ALA A CA 1
ATOM 3871 C C . ALA A 1 491 ? 6.343 -12.444 -23.180 1.00 57.34 491 ALA A C 1
ATOM 3873 O O . ALA A 1 491 ? 7.290 -11.716 -23.473 1.00 57.34 491 ALA A O 1
ATOM 3874 N N . LYS A 1 492 ? 5.646 -13.080 -24.138 1.00 64.69 492 LYS A N 1
ATOM 3875 C CA . LYS A 1 492 ? 5.898 -12.868 -25.580 1.00 64.69 492 LYS A CA 1
ATOM 3876 C C . LYS A 1 492 ? 5.595 -11.432 -26.018 1.00 64.69 492 LYS A C 1
ATOM 3878 O O . LYS A 1 492 ? 6.300 -10.916 -26.881 1.00 64.69 492 LYS A O 1
ATOM 3883 N N . GLN A 1 493 ? 4.568 -10.797 -25.457 1.00 64.94 493 GLN A N 1
ATOM 3884 C CA . GLN A 1 493 ? 4.203 -9.414 -25.765 1.00 64.94 493 GLN A CA 1
ATOM 3885 C C . GLN A 1 493 ? 5.188 -8.417 -25.138 1.00 64.94 493 GLN A C 1
ATOM 3887 O O . GLN A 1 493 ? 5.627 -7.506 -25.829 1.00 64.94 493 GLN A O 1
ATOM 3892 N N . ALA A 1 494 ? 5.615 -8.635 -23.893 1.00 54.84 494 ALA A N 1
ATOM 3893 C CA . ALA A 1 494 ? 6.656 -7.851 -23.232 1.00 54.84 494 ALA A CA 1
ATOM 3894 C C . ALA A 1 494 ? 8.007 -7.972 -23.955 1.00 54.84 494 ALA A C 1
ATOM 3896 O O . ALA A 1 494 ? 8.662 -6.962 -24.181 1.00 54.84 494 ALA A O 1
ATOM 3897 N N . LEU A 1 495 ? 8.391 -9.175 -24.410 1.00 58.47 495 LEU A N 1
ATOM 3898 C CA . LEU A 1 495 ? 9.564 -9.348 -25.276 1.00 58.47 495 LEU A CA 1
ATOM 3899 C C . LEU A 1 495 ? 9.412 -8.595 -26.598 1.00 58.47 495 LEU A C 1
ATOM 3901 O O . LEU A 1 495 ? 10.354 -7.930 -27.005 1.00 58.47 495 LEU A O 1
ATOM 3905 N N . ARG A 1 496 ? 8.254 -8.670 -27.268 1.00 67.19 496 ARG A N 1
ATOM 3906 C CA . ARG A 1 496 ? 8.013 -7.895 -28.496 1.00 67.19 496 ARG A CA 1
ATOM 3907 C C . ARG A 1 496 ? 8.148 -6.401 -28.248 1.00 67.19 496 ARG A C 1
ATOM 3909 O O . ARG A 1 496 ? 8.943 -5.778 -28.925 1.00 67.19 496 ARG A O 1
ATOM 3916 N N . GLN A 1 497 ? 7.493 -5.860 -27.226 1.00 63.72 497 GLN A N 1
ATOM 3917 C CA . GLN A 1 497 ? 7.596 -4.443 -26.870 1.00 63.72 497 GLN A CA 1
ATOM 3918 C C . GLN A 1 497 ? 9.013 -4.039 -26.440 1.00 63.72 497 GLN A C 1
ATOM 3920 O O . GLN A 1 497 ? 9.425 -2.910 -26.697 1.00 63.72 497 GLN A O 1
ATOM 3925 N N . PHE A 1 498 ? 9.776 -4.935 -25.804 1.00 61.62 498 PHE A N 1
ATOM 3926 C CA . PHE A 1 498 ? 11.192 -4.715 -25.513 1.00 61.62 498 PHE A CA 1
ATOM 3927 C C . PHE A 1 498 ? 12.012 -4.636 -26.806 1.00 61.62 498 PHE A C 1
ATOM 3929 O O . PHE A 1 498 ? 12.753 -3.675 -26.988 1.00 61.62 498 PHE A O 1
ATOM 3936 N N . TRP A 1 499 ? 11.854 -5.601 -27.718 1.00 58.06 499 TRP A N 1
ATOM 3937 C CA . TRP A 1 499 ? 12.585 -5.634 -28.987 1.00 58.06 499 TRP A CA 1
ATOM 3938 C C . TRP A 1 499 ? 12.148 -4.526 -29.951 1.00 58.06 499 TRP A C 1
ATOM 3940 O O . TRP A 1 499 ? 13.006 -3.920 -30.567 1.00 58.06 499 TRP A O 1
ATOM 3950 N N . GLU A 1 500 ? 10.869 -4.158 -30.000 1.00 62.66 500 GLU A N 1
ATOM 3951 C CA . GLU A 1 500 ? 10.348 -3.009 -30.757 1.00 62.66 500 GLU A CA 1
ATOM 3952 C C . GLU A 1 500 ? 10.943 -1.690 -30.231 1.00 62.66 500 GLU A C 1
ATOM 3954 O O . GLU A 1 500 ? 11.399 -0.857 -31.014 1.00 62.66 500 GLU A O 1
ATOM 3959 N N . LYS A 1 501 ? 11.031 -1.520 -28.900 1.00 53.03 501 LYS A N 1
ATOM 3960 C CA . LYS A 1 501 ? 11.718 -0.372 -28.280 1.00 53.03 501 LYS A CA 1
ATOM 3961 C C . LYS A 1 501 ? 13.234 -0.401 -28.513 1.00 53.03 501 LYS A C 1
ATOM 3963 O O . LYS A 1 501 ? 13.835 0.663 -28.670 1.00 53.03 501 LYS A O 1
ATOM 3968 N N . ALA A 1 502 ? 13.862 -1.578 -28.537 1.00 50.38 502 ALA A N 1
ATOM 3969 C CA . ALA A 1 502 ? 15.292 -1.743 -28.807 1.00 50.38 502 ALA A CA 1
ATOM 3970 C C . ALA A 1 502 ? 15.635 -1.480 -30.286 1.00 50.38 502 ALA A C 1
ATOM 3972 O O . ALA A 1 502 ? 16.578 -0.748 -30.566 1.00 50.38 502 ALA A O 1
ATOM 3973 N N . ASP A 1 503 ? 14.827 -1.970 -31.226 1.00 43.62 503 ASP A N 1
ATOM 3974 C CA . ASP A 1 503 ? 14.956 -1.696 -32.661 1.00 43.62 503 ASP A CA 1
ATOM 3975 C C . ASP A 1 503 ? 14.722 -0.203 -32.960 1.00 43.62 503 ASP A C 1
ATOM 3977 O O . ASP A 1 503 ? 15.423 0.375 -33.790 1.00 43.62 503 ASP A O 1
ATOM 3981 N N . SER A 1 504 ? 13.825 0.472 -32.222 1.00 39.81 504 SER A N 1
ATOM 3982 C CA . SER A 1 504 ? 13.690 1.938 -32.284 1.00 39.81 504 SER A CA 1
ATOM 3983 C C . SER A 1 504 ? 14.817 2.710 -31.576 1.00 39.81 504 SER A C 1
ATOM 3985 O O . SER A 1 504 ? 14.905 3.927 -31.717 1.00 39.81 504 SER A O 1
ATOM 3987 N N . SER A 1 505 ? 15.675 2.040 -30.797 1.00 39.84 505 SER A N 1
ATOM 3988 C CA . SER A 1 505 ? 16.799 2.642 -30.063 1.00 39.84 505 SER A CA 1
ATOM 3989 C C . SER A 1 505 ? 18.101 1.874 -30.321 1.00 39.84 505 SER A C 1
ATOM 3991 O O . SER A 1 505 ? 18.655 1.207 -29.448 1.00 39.84 505 SER A O 1
ATOM 3993 N N . THR A 1 506 ? 18.607 2.030 -31.549 1.00 32.94 506 THR A N 1
ATOM 3994 C CA . THR A 1 506 ? 19.675 1.263 -32.232 1.00 32.94 506 THR A CA 1
ATOM 3995 C C . THR A 1 506 ? 21.066 1.207 -31.569 1.00 32.94 506 THR A C 1
ATOM 3997 O O . THR A 1 506 ? 22.038 0.818 -32.214 1.00 32.94 506 THR A O 1
ATOM 4000 N N . ASN A 1 507 ? 21.191 1.569 -30.290 1.00 39.81 507 ASN A N 1
ATOM 4001 C CA . ASN A 1 507 ? 22.422 1.466 -29.504 1.00 39.81 507 ASN A CA 1
ATOM 4002 C C . ASN A 1 507 ? 22.170 1.208 -27.996 1.00 39.81 507 ASN A C 1
ATOM 4004 O O . ASN A 1 507 ? 22.992 1.582 -27.158 1.00 39.81 507 ASN A O 1
ATOM 4008 N N . LYS A 1 508 ? 21.022 0.625 -27.607 1.00 40.44 508 LYS A N 1
ATOM 4009 C CA . LYS A 1 508 ? 20.706 0.382 -26.188 1.00 40.44 508 LYS A CA 1
ATOM 4010 C C . LYS A 1 508 ? 21.545 -0.764 -25.602 1.00 40.44 508 LYS A C 1
ATOM 4012 O O . LYS A 1 508 ? 21.251 -1.938 -25.819 1.00 40.44 508 LYS A O 1
ATOM 4017 N N . THR A 1 509 ? 22.559 -0.425 -24.808 1.00 40.53 509 THR A N 1
ATOM 4018 C CA . THR A 1 509 ? 23.301 -1.395 -23.989 1.00 40.53 509 THR A CA 1
ATOM 4019 C C . THR A 1 509 ? 22.365 -2.019 -22.956 1.00 40.53 509 THR A C 1
ATOM 4021 O O . THR A 1 509 ? 21.979 -1.358 -21.994 1.00 40.53 509 THR A O 1
ATOM 4024 N N . ILE A 1 510 ? 22.003 -3.287 -23.155 1.00 42.09 510 ILE A N 1
ATOM 4025 C CA . ILE A 1 510 ? 21.150 -4.048 -22.236 1.00 42.09 510 ILE A CA 1
ATOM 4026 C C . ILE A 1 510 ? 21.881 -4.185 -20.892 1.00 42.09 510 ILE A C 1
ATOM 4028 O O . ILE A 1 510 ? 22.959 -4.779 -20.824 1.00 42.09 510 ILE A O 1
ATOM 4032 N N . SER A 1 511 ? 21.311 -3.626 -19.824 1.00 44.19 511 SER A N 1
ATOM 4033 C CA . SER A 1 511 ? 21.862 -3.736 -18.469 1.00 44.19 511 SER A CA 1
ATOM 4034 C C . SER A 1 511 ? 21.823 -5.180 -17.947 1.00 44.19 511 SER A C 1
ATOM 4036 O O . SER A 1 511 ? 21.081 -6.019 -18.455 1.00 44.19 511 SER A O 1
ATOM 4038 N N . PHE A 1 512 ? 22.590 -5.493 -16.893 1.00 37.59 512 PHE A N 1
ATOM 4039 C CA . PHE A 1 512 ? 22.553 -6.829 -16.271 1.00 37.59 512 PHE A CA 1
ATOM 4040 C C . PHE A 1 512 ? 21.134 -7.230 -15.832 1.00 37.59 512 PHE A C 1
ATOM 4042 O O . PHE A 1 512 ? 20.742 -8.387 -15.993 1.00 37.59 512 PHE A O 1
ATOM 4049 N N . GLN A 1 513 ? 20.365 -6.263 -15.321 1.00 39.09 513 GLN A N 1
ATOM 4050 C CA . GLN A 1 513 ? 18.977 -6.458 -14.925 1.00 39.09 513 GLN A CA 1
ATOM 4051 C C . GLN A 1 513 ? 18.066 -6.690 -16.127 1.00 39.09 513 GLN A C 1
ATOM 4053 O O . GLN A 1 513 ? 17.360 -7.690 -16.138 1.00 39.09 513 GLN A O 1
ATOM 4058 N N . GLU A 1 514 ? 18.118 -5.856 -17.168 1.00 46.22 514 GLU A N 1
ATOM 4059 C CA . GLU A 1 514 ? 17.333 -6.113 -18.382 1.00 46.22 514 GLU A CA 1
ATOM 4060 C C . GLU A 1 514 ? 17.708 -7.472 -18.987 1.00 46.22 514 GLU A C 1
ATOM 4062 O O . GLU A 1 514 ? 16.834 -8.235 -19.372 1.00 46.22 514 GLU A O 1
ATOM 4067 N N . ALA A 1 515 ? 18.986 -7.858 -18.985 1.00 42.78 515 ALA A N 1
ATOM 4068 C CA . ALA A 1 515 ? 19.417 -9.183 -19.425 1.00 42.78 515 ALA A CA 1
ATOM 4069 C C . ALA A 1 515 ? 18.893 -10.320 -18.523 1.00 42.78 515 ALA A C 1
ATOM 4071 O O . ALA A 1 515 ? 18.751 -11.453 -18.983 1.00 42.78 515 ALA A O 1
ATOM 4072 N N . TRP A 1 516 ? 18.623 -10.072 -17.239 1.00 42.88 516 TRP A N 1
ATOM 4073 C CA . TRP A 1 516 ? 17.984 -11.020 -16.317 1.00 42.88 516 TRP A CA 1
ATOM 4074 C C . TRP A 1 516 ? 16.463 -11.091 -16.541 1.00 42.88 516 TRP A C 1
ATOM 4076 O O . TRP A 1 516 ? 15.924 -12.184 -16.719 1.00 42.88 516 TRP A O 1
ATOM 4086 N N . GLU A 1 517 ? 15.791 -9.946 -16.663 1.00 43.56 517 GLU A N 1
ATOM 4087 C CA . GLU A 1 517 ? 14.365 -9.836 -16.992 1.00 43.56 517 GLU A CA 1
ATOM 4088 C C . GLU A 1 517 ? 14.056 -10.470 -18.350 1.00 43.56 517 GLU A C 1
ATOM 4090 O O . GLU A 1 517 ? 13.168 -11.313 -18.444 1.00 43.56 517 GLU A O 1
ATOM 4095 N N . ILE A 1 518 ? 14.841 -10.165 -19.389 1.00 50.69 518 ILE A N 1
ATOM 4096 C CA . ILE A 1 518 ? 14.752 -10.790 -20.715 1.00 50.69 518 ILE A CA 1
ATOM 4097 C C . ILE A 1 518 ? 14.926 -12.304 -20.608 1.00 50.69 518 ILE A C 1
ATOM 4099 O O . ILE A 1 518 ? 14.163 -13.025 -21.240 1.00 50.69 518 ILE A O 1
ATOM 4103 N N . ARG A 1 519 ? 15.866 -12.819 -19.799 1.00 40.88 519 ARG A N 1
ATOM 4104 C CA . ARG A 1 519 ? 16.023 -14.273 -19.598 1.00 40.88 519 ARG A CA 1
ATOM 4105 C C . ARG A 1 519 ? 14.786 -14.895 -18.941 1.00 40.88 519 ARG A C 1
ATOM 4107 O O . ARG A 1 519 ? 14.320 -15.931 -19.415 1.00 40.88 519 ARG A O 1
ATOM 4114 N N . HIS A 1 520 ? 14.195 -14.256 -17.930 1.00 45.00 520 HIS A N 1
ATOM 4115 C CA . HIS A 1 520 ? 12.950 -14.734 -17.315 1.00 45.00 520 HIS A CA 1
ATOM 4116 C C . HIS A 1 520 ? 11.730 -14.611 -18.240 1.00 45.00 520 HIS A C 1
ATOM 4118 O O . HIS A 1 520 ? 10.903 -15.524 -18.285 1.00 45.00 520 HIS A O 1
ATOM 4124 N N . LEU A 1 521 ? 11.620 -13.535 -19.021 1.00 47.34 521 LEU A N 1
ATOM 4125 C CA . LEU A 1 521 ? 10.575 -13.362 -20.029 1.00 47.34 521 LEU A CA 1
ATOM 4126 C C . LEU A 1 521 ? 10.743 -14.365 -21.179 1.00 47.34 521 LEU A C 1
ATOM 4128 O O . LEU A 1 521 ? 9.753 -14.944 -21.617 1.00 47.34 521 LEU A O 1
ATOM 4132 N N . MET A 1 522 ? 11.973 -14.647 -21.622 1.00 43.06 522 MET A N 1
ATOM 4133 C CA . MET A 1 522 ? 12.269 -15.711 -22.586 1.00 43.06 522 MET A CA 1
ATOM 4134 C C . MET A 1 522 ? 11.838 -17.068 -22.037 1.00 43.06 522 MET A C 1
ATOM 4136 O O . MET A 1 522 ? 11.071 -17.745 -22.712 1.00 43.06 522 MET A O 1
ATOM 4140 N N . ALA A 1 523 ? 12.226 -17.434 -20.811 1.00 42.12 523 ALA A N 1
ATOM 4141 C CA . ALA A 1 523 ? 11.809 -18.688 -20.180 1.00 42.12 523 ALA A CA 1
ATOM 4142 C C . ALA A 1 523 ? 10.275 -18.817 -20.072 1.00 42.12 523 ALA A C 1
ATOM 4144 O O . ALA A 1 523 ? 9.706 -19.852 -20.417 1.00 42.12 523 ALA A O 1
ATOM 4145 N N . ARG A 1 524 ? 9.576 -17.743 -19.671 1.00 49.00 524 ARG A N 1
ATOM 4146 C CA . ARG A 1 524 ? 8.102 -17.700 -19.632 1.00 49.00 524 ARG A CA 1
ATOM 4147 C C . ARG A 1 524 ? 7.479 -17.788 -21.034 1.00 49.00 524 ARG A C 1
ATOM 4149 O O . ARG A 1 524 ? 6.447 -18.429 -21.201 1.00 49.00 524 ARG A O 1
ATOM 4156 N N . ALA A 1 525 ? 8.102 -17.200 -22.056 1.00 47.91 525 ALA A N 1
ATOM 4157 C CA . ALA A 1 525 ? 7.643 -17.239 -23.446 1.00 47.91 525 ALA A CA 1
ATOM 4158 C C . ALA A 1 525 ? 7.893 -18.592 -24.149 1.00 47.91 525 ALA A C 1
ATOM 4160 O O . ALA A 1 525 ? 7.111 -18.987 -25.031 1.00 47.91 525 ALA A O 1
ATOM 4161 N N . THR A 1 526 ? 8.961 -19.306 -23.780 1.00 38.25 526 THR A N 1
ATOM 4162 C CA . THR A 1 526 ? 9.371 -20.589 -24.376 1.00 38.25 526 THR A CA 1
ATOM 4163 C C . THR A 1 526 ? 8.695 -21.813 -23.763 1.00 38.25 526 THR A C 1
ATOM 4165 O O . THR A 1 526 ? 8.839 -22.880 -24.350 1.00 38.25 526 THR A O 1
ATOM 4168 N N . LEU A 1 527 ? 7.891 -21.669 -22.697 1.00 45.19 527 LEU A N 1
ATOM 4169 C CA . LEU A 1 527 ? 6.960 -22.698 -22.196 1.00 45.19 527 LEU A CA 1
ATOM 4170 C C . LEU A 1 527 ? 6.109 -23.279 -23.338 1.00 45.19 527 LEU A C 1
ATOM 4172 O O . LEU A 1 527 ? 5.106 -22.690 -23.732 1.00 45.19 527 LEU A O 1
ATOM 4176 N N . ASP A 1 528 ? 6.521 -24.395 -23.928 1.00 43.69 528 ASP A N 1
ATOM 4177 C CA . ASP A 1 528 ? 5.808 -25.022 -25.038 1.00 43.69 528 ASP A CA 1
ATOM 4178 C C . ASP A 1 528 ? 4.523 -25.730 -24.578 1.00 43.69 528 ASP A C 1
ATOM 4180 O O . ASP A 1 528 ? 4.221 -25.832 -23.390 1.00 43.69 528 ASP A O 1
ATOM 4184 N N . GLU A 1 529 ? 3.704 -26.146 -25.542 1.00 39.78 529 GLU A N 1
ATOM 4185 C CA . GLU A 1 529 ? 2.387 -26.715 -25.249 1.00 39.78 529 GLU A CA 1
ATOM 4186 C C . GLU A 1 529 ? 2.483 -28.118 -24.633 1.00 39.78 529 GLU A C 1
ATOM 4188 O O . GLU A 1 529 ? 1.615 -28.494 -23.852 1.00 39.78 529 GLU A O 1
ATOM 4193 N N . GLU A 1 530 ? 3.574 -28.848 -24.883 1.00 35.75 530 GLU A N 1
ATOM 4194 C CA . GLU A 1 530 ? 3.835 -30.148 -24.262 1.00 35.75 530 GLU A CA 1
ATOM 4195 C C . GLU A 1 530 ? 4.308 -29.977 -22.809 1.00 35.75 530 GLU A C 1
ATOM 4197 O O . GLU A 1 530 ? 3.846 -30.716 -21.949 1.00 35.75 530 GLU A O 1
ATOM 4202 N N . LYS A 1 531 ? 5.086 -28.935 -22.477 1.00 39.25 531 LYS A N 1
ATOM 4203 C CA . LYS A 1 531 ? 5.416 -28.556 -21.087 1.00 39.25 531 LYS A CA 1
ATOM 4204 C C . LYS A 1 531 ? 4.220 -28.013 -20.303 1.00 39.25 531 LYS A C 1
ATOM 4206 O O . LYS A 1 531 ? 4.064 -28.346 -19.131 1.00 39.25 531 LYS A O 1
ATOM 4211 N N . ILE A 1 532 ? 3.356 -27.202 -20.919 1.00 41.75 532 ILE A N 1
ATOM 4212 C CA . ILE A 1 532 ? 2.125 -26.729 -20.260 1.00 41.75 532 ILE A CA 1
ATOM 4213 C C . ILE A 1 532 ? 1.162 -27.909 -20.037 1.00 41.75 532 ILE A C 1
ATOM 4215 O O . ILE A 1 532 ? 0.598 -28.040 -18.950 1.00 41.75 532 ILE A O 1
ATOM 4219 N N . ASN A 1 533 ? 1.038 -28.818 -21.012 1.00 38.19 533 ASN A N 1
ATOM 4220 C CA . ASN A 1 533 ? 0.293 -30.064 -20.834 1.00 38.19 533 ASN A CA 1
ATOM 4221 C C . ASN A 1 533 ? 0.958 -31.004 -19.820 1.00 38.19 533 ASN A C 1
ATOM 4223 O O . ASN A 1 533 ? 0.232 -31.670 -19.091 1.00 38.19 533 ASN A O 1
ATOM 4227 N N . PHE A 1 534 ? 2.290 -31.042 -19.713 1.00 38.38 534 PHE A N 1
ATOM 4228 C CA . PHE A 1 534 ? 3.004 -31.810 -18.690 1.00 38.38 534 PHE A CA 1
ATOM 4229 C C . PHE A 1 534 ? 2.668 -31.290 -17.293 1.00 38.38 534 PHE A C 1
ATOM 4231 O O . PHE A 1 534 ? 2.220 -32.075 -16.475 1.00 38.38 534 PHE A O 1
ATOM 4238 N N . ILE A 1 535 ? 2.734 -29.977 -17.042 1.00 42.25 535 ILE A N 1
ATOM 4239 C CA . ILE A 1 535 ? 2.327 -29.383 -15.753 1.00 42.25 535 ILE A CA 1
ATOM 4240 C C . ILE A 1 535 ? 0.863 -29.733 -15.427 1.00 42.25 535 ILE A C 1
ATOM 4242 O O . ILE A 1 535 ? 0.564 -30.222 -14.335 1.00 42.25 535 ILE A O 1
ATOM 4246 N N . ALA A 1 536 ? -0.051 -29.552 -16.387 1.00 41.34 536 ALA A N 1
ATOM 4247 C CA . ALA A 1 536 ? -1.465 -29.884 -16.205 1.00 41.34 536 ALA A CA 1
ATOM 4248 C C . ALA A 1 536 ? -1.720 -31.397 -16.032 1.00 41.34 536 ALA A C 1
ATOM 4250 O O . ALA A 1 536 ? -2.668 -31.782 -15.350 1.00 41.34 536 ALA A O 1
ATOM 4251 N N . THR A 1 537 ? -0.886 -32.260 -16.619 1.00 36.81 537 THR A N 1
ATOM 4252 C CA . THR A 1 537 ? -0.988 -33.725 -16.517 1.00 36.81 537 THR A CA 1
ATOM 4253 C C . THR A 1 537 ? -0.346 -34.242 -15.236 1.00 36.81 537 THR A C 1
ATOM 4255 O O . THR A 1 537 ? -0.952 -35.077 -14.580 1.00 36.81 537 THR A O 1
ATOM 4258 N N . SER A 1 538 ? 0.789 -33.701 -14.793 1.00 38.53 538 SER A N 1
ATOM 4259 C CA . SER A 1 538 ? 1.389 -33.997 -13.487 1.00 38.53 538 SER A CA 1
ATOM 4260 C C . SER A 1 538 ? 0.429 -33.643 -12.352 1.00 38.53 538 SER A C 1
ATOM 4262 O O . SER A 1 538 ? 0.218 -34.465 -11.467 1.00 38.53 538 SER A O 1
ATOM 4264 N N . ALA A 1 539 ? -0.261 -32.498 -12.427 1.00 41.25 539 ALA A N 1
ATOM 4265 C CA . ALA A 1 539 ? -1.318 -32.136 -11.476 1.00 41.25 539 ALA A CA 1
ATOM 4266 C C . ALA A 1 539 ? -2.529 -33.103 -11.490 1.00 41.25 539 ALA A C 1
ATOM 4268 O O . ALA A 1 539 ? -3.220 -33.244 -10.483 1.00 41.25 539 ALA A O 1
ATOM 4269 N N . ARG A 1 540 ? -2.783 -33.798 -12.610 1.00 40.53 540 ARG A N 1
ATOM 4270 C CA . ARG A 1 540 ? -3.802 -34.865 -12.730 1.00 40.53 540 ARG A CA 1
ATOM 4271 C C . ARG A 1 540 ? -3.273 -36.253 -12.333 1.00 40.53 540 ARG A C 1
ATOM 4273 O O . ARG A 1 540 ? -4.065 -37.111 -11.956 1.00 40.53 540 ARG A O 1
ATOM 4280 N N . PHE A 1 541 ? -1.964 -36.483 -12.416 1.00 34.78 541 PHE A N 1
ATOM 4281 C CA . PHE A 1 541 ? -1.304 -37.762 -12.137 1.00 34.78 541 PHE A CA 1
ATOM 4282 C C . PHE A 1 541 ? -0.992 -37.923 -10.644 1.00 34.78 541 PHE A C 1
ATOM 4284 O O . PHE A 1 541 ? -1.375 -38.920 -10.039 1.00 34.78 541 PHE A O 1
ATOM 4291 N N . LEU A 1 542 ? -0.440 -36.876 -10.017 1.00 37.44 542 LEU A N 1
ATOM 4292 C CA . LEU A 1 542 ? -0.211 -36.781 -8.565 1.00 37.44 542 LEU A CA 1
ATOM 4293 C C . LEU A 1 542 ? -1.510 -36.852 -7.738 1.00 37.44 542 LEU A C 1
ATOM 4295 O O . LEU A 1 542 ? -1.473 -36.993 -6.522 1.00 37.44 542 LEU A O 1
ATOM 4299 N N . ALA A 1 543 ? -2.668 -36.790 -8.397 1.00 36.88 543 ALA A N 1
ATOM 4300 C CA . ALA A 1 543 ? -3.968 -37.052 -7.798 1.00 36.88 543 ALA A CA 1
ATOM 4301 C C . ALA A 1 543 ? -4.257 -38.552 -7.543 1.00 36.88 543 ALA A C 1
ATOM 4303 O O . ALA A 1 543 ? -5.267 -38.838 -6.899 1.00 36.88 543 ALA A O 1
ATOM 4304 N N . HIS A 1 544 ? -3.430 -39.480 -8.055 1.00 39.94 544 HIS A N 1
ATOM 4305 C CA . HIS A 1 544 ? -3.734 -40.921 -8.131 1.00 39.94 544 HIS A CA 1
ATOM 4306 C C . HIS A 1 544 ? -2.572 -41.883 -7.772 1.00 39.94 544 HIS A C 1
ATOM 4308 O O . HIS A 1 544 ? -2.808 -43.085 -7.651 1.00 39.94 544 HIS A O 1
ATOM 4314 N N . SER A 1 545 ? -1.329 -41.412 -7.620 1.00 31.97 545 SER A N 1
ATOM 4315 C CA . SER A 1 545 ? -0.130 -42.263 -7.462 1.00 31.97 545 SER A CA 1
ATOM 4316 C C . SER A 1 545 ? 0.184 -42.668 -6.010 1.00 31.97 545 SER A C 1
ATOM 4318 O O . SER A 1 545 ? 0.049 -41.859 -5.092 1.00 31.97 545 SER A O 1
ATOM 4320 N N . LYS A 1 546 ? 0.669 -43.905 -5.806 1.00 36.81 546 LYS A N 1
ATOM 4321 C CA . LYS A 1 546 ? 1.207 -44.406 -4.520 1.00 36.81 546 LYS A CA 1
ATOM 4322 C C . LYS A 1 546 ? 2.690 -44.028 -4.325 1.00 36.81 546 LYS A C 1
ATOM 4324 O O . LYS A 1 546 ? 3.289 -43.369 -5.164 1.00 36.81 546 LYS A O 1
ATOM 4329 N N . SER A 1 547 ? 3.260 -44.405 -3.180 1.00 37.66 547 SER A N 1
ATOM 4330 C CA . SER A 1 547 ? 4.476 -43.823 -2.587 1.00 37.66 547 SER A CA 1
ATOM 4331 C C . SER A 1 547 ? 5.830 -44.168 -3.223 1.00 37.66 547 SER A C 1
ATOM 4333 O O . SER A 1 547 ? 6.810 -43.506 -2.895 1.00 37.66 547 SER A O 1
ATOM 4335 N N . GLU A 1 548 ? 5.932 -45.189 -4.073 1.00 35.56 548 GLU A N 1
ATOM 4336 C CA . GLU A 1 548 ? 7.232 -45.803 -4.418 1.00 35.56 548 GLU A CA 1
ATOM 4337 C C . GLU A 1 548 ? 8.046 -45.012 -5.463 1.00 35.56 548 GLU A C 1
ATOM 4339 O O . GLU A 1 548 ? 9.272 -44.965 -5.372 1.00 35.56 548 GLU A O 1
ATOM 4344 N N . ASP A 1 549 ? 7.397 -44.274 -6.373 1.00 37.81 549 ASP A N 1
ATOM 4345 C CA . ASP A 1 549 ? 8.081 -43.387 -7.338 1.00 37.81 549 ASP A CA 1
ATOM 4346 C C . ASP A 1 549 ? 8.818 -42.202 -6.666 1.00 37.81 549 ASP A C 1
ATOM 4348 O O . ASP A 1 549 ? 9.632 -41.515 -7.293 1.00 37.81 549 ASP A O 1
ATOM 4352 N N . LEU A 1 550 ? 8.528 -41.932 -5.387 1.00 38.19 550 LEU A N 1
ATOM 4353 C CA . LEU A 1 550 ? 8.993 -40.746 -4.668 1.00 38.19 550 LEU A CA 1
ATOM 4354 C C . LEU A 1 550 ? 10.459 -40.844 -4.216 1.00 38.19 550 LEU A C 1
ATOM 4356 O O . LEU A 1 550 ? 11.176 -39.842 -4.257 1.00 38.19 550 LEU A O 1
ATOM 4360 N N . GLU A 1 551 ? 10.924 -42.028 -3.800 1.00 35.94 551 GLU A N 1
ATOM 4361 C CA . GLU A 1 551 ? 12.307 -42.206 -3.329 1.00 35.94 551 GLU A CA 1
ATOM 4362 C C . GLU A 1 551 ? 13.319 -41.962 -4.453 1.00 35.94 551 GLU A C 1
ATOM 4364 O O . GLU A 1 551 ? 14.301 -41.247 -4.255 1.00 35.94 551 GLU A O 1
ATOM 4369 N N . LEU A 1 552 ? 13.034 -42.466 -5.661 1.00 37.09 552 LEU A N 1
ATOM 4370 C CA . LEU A 1 552 ? 13.918 -42.353 -6.825 1.00 37.09 552 LEU A CA 1
ATOM 4371 C C . LEU A 1 552 ? 14.250 -40.888 -7.167 1.00 37.09 552 LEU A C 1
ATOM 4373 O O . LEU A 1 552 ? 15.403 -40.542 -7.436 1.00 37.09 552 LEU A O 1
ATOM 4377 N N . LEU A 1 553 ? 13.240 -40.012 -7.114 1.00 36.28 553 LEU A N 1
ATOM 4378 C CA . LEU A 1 553 ? 13.382 -38.576 -7.371 1.00 36.28 553 LEU A CA 1
ATOM 4379 C C . LEU A 1 553 ? 14.118 -37.842 -6.241 1.00 36.28 553 LEU A C 1
ATOM 4381 O O . LEU A 1 553 ? 14.930 -36.956 -6.516 1.00 36.28 553 LEU A O 1
ATOM 4385 N N . LEU A 1 554 ? 13.889 -38.224 -4.981 1.00 34.91 554 LEU A N 1
ATOM 4386 C CA . LEU A 1 554 ? 14.594 -37.647 -3.831 1.00 34.91 554 LEU A CA 1
ATOM 4387 C C . LEU A 1 554 ? 16.082 -38.030 -3.819 1.00 34.91 554 LEU A C 1
ATOM 4389 O O . LEU A 1 554 ? 16.929 -37.174 -3.545 1.00 34.91 554 LEU A O 1
ATOM 4393 N N . THR A 1 555 ? 16.418 -39.273 -4.184 1.00 37.88 555 THR A N 1
ATOM 4394 C CA . THR A 1 555 ? 17.805 -39.721 -4.377 1.00 37.88 555 THR A CA 1
ATOM 4395 C C . THR A 1 555 ? 18.481 -38.968 -5.525 1.00 37.88 555 THR A C 1
ATOM 4397 O O . THR A 1 555 ? 19.614 -38.511 -5.370 1.00 37.88 555 THR A O 1
ATOM 4400 N N . TYR A 1 556 ? 17.786 -38.766 -6.652 1.00 36.91 556 TYR A N 1
ATOM 4401 C CA . TYR A 1 556 ? 18.328 -38.006 -7.783 1.00 36.91 556 TYR A CA 1
ATOM 4402 C C . TYR A 1 556 ? 18.632 -36.544 -7.415 1.00 36.91 556 TYR A C 1
ATOM 4404 O O . TYR A 1 556 ? 19.696 -36.034 -7.770 1.00 36.91 556 TYR A O 1
ATOM 4412 N N . ALA A 1 557 ? 17.738 -35.885 -6.669 1.00 33.75 557 ALA A N 1
ATOM 4413 C CA . ALA A 1 557 ? 17.918 -34.501 -6.229 1.00 33.75 557 ALA A CA 1
ATOM 4414 C C . ALA A 1 557 ? 19.091 -34.335 -5.244 1.00 33.75 557 ALA A C 1
ATOM 4416 O O . ALA A 1 557 ? 19.879 -33.401 -5.388 1.00 33.75 557 ALA A O 1
ATOM 4417 N N . HIS A 1 558 ? 19.264 -35.259 -4.289 1.00 35.53 558 HIS A N 1
ATOM 4418 C CA . HIS A 1 558 ? 20.407 -35.235 -3.362 1.00 35.53 558 HIS A CA 1
ATOM 4419 C C . HIS A 1 558 ? 21.765 -35.409 -4.061 1.00 35.53 558 HIS A C 1
ATOM 4421 O O . HIS A 1 558 ? 22.774 -34.911 -3.567 1.00 35.53 558 HIS A O 1
ATOM 4427 N N . ALA A 1 559 ? 21.801 -36.089 -5.210 1.00 36.22 559 ALA A N 1
ATOM 4428 C CA . ALA A 1 559 ? 23.023 -36.296 -5.985 1.00 36.22 559 ALA A CA 1
ATOM 4429 C C . ALA A 1 559 ? 23.421 -35.098 -6.878 1.00 36.22 559 ALA A C 1
ATOM 4431 O O . ALA A 1 559 ? 24.549 -35.066 -7.367 1.00 36.22 559 ALA A O 1
ATOM 4432 N N . HIS A 1 560 ? 22.532 -34.116 -7.096 1.00 33.38 560 HIS A N 1
ATOM 4433 C CA . HIS A 1 560 ? 22.730 -33.032 -8.074 1.00 33.38 560 HIS A CA 1
ATOM 4434 C C . HIS A 1 560 ? 22.344 -31.637 -7.523 1.00 33.38 560 HIS A C 1
ATOM 4436 O O . HIS A 1 560 ? 21.458 -30.979 -8.074 1.00 33.38 560 HIS A O 1
ATOM 4442 N N . PRO A 1 561 ? 23.003 -31.143 -6.454 1.00 31.00 561 PRO A N 1
ATOM 4443 C CA . PRO A 1 561 ? 22.608 -29.905 -5.770 1.00 31.00 561 PRO A CA 1
ATOM 4444 C C . PRO A 1 561 ? 22.746 -28.623 -6.613 1.00 31.00 561 PRO A C 1
ATOM 4446 O O . PRO A 1 561 ? 22.109 -27.627 -6.288 1.00 31.00 561 PRO A O 1
ATOM 4449 N N . GLU A 1 562 ? 23.537 -28.635 -7.690 1.00 33.50 562 GLU A N 1
ATOM 4450 C CA . GLU A 1 562 ? 23.840 -27.455 -8.520 1.00 33.50 562 GLU A CA 1
ATOM 4451 C C . GLU A 1 562 ? 22.721 -27.071 -9.520 1.00 33.50 562 GLU A C 1
ATOM 4453 O O . GLU A 1 562 ? 22.768 -25.995 -10.123 1.00 33.50 562 GLU A O 1
ATOM 4458 N N . ASP A 1 563 ? 21.716 -27.929 -9.746 1.00 37.47 563 ASP A N 1
ATOM 4459 C CA . ASP A 1 563 ? 20.688 -27.695 -10.773 1.00 37.47 563 ASP A CA 1
ATOM 4460 C C . ASP A 1 563 ? 19.474 -26.915 -10.232 1.00 37.47 563 ASP A C 1
ATOM 4462 O O . ASP A 1 563 ? 18.527 -27.463 -9.661 1.00 37.47 563 ASP A O 1
ATOM 4466 N N . SER A 1 564 ? 19.470 -25.603 -10.480 1.00 33.78 564 SER A N 1
ATOM 4467 C CA . SER A 1 564 ? 18.359 -24.705 -10.123 1.00 33.78 564 SER A CA 1
ATOM 4468 C C . SER A 1 564 ? 16.992 -25.067 -10.740 1.00 33.78 564 SER A C 1
ATOM 4470 O O . SER A 1 564 ? 15.961 -24.712 -10.167 1.00 33.78 564 SER A O 1
ATOM 4472 N N . ALA A 1 565 ? 16.936 -25.796 -11.863 1.00 34.56 565 ALA A N 1
ATOM 4473 C CA . ALA A 1 565 ? 15.674 -26.274 -12.432 1.00 34.56 565 ALA A CA 1
ATOM 4474 C C . ALA A 1 565 ? 15.151 -27.508 -11.679 1.00 34.56 565 ALA A C 1
ATOM 4476 O O . ALA A 1 565 ? 13.944 -27.620 -11.443 1.00 34.56 565 ALA A O 1
ATOM 4477 N N . ALA A 1 566 ? 16.048 -28.392 -11.228 1.00 34.53 566 ALA A N 1
ATOM 4478 C CA . ALA A 1 566 ? 15.696 -29.472 -10.308 1.00 34.53 566 ALA A CA 1
ATOM 4479 C C . ALA A 1 566 ? 15.202 -28.912 -8.962 1.00 34.53 566 ALA A C 1
ATOM 4481 O O . ALA A 1 566 ? 14.167 -29.354 -8.467 1.00 34.53 566 ALA A O 1
ATOM 4482 N N . GLN A 1 567 ? 15.860 -27.878 -8.422 1.00 34.44 567 GLN A N 1
ATOM 4483 C CA . GLN A 1 567 ? 15.415 -27.185 -7.204 1.00 34.44 567 GLN A CA 1
ATOM 4484 C C . GLN A 1 567 ? 14.036 -26.518 -7.368 1.00 34.44 567 GLN A C 1
ATOM 4486 O O . GLN A 1 567 ? 13.199 -26.625 -6.474 1.00 34.44 567 GLN A O 1
ATOM 4491 N N . PHE A 1 568 ? 13.754 -25.876 -8.509 1.00 36.16 568 PHE A N 1
ATOM 4492 C CA . PHE A 1 568 ? 12.441 -25.272 -8.784 1.00 36.16 568 PHE A CA 1
ATOM 4493 C C . PHE A 1 568 ? 11.319 -26.323 -8.848 1.00 36.16 568 PHE A C 1
ATOM 4495 O O . PHE A 1 568 ? 10.264 -26.151 -8.233 1.00 36.16 568 PHE A O 1
ATOM 4502 N N . ASN A 1 569 ? 11.565 -27.448 -9.525 1.00 35.16 569 ASN A N 1
ATOM 4503 C CA . ASN A 1 569 ? 10.616 -28.562 -9.587 1.00 35.16 569 ASN A CA 1
ATOM 4504 C C . ASN A 1 569 ? 10.441 -29.246 -8.217 1.00 35.16 569 ASN A C 1
ATOM 4506 O O . ASN A 1 569 ? 9.319 -29.583 -7.845 1.00 35.16 569 ASN A O 1
ATOM 4510 N N . ALA A 1 570 ? 11.511 -29.386 -7.429 1.00 34.50 570 ALA A N 1
ATOM 4511 C CA . ALA A 1 570 ? 11.444 -29.885 -6.056 1.00 34.50 570 ALA A CA 1
ATOM 4512 C C . ALA A 1 570 ? 10.681 -28.928 -5.120 1.00 34.50 570 ALA A C 1
ATOM 4514 O O . ALA A 1 570 ? 9.943 -29.390 -4.255 1.00 34.50 570 ALA A O 1
ATOM 4515 N N . GLY A 1 571 ? 10.784 -27.609 -5.319 1.00 33.50 571 GLY A N 1
ATOM 4516 C CA . GLY A 1 571 ? 9.989 -26.607 -4.600 1.00 33.50 571 GLY A CA 1
ATOM 4517 C C . GLY A 1 571 ? 8.490 -26.712 -4.900 1.00 33.50 571 GLY A C 1
ATOM 4518 O O . GLY A 1 571 ? 7.672 -26.684 -3.981 1.00 33.50 571 GLY A O 1
ATOM 4519 N N . LEU A 1 572 ? 8.126 -26.932 -6.169 1.00 36.78 572 LEU A N 1
ATOM 4520 C CA . LEU A 1 572 ? 6.748 -27.250 -6.565 1.00 36.78 572 LEU A CA 1
ATOM 4521 C C . LEU A 1 572 ? 6.257 -28.578 -5.963 1.00 36.78 572 LEU A C 1
ATOM 4523 O O . LEU A 1 572 ? 5.087 -28.686 -5.606 1.00 36.78 572 LEU A O 1
ATOM 4527 N N . PHE A 1 573 ? 7.141 -29.565 -5.789 1.00 36.25 573 PHE A N 1
ATOM 4528 C CA . PHE A 1 573 ? 6.808 -30.836 -5.137 1.00 36.25 573 PHE A CA 1
ATOM 4529 C C . PHE A 1 573 ? 6.690 -30.712 -3.606 1.00 36.25 573 PHE A C 1
ATOM 4531 O O . PHE A 1 573 ? 5.850 -31.367 -2.990 1.00 36.25 573 PHE A O 1
ATOM 4538 N N . ALA A 1 574 ? 7.481 -29.838 -2.975 1.00 30.52 574 ALA A N 1
ATOM 4539 C CA . ALA A 1 574 ? 7.441 -29.583 -1.535 1.00 30.52 574 ALA A CA 1
ATOM 4540 C C . ALA A 1 574 ? 6.099 -28.980 -1.079 1.00 30.52 574 ALA A C 1
ATOM 4542 O O . ALA A 1 574 ? 5.620 -29.310 0.007 1.00 30.52 574 ALA A O 1
ATOM 4543 N N . LEU A 1 575 ? 5.448 -28.179 -1.934 1.00 35.41 575 LEU A N 1
ATOM 4544 C CA . LEU A 1 575 ? 4.077 -27.691 -1.722 1.00 35.41 575 LEU A CA 1
ATOM 4545 C C . LEU A 1 575 ? 3.042 -28.830 -1.610 1.00 35.41 575 LEU A C 1
ATOM 4547 O O . LEU A 1 575 ? 1.997 -28.645 -0.992 1.00 35.41 575 LEU A O 1
ATOM 4551 N N . GLY A 1 576 ? 3.344 -30.027 -2.125 1.00 36.69 576 GLY A N 1
ATOM 4552 C CA . GLY A 1 576 ? 2.502 -31.217 -1.981 1.00 36.69 576 GLY A CA 1
ATOM 4553 C C . GLY A 1 576 ? 2.482 -31.837 -0.575 1.00 36.69 576 GLY A C 1
ATOM 4554 O O . GLY A 1 576 ? 1.663 -32.715 -0.323 1.00 36.69 576 GLY A O 1
ATOM 4555 N N . ARG A 1 577 ? 3.344 -31.410 0.364 1.00 31.33 577 ARG A N 1
ATOM 4556 C CA . ARG A 1 577 ? 3.491 -32.066 1.685 1.00 31.33 577 ARG A CA 1
ATOM 4557 C C . ARG A 1 577 ? 2.465 -31.675 2.760 1.00 31.33 577 ARG A C 1
ATOM 4559 O O . ARG A 1 577 ? 2.584 -32.158 3.881 1.00 31.33 577 ARG A O 1
ATOM 4566 N N . ILE A 1 578 ? 1.493 -30.808 2.467 1.00 28.95 578 ILE A N 1
ATOM 4567 C CA . ILE A 1 578 ? 0.591 -30.244 3.494 1.00 28.95 578 ILE A CA 1
ATOM 4568 C C . ILE A 1 578 ? -0.671 -31.097 3.748 1.00 28.95 578 ILE A C 1
ATOM 4570 O O . ILE A 1 578 ? -1.230 -31.034 4.841 1.00 28.95 578 ILE A O 1
ATOM 4574 N N . PHE A 1 579 ? -1.115 -31.921 2.792 1.00 30.28 579 PHE A N 1
ATOM 4575 C CA . PHE A 1 579 ? -2.474 -32.485 2.806 1.00 30.28 579 PHE A CA 1
ATOM 4576 C C . PHE A 1 579 ? -2.528 -34.007 3.040 1.00 30.28 579 PHE A C 1
ATOM 4578 O O . PHE A 1 579 ? -2.527 -34.797 2.099 1.00 30.28 579 PHE A O 1
ATOM 4585 N N . HIS A 1 580 ? -2.645 -34.403 4.312 1.00 26.03 580 HIS A N 1
ATOM 4586 C CA . HIS A 1 580 ? -3.106 -35.730 4.747 1.00 26.03 580 HIS A CA 1
ATOM 4587 C C . HIS A 1 580 ? -4.549 -35.636 5.272 1.00 26.03 580 HIS A C 1
ATOM 4589 O O . HIS A 1 580 ? -4.760 -34.884 6.218 1.00 26.03 580 HIS A O 1
ATOM 4595 N N . THR A 1 581 ? -5.484 -36.432 4.733 1.00 26.33 581 THR A N 1
ATOM 4596 C CA . THR A 1 581 ? -6.185 -37.535 5.447 1.00 26.33 581 THR A CA 1
ATOM 4597 C C . THR A 1 581 ? -7.176 -38.284 4.537 1.00 26.33 581 THR A C 1
ATOM 4599 O O . THR A 1 581 ? -7.533 -37.839 3.452 1.00 26.33 581 THR A O 1
ATOM 4602 N N . ASP A 1 582 ? -7.536 -39.481 4.988 1.00 25.17 582 ASP A N 1
ATOM 4603 C CA . ASP A 1 582 ? -7.979 -40.667 4.255 1.00 25.17 582 ASP A CA 1
ATOM 4604 C C . ASP A 1 582 ? -9.422 -40.750 3.693 1.00 25.17 582 ASP A C 1
ATOM 4606 O O . ASP A 1 582 ? -10.348 -40.066 4.123 1.00 25.17 582 ASP A O 1
ATOM 4610 N N . HIS A 1 583 ? -9.577 -41.782 2.843 1.00 24.80 583 HIS A N 1
ATOM 4611 C CA . HIS A 1 583 ? -10.772 -42.602 2.540 1.00 24.80 583 HIS A CA 1
ATOM 4612 C C . HIS A 1 583 ? -11.609 -42.362 1.259 1.00 24.80 583 HIS A C 1
ATOM 4614 O O . HIS A 1 583 ? -11.629 -41.301 0.645 1.00 24.80 583 HIS A O 1
ATOM 4620 N N . LEU A 1 584 ? -12.219 -43.474 0.815 1.00 24.44 584 LEU A N 1
ATOM 4621 C CA . LEU A 1 584 ? -12.842 -43.775 -0.489 1.00 24.44 584 LEU A CA 1
ATOM 4622 C C . LEU A 1 584 ? -14.254 -44.361 -0.259 1.00 24.44 584 LEU A C 1
ATOM 4624 O O . LEU A 1 584 ? -14.488 -44.928 0.812 1.00 24.44 584 LEU A O 1
ATOM 4628 N N . PRO A 1 585 ? -15.196 -44.230 -1.216 1.00 25.50 585 PRO A N 1
ATOM 4629 C CA . PRO A 1 585 ? -15.357 -45.200 -2.323 1.00 25.50 585 PRO A CA 1
ATOM 4630 C C . PRO A 1 585 ? -15.429 -44.497 -3.703 1.00 25.50 585 PRO A C 1
ATOM 4632 O O . PRO A 1 585 ? -16.013 -43.429 -3.819 1.00 25.50 585 PRO A O 1
ATOM 4635 N N . SER A 1 586 ? -14.791 -44.933 -4.795 1.00 29.58 586 SER A N 1
ATOM 4636 C CA . SER A 1 586 ? -14.742 -46.254 -5.460 1.00 29.58 586 SER A CA 1
ATOM 4637 C C . SER A 1 586 ? -15.938 -46.605 -6.373 1.00 29.58 586 SER A C 1
ATOM 4639 O O . SER A 1 586 ? -16.614 -47.607 -6.158 1.00 29.58 586 SER A O 1
ATOM 4641 N N . SER A 1 587 ? -16.143 -45.844 -7.455 1.00 25.09 587 SER A N 1
ATOM 4642 C CA . SER A 1 587 ? -16.383 -46.439 -8.788 1.00 25.09 587 SER A CA 1
ATOM 4643 C C . SER A 1 587 ? -16.169 -45.418 -9.911 1.00 25.09 587 SER A C 1
ATOM 4645 O O . SER A 1 587 ? -16.634 -44.285 -9.831 1.00 25.09 587 SER A O 1
ATOM 4647 N N . GLU A 1 588 ? -15.466 -45.821 -10.968 1.00 29.86 588 GLU A N 1
ATOM 4648 C CA . GLU A 1 588 ? -15.489 -45.115 -12.250 1.00 29.86 588 GLU A CA 1
ATOM 4649 C C . GLU A 1 588 ? -16.705 -45.601 -13.044 1.00 29.86 588 GLU A C 1
ATOM 4651 O O . GLU A 1 588 ? -16.805 -46.803 -13.294 1.00 29.86 588 GLU A O 1
ATOM 4656 N N . ASN A 1 589 ? -17.611 -44.695 -13.436 1.00 25.80 589 ASN A N 1
ATOM 4657 C CA . ASN A 1 589 ? -18.194 -44.573 -14.787 1.00 25.80 589 ASN A CA 1
ATOM 4658 C C . ASN A 1 589 ? -19.364 -43.563 -14.825 1.00 25.80 589 ASN A C 1
ATOM 4660 O O . ASN A 1 589 ? -19.932 -43.218 -13.797 1.00 25.80 589 ASN A O 1
ATOM 4664 N N . GLN A 1 590 ? -19.734 -43.145 -16.044 1.00 27.12 590 GLN A N 1
ATOM 4665 C CA . GLN A 1 590 ? -20.907 -42.318 -16.389 1.00 27.12 590 GLN A CA 1
ATOM 4666 C C . GLN A 1 590 ? -20.918 -40.855 -15.895 1.00 27.12 590 GLN A C 1
ATOM 4668 O O . GLN A 1 590 ? -21.690 -40.496 -15.013 1.00 27.12 590 GLN A O 1
ATOM 4673 N N . MET A 1 591 ? -20.189 -39.967 -16.591 1.00 24.72 591 MET A N 1
ATOM 4674 C CA . MET A 1 591 ? -20.731 -38.624 -16.906 1.00 24.72 591 MET A CA 1
ATOM 4675 C C . MET A 1 591 ? -20.150 -37.952 -18.174 1.00 24.72 591 MET A C 1
ATOM 4677 O O . MET A 1 591 ? -20.164 -36.727 -18.292 1.00 24.72 591 MET A O 1
ATOM 4681 N N . ASP A 1 592 ? -19.717 -38.733 -19.172 1.00 26.31 592 ASP A N 1
ATOM 4682 C CA . ASP A 1 592 ? -19.289 -38.248 -20.504 1.00 26.31 592 ASP A CA 1
ATOM 4683 C C . ASP A 1 592 ? -20.479 -37.802 -21.395 1.00 26.31 592 ASP A C 1
ATOM 4685 O O . ASP A 1 592 ? -20.593 -38.208 -22.550 1.00 26.31 592 ASP A O 1
ATOM 4689 N N . ALA A 1 593 ? -21.434 -37.034 -20.848 1.00 25.59 593 ALA A N 1
ATOM 4690 C CA . ALA A 1 593 ? -22.752 -36.846 -21.474 1.00 25.59 593 ALA A CA 1
ATOM 4691 C C . ALA A 1 593 ? -23.450 -35.483 -21.253 1.00 25.59 593 ALA A C 1
ATOM 4693 O O . ALA A 1 593 ? -24.608 -35.348 -21.639 1.00 25.59 593 ALA A O 1
ATOM 4694 N N . ALA A 1 594 ? -22.814 -34.485 -20.615 1.00 24.34 594 ALA A N 1
ATOM 4695 C CA . ALA A 1 594 ? -23.546 -33.303 -20.113 1.00 24.34 594 ALA A CA 1
ATOM 4696 C C . ALA A 1 594 ? -22.899 -31.912 -20.312 1.00 24.34 594 ALA A C 1
ATOM 4698 O O . ALA A 1 594 ? -23.456 -30.934 -19.816 1.00 24.34 594 ALA A O 1
ATOM 4699 N N . LEU A 1 595 ? -21.753 -31.781 -20.998 1.00 25.80 595 LEU A N 1
ATOM 4700 C CA . LEU A 1 595 ? -21.070 -30.478 -21.162 1.00 25.80 595 LEU A CA 1
ATOM 4701 C C . LEU A 1 595 ? -20.677 -30.084 -22.600 1.00 25.80 595 LEU A C 1
ATOM 4703 O O . LEU A 1 595 ? -20.182 -28.975 -22.783 1.00 25.80 595 LEU A O 1
ATOM 4707 N N . ASP A 1 596 ? -20.972 -30.907 -23.613 1.00 26.27 596 ASP A N 1
ATOM 4708 C CA . ASP A 1 596 ? -20.726 -30.587 -25.032 1.00 26.27 596 ASP A CA 1
ATOM 4709 C C . ASP A 1 596 ? -22.023 -30.544 -25.864 1.00 26.27 596 ASP A C 1
ATOM 4711 O O . ASP A 1 596 ? -22.325 -31.424 -26.667 1.00 26.27 596 ASP A O 1
ATOM 4715 N N . SER A 1 597 ? -22.791 -29.461 -25.702 1.00 25.09 597 SER A N 1
ATOM 4716 C CA . SER A 1 597 ? -23.729 -28.965 -26.723 1.00 25.09 597 SER A CA 1
ATOM 4717 C C . SER A 1 597 ? -24.033 -27.474 -26.473 1.00 25.09 597 SER A C 1
ATOM 4719 O O . SER A 1 597 ? -24.653 -27.148 -25.466 1.00 25.09 597 SER A O 1
ATOM 4721 N N . HIS A 1 598 ? -23.631 -26.503 -27.299 1.00 28.47 598 HIS A N 1
ATOM 4722 C CA . HIS A 1 598 ? -22.968 -26.588 -28.604 1.00 28.47 598 HIS A CA 1
ATOM 4723 C C . HIS A 1 598 ? -21.560 -25.970 -28.597 1.00 28.47 598 HIS A C 1
ATOM 4725 O O . HIS A 1 598 ? -21.410 -24.771 -28.357 1.00 28.47 598 HIS A O 1
ATOM 4731 N N . PHE A 1 599 ? -20.563 -26.745 -29.024 1.00 27.11 599 PHE A N 1
ATOM 4732 C CA . PHE A 1 599 ? -19.466 -26.234 -29.846 1.00 27.11 599 PHE A CA 1
ATOM 4733 C C . PHE A 1 599 ? -19.177 -27.262 -30.946 1.00 27.11 599 PHE A C 1
ATOM 4735 O O . PHE A 1 599 ? -18.783 -28.389 -30.669 1.00 27.11 599 PHE A O 1
ATOM 4742 N N . ASP A 1 600 ? -19.457 -26.892 -32.195 1.00 24.55 600 ASP A N 1
ATOM 4743 C CA . ASP A 1 600 ? -19.367 -27.787 -33.352 1.00 24.55 600 ASP A CA 1
ATOM 4744 C C . ASP A 1 600 ? -17.897 -28.031 -33.740 1.00 24.55 600 ASP A C 1
ATOM 4746 O O . ASP A 1 600 ? -17.233 -27.155 -34.304 1.00 24.55 600 ASP A O 1
ATOM 4750 N N . MET A 1 601 ? -17.395 -29.227 -33.427 1.00 28.11 601 MET A N 1
ATOM 4751 C CA . MET A 1 601 ? -16.028 -29.656 -33.735 1.00 28.11 601 MET A CA 1
ATOM 4752 C C . MET A 1 601 ? -15.801 -29.974 -35.223 1.00 28.11 601 MET A C 1
ATOM 4754 O O . MET A 1 601 ? -14.673 -29.819 -35.694 1.00 28.11 601 MET A O 1
ATOM 4758 N N . ASP A 1 602 ? -16.837 -30.342 -35.984 1.00 26.47 602 ASP A N 1
ATOM 4759 C CA . ASP A 1 602 ? -16.711 -30.639 -37.420 1.00 26.47 602 ASP A CA 1
ATOM 4760 C C . ASP A 1 602 ? -16.586 -29.354 -38.262 1.00 26.47 602 ASP A C 1
ATOM 4762 O O . ASP A 1 602 ? -15.949 -29.347 -39.323 1.00 26.47 602 ASP A O 1
ATOM 4766 N N . SER A 1 603 ? -17.075 -28.217 -37.748 1.00 28.11 603 SER A N 1
ATOM 4767 C CA . SER A 1 603 ? -16.917 -26.899 -38.388 1.00 28.11 603 SER A CA 1
ATOM 4768 C C . SER A 1 603 ? -15.452 -26.498 -38.667 1.00 28.11 603 SER A C 1
ATOM 4770 O O . SER A 1 603 ? -15.177 -25.752 -39.619 1.00 28.11 603 SER A O 1
ATOM 4772 N N . MET A 1 604 ? -14.487 -27.030 -37.902 1.00 26.78 604 MET A N 1
ATOM 4773 C CA . MET A 1 604 ? -13.058 -26.700 -38.016 1.00 26.78 604 MET A CA 1
ATOM 4774 C C . MET A 1 604 ? -12.374 -27.209 -39.297 1.00 26.78 604 MET A C 1
ATOM 4776 O O . MET A 1 604 ? -11.284 -26.729 -39.616 1.00 26.78 604 MET A O 1
ATOM 4780 N N . HIS A 1 605 ? -12.994 -28.096 -40.084 1.00 28.89 605 HIS A N 1
ATOM 4781 C CA . HIS A 1 605 ? -12.397 -28.581 -41.338 1.00 28.89 605 HIS A CA 1
ATOM 4782 C C . HIS A 1 605 ? -12.562 -27.645 -42.553 1.00 28.89 605 HIS A C 1
ATOM 4784 O O . HIS A 1 605 ? -11.966 -27.900 -43.600 1.00 28.89 605 HIS A O 1
ATOM 4790 N N . SER A 1 606 ? -13.306 -26.538 -42.431 1.00 28.14 606 SER A N 1
ATOM 4791 C CA . SER A 1 606 ? -13.610 -25.637 -43.561 1.00 28.14 606 SER A CA 1
ATOM 4792 C C . SER A 1 606 ? -12.774 -24.345 -43.622 1.00 28.14 606 SER A C 1
ATOM 4794 O O . SER A 1 606 ? -12.544 -23.806 -44.708 1.00 28.14 606 SER A O 1
ATOM 4796 N N . TYR A 1 607 ? -12.256 -23.845 -42.493 1.00 25.31 607 TYR A N 1
ATOM 4797 C CA . TYR A 1 607 ? -11.585 -22.536 -42.422 1.00 25.31 607 TYR A CA 1
ATOM 4798 C C . TYR A 1 607 ? -10.067 -22.578 -42.681 1.00 25.31 607 TYR A C 1
ATOM 4800 O O . TYR A 1 607 ? -9.259 -22.059 -41.911 1.00 25.31 607 TYR A O 1
ATOM 4808 N N . CYS A 1 608 ? -9.670 -23.128 -43.835 1.00 26.52 608 CYS A N 1
ATOM 4809 C CA . CYS A 1 608 ? -8.291 -23.054 -44.337 1.00 26.52 608 CYS A CA 1
ATOM 4810 C C . CYS A 1 608 ? -8.170 -22.273 -45.667 1.00 26.52 608 CYS A C 1
ATOM 4812 O O . CYS A 1 608 ? -7.995 -22.861 -46.736 1.00 26.52 608 CYS A O 1
ATOM 4814 N N . PRO A 1 609 ? -8.178 -20.925 -45.642 1.00 28.38 609 PRO A N 1
ATOM 4815 C CA . PRO A 1 609 ? -7.871 -20.099 -46.809 1.00 28.38 609 PRO A CA 1
ATOM 4816 C C . PRO A 1 609 ? -6.354 -19.925 -47.043 1.00 28.38 609 PRO A C 1
ATOM 4818 O O . PRO A 1 609 ? -5.926 -18.912 -47.600 1.00 28.38 609 PRO A O 1
ATOM 4821 N N . ALA A 1 610 ? -5.522 -20.909 -46.670 1.00 27.55 610 ALA A N 1
ATOM 4822 C CA . ALA A 1 610 ? -4.082 -20.901 -46.958 1.00 27.55 610 ALA A CA 1
ATOM 4823 C C . ALA A 1 610 ? -3.801 -20.787 -48.470 1.00 27.55 610 ALA A C 1
ATOM 4825 O O . ALA A 1 610 ? -2.882 -20.081 -48.883 1.00 27.55 610 ALA A O 1
ATOM 4826 N N . SER A 1 611 ? -4.660 -21.381 -49.305 1.00 26.58 611 SER A N 1
ATOM 4827 C CA . SER A 1 611 ? -4.646 -21.230 -50.767 1.00 26.58 611 SER A CA 1
ATOM 4828 C C . SER A 1 611 ? -4.841 -19.776 -51.226 1.00 26.58 611 SER A C 1
ATOM 4830 O O . SER A 1 611 ? -4.132 -19.313 -52.122 1.00 26.58 611 SER A O 1
ATOM 4832 N N . LYS A 1 612 ? -5.736 -19.012 -50.580 1.00 28.62 612 LYS A N 1
ATOM 4833 C CA . LYS A 1 612 ? -5.915 -17.575 -50.854 1.00 28.62 612 LYS A CA 1
ATOM 4834 C C . LYS A 1 612 ? -4.744 -16.741 -50.331 1.00 28.62 612 LYS A C 1
ATOM 4836 O O . LYS A 1 612 ? -4.318 -15.828 -51.031 1.00 28.62 612 LYS A O 1
ATOM 4841 N N . TYR A 1 613 ? -4.170 -17.076 -49.173 1.00 26.98 613 TYR A N 1
ATOM 4842 C CA . TYR A 1 613 ? -2.993 -16.367 -48.652 1.00 26.98 613 TYR A CA 1
ATOM 4843 C C . TYR A 1 613 ? -1.743 -16.568 -49.525 1.00 26.98 613 TYR A C 1
ATOM 4845 O O . TYR A 1 613 ? -1.045 -15.600 -49.819 1.00 26.98 613 TYR A O 1
ATOM 4853 N N . VAL A 1 614 ? -1.499 -17.784 -50.028 1.00 29.11 614 VAL A N 1
ATOM 4854 C CA . VAL A 1 614 ? -0.418 -18.054 -50.997 1.00 29.11 614 VAL A CA 1
ATOM 4855 C C . VAL A 1 614 ? -0.688 -17.361 -52.341 1.00 29.11 614 VAL A C 1
ATOM 4857 O O . VAL A 1 614 ? 0.220 -16.755 -52.913 1.00 29.11 614 VAL A O 1
ATOM 4860 N N . SER A 1 615 ? -1.934 -17.361 -52.831 1.00 28.08 615 SER A N 1
ATOM 4861 C CA . SER A 1 615 ? -2.300 -16.636 -54.060 1.00 28.08 615 SER A CA 1
ATOM 4862 C C . SER A 1 615 ? -2.212 -15.107 -53.930 1.00 28.08 615 SER A C 1
ATOM 4864 O O . SER A 1 615 ? -2.080 -14.431 -54.950 1.00 28.08 615 SER A O 1
ATOM 4866 N N . ALA A 1 616 ? -2.305 -14.554 -52.718 1.00 28.25 616 ALA A N 1
ATOM 4867 C CA . ALA A 1 616 ? -2.081 -13.134 -52.458 1.00 28.25 616 ALA A CA 1
ATOM 4868 C C . ALA A 1 616 ? -0.578 -12.821 -52.376 1.00 28.25 616 ALA A C 1
ATOM 4870 O O . ALA A 1 616 ? -0.086 -11.956 -53.097 1.00 28.25 616 ALA A O 1
ATOM 4871 N N . LEU A 1 617 ? 0.177 -13.588 -51.579 1.00 27.69 617 LEU A N 1
ATOM 4872 C CA . LEU A 1 617 ? 1.623 -13.405 -51.397 1.00 27.69 617 LEU A CA 1
ATOM 4873 C C . LEU A 1 617 ? 2.430 -13.580 -52.695 1.00 27.69 617 LEU A C 1
ATOM 4875 O O . LEU A 1 617 ? 3.451 -12.921 -52.866 1.00 27.69 617 LEU A O 1
ATOM 4879 N N . THR A 1 618 ? 1.963 -14.399 -53.642 1.00 29.61 618 THR A N 1
ATOM 4880 C CA . THR A 1 618 ? 2.592 -14.529 -54.972 1.00 29.61 618 THR A CA 1
ATOM 4881 C C . THR A 1 618 ? 2.331 -13.350 -55.918 1.00 29.61 618 THR A C 1
ATOM 4883 O O . THR A 1 618 ? 2.986 -13.268 -56.955 1.00 29.61 618 THR A O 1
ATOM 4886 N N . ARG A 1 619 ? 1.421 -12.419 -55.588 1.00 30.48 619 ARG A N 1
ATOM 4887 C CA . ARG A 1 619 ? 1.100 -11.242 -56.422 1.00 30.48 619 ARG A CA 1
ATOM 4888 C C . ARG A 1 619 ? 1.684 -9.922 -55.914 1.00 30.48 619 ARG A C 1
ATOM 4890 O O . ARG A 1 619 ? 1.620 -8.934 -56.640 1.00 30.48 619 ARG A O 1
ATOM 4897 N N . SER A 1 620 ? 2.272 -9.882 -54.717 1.00 33.00 620 SER A N 1
ATOM 4898 C CA . SER A 1 620 ? 2.791 -8.637 -54.135 1.00 33.00 620 SER A CA 1
ATOM 4899 C C . SER A 1 620 ? 4.030 -8.836 -53.250 1.00 33.00 620 SER A C 1
ATOM 4901 O O . SER A 1 620 ? 3.915 -8.804 -52.028 1.00 33.00 620 SER A O 1
ATOM 4903 N N . LEU A 1 621 ? 5.212 -9.010 -53.866 1.00 28.39 621 LEU A N 1
ATOM 4904 C CA . LEU A 1 621 ? 6.526 -8.517 -53.386 1.00 28.39 621 LEU A CA 1
ATOM 4905 C C . LEU A 1 621 ? 7.658 -8.887 -54.385 1.00 28.39 621 LEU A C 1
ATOM 4907 O O . LEU A 1 621 ? 7.677 -10.020 -54.866 1.00 28.39 621 LEU A O 1
ATOM 4911 N N . PRO A 1 622 ? 8.660 -8.020 -54.663 1.00 31.45 622 PRO A N 1
ATOM 4912 C CA . PRO A 1 622 ? 9.721 -8.298 -55.656 1.00 31.45 622 PRO A CA 1
ATOM 4913 C C . PRO A 1 622 ? 10.759 -9.387 -55.299 1.00 31.45 622 PRO A C 1
ATOM 4915 O O . PRO A 1 622 ? 11.755 -9.534 -56.002 1.00 31.45 622 PRO A O 1
ATOM 4918 N N . LEU A 1 623 ? 10.587 -10.129 -54.200 1.00 37.03 623 LEU A N 1
ATOM 4919 C CA . LEU A 1 623 ? 11.652 -10.934 -53.576 1.00 37.03 623 LEU A CA 1
ATOM 4920 C C . LEU A 1 623 ? 11.938 -12.300 -54.236 1.00 37.03 623 LEU A C 1
ATOM 4922 O O . LEU A 1 623 ? 12.932 -12.938 -53.895 1.00 37.03 623 LEU A O 1
ATOM 4926 N N . LEU A 1 624 ? 11.105 -12.767 -55.170 1.00 30.83 624 LEU A N 1
ATOM 4927 C CA . LEU A 1 624 ? 11.261 -14.097 -55.785 1.00 30.83 624 LEU A CA 1
ATOM 4928 C C . LEU A 1 624 ? 12.354 -14.173 -56.870 1.00 30.83 624 LEU A C 1
ATOM 4930 O O . LEU A 1 624 ? 12.928 -15.243 -57.081 1.00 30.83 624 LEU A O 1
ATOM 4934 N N . SER A 1 625 ? 12.668 -13.064 -57.543 1.00 35.34 625 SER A N 1
ATOM 4935 C CA . SER A 1 625 ? 13.585 -13.039 -58.697 1.00 35.34 625 SER A CA 1
ATOM 4936 C C . SER A 1 625 ? 15.041 -13.334 -58.314 1.00 35.34 625 SER A C 1
ATOM 4938 O O . SER A 1 625 ? 15.698 -14.167 -58.942 1.00 35.34 625 SER A O 1
ATOM 4940 N N . SER A 1 626 ? 15.537 -12.719 -57.236 1.00 40.91 626 SER A N 1
ATOM 4941 C CA . SER A 1 626 ? 16.883 -12.972 -56.701 1.00 40.91 626 SER A CA 1
ATOM 4942 C C . SER A 1 626 ? 17.042 -14.405 -56.178 1.00 40.91 626 SER A C 1
ATOM 4944 O O . SER A 1 626 ? 18.110 -15.005 -56.310 1.00 40.91 626 SER A O 1
ATOM 4946 N N . PHE A 1 627 ? 15.961 -14.980 -55.644 1.00 37.44 627 PHE A N 1
ATOM 4947 C CA . PHE A 1 627 ? 15.942 -16.337 -55.107 1.00 37.44 627 PHE A CA 1
ATOM 4948 C C . PHE A 1 627 ? 16.062 -17.398 -56.214 1.00 37.44 627 PHE A C 1
ATOM 4950 O O . PHE A 1 627 ? 16.863 -18.327 -56.102 1.00 37.44 627 PHE A O 1
ATOM 4957 N N . GLN A 1 628 ? 15.333 -17.227 -57.324 1.00 41.00 628 GLN A N 1
ATOM 4958 C CA . GLN A 1 628 ? 15.420 -18.122 -58.485 1.00 41.00 628 GLN A CA 1
ATOM 4959 C C . GLN A 1 628 ? 16.797 -18.086 -59.165 1.00 41.00 628 GLN A C 1
ATOM 4961 O O . GLN A 1 628 ? 17.294 -19.136 -59.574 1.00 41.00 628 GLN A O 1
ATOM 4966 N N . GLY A 1 629 ? 17.442 -16.914 -59.246 1.00 46.22 629 GLY A N 1
ATOM 4967 C CA . GLY A 1 629 ? 18.800 -16.786 -59.789 1.00 46.22 629 GLY A CA 1
ATOM 4968 C C . GLY A 1 629 ? 19.826 -17.614 -59.007 1.00 46.22 629 GLY A C 1
ATOM 4969 O O . GLY A 1 629 ? 20.527 -18.442 -59.589 1.00 46.22 629 GLY A O 1
ATOM 4970 N N . CYS A 1 630 ? 19.842 -17.466 -57.677 1.00 44.31 630 CYS A N 1
ATOM 4971 C CA . CYS A 1 630 ? 20.745 -18.217 -56.799 1.00 44.31 630 CYS A CA 1
ATOM 4972 C C . CYS A 1 630 ? 20.529 -19.738 -56.913 1.00 44.31 630 CYS A C 1
ATOM 4974 O O . CYS A 1 630 ? 21.492 -20.492 -57.067 1.00 44.31 630 CYS A O 1
ATOM 4976 N N . LEU A 1 631 ? 19.271 -20.199 -56.929 1.00 43.72 631 LEU A N 1
ATOM 4977 C CA . LEU A 1 631 ? 18.949 -21.619 -57.110 1.00 43.72 631 LEU A CA 1
ATOM 4978 C C . LEU A 1 631 ? 19.457 -22.163 -58.454 1.00 43.72 631 LEU A C 1
ATOM 4980 O O . LEU A 1 631 ? 20.100 -23.212 -58.475 1.00 43.72 631 LEU A O 1
ATOM 4984 N N . LYS A 1 632 ? 19.237 -21.446 -59.564 1.00 49.34 632 LYS A N 1
ATOM 4985 C CA . LYS A 1 632 ? 19.624 -21.901 -60.911 1.00 49.34 632 LYS A CA 1
ATOM 4986 C C . LYS A 1 632 ? 21.140 -22.061 -61.075 1.00 49.34 632 LYS A C 1
ATOM 4988 O O . LYS A 1 632 ? 21.585 -22.969 -61.769 1.00 49.34 632 LYS A O 1
ATOM 4993 N N . GLU A 1 633 ? 21.941 -21.234 -60.406 1.00 49.75 633 GLU A N 1
ATOM 4994 C CA . GLU A 1 633 ? 23.407 -21.347 -60.428 1.00 49.75 633 GLU A CA 1
ATOM 4995 C C . GLU A 1 633 ? 23.972 -22.351 -59.409 1.00 49.75 633 GLU A C 1
ATOM 4997 O O . GLU A 1 633 ? 25.035 -22.924 -59.639 1.00 49.75 633 GLU A O 1
ATOM 5002 N N . VAL A 1 634 ? 23.288 -22.582 -58.281 1.00 49.50 634 VAL A N 1
ATOM 5003 C CA . VAL A 1 634 ? 23.735 -23.536 -57.247 1.00 49.50 634 VAL A CA 1
ATOM 5004 C C . VAL A 1 634 ? 23.303 -24.975 -57.560 1.00 49.50 634 VAL A C 1
ATOM 5006 O O . VAL A 1 634 ? 23.995 -25.911 -57.153 1.00 49.50 634 VAL A O 1
ATOM 5009 N N . PHE A 1 635 ? 22.186 -25.177 -58.267 1.00 46.38 635 PHE A N 1
ATOM 5010 C CA . PHE A 1 635 ? 21.617 -26.495 -58.602 1.00 46.38 635 PHE A CA 1
ATOM 5011 C C . PHE A 1 635 ? 21.692 -26.852 -60.098 1.00 46.38 635 PHE A C 1
ATOM 5013 O O . PHE A 1 635 ? 21.576 -28.028 -60.428 1.00 46.38 635 PHE A O 1
ATOM 5020 N N . GLY A 1 636 ? 21.928 -25.881 -60.988 1.00 48.47 636 GLY A N 1
ATOM 5021 C CA . GLY A 1 636 ? 21.864 -26.075 -62.440 1.00 48.47 636 GLY A CA 1
ATOM 5022 C C . GLY A 1 636 ? 20.433 -26.003 -62.988 1.00 48.47 636 GLY A C 1
ATOM 5023 O O . GLY A 1 636 ? 19.499 -25.583 -62.300 1.00 48.47 636 GLY A O 1
ATOM 5024 N N . SER A 1 637 ? 20.250 -26.413 -64.247 1.00 36.47 637 SER A N 1
ATOM 5025 C CA . SER A 1 637 ? 18.909 -26.639 -64.805 1.00 36.47 637 SER A CA 1
ATOM 5026 C C . SER A 1 637 ? 18.187 -27.721 -63.990 1.00 36.47 637 SER A C 1
ATOM 5028 O O . SER A 1 637 ? 18.812 -28.732 -63.667 1.00 36.47 637 SER A O 1
ATOM 5030 N N . PRO A 1 638 ? 16.898 -27.541 -63.646 1.00 30.23 638 PRO A N 1
ATOM 5031 C CA . PRO A 1 638 ? 16.211 -28.451 -62.739 1.00 30.23 638 PRO A CA 1
ATOM 5032 C C . PRO A 1 638 ? 16.129 -29.862 -63.345 1.00 30.23 638 PRO A C 1
ATOM 5034 O O . PRO A 1 638 ? 15.682 -29.995 -64.488 1.00 30.23 638 PRO A O 1
ATOM 5037 N N . PRO A 1 639 ? 16.517 -30.921 -62.609 1.00 29.41 639 PRO A N 1
ATOM 5038 C CA . PRO A 1 639 ? 16.258 -32.282 -63.051 1.00 29.41 639 PRO A CA 1
ATOM 5039 C C . PRO A 1 639 ? 14.745 -32.510 -63.113 1.00 29.41 639 PRO A C 1
ATOM 5041 O O . PRO A 1 639 ? 14.001 -32.076 -62.231 1.00 29.41 639 PRO A O 1
ATOM 5044 N N . ALA A 1 640 ? 14.285 -33.211 -64.149 1.00 34.47 640 ALA A N 1
ATOM 5045 C CA . ALA A 1 640 ? 12.888 -33.604 -64.278 1.00 34.47 640 ALA A CA 1
ATOM 5046 C C . ALA A 1 640 ? 12.568 -34.721 -63.270 1.00 34.47 640 ALA A C 1
ATOM 5048 O O . ALA A 1 640 ? 12.634 -35.905 -63.593 1.00 34.47 640 ALA A O 1
ATOM 5049 N N . VAL A 1 641 ? 12.255 -34.340 -62.027 1.00 29.34 641 VAL A N 1
ATOM 5050 C CA . VAL A 1 641 ? 11.848 -35.281 -60.978 1.00 29.34 641 VAL A CA 1
ATOM 5051 C C . VAL A 1 641 ? 10.465 -35.831 -61.322 1.00 29.34 641 VAL A C 1
ATOM 5053 O O . VAL A 1 641 ? 9.440 -35.185 -61.092 1.00 29.34 641 VAL A O 1
ATOM 5056 N N . SER A 1 642 ? 10.436 -37.041 -61.876 1.00 28.05 642 SER A N 1
ATOM 5057 C CA . SER A 1 642 ? 9.221 -37.844 -61.946 1.00 28.05 642 SER A CA 1
ATOM 5058 C C . SER A 1 642 ? 8.697 -38.078 -60.528 1.00 28.05 642 SER A C 1
ATOM 5060 O O . SER A 1 642 ? 9.449 -38.437 -59.621 1.00 28.05 642 SER A O 1
ATOM 5062 N N . ARG A 1 643 ? 7.394 -37.861 -60.314 1.00 24.27 643 ARG A N 1
ATOM 5063 C CA . ARG A 1 643 ? 6.766 -38.188 -59.029 1.00 24.27 643 ARG A CA 1
ATOM 5064 C C . ARG A 1 643 ? 6.865 -39.705 -58.808 1.00 24.27 643 ARG A C 1
ATOM 5066 O O . ARG A 1 643 ? 6.329 -40.437 -59.642 1.00 24.27 643 ARG A O 1
ATOM 5073 N N . PRO A 1 644 ? 7.477 -40.196 -57.714 1.00 26.03 644 PRO A N 1
ATOM 5074 C CA . PRO A 1 644 ? 7.270 -41.579 -57.308 1.00 26.03 644 PRO A CA 1
ATOM 5075 C C . PRO A 1 644 ? 5.785 -41.780 -56.943 1.00 26.03 644 PRO A C 1
ATOM 5077 O O . PRO A 1 644 ? 5.122 -40.821 -56.529 1.00 26.03 644 PRO A O 1
ATOM 5080 N N . PRO A 1 645 ? 5.232 -42.993 -57.109 1.00 26.11 645 PRO A N 1
ATOM 5081 C CA . PRO A 1 645 ? 3.838 -43.264 -56.779 1.00 26.11 645 PRO A CA 1
ATOM 5082 C C . PRO A 1 645 ? 3.582 -43.102 -55.275 1.00 26.11 645 PRO A C 1
ATOM 5084 O O . PRO A 1 645 ? 4.435 -43.419 -54.446 1.00 26.11 645 PRO A O 1
ATOM 5087 N N . VAL A 1 646 ? 2.384 -42.631 -54.925 1.00 27.61 646 VAL A N 1
ATOM 5088 C CA . VAL A 1 646 ? 1.952 -42.503 -53.528 1.00 27.61 646 VAL A CA 1
ATOM 5089 C C . VAL A 1 646 ? 1.754 -43.898 -52.937 1.00 27.61 646 VAL A C 1
ATOM 5091 O O . VAL A 1 646 ? 0.845 -44.622 -53.338 1.00 27.61 646 VAL A O 1
ATOM 5094 N N . VAL A 1 647 ? 2.593 -44.264 -51.968 1.00 27.31 647 VAL A N 1
ATOM 5095 C CA . VAL A 1 647 ? 2.412 -45.471 -51.152 1.00 27.31 647 VAL A CA 1
ATOM 5096 C C . VAL A 1 647 ? 1.560 -45.106 -49.928 1.00 27.31 647 VAL A C 1
ATOM 5098 O O . VAL A 1 647 ? 1.887 -44.125 -49.255 1.00 27.31 647 VAL A O 1
ATOM 5101 N N . PRO A 1 648 ? 0.487 -45.851 -49.599 1.00 29.08 648 PRO A N 1
ATOM 5102 C CA . PRO A 1 648 ? -0.294 -45.596 -48.391 1.00 29.08 648 PRO A CA 1
ATOM 5103 C C . PRO A 1 648 ? 0.546 -45.806 -47.123 1.00 29.08 648 PRO A C 1
ATOM 5105 O O . PRO A 1 648 ? 1.113 -46.879 -46.916 1.00 29.08 648 PRO A O 1
ATOM 5108 N N . HIS A 1 649 ? 0.613 -44.798 -46.251 1.00 30.02 649 HIS A N 1
ATOM 5109 C CA . HIS A 1 649 ? 1.300 -44.922 -44.965 1.00 30.02 649 HIS A CA 1
ATOM 5110 C C . HIS A 1 649 ? 0.472 -45.740 -43.964 1.00 30.02 649 HIS A C 1
ATOM 5112 O O . HIS A 1 649 ? -0.620 -45.331 -43.576 1.00 30.02 649 HIS A O 1
ATOM 5118 N N . GLN A 1 650 ? 1.042 -46.837 -43.457 1.00 28.34 650 GLN A N 1
ATOM 5119 C CA . GLN A 1 650 ? 0.668 -47.353 -42.137 1.00 28.34 650 GLN A CA 1
ATOM 5120 C C . GLN A 1 650 ? 1.350 -46.510 -41.037 1.00 28.34 650 GLN A C 1
ATOM 5122 O O . GLN A 1 650 ? 2.506 -46.110 -41.210 1.00 28.34 650 GLN A O 1
ATOM 5127 N N . PRO A 1 651 ? 0.677 -46.232 -39.905 1.00 29.20 651 PRO A N 1
ATOM 5128 C CA . PRO A 1 651 ? 1.228 -45.400 -38.838 1.00 29.20 651 PRO A CA 1
ATOM 5129 C C . PRO A 1 651 ? 2.193 -46.186 -37.935 1.00 29.20 651 PRO A C 1
ATOM 5131 O O . PRO A 1 651 ? 1.777 -46.974 -37.088 1.00 29.20 651 PRO A O 1
ATOM 5134 N N . SER A 1 652 ? 3.498 -45.937 -38.066 1.00 32.72 652 SER A N 1
ATOM 5135 C CA . SER A 1 652 ? 4.505 -46.439 -37.121 1.00 32.72 652 SER A CA 1
ATOM 5136 C C . SER A 1 652 ? 4.519 -45.607 -35.833 1.00 32.72 652 SER A C 1
ATOM 5138 O O . SER A 1 652 ? 4.747 -44.397 -35.885 1.00 32.72 652 SER A O 1
ATOM 5140 N N . GLN A 1 653 ? 4.330 -46.251 -34.681 1.00 40.09 653 GLN A N 1
ATOM 5141 C CA . GLN A 1 653 ? 4.368 -45.607 -33.364 1.00 40.09 653 GLN A CA 1
ATOM 5142 C C . GLN A 1 653 ? 5.783 -45.113 -33.008 1.00 40.09 653 GLN A C 1
ATOM 5144 O O . GLN A 1 653 ? 6.708 -45.916 -32.945 1.00 40.09 653 GLN A O 1
ATOM 5149 N N . LEU A 1 654 ? 5.936 -43.814 -32.722 1.00 29.27 654 LEU A N 1
ATOM 5150 C CA . LEU A 1 654 ? 7.064 -43.235 -31.972 1.00 29.27 654 LEU A CA 1
ATOM 5151 C C . LEU A 1 654 ? 6.641 -41.860 -31.392 1.00 29.27 654 LEU A C 1
ATOM 5153 O O . LEU A 1 654 ? 6.157 -41.021 -32.162 1.00 29.27 654 LEU A O 1
ATOM 5157 N N . PRO A 1 655 ? 6.773 -41.604 -30.073 1.00 34.72 655 PRO A N 1
ATOM 5158 C CA . PRO A 1 655 ? 6.411 -40.317 -29.464 1.00 34.72 655 PRO A CA 1
ATOM 5159 C C . PRO A 1 655 ? 7.309 -39.144 -29.896 1.00 34.72 655 PRO A C 1
ATOM 5161 O O . PRO A 1 655 ? 8.397 -39.324 -30.435 1.00 34.72 655 PRO A O 1
ATOM 5164 N N . ARG A 1 656 ? 6.869 -37.906 -29.626 1.00 36.03 656 ARG A N 1
ATOM 5165 C CA . ARG A 1 656 ? 7.637 -36.680 -29.942 1.00 36.03 656 ARG A CA 1
ATOM 5166 C C . ARG A 1 656 ? 8.840 -36.422 -29.025 1.00 36.03 656 ARG A C 1
ATOM 5168 O O . ARG A 1 656 ? 9.729 -35.667 -29.412 1.00 36.03 656 ARG A O 1
ATOM 5175 N N . HIS A 1 657 ? 8.861 -37.037 -27.843 1.00 30.06 657 HIS A N 1
ATOM 5176 C CA . HIS A 1 657 ? 9.794 -36.732 -26.751 1.00 30.06 657 HIS A CA 1
ATOM 5177 C C . HIS A 1 657 ? 11.279 -36.848 -27.157 1.00 30.06 657 HIS A C 1
ATOM 5179 O O . HIS A 1 657 ? 12.108 -36.025 -26.769 1.00 30.06 657 HIS A O 1
ATOM 5185 N N . ASP A 1 658 ? 11.602 -37.818 -28.014 1.00 32.03 658 ASP A N 1
ATOM 5186 C CA . ASP A 1 658 ? 12.975 -38.193 -28.362 1.00 32.03 658 ASP A CA 1
ATOM 5187 C C . ASP A 1 658 ? 13.746 -37.124 -29.161 1.00 32.03 658 ASP A C 1
ATOM 5189 O O . ASP A 1 658 ? 14.976 -37.185 -29.227 1.00 32.03 658 ASP A O 1
ATOM 5193 N N . GLN A 1 659 ? 13.077 -36.139 -29.784 1.00 36.62 659 GLN A N 1
ATOM 5194 C CA . GLN A 1 659 ? 13.729 -35.209 -30.726 1.00 36.62 659 GLN A CA 1
ATOM 5195 C C . GLN A 1 659 ? 14.909 -34.431 -30.109 1.00 36.62 659 GLN A C 1
ATOM 5197 O O . GLN A 1 659 ? 15.885 -34.154 -30.811 1.00 36.62 659 GLN A O 1
ATOM 5202 N N . TYR A 1 660 ? 14.875 -34.140 -28.804 1.00 35.09 660 TYR A N 1
ATOM 5203 C CA . TYR A 1 660 ? 15.997 -33.498 -28.111 1.00 35.09 660 TYR A CA 1
ATOM 5204 C C . TYR A 1 660 ? 17.081 -34.492 -27.660 1.00 35.09 660 TYR A C 1
ATOM 5206 O O . TYR A 1 660 ? 18.268 -34.200 -27.832 1.00 35.09 660 TYR A O 1
ATOM 5214 N N . GLU A 1 661 ? 16.730 -35.685 -27.173 1.00 33.75 661 GLU A N 1
ATOM 5215 C CA . GLU A 1 661 ? 17.720 -36.694 -26.754 1.00 33.75 661 GLU A CA 1
ATOM 5216 C C . GLU A 1 661 ? 18.500 -37.298 -27.930 1.00 33.75 661 GLU A C 1
ATOM 5218 O O . GLU A 1 661 ? 19.708 -37.537 -27.822 1.00 33.75 661 GLU A O 1
ATOM 5223 N N . ILE A 1 662 ? 17.859 -37.458 -29.095 1.00 35.72 662 ILE A N 1
ATOM 5224 C CA . ILE A 1 662 ? 18.496 -37.935 -30.333 1.00 35.72 662 ILE A CA 1
ATOM 5225 C C . ILE A 1 662 ? 19.703 -37.061 -30.708 1.00 35.72 662 ILE A C 1
ATOM 5227 O O . ILE A 1 662 ? 20.718 -37.593 -31.167 1.00 35.72 662 ILE A O 1
ATOM 5231 N N . SER A 1 663 ? 19.654 -35.748 -30.444 1.00 39.41 663 SER A N 1
ATOM 5232 C CA . SER A 1 663 ? 20.792 -34.845 -30.676 1.00 39.41 663 SER A CA 1
ATOM 5233 C C . SER A 1 663 ? 22.024 -35.218 -29.830 1.00 39.41 663 SER A C 1
ATOM 5235 O O . SER A 1 663 ? 23.153 -35.218 -30.330 1.00 39.41 663 SER A O 1
ATOM 5237 N N . GLY A 1 664 ? 21.809 -35.634 -28.576 1.00 35.69 664 GLY A N 1
ATOM 5238 C CA . GLY A 1 664 ? 22.846 -36.074 -27.641 1.00 35.69 664 GLY A CA 1
ATOM 5239 C C . GLY A 1 664 ? 23.297 -37.529 -27.829 1.00 35.69 664 GLY A C 1
ATOM 5240 O O . GLY A 1 664 ? 24.422 -37.869 -27.443 1.00 35.69 664 GLY A O 1
ATOM 5241 N N . LEU A 1 665 ? 22.461 -38.385 -28.431 1.00 33.25 665 LEU A N 1
ATOM 5242 C CA . LEU A 1 665 ? 22.805 -39.769 -28.787 1.00 33.25 665 LEU A CA 1
ATOM 5243 C C . LEU A 1 665 ? 23.583 -39.864 -30.106 1.00 33.25 665 LEU A C 1
ATOM 5245 O O . LEU A 1 665 ? 24.533 -40.647 -30.204 1.00 33.25 665 LEU A O 1
ATOM 5249 N N . ALA A 1 666 ? 23.227 -39.054 -31.108 1.00 35.03 666 ALA A N 1
ATOM 5250 C CA . ALA A 1 666 ? 23.919 -39.006 -32.397 1.00 35.03 666 ALA A CA 1
ATOM 5251 C C . ALA A 1 666 ? 25.380 -38.542 -32.256 1.00 35.03 666 ALA A C 1
ATOM 5253 O O . ALA A 1 666 ? 26.244 -39.003 -32.999 1.00 35.03 666 ALA A O 1
ATOM 5254 N N . TYR A 1 667 ? 25.675 -37.701 -31.257 1.00 39.03 667 TYR A N 1
ATOM 5255 C CA . TYR A 1 667 ? 27.043 -37.299 -30.910 1.00 39.03 667 TYR A CA 1
ATOM 5256 C C . TYR A 1 667 ? 27.862 -38.416 -30.229 1.00 39.03 667 TYR A C 1
ATOM 5258 O O . TYR A 1 667 ? 29.084 -38.321 -30.161 1.00 39.03 667 TYR A O 1
ATOM 5266 N N . ARG A 1 668 ? 27.206 -39.469 -29.712 1.00 40.81 668 ARG A N 1
ATOM 5267 C CA . ARG A 1 668 ? 27.832 -40.530 -28.899 1.00 40.81 668 ARG A CA 1
ATOM 5268 C C . ARG A 1 668 ? 27.822 -41.928 -29.535 1.00 40.81 668 ARG A C 1
ATOM 5270 O O . ARG A 1 668 ? 28.604 -42.770 -29.108 1.00 40.81 668 ARG A O 1
ATOM 5277 N N . THR A 1 669 ? 26.998 -42.203 -30.556 1.00 41.47 669 THR A N 1
ATOM 5278 C CA . THR A 1 669 ? 26.923 -43.535 -31.205 1.00 41.47 669 THR A CA 1
ATOM 5279 C C . THR A 1 669 ? 26.808 -43.472 -32.740 1.00 41.47 669 THR A C 1
ATOM 5281 O O . THR A 1 669 ? 25.721 -43.490 -33.320 1.00 41.47 669 THR A O 1
ATOM 5284 N N . GLU A 1 670 ? 27.957 -43.462 -33.427 1.00 54.97 670 GLU A N 1
ATOM 5285 C CA . GLU A 1 670 ? 28.062 -43.103 -34.857 1.00 54.97 670 GLU A CA 1
ATOM 5286 C C . GLU A 1 670 ? 27.193 -43.920 -35.833 1.00 54.97 670 GLU A C 1
ATOM 5288 O O . GLU A 1 670 ? 26.738 -43.384 -36.840 1.00 54.97 670 GLU A O 1
ATOM 5293 N N . LYS A 1 671 ? 26.945 -45.212 -35.570 1.00 48.12 671 LYS A N 1
ATOM 5294 C CA . LYS A 1 671 ? 26.151 -46.066 -36.478 1.00 48.12 671 LYS A CA 1
ATOM 5295 C C . LYS A 1 671 ? 24.641 -46.012 -36.219 1.00 48.12 671 LYS A C 1
ATOM 5297 O O . LYS A 1 671 ? 23.873 -46.022 -37.179 1.00 48.12 671 LYS A O 1
ATOM 5302 N N . LYS A 1 672 ? 24.200 -45.939 -34.954 1.00 47.09 672 LYS A N 1
ATOM 5303 C CA . LYS A 1 672 ? 22.764 -45.953 -34.608 1.00 47.09 672 LYS A CA 1
ATOM 5304 C C . LYS A 1 672 ? 22.090 -44.612 -34.923 1.00 47.09 672 LYS A C 1
ATOM 5306 O O . LYS A 1 672 ? 21.036 -44.608 -35.553 1.00 47.09 672 LYS A O 1
ATOM 5311 N N . GLY A 1 673 ? 22.732 -43.486 -34.593 1.00 50.75 673 GLY A N 1
ATOM 5312 C CA . GLY A 1 673 ? 22.188 -42.149 -34.879 1.00 50.75 673 GLY A CA 1
ATOM 5313 C C . GLY A 1 673 ? 21.966 -41.878 -36.374 1.00 50.75 673 GLY A C 1
ATOM 5314 O O . GLY A 1 673 ? 20.936 -41.331 -36.757 1.00 50.75 673 GLY A O 1
ATOM 5315 N N . VAL A 1 674 ? 22.882 -42.328 -37.241 1.00 58.22 674 VAL A N 1
ATOM 5316 C CA . VAL A 1 674 ? 22.769 -42.149 -38.703 1.00 58.22 674 VAL A CA 1
ATOM 5317 C C . VAL A 1 674 ? 21.613 -42.959 -39.296 1.00 58.22 674 VAL A C 1
ATOM 5319 O O . VAL A 1 674 ? 20.917 -42.464 -40.181 1.00 58.22 674 VAL A O 1
ATOM 5322 N N . ALA A 1 675 ? 21.377 -44.183 -38.812 1.00 55.56 675 ALA A N 1
ATOM 5323 C CA . ALA A 1 675 ? 20.226 -44.983 -39.233 1.00 55.56 675 ALA A CA 1
ATOM 5324 C C . ALA A 1 675 ? 18.898 -44.332 -38.804 1.00 55.56 675 ALA A C 1
ATOM 5326 O O . ALA A 1 675 ? 17.966 -44.253 -39.602 1.00 55.56 675 ALA A O 1
ATOM 5327 N N . LEU A 1 676 ? 18.838 -43.799 -37.579 1.00 50.97 676 LEU A N 1
ATOM 5328 C CA . LEU A 1 676 ? 17.652 -43.133 -37.044 1.00 50.97 676 LEU A CA 1
ATOM 5329 C C . LEU A 1 676 ? 17.313 -41.845 -37.812 1.00 50.97 676 LEU A C 1
ATOM 5331 O O . LEU A 1 676 ? 16.190 -41.702 -38.288 1.00 50.97 676 LEU A O 1
ATOM 5335 N N . LEU A 1 677 ? 18.291 -40.957 -38.034 1.00 55.03 677 LEU A N 1
ATOM 5336 C CA . LEU A 1 677 ? 18.100 -39.726 -38.817 1.00 55.03 677 LEU A CA 1
ATOM 5337 C C . LEU A 1 677 ? 17.665 -40.015 -40.265 1.00 55.03 677 LEU A C 1
ATOM 5339 O O . LEU A 1 677 ? 16.800 -39.322 -40.800 1.00 55.03 677 LEU A O 1
ATOM 5343 N N . ARG A 1 678 ? 18.210 -41.071 -40.890 1.00 63.75 678 ARG A N 1
ATOM 5344 C CA . ARG A 1 678 ? 17.784 -41.533 -42.224 1.00 63.75 678 ARG A CA 1
ATOM 5345 C C . ARG A 1 678 ? 16.342 -42.046 -42.243 1.00 63.75 678 ARG A C 1
ATOM 5347 O O . ARG A 1 678 ? 15.671 -41.875 -43.256 1.00 63.75 678 ARG A O 1
ATOM 5354 N N . ASN A 1 679 ? 15.861 -42.657 -41.161 1.00 54.75 679 ASN A N 1
ATOM 5355 C CA . ASN A 1 679 ? 14.471 -43.104 -41.061 1.00 54.75 679 ASN A CA 1
ATOM 5356 C C . ASN A 1 679 ? 13.517 -41.923 -40.827 1.00 54.75 679 ASN A C 1
ATOM 5358 O O . ASN A 1 679 ? 12.509 -41.829 -41.521 1.00 54.75 679 ASN A O 1
ATOM 5362 N N . VAL A 1 680 ? 13.862 -40.971 -39.950 1.00 53.56 680 VAL A N 1
ATOM 5363 C CA . VAL A 1 680 ? 13.083 -39.730 -39.749 1.00 53.56 680 VAL A CA 1
ATOM 5364 C C . VAL A 1 680 ? 12.910 -38.977 -41.075 1.00 53.56 680 VAL A C 1
ATOM 5366 O O . VAL A 1 680 ? 11.783 -38.693 -41.476 1.00 53.56 680 VAL A O 1
ATOM 5369 N N . ALA A 1 681 ? 14.000 -38.776 -41.824 1.00 58.03 681 ALA A N 1
ATOM 5370 C CA . ALA A 1 681 ? 13.986 -38.106 -43.128 1.00 58.03 681 ALA A CA 1
ATOM 5371 C C . ALA A 1 681 ? 13.176 -38.831 -44.230 1.00 58.03 681 ALA A C 1
ATOM 5373 O O . ALA A 1 681 ? 12.855 -38.214 -45.251 1.00 58.03 681 ALA A O 1
ATOM 5374 N N . LYS A 1 682 ? 12.846 -40.119 -44.043 1.00 54.22 682 LYS A N 1
ATOM 5375 C CA . LYS A 1 682 ? 11.952 -40.895 -44.923 1.00 54.22 682 LYS A CA 1
ATOM 5376 C C . LYS A 1 682 ? 10.491 -40.865 -44.474 1.00 54.22 682 LYS A C 1
ATOM 5378 O O . LYS A 1 682 ? 9.608 -40.887 -45.319 1.00 54.22 682 LYS A O 1
ATOM 5383 N N . VAL A 1 683 ? 10.233 -40.851 -43.165 1.00 47.47 683 VAL A N 1
ATOM 5384 C CA . VAL A 1 683 ? 8.871 -40.909 -42.603 1.00 47.47 683 VAL A CA 1
ATOM 5385 C C . VAL A 1 683 ? 8.203 -39.530 -42.577 1.00 47.47 683 VAL A C 1
ATOM 5387 O O . VAL A 1 683 ? 6.987 -39.445 -42.710 1.00 47.47 683 VAL A O 1
ATOM 5390 N N . ARG A 1 684 ? 8.976 -38.443 -42.452 1.00 49.94 684 ARG A N 1
ATOM 5391 C CA . ARG A 1 684 ? 8.471 -37.061 -42.493 1.00 49.94 684 ARG A CA 1
ATOM 5392 C C . ARG A 1 684 ? 9.113 -36.296 -43.648 1.00 49.94 684 ARG A C 1
ATOM 5394 O O . ARG A 1 684 ? 10.230 -35.796 -43.539 1.00 49.94 684 ARG A O 1
ATOM 5401 N N . HIS A 1 685 ? 8.392 -36.193 -44.764 1.00 49.34 685 HIS A N 1
ATOM 5402 C CA . HIS A 1 685 ? 8.881 -35.514 -45.971 1.00 49.34 685 HIS A CA 1
ATOM 5403 C C . HIS A 1 685 ? 9.127 -34.002 -45.787 1.00 49.34 685 HIS A C 1
ATOM 5405 O O . HIS A 1 685 ? 9.920 -33.432 -46.530 1.00 49.34 685 HIS A O 1
ATOM 5411 N N . GLU A 1 686 ? 8.501 -33.368 -44.791 1.00 48.41 686 GLU A N 1
ATOM 5412 C CA . GLU A 1 686 ? 8.581 -31.918 -44.548 1.00 48.41 686 GLU A CA 1
ATOM 5413 C C . GLU A 1 686 ? 9.689 -31.503 -43.552 1.00 48.41 686 GLU A C 1
ATOM 5415 O O . GLU A 1 686 ? 10.100 -30.343 -43.538 1.00 48.41 686 GLU A O 1
ATOM 5420 N N . GLU A 1 687 ? 10.228 -32.427 -42.742 1.00 60.69 687 GLU A N 1
ATOM 5421 C CA . GLU A 1 687 ? 11.286 -32.112 -41.765 1.00 60.69 687 GLU A CA 1
ATOM 5422 C C . GLU A 1 687 ? 12.668 -32.021 -42.445 1.00 60.69 687 GLU A C 1
ATOM 5424 O O . GLU A 1 687 ? 13.275 -33.026 -42.825 1.00 60.69 687 GLU A O 1
ATOM 5429 N N . ALA A 1 688 ? 13.188 -30.797 -42.587 1.00 65.19 688 ALA A N 1
ATOM 5430 C CA . ALA A 1 688 ? 14.501 -30.528 -43.185 1.00 65.19 688 ALA A CA 1
ATOM 5431 C C . ALA A 1 688 ? 15.681 -30.733 -42.209 1.00 65.19 688 ALA A C 1
ATOM 5433 O O . ALA A 1 688 ? 16.808 -30.996 -42.640 1.00 65.19 688 ALA A O 1
ATOM 5434 N N . ASP A 1 689 ? 15.441 -30.634 -40.899 1.00 61.41 689 ASP A N 1
ATOM 5435 C CA . ASP A 1 689 ? 16.462 -30.675 -39.847 1.00 61.41 689 ASP A CA 1
ATOM 5436 C C . ASP A 1 689 ? 17.267 -31.980 -39.832 1.00 61.41 689 ASP A C 1
ATOM 5438 O O . ASP A 1 689 ? 18.499 -31.951 -39.811 1.00 61.41 689 ASP A O 1
ATOM 5442 N N . ALA A 1 690 ? 16.598 -33.137 -39.911 1.00 65.25 690 ALA A N 1
ATOM 5443 C CA . ALA A 1 690 ? 17.257 -34.447 -39.868 1.00 65.25 690 ALA A CA 1
ATOM 5444 C C . ALA A 1 690 ? 18.302 -34.620 -40.990 1.00 65.25 690 ALA A C 1
ATOM 5446 O O . ALA A 1 690 ? 19.373 -35.195 -40.780 1.00 65.25 690 ALA A O 1
ATOM 5447 N N . LEU A 1 691 ? 18.019 -34.057 -42.168 1.00 71.12 691 LEU A N 1
ATOM 5448 C CA . LEU A 1 691 ? 18.918 -34.039 -43.321 1.00 71.12 691 LEU A CA 1
ATOM 5449 C C . LEU A 1 691 ? 20.056 -33.019 -43.158 1.00 71.12 691 LEU A C 1
ATOM 5451 O O . LEU A 1 691 ? 21.193 -33.311 -43.528 1.00 71.12 691 LEU A O 1
ATOM 5455 N N . ALA A 1 692 ? 19.795 -31.864 -42.537 1.00 71.19 692 ALA A N 1
ATOM 5456 C CA . ALA A 1 692 ? 20.835 -30.894 -42.188 1.00 71.19 692 ALA A CA 1
ATOM 5457 C C . ALA A 1 692 ? 21.871 -31.491 -41.213 1.00 71.19 692 ALA A C 1
ATOM 5459 O O . ALA A 1 692 ? 23.080 -31.338 -41.410 1.00 71.19 692 ALA A O 1
ATOM 5460 N N . PHE A 1 693 ? 21.417 -32.241 -40.202 1.00 70.31 693 PHE A N 1
ATOM 5461 C CA . PHE A 1 693 ? 22.305 -32.948 -39.273 1.00 70.31 693 PHE A CA 1
ATOM 5462 C C . PHE A 1 693 ? 23.099 -34.074 -39.957 1.00 70.31 693 PHE A C 1
ATOM 5464 O O . PHE A 1 693 ? 24.302 -34.200 -39.712 1.00 70.31 693 PHE A O 1
ATOM 5471 N N . LEU A 1 694 ? 22.482 -34.841 -40.868 1.00 72.69 694 LEU A N 1
ATOM 5472 C CA . LEU A 1 694 ? 23.193 -35.830 -41.694 1.00 72.69 694 LEU A CA 1
ATOM 5473 C C . LEU A 1 694 ? 24.277 -35.181 -42.571 1.00 72.69 694 LEU A C 1
ATOM 5475 O O . LEU A 1 694 ? 25.400 -35.684 -42.624 1.00 72.69 694 LEU A O 1
ATOM 5479 N N . ALA A 1 695 ? 23.994 -34.034 -43.192 1.00 75.25 695 ALA A N 1
ATOM 5480 C CA . ALA A 1 695 ? 24.971 -33.309 -44.003 1.00 75.25 695 ALA A CA 1
ATOM 5481 C C . ALA A 1 695 ? 26.206 -32.870 -43.194 1.00 75.25 695 ALA A C 1
ATOM 5483 O O . ALA A 1 695 ? 27.342 -32.970 -43.663 1.00 75.25 695 ALA A O 1
ATOM 5484 N N . ILE A 1 696 ? 26.010 -32.421 -41.951 1.00 73.31 696 ILE A N 1
ATOM 5485 C CA . ILE A 1 696 ? 27.109 -32.046 -41.048 1.00 73.31 696 ILE A CA 1
ATOM 5486 C C . ILE A 1 696 ? 27.896 -33.280 -40.587 1.00 73.31 696 ILE A C 1
ATOM 5488 O O . ILE A 1 696 ? 29.127 -33.227 -40.523 1.00 73.31 696 ILE A O 1
ATOM 5492 N N . TYR A 1 697 ? 27.223 -34.404 -40.323 1.00 76.44 697 TYR A N 1
ATOM 5493 C CA . TYR A 1 697 ? 27.883 -35.674 -40.014 1.00 76.44 697 TYR A CA 1
ATOM 5494 C C . TYR A 1 697 ? 28.795 -36.136 -41.165 1.00 76.44 697 TYR A C 1
ATOM 5496 O O . TYR A 1 697 ? 29.968 -36.439 -40.936 1.00 76.44 697 TYR A O 1
ATOM 5504 N N . TYR A 1 698 ? 28.307 -36.121 -42.410 1.00 79.06 698 TYR A N 1
ATOM 5505 C CA . TYR A 1 698 ? 29.109 -36.512 -43.573 1.00 79.06 698 TYR A CA 1
ATOM 5506 C C . TYR A 1 698 ? 30.255 -35.532 -43.864 1.00 79.06 698 TYR A C 1
ATOM 5508 O O . TYR A 1 698 ? 31.374 -35.978 -44.123 1.00 79.06 698 TYR A O 1
ATOM 5516 N N . ASN A 1 699 ? 30.048 -34.220 -43.696 1.00 77.50 699 ASN A N 1
ATOM 5517 C CA . ASN A 1 699 ? 31.133 -33.233 -43.750 1.00 77.50 699 ASN A CA 1
ATOM 5518 C C . ASN A 1 699 ? 32.241 -33.541 -42.723 1.00 77.50 699 ASN A C 1
ATOM 5520 O O . ASN A 1 699 ? 33.413 -33.613 -43.093 1.00 77.50 699 ASN A O 1
ATOM 5524 N N . LYS A 1 700 ? 31.889 -33.813 -41.455 1.00 74.25 700 LYS A N 1
ATOM 5525 C CA . LYS A 1 700 ? 32.860 -34.220 -40.416 1.00 74.25 700 LYS A CA 1
ATOM 5526 C C . LYS A 1 700 ? 33.577 -35.535 -40.749 1.00 74.25 700 LYS A C 1
ATOM 5528 O O . LYS A 1 700 ? 34.740 -35.701 -40.393 1.00 74.25 700 LYS A O 1
ATOM 5533 N N . LYS A 1 701 ? 32.915 -36.459 -41.452 1.00 78.88 701 LYS A N 1
ATOM 5534 C CA . LYS A 1 701 ? 33.483 -37.741 -41.910 1.00 78.88 701 LYS A CA 1
ATOM 5535 C C . LYS A 1 701 ? 34.242 -37.655 -43.243 1.00 78.88 701 LYS A C 1
ATOM 5537 O O . LYS A 1 701 ? 34.575 -38.701 -43.793 1.00 78.88 701 LYS A O 1
ATOM 5542 N N . LYS A 1 702 ? 34.530 -36.447 -43.756 1.00 77.94 702 LYS A N 1
ATOM 5543 C CA . LYS A 1 702 ? 35.185 -36.212 -45.061 1.00 77.94 702 LYS A CA 1
ATOM 5544 C C . LYS A 1 702 ? 34.477 -36.936 -46.222 1.00 77.94 702 LYS A C 1
ATOM 5546 O O . LYS A 1 702 ? 35.114 -37.454 -47.133 1.00 77.94 702 LYS A O 1
ATOM 5551 N N . LYS A 1 703 ? 33.143 -36.950 -46.178 1.00 83.19 703 LYS A N 1
ATOM 5552 C CA . LYS A 1 703 ? 32.228 -37.528 -47.172 1.00 83.19 703 LYS A CA 1
ATOM 5553 C C . LYS A 1 703 ? 31.427 -36.406 -47.851 1.00 83.19 703 LYS A C 1
ATOM 5555 O O . LYS A 1 703 ? 30.263 -36.190 -47.520 1.00 83.19 703 LYS A O 1
ATOM 5560 N N . PRO A 1 704 ? 32.058 -35.591 -48.721 1.00 79.06 704 PRO A N 1
ATOM 5561 C CA . PRO A 1 704 ? 31.461 -34.341 -49.184 1.00 79.06 704 PRO A CA 1
ATOM 5562 C C . PRO A 1 704 ? 30.329 -34.540 -50.201 1.00 79.06 704 PRO A C 1
ATOM 5564 O O . PRO A 1 704 ? 29.526 -33.627 -50.367 1.00 79.06 704 PRO A O 1
ATOM 5567 N N . LEU A 1 705 ? 30.244 -35.700 -50.861 1.00 82.81 705 LEU A N 1
ATOM 5568 C CA . LEU A 1 705 ? 29.167 -36.012 -51.805 1.00 82.81 705 LEU A CA 1
ATOM 5569 C C . LEU A 1 705 ? 27.874 -36.350 -51.053 1.00 82.81 705 LEU A C 1
ATOM 5571 O O . LEU A 1 705 ? 26.856 -35.697 -51.266 1.00 82.81 705 LEU A O 1
ATOM 5575 N N . GLU A 1 706 ? 27.935 -37.270 -50.085 1.00 83.31 706 GLU A N 1
ATOM 5576 C CA . GLU A 1 706 ? 26.787 -37.599 -49.226 1.00 83.31 706 GLU A CA 1
ATOM 5577 C C . GLU A 1 706 ? 26.361 -36.404 -48.352 1.00 83.31 706 GLU A C 1
ATOM 5579 O O . GLU A 1 706 ? 25.187 -36.259 -48.004 1.00 83.31 706 GLU A O 1
ATOM 5584 N N . ALA A 1 707 ? 27.305 -35.515 -48.016 1.00 80.19 707 ALA A N 1
ATOM 5585 C CA . ALA A 1 707 ? 27.012 -34.252 -47.347 1.00 80.19 707 ALA A CA 1
ATOM 5586 C C . ALA A 1 707 ? 26.240 -33.268 -48.241 1.00 80.19 707 ALA A C 1
ATOM 5588 O O . ALA A 1 707 ? 25.271 -32.663 -47.783 1.00 80.19 707 ALA A O 1
ATOM 5589 N N . GLU A 1 708 ? 26.652 -33.113 -49.504 1.00 87.69 708 GLU A N 1
ATOM 5590 C CA . GLU A 1 708 ? 25.964 -32.257 -50.475 1.00 87.69 708 GLU A CA 1
ATOM 5591 C C . GLU A 1 708 ? 24.561 -32.777 -50.793 1.00 87.69 708 GLU A C 1
ATOM 5593 O O . GLU A 1 708 ? 23.623 -31.986 -50.798 1.00 87.69 708 GLU A O 1
ATOM 5598 N N . GLU A 1 709 ? 24.401 -34.085 -51.002 1.00 85.31 709 GLU A N 1
ATOM 5599 C CA . GLU A 1 709 ? 23.106 -34.729 -51.248 1.00 85.31 709 GLU A CA 1
ATOM 5600 C C . GLU A 1 709 ? 22.111 -34.428 -50.114 1.00 85.31 709 GLU A C 1
ATOM 5602 O O . GLU A 1 709 ? 21.043 -33.860 -50.353 1.00 85.31 709 GLU A O 1
ATOM 5607 N N . CYS A 1 710 ? 22.502 -34.698 -48.861 1.00 78.75 710 CYS A N 1
ATOM 5608 C CA . CYS A 1 710 ? 21.661 -34.422 -47.694 1.00 78.75 710 CYS A CA 1
ATOM 5609 C C . CYS A 1 710 ? 21.351 -32.922 -47.538 1.00 78.75 710 CYS A C 1
ATOM 5611 O O . CYS A 1 710 ? 20.219 -32.552 -47.226 1.00 78.75 710 CYS A O 1
ATOM 5613 N N . ALA A 1 711 ? 22.331 -32.040 -47.771 1.00 79.88 711 ALA A N 1
ATOM 5614 C CA . ALA A 1 711 ? 22.127 -30.599 -47.641 1.00 79.88 711 ALA A CA 1
ATOM 5615 C C . ALA A 1 711 ? 21.211 -30.036 -48.740 1.00 79.88 711 ALA A C 1
ATOM 5617 O O . ALA A 1 711 ? 20.376 -29.176 -48.455 1.00 79.88 711 ALA A O 1
ATOM 5618 N N . ARG A 1 712 ? 21.332 -30.530 -49.979 1.00 83.94 712 ARG A N 1
ATOM 5619 C CA . ARG A 1 712 ? 20.469 -30.155 -51.108 1.00 83.94 712 ARG A CA 1
ATOM 5620 C C . ARG A 1 712 ? 19.032 -30.594 -50.885 1.00 83.94 712 ARG A C 1
ATOM 5622 O O . ARG A 1 712 ? 18.146 -29.760 -51.023 1.00 83.94 712 ARG A O 1
ATOM 5629 N N . GLU A 1 713 ? 18.807 -31.842 -50.486 1.00 79.31 713 GLU A N 1
ATOM 5630 C CA . GLU A 1 713 ? 17.466 -32.355 -50.180 1.00 79.31 713 GLU A CA 1
ATOM 5631 C C . GLU A 1 713 ? 16.809 -31.559 -49.036 1.00 79.31 713 GLU A C 1
ATOM 5633 O O . GLU A 1 713 ? 15.648 -31.162 -49.132 1.00 79.31 713 GLU A O 1
ATOM 5638 N N . ALA A 1 714 ? 17.569 -31.203 -47.993 1.00 73.81 714 ALA A N 1
ATOM 5639 C CA . ALA A 1 714 ? 17.079 -30.331 -46.924 1.00 73.81 714 ALA A CA 1
ATOM 5640 C C . ALA A 1 714 ? 16.693 -28.919 -47.417 1.00 73.81 714 ALA A C 1
ATOM 5642 O O . ALA A 1 714 ? 15.711 -28.349 -46.944 1.00 73.81 714 ALA A O 1
ATOM 5643 N N . ILE A 1 715 ? 17.448 -28.349 -48.365 1.00 77.00 715 ILE A N 1
ATOM 5644 C CA . ILE A 1 715 ? 17.161 -27.035 -48.971 1.00 77.00 715 ILE A CA 1
ATOM 5645 C C . ILE A 1 715 ? 15.968 -27.106 -49.931 1.00 77.00 715 ILE A C 1
ATOM 5647 O O . ILE A 1 715 ? 15.200 -26.152 -49.995 1.00 77.00 715 ILE A O 1
ATOM 5651 N N . LEU A 1 716 ? 15.780 -28.214 -50.653 1.00 76.50 716 LEU A N 1
ATOM 5652 C CA . LEU A 1 716 ? 14.612 -28.425 -51.513 1.00 76.50 716 LEU A CA 1
ATOM 5653 C C . LEU A 1 716 ? 13.322 -28.541 -50.688 1.00 76.50 716 LEU A C 1
ATOM 5655 O O . LEU A 1 716 ? 12.309 -27.958 -51.068 1.00 76.50 716 LEU A O 1
ATOM 5659 N N . ARG A 1 717 ? 13.376 -29.215 -49.530 1.00 74.81 717 ARG A N 1
ATOM 5660 C CA . ARG A 1 717 ? 12.260 -29.296 -48.568 1.00 74.81 717 ARG A CA 1
ATOM 5661 C C . ARG A 1 717 ? 11.982 -27.963 -47.872 1.00 74.81 717 ARG A C 1
ATOM 5663 O O . ARG A 1 717 ? 10.826 -27.585 -47.718 1.00 74.81 717 ARG A O 1
ATOM 5670 N N . ASN A 1 718 ? 13.023 -27.231 -47.470 1.00 70.56 718 ASN A N 1
ATOM 5671 C CA . ASN A 1 718 ? 12.885 -25.912 -46.854 1.00 70.56 718 ASN A CA 1
ATOM 5672 C C . ASN A 1 718 ? 13.990 -24.939 -47.324 1.00 70.56 718 ASN A C 1
ATOM 5674 O O . ASN A 1 718 ? 15.060 -24.856 -46.709 1.00 70.56 718 ASN A O 1
ATOM 5678 N N . PRO A 1 719 ? 13.725 -24.110 -48.353 1.00 70.94 719 PRO A N 1
ATOM 5679 C CA . PRO A 1 719 ? 14.703 -23.147 -48.868 1.00 70.94 719 PRO A CA 1
ATOM 5680 C C . PRO A 1 719 ? 15.088 -22.031 -47.879 1.00 70.94 719 PRO A C 1
ATOM 5682 O O . PRO A 1 719 ? 16.095 -21.336 -48.070 1.00 70.94 719 PRO A O 1
ATOM 5685 N N . LEU A 1 720 ? 14.321 -21.848 -46.799 1.00 68.06 720 LEU A N 1
ATOM 5686 C CA . LEU A 1 720 ? 14.635 -20.919 -45.712 1.00 68.06 720 LEU A CA 1
ATOM 5687 C C . LEU A 1 720 ? 15.530 -21.550 -44.629 1.00 68.06 720 LEU A C 1
ATOM 5689 O O . LEU A 1 720 ? 15.983 -20.832 -43.738 1.00 68.06 720 LEU A O 1
ATOM 5693 N N . HIS A 1 721 ? 15.855 -22.846 -44.710 1.00 72.88 721 HIS A N 1
ATOM 5694 C CA . HIS A 1 721 ? 16.639 -23.554 -43.697 1.00 72.88 721 HIS A CA 1
ATOM 5695 C C . HIS A 1 721 ? 18.143 -23.224 -43.760 1.00 72.88 721 HIS A C 1
ATOM 5697 O O . HIS A 1 721 ? 18.967 -23.956 -44.313 1.00 72.88 721 HIS A O 1
ATOM 5703 N N . ARG A 1 722 ? 18.521 -22.070 -43.193 1.00 77.56 722 ARG A N 1
ATOM 5704 C CA . ARG A 1 722 ? 19.880 -21.486 -43.255 1.00 77.56 722 ARG A CA 1
ATOM 5705 C C . ARG A 1 722 ? 20.998 -22.400 -42.731 1.00 77.56 722 ARG A C 1
ATOM 5707 O O . ARG A 1 722 ? 22.139 -22.240 -43.154 1.00 77.56 722 ARG A O 1
ATOM 5714 N N . PHE A 1 723 ? 20.688 -23.364 -41.863 1.00 75.75 723 PHE A N 1
ATOM 5715 C CA . PHE A 1 723 ? 21.659 -24.348 -41.373 1.00 75.75 723 PHE A CA 1
ATOM 5716 C C . PHE A 1 723 ? 22.091 -25.332 -42.475 1.00 75.75 723 PHE A C 1
ATOM 5718 O O . PHE A 1 723 ? 23.281 -25.609 -42.627 1.00 75.75 723 PHE A O 1
ATOM 5725 N N . SER A 1 724 ? 21.156 -25.769 -43.329 1.00 79.94 724 SER A N 1
ATOM 5726 C CA . SER A 1 724 ? 21.470 -26.598 -44.503 1.00 79.94 724 SER A CA 1
ATOM 5727 C C . SER A 1 724 ? 22.314 -25.845 -45.528 1.00 79.94 724 SER A C 1
ATOM 5729 O O . SER A 1 724 ? 23.209 -26.431 -46.127 1.00 79.94 724 SER A O 1
ATOM 5731 N N . TRP A 1 725 ? 22.089 -24.537 -45.692 1.00 82.38 725 TRP A N 1
ATOM 5732 C CA . TRP A 1 725 ? 22.918 -23.689 -46.556 1.00 82.38 725 TRP A CA 1
ATOM 5733 C C . TRP A 1 725 ? 24.380 -23.623 -46.081 1.00 82.38 725 TRP A C 1
ATOM 5735 O O . TRP A 1 725 ? 25.285 -23.697 -46.911 1.00 82.38 725 TRP A O 1
ATOM 5745 N N . LEU A 1 726 ? 24.635 -23.587 -44.764 1.00 83.75 726 LEU A N 1
ATOM 5746 C CA . LEU A 1 726 ? 25.996 -23.677 -44.214 1.00 83.75 726 LEU A CA 1
ATOM 5747 C C . LEU A 1 726 ? 26.626 -25.062 -44.459 1.00 83.75 726 LEU A C 1
ATOM 5749 O O . LEU A 1 726 ? 27.797 -25.157 -44.838 1.00 83.75 726 LEU A O 1
ATOM 5753 N N . ALA A 1 727 ? 25.849 -26.137 -44.283 1.00 82.88 727 ALA A N 1
ATOM 5754 C CA . ALA A 1 727 ? 26.311 -27.503 -44.532 1.00 82.88 727 ALA A CA 1
ATOM 5755 C C . ALA A 1 727 ? 26.647 -27.741 -46.019 1.00 82.88 727 ALA A C 1
ATOM 5757 O O . ALA A 1 727 ? 27.688 -28.332 -46.318 1.00 82.88 727 ALA A O 1
ATOM 5758 N N . LEU A 1 728 ? 25.824 -27.214 -46.937 1.00 88.38 728 LEU A N 1
ATOM 5759 C CA . LEU A 1 728 ? 26.055 -27.239 -48.385 1.00 88.38 728 LEU A CA 1
ATOM 5760 C C . LEU A 1 728 ? 27.296 -26.425 -48.776 1.00 88.38 728 LEU A C 1
ATOM 5762 O O . LEU A 1 728 ? 28.123 -26.885 -49.559 1.00 88.38 728 LEU A O 1
ATOM 5766 N N . ALA A 1 729 ? 27.457 -25.222 -48.222 1.00 87.25 729 ALA A N 1
ATOM 5767 C CA . ALA A 1 729 ? 28.638 -24.403 -48.474 1.00 87.25 729 ALA A CA 1
ATOM 5768 C C . ALA A 1 729 ? 29.926 -25.133 -48.062 1.00 87.25 729 ALA A C 1
ATOM 5770 O O . ALA A 1 729 ? 30.906 -25.137 -48.805 1.00 87.25 729 ALA A O 1
ATOM 5771 N N . THR A 1 730 ? 29.896 -25.806 -46.908 1.00 86.31 730 THR A N 1
ATOM 5772 C CA . THR A 1 730 ? 31.018 -26.601 -46.389 1.00 86.31 730 THR A CA 1
ATOM 5773 C C . THR A 1 730 ? 31.340 -27.786 -47.306 1.00 86.31 730 THR A C 1
ATOM 5775 O O . THR A 1 730 ? 32.504 -27.990 -47.652 1.00 86.31 730 THR A O 1
ATOM 5778 N N . SER A 1 731 ? 30.331 -28.536 -47.769 1.00 88.19 731 SER A N 1
ATOM 5779 C CA . SER A 1 731 ? 30.553 -29.701 -48.638 1.00 88.19 731 SER A CA 1
ATOM 5780 C C . SER A 1 731 ? 31.068 -29.312 -50.025 1.00 88.19 731 SER A C 1
ATOM 5782 O O . SER A 1 731 ? 31.947 -29.984 -50.560 1.00 88.19 731 SER A O 1
ATOM 5784 N N . LEU A 1 732 ? 30.584 -28.197 -50.580 1.00 87.56 732 LEU A N 1
ATOM 5785 C CA . LEU A 1 732 ? 31.074 -27.628 -51.839 1.00 87.56 732 LEU A CA 1
ATOM 5786 C C . LEU A 1 732 ? 32.508 -27.089 -51.712 1.00 87.56 732 LEU A C 1
ATOM 5788 O O . LEU A 1 732 ? 33.303 -27.252 -52.638 1.00 87.56 732 LEU A O 1
ATOM 5792 N N . SER A 1 733 ? 32.859 -26.490 -50.568 1.00 84.62 733 SER A N 1
ATOM 5793 C CA . SER A 1 733 ? 34.222 -26.023 -50.278 1.00 84.62 733 SER A CA 1
ATOM 5794 C C . SER A 1 733 ? 35.213 -27.191 -50.241 1.00 84.62 733 SER A C 1
ATOM 5796 O O . SER A 1 733 ? 36.260 -27.124 -50.876 1.00 84.62 733 SER A O 1
ATOM 5798 N N . HIS A 1 734 ? 34.851 -28.308 -49.598 1.00 84.06 734 HIS A N 1
ATOM 5799 C CA . HIS A 1 734 ? 35.657 -29.538 -49.593 1.00 84.06 734 HIS A CA 1
ATOM 5800 C C . HIS A 1 734 ? 35.840 -30.185 -50.983 1.00 84.06 734 HIS A C 1
ATOM 5802 O O . HIS A 1 734 ? 36.737 -31.005 -51.150 1.00 84.06 734 HIS A O 1
ATOM 5808 N N . GLN A 1 735 ? 35.015 -29.831 -51.975 1.00 86.19 735 GLN A N 1
ATOM 5809 C CA . GLN A 1 735 ? 35.144 -30.275 -53.372 1.00 86.19 735 GLN A CA 1
ATOM 5810 C C . GLN A 1 735 ? 35.880 -29.257 -54.267 1.00 86.19 735 GLN A C 1
ATOM 5812 O O . GLN A 1 735 ? 35.920 -29.436 -55.482 1.00 86.19 735 GLN A O 1
ATOM 5817 N N . GLY A 1 736 ? 36.389 -28.146 -53.719 1.00 80.94 736 GLY A N 1
ATOM 5818 C CA . GLY A 1 736 ? 36.981 -27.059 -54.510 1.00 80.94 736 GLY A CA 1
ATOM 5819 C C . GLY A 1 736 ? 35.977 -26.305 -55.397 1.00 80.94 736 GLY A C 1
ATOM 5820 O O . GLY A 1 736 ? 36.367 -25.576 -56.307 1.00 80.94 736 GLY A O 1
ATOM 5821 N N . ARG A 1 737 ? 34.663 -26.443 -55.159 1.00 87.56 737 ARG A N 1
ATOM 5822 C CA . ARG A 1 737 ? 33.595 -25.816 -55.967 1.00 87.56 737 ARG A CA 1
ATOM 5823 C C . ARG A 1 737 ? 33.312 -24.389 -55.490 1.00 87.56 737 ARG A C 1
ATOM 5825 O O . ARG A 1 737 ? 32.176 -24.015 -55.189 1.00 87.56 737 ARG A O 1
ATOM 5832 N N . TRP A 1 738 ? 34.376 -23.588 -55.429 1.00 83.12 738 TRP A N 1
ATOM 5833 C CA . TRP A 1 738 ? 34.466 -22.298 -54.736 1.00 83.12 738 TRP A CA 1
ATOM 5834 C C . TRP A 1 738 ? 33.340 -21.307 -55.068 1.00 83.12 738 TRP A C 1
ATOM 5836 O O . TRP A 1 738 ? 32.789 -20.684 -54.163 1.00 83.12 738 TRP A O 1
ATOM 5846 N N . SER A 1 739 ? 32.945 -21.188 -56.341 1.00 81.69 739 SER A N 1
ATOM 5847 C CA . SER A 1 739 ? 31.871 -20.271 -56.769 1.00 81.69 739 SER A CA 1
ATOM 5848 C C . SER A 1 739 ? 30.495 -20.652 -56.195 1.00 81.69 739 SER A C 1
ATOM 5850 O O . SER A 1 739 ? 29.749 -19.788 -55.731 1.00 81.69 739 SER A O 1
ATOM 5852 N N . ALA A 1 740 ? 30.176 -21.949 -56.148 1.00 82.31 740 ALA A N 1
ATOM 5853 C CA . ALA A 1 740 ? 28.925 -22.442 -55.573 1.00 82.31 740 ALA A CA 1
ATOM 5854 C C . ALA A 1 740 ? 28.966 -22.424 -54.033 1.00 82.31 740 ALA A C 1
ATOM 5856 O O . ALA A 1 740 ? 27.996 -22.012 -53.395 1.00 82.31 740 ALA A O 1
ATOM 5857 N N . ALA A 1 741 ? 30.112 -22.788 -53.440 1.00 83.50 741 ALA A N 1
ATOM 5858 C CA . ALA A 1 741 ? 30.347 -22.701 -51.997 1.00 83.50 741 ALA A CA 1
ATOM 5859 C C . ALA A 1 741 ? 30.151 -21.266 -51.471 1.00 83.50 741 ALA A C 1
ATOM 5861 O O . ALA A 1 741 ? 29.493 -21.061 -50.452 1.00 83.50 741 ALA A O 1
ATOM 5862 N N . TRP A 1 742 ? 30.647 -20.266 -52.209 1.00 83.88 742 TRP A N 1
ATOM 5863 C CA . TRP A 1 742 ? 30.490 -18.846 -51.889 1.00 83.88 742 TRP A CA 1
ATOM 5864 C C . TRP A 1 742 ? 29.024 -18.418 -51.807 1.00 83.88 742 TRP A C 1
ATOM 5866 O O . TRP A 1 742 ? 28.619 -17.790 -50.832 1.00 83.88 742 TRP A O 1
ATOM 5876 N N . LYS A 1 743 ? 28.213 -18.775 -52.811 1.00 84.00 743 LYS A N 1
ATOM 5877 C CA . LYS A 1 743 ? 26.789 -18.402 -52.870 1.00 84.00 743 LYS A CA 1
ATOM 5878 C C . LYS A 1 743 ? 25.992 -19.075 -51.751 1.00 84.00 743 LYS A C 1
ATOM 5880 O O . LYS A 1 743 ? 25.217 -18.411 -51.067 1.00 84.00 743 LYS A O 1
ATOM 5885 N N . ALA A 1 744 ? 26.263 -20.352 -51.475 1.00 83.62 744 ALA A N 1
ATOM 5886 C CA . ALA A 1 744 ? 25.666 -21.049 -50.339 1.00 83.62 744 ALA A CA 1
ATOM 5887 C C . ALA A 1 744 ? 26.065 -20.422 -48.982 1.00 83.62 744 ALA A C 1
ATOM 5889 O O . ALA A 1 744 ? 25.215 -20.265 -48.104 1.00 83.62 744 ALA A O 1
ATOM 5890 N N . ALA A 1 745 ? 27.319 -19.980 -48.821 1.00 83.38 745 ALA A N 1
ATOM 5891 C CA . ALA A 1 745 ? 27.771 -19.282 -47.615 1.00 83.38 745 ALA A CA 1
ATOM 5892 C C . ALA A 1 745 ? 27.166 -17.867 -47.475 1.00 83.38 745 ALA A C 1
ATOM 5894 O O . ALA A 1 745 ? 26.873 -17.435 -46.360 1.00 83.38 745 ALA A O 1
ATOM 5895 N N . GLN A 1 746 ? 26.911 -17.164 -48.586 1.00 85.25 746 GLN A N 1
ATOM 5896 C CA . GLN A 1 746 ? 26.177 -15.890 -48.596 1.00 85.25 746 GLN A CA 1
ATOM 5897 C C . GLN A 1 746 ? 24.694 -16.048 -48.219 1.00 85.25 746 GLN A C 1
ATOM 5899 O O . GLN A 1 746 ? 24.133 -15.145 -47.601 1.00 85.25 746 GLN A O 1
ATOM 5904 N N . GLU A 1 747 ? 24.050 -17.176 -48.532 1.00 82.19 747 GLU A N 1
ATOM 5905 C CA . GLU A 1 747 ? 22.715 -17.475 -47.995 1.00 82.19 747 GLU A CA 1
ATOM 5906 C C . GLU A 1 747 ? 22.771 -17.860 -46.511 1.00 82.19 747 GLU A C 1
ATOM 5908 O O . GLU A 1 747 ? 21.934 -17.407 -45.729 1.00 82.19 747 GLU A O 1
ATOM 5913 N N . ALA A 1 748 ? 23.778 -18.629 -46.084 1.00 77.88 748 ALA A N 1
ATOM 5914 C CA . ALA A 1 748 ? 23.963 -19.001 -44.682 1.00 77.88 748 ALA A CA 1
ATOM 5915 C C . ALA A 1 748 ? 24.180 -17.782 -43.760 1.00 77.88 748 ALA A C 1
ATOM 5917 O O . ALA A 1 748 ? 23.553 -17.700 -42.700 1.00 77.88 748 ALA A O 1
ATOM 5918 N N . SER A 1 749 ? 25.000 -16.803 -44.172 1.00 77.88 749 SER A N 1
ATOM 5919 C CA . SER A 1 749 ? 25.353 -15.627 -43.354 1.00 77.88 749 SER A CA 1
ATOM 5920 C C . SER A 1 749 ? 24.179 -14.685 -43.064 1.00 77.88 749 SER A C 1
ATOM 5922 O O . SER A 1 749 ? 24.234 -13.890 -42.119 1.00 77.88 749 SER A O 1
ATOM 5924 N N . LYS A 1 750 ? 23.068 -14.808 -43.804 1.00 78.75 750 LYS A N 1
ATOM 5925 C CA . LYS A 1 750 ? 21.818 -14.097 -43.501 1.00 78.75 750 LYS A CA 1
ATOM 5926 C C . LYS A 1 750 ? 21.233 -14.525 -42.150 1.00 78.75 750 LYS A C 1
ATOM 5928 O O . LYS A 1 750 ? 20.680 -13.675 -41.455 1.00 78.75 750 LYS A O 1
ATOM 5933 N N . SER A 1 751 ? 21.411 -15.781 -41.721 1.00 69.56 751 SER A N 1
ATOM 5934 C CA . SER A 1 751 ? 21.046 -16.212 -40.360 1.00 69.56 751 SER A CA 1
ATOM 5935 C C . SER A 1 751 ? 21.906 -15.510 -39.316 1.00 69.56 751 SER A C 1
ATOM 5937 O O . SER A 1 751 ? 23.124 -15.534 -39.432 1.00 69.56 751 SER A O 1
ATOM 5939 N N . PHE A 1 752 ? 21.297 -14.949 -38.268 1.00 52.25 752 PHE A N 1
ATOM 5940 C CA . PHE A 1 752 ? 22.031 -14.399 -37.122 1.00 52.25 752 PHE A CA 1
ATOM 5941 C C . PHE A 1 752 ? 22.865 -15.479 -36.409 1.00 52.25 752 PHE A C 1
ATOM 5943 O O . PHE A 1 752 ? 24.060 -15.293 -36.194 1.00 52.25 752 PHE A O 1
ATOM 5950 N N . LEU A 1 753 ? 22.258 -16.640 -36.131 1.00 47.84 753 LEU A N 1
ATOM 5951 C CA . LEU A 1 753 ? 22.860 -17.736 -35.360 1.00 47.84 753 LEU A CA 1
ATOM 5952 C C . LEU A 1 753 ? 24.085 -18.371 -36.043 1.00 47.84 753 LEU A C 1
ATOM 5954 O O . LEU A 1 753 ? 24.992 -18.833 -35.363 1.00 47.84 753 LEU A O 1
ATOM 5958 N N . TYR A 1 754 ? 24.129 -18.369 -37.379 1.00 65.81 754 TYR A N 1
ATOM 5959 C CA . TYR A 1 754 ? 25.202 -18.999 -38.166 1.00 65.81 754 TYR A CA 1
ATOM 5960 C C . TYR A 1 754 ? 26.129 -17.986 -38.856 1.00 65.81 754 TYR A C 1
ATOM 5962 O O . TYR A 1 754 ? 27.003 -18.366 -39.637 1.00 65.81 754 TYR A O 1
ATOM 5970 N N . ARG A 1 755 ? 25.954 -16.684 -38.577 1.00 72.38 755 ARG A N 1
ATOM 5971 C CA . ARG A 1 755 ? 26.636 -15.592 -39.286 1.00 72.38 755 ARG A CA 1
ATOM 5972 C C . ARG A 1 755 ? 28.157 -15.660 -39.167 1.00 72.38 755 ARG A C 1
ATOM 5974 O O . ARG A 1 755 ? 28.846 -15.421 -40.155 1.00 72.38 755 ARG A O 1
ATOM 5981 N N . SER A 1 756 ? 28.675 -16.011 -37.987 1.00 73.25 756 SER A N 1
ATOM 5982 C CA . SER A 1 756 ? 30.122 -16.117 -37.761 1.00 73.25 756 SER A CA 1
ATOM 5983 C C . SER A 1 756 ? 30.749 -17.239 -38.587 1.00 73.25 756 SER A C 1
ATOM 5985 O O . SER A 1 756 ? 31.702 -16.996 -39.321 1.00 73.25 756 SER A O 1
ATOM 5987 N N . ASP A 1 757 ? 30.190 -18.450 -38.531 1.00 74.56 757 ASP A N 1
ATOM 5988 C CA . ASP A 1 757 ? 30.749 -19.605 -39.242 1.00 74.56 757 ASP A CA 1
ATOM 5989 C C . ASP A 1 757 ? 30.621 -19.454 -40.764 1.00 74.56 757 ASP A C 1
ATOM 5991 O O . ASP A 1 757 ? 31.553 -19.781 -41.499 1.00 74.56 757 ASP A O 1
ATOM 5995 N N . ALA A 1 758 ? 29.521 -18.860 -41.238 1.00 81.75 758 ALA A N 1
ATOM 5996 C CA . ALA A 1 758 ? 29.344 -18.515 -42.645 1.00 81.75 758 ALA A CA 1
ATOM 5997 C C . ALA A 1 758 ? 30.367 -17.470 -43.134 1.00 81.75 758 ALA A C 1
ATOM 5999 O O . ALA A 1 758 ? 30.927 -17.628 -44.219 1.00 81.75 758 ALA A O 1
ATOM 6000 N N . PHE A 1 759 ? 30.670 -16.433 -42.341 1.00 81.44 759 PHE A N 1
ATOM 6001 C CA . PHE A 1 759 ? 31.725 -15.474 -42.687 1.00 81.44 759 PHE A CA 1
ATOM 6002 C C . PHE A 1 759 ? 33.135 -16.068 -42.582 1.00 81.44 759 PHE A C 1
ATOM 6004 O O . PHE A 1 759 ? 33.981 -15.759 -43.418 1.00 81.44 759 PHE A O 1
ATOM 6011 N N . ARG A 1 760 ? 33.390 -16.976 -41.633 1.00 80.44 760 ARG A N 1
ATOM 6012 C CA . ARG A 1 760 ? 34.668 -17.701 -41.546 1.00 80.44 760 ARG A CA 1
ATOM 6013 C C . ARG A 1 760 ? 34.900 -18.578 -42.778 1.00 80.44 760 ARG A C 1
ATOM 6015 O O . ARG A 1 760 ? 36.007 -18.608 -43.310 1.00 80.44 760 ARG A O 1
ATOM 6022 N N . LEU A 1 761 ? 33.845 -19.225 -43.276 1.00 82.88 761 LEU A N 1
ATOM 6023 C CA . LEU A 1 761 ? 33.886 -19.984 -44.523 1.00 82.88 761 LEU A CA 1
ATOM 6024 C C . LEU A 1 761 ? 34.073 -19.071 -45.750 1.00 82.88 761 LEU A C 1
ATOM 6026 O O . LEU A 1 761 ? 34.878 -19.390 -46.619 1.00 82.88 761 LEU A O 1
ATOM 6030 N N . LEU A 1 762 ? 33.420 -17.902 -45.805 1.00 85.88 762 LEU A N 1
ATOM 6031 C CA . LEU A 1 762 ? 33.664 -16.904 -46.860 1.00 85.88 762 LEU A CA 1
ATOM 6032 C C . LEU A 1 762 ? 35.109 -16.379 -46.859 1.00 85.88 762 LEU A C 1
ATOM 6034 O O . LEU A 1 762 ? 35.673 -16.186 -47.934 1.00 85.88 762 LEU A O 1
ATOM 6038 N N . ALA A 1 763 ? 35.731 -16.201 -45.689 1.00 76.50 763 ALA A N 1
ATOM 6039 C CA . ALA A 1 763 ? 37.142 -15.828 -45.583 1.00 76.50 763 ALA A CA 1
ATOM 6040 C C . ALA A 1 763 ? 38.073 -16.923 -46.140 1.00 76.50 763 ALA A C 1
ATOM 6042 O O . ALA A 1 763 ? 38.980 -16.619 -46.911 1.00 76.50 763 ALA A O 1
ATOM 6043 N N . HIS A 1 764 ? 37.810 -18.195 -45.821 1.00 78.81 764 HIS A N 1
ATOM 6044 C CA . HIS A 1 764 ? 38.556 -19.341 -46.357 1.00 78.81 764 HIS A CA 1
ATOM 6045 C C . HIS A 1 764 ? 38.415 -19.461 -47.886 1.00 78.81 764 HIS A C 1
ATOM 6047 O O . HIS A 1 764 ? 39.419 -19.581 -48.581 1.00 78.81 764 HIS A O 1
ATOM 6053 N N . ILE A 1 765 ? 37.201 -19.316 -48.433 1.00 83.81 765 ILE A N 1
ATOM 6054 C CA . ILE A 1 765 ? 36.972 -19.334 -49.891 1.00 83.81 765 ILE A CA 1
ATOM 6055 C C . ILE A 1 765 ? 37.600 -18.100 -50.578 1.00 83.81 765 ILE A C 1
ATOM 6057 O O . ILE A 1 765 ? 38.011 -18.184 -51.736 1.00 83.81 765 ILE A O 1
ATOM 6061 N N . ALA A 1 766 ? 37.701 -16.952 -49.895 1.00 77.44 766 ALA A N 1
ATOM 6062 C CA . ALA A 1 766 ? 38.372 -15.760 -50.422 1.00 77.44 766 ALA A CA 1
ATOM 6063 C C . ALA A 1 766 ? 39.899 -15.929 -50.534 1.00 77.44 766 ALA A C 1
ATOM 6065 O O . ALA A 1 766 ? 40.489 -15.395 -51.474 1.00 77.44 766 ALA A O 1
ATOM 6066 N N . LEU A 1 767 ? 40.523 -16.685 -49.623 1.00 72.19 767 LEU A N 1
ATOM 6067 C CA . LEU A 1 767 ? 41.925 -17.096 -49.733 1.00 72.19 767 LEU A CA 1
ATOM 6068 C C . LEU A 1 767 ? 42.078 -18.174 -50.812 1.00 72.19 767 LEU A C 1
ATOM 6070 O O . LEU A 1 767 ? 42.576 -17.898 -51.900 1.00 72.19 767 LEU A O 1
ATOM 6074 N N . ASP A 1 768 ? 41.577 -19.376 -50.552 1.00 69.94 768 ASP A N 1
ATOM 6075 C CA . ASP A 1 768 ? 41.987 -20.582 -51.278 1.00 69.94 768 ASP A CA 1
ATOM 6076 C C . ASP A 1 768 ? 41.286 -20.716 -52.641 1.00 69.94 768 ASP A C 1
ATOM 6078 O O . ASP A 1 768 ? 41.818 -21.320 -53.570 1.00 69.94 768 ASP A O 1
ATOM 6082 N N . GLY A 1 769 ? 40.095 -20.122 -52.779 1.00 65.25 769 GLY A N 1
ATOM 6083 C CA . GLY A 1 769 ? 39.285 -20.165 -53.999 1.00 65.25 769 GLY A CA 1
ATOM 6084 C C . GLY A 1 769 ? 39.335 -18.910 -54.874 1.00 65.25 769 GLY A C 1
ATOM 6085 O O . GLY A 1 769 ? 38.766 -18.922 -55.967 1.00 65.25 769 GLY A O 1
ATOM 6086 N N . LYS A 1 770 ? 39.953 -17.815 -54.402 1.00 67.31 770 LYS A N 1
ATOM 6087 C CA . LYS A 1 770 ? 40.006 -16.516 -55.112 1.00 67.31 770 LYS A CA 1
ATOM 6088 C C . LYS A 1 770 ? 41.318 -15.734 -54.968 1.00 67.31 770 LYS A C 1
ATOM 6090 O O . LYS A 1 770 ? 41.462 -14.717 -55.641 1.00 67.31 770 LYS A O 1
ATOM 6095 N N . ASN A 1 771 ? 42.242 -16.165 -54.108 1.00 69.06 771 ASN A N 1
ATOM 6096 C CA . ASN A 1 771 ? 43.517 -15.501 -53.819 1.00 69.06 771 ASN A CA 1
ATOM 6097 C C . ASN A 1 771 ? 43.389 -13.990 -53.508 1.00 69.06 771 ASN A C 1
ATOM 6099 O O . ASN A 1 771 ? 44.176 -13.169 -53.977 1.00 69.06 771 ASN A O 1
ATOM 6103 N N . ASN A 1 772 ? 42.364 -13.606 -52.736 1.00 73.81 772 ASN A N 1
ATOM 6104 C CA . ASN A 1 772 ? 42.076 -12.216 -52.370 1.00 73.81 772 ASN A CA 1
ATOM 6105 C C . ASN A 1 772 ? 42.212 -12.009 -50.845 1.00 73.81 772 ASN A C 1
ATOM 6107 O O . ASN A 1 772 ? 41.210 -12.058 -50.118 1.00 73.81 772 ASN A O 1
ATOM 6111 N N . PRO A 1 773 ? 43.436 -11.763 -50.333 1.00 54.28 773 PRO A N 1
ATOM 6112 C CA . PRO A 1 773 ? 43.687 -11.647 -48.896 1.00 54.28 773 PRO A CA 1
ATOM 6113 C C . PRO A 1 773 ? 42.986 -10.442 -48.252 1.00 54.28 773 PRO A C 1
ATOM 6115 O O . PRO A 1 773 ? 42.548 -10.535 -47.108 1.00 54.28 773 PRO A O 1
ATOM 6118 N N . SER A 1 774 ? 42.801 -9.337 -48.982 1.00 56.16 774 SER A N 1
ATOM 6119 C CA . SER A 1 774 ? 42.082 -8.154 -48.484 1.00 56.16 774 SER A CA 1
ATOM 6120 C C . SER A 1 774 ? 40.603 -8.456 -48.214 1.00 56.16 774 SER A C 1
ATOM 6122 O O . SER A 1 774 ? 40.066 -8.085 -47.170 1.00 56.16 774 SER A O 1
ATOM 6124 N N . GLN A 1 775 ? 39.946 -9.182 -49.124 1.00 68.12 775 GLN A N 1
ATOM 6125 C CA . GLN A 1 775 ? 38.556 -9.612 -48.954 1.00 68.12 775 GLN A CA 1
ATOM 6126 C C . GLN A 1 775 ? 38.418 -10.722 -47.899 1.00 68.12 775 GLN A C 1
ATOM 6128 O O . GLN A 1 775 ? 37.440 -10.744 -47.151 1.00 68.12 775 GLN A O 1
ATOM 6133 N N . ALA A 1 776 ? 39.411 -11.608 -47.778 1.00 58.28 776 ALA A N 1
ATOM 6134 C CA . ALA A 1 776 ? 39.456 -12.597 -46.705 1.00 58.28 776 ALA A CA 1
ATOM 6135 C C . ALA A 1 776 ? 39.564 -11.949 -45.317 1.00 58.28 776 ALA A C 1
ATOM 6137 O O . ALA A 1 776 ? 38.819 -12.319 -44.409 1.00 58.28 776 ALA A O 1
ATOM 6138 N N . LEU A 1 777 ? 40.432 -10.942 -45.162 1.00 51.25 777 LEU A N 1
ATOM 6139 C CA . LEU A 1 777 ? 40.573 -10.174 -43.924 1.00 51.25 777 LEU A CA 1
ATOM 6140 C C . LEU A 1 777 ? 39.260 -9.470 -43.551 1.00 51.25 777 LEU A C 1
ATOM 6142 O O . LEU A 1 777 ? 38.840 -9.535 -42.397 1.00 51.25 777 LEU A O 1
ATOM 6146 N N . GLN A 1 778 ? 38.565 -8.878 -44.530 1.00 66.25 778 GLN A N 1
ATOM 6147 C CA . GLN A 1 778 ? 37.244 -8.278 -44.321 1.00 66.25 778 GLN A CA 1
ATOM 6148 C C . GLN A 1 778 ? 36.236 -9.300 -43.765 1.00 66.25 778 GLN A C 1
ATOM 6150 O O . GLN A 1 778 ? 35.595 -9.036 -42.747 1.00 66.25 778 GLN A O 1
ATOM 6155 N N . TYR A 1 779 ? 36.126 -10.491 -44.366 1.00 73.81 779 TYR A N 1
ATOM 6156 C CA . TYR A 1 779 ? 35.225 -11.531 -43.856 1.00 73.81 779 TYR A CA 1
ATOM 6157 C C . TYR A 1 779 ? 35.679 -12.139 -42.522 1.00 73.81 779 TYR A C 1
ATOM 6159 O O . TYR A 1 779 ? 34.829 -12.513 -41.716 1.00 73.81 779 TYR A O 1
ATOM 6167 N N . HIS A 1 780 ? 36.978 -12.170 -42.217 1.00 59.84 780 HIS A N 1
ATOM 6168 C CA . HIS A 1 780 ? 37.455 -12.541 -40.883 1.00 59.84 780 HIS A CA 1
ATOM 6169 C C . HIS A 1 780 ? 37.030 -11.506 -39.823 1.00 59.84 780 HIS A C 1
ATOM 6171 O O . HIS A 1 780 ? 36.620 -11.881 -38.721 1.00 59.84 780 HIS A O 1
ATOM 6177 N N . CYS A 1 781 ? 37.067 -10.209 -40.142 1.00 54.81 781 CYS A N 1
ATOM 6178 C CA . CYS A 1 781 ? 36.544 -9.166 -39.259 1.00 54.81 781 CYS A CA 1
ATOM 6179 C C . CYS A 1 781 ? 35.027 -9.301 -39.047 1.00 54.81 781 CYS A C 1
ATOM 6181 O O . CYS A 1 781 ? 34.572 -9.209 -37.908 1.00 54.81 781 CYS A O 1
ATOM 6183 N N . GLU A 1 782 ? 34.243 -9.585 -40.093 1.00 63.59 782 GLU A N 1
ATOM 6184 C CA . GLU A 1 782 ? 32.799 -9.835 -39.942 1.00 63.59 782 GLU A CA 1
ATOM 6185 C C . GLU A 1 782 ? 32.488 -11.152 -39.202 1.00 63.59 782 GLU A C 1
ATOM 6187 O O . GLU A 1 782 ? 31.530 -11.202 -38.431 1.00 63.59 782 GLU A O 1
ATOM 6192 N N . SER A 1 783 ? 33.323 -12.193 -39.341 1.00 66.12 783 SER A N 1
ATOM 6193 C CA . SER A 1 783 ? 33.242 -13.431 -38.545 1.00 66.12 783 SER A CA 1
ATOM 6194 C C . SER A 1 783 ? 33.372 -13.149 -37.051 1.00 66.12 783 SER A C 1
ATOM 6196 O O . SER A 1 783 ? 32.548 -13.627 -36.268 1.00 66.12 783 SER A O 1
ATOM 6198 N N . GLU A 1 784 ? 34.383 -12.376 -36.642 1.00 59.09 784 GLU A N 1
ATOM 6199 C CA . GLU A 1 784 ? 34.621 -12.083 -35.225 1.00 59.09 784 GLU A CA 1
ATOM 6200 C C . GLU A 1 784 ? 33.626 -11.055 -34.667 1.00 59.09 784 GLU A C 1
ATOM 6202 O O . GLU A 1 784 ? 33.156 -11.237 -33.547 1.00 59.09 784 GLU A O 1
ATOM 6207 N N . LYS A 1 785 ? 33.182 -10.056 -35.449 1.00 60.62 785 LYS A N 1
ATOM 6208 C CA . LYS A 1 785 ? 32.033 -9.205 -35.075 1.00 60.62 785 LYS A CA 1
ATOM 6209 C C . LYS A 1 785 ? 30.778 -10.044 -34.826 1.00 60.62 785 LYS A C 1
ATOM 6211 O O . LYS A 1 785 ? 30.150 -9.925 -33.780 1.00 60.62 785 LYS A O 1
ATOM 6216 N N . ALA A 1 786 ? 30.426 -10.930 -35.760 1.00 57.28 786 ALA A N 1
ATOM 6217 C CA . ALA A 1 786 ? 29.260 -11.800 -35.630 1.00 57.28 786 ALA A CA 1
ATOM 6218 C C . ALA A 1 786 ? 29.369 -12.761 -34.435 1.00 57.28 786 ALA A C 1
ATOM 6220 O O . ALA A 1 786 ? 28.370 -13.028 -33.773 1.00 57.28 786 ALA A O 1
ATOM 6221 N N . LYS A 1 787 ? 30.577 -13.246 -34.132 1.00 53.06 787 LYS A N 1
ATOM 6222 C CA . LYS A 1 787 ? 30.879 -14.090 -32.968 1.00 53.06 787 LYS A CA 1
ATOM 6223 C C . LYS A 1 787 ? 30.728 -13.335 -31.653 1.00 53.06 787 LYS A C 1
ATOM 6225 O O . LYS A 1 787 ? 30.063 -13.844 -30.762 1.00 53.06 787 LYS A O 1
ATOM 6230 N N . ILE A 1 788 ? 31.277 -12.124 -31.550 1.00 49.38 788 ILE A N 1
ATOM 6231 C CA . ILE A 1 788 ? 31.132 -11.252 -30.375 1.00 49.38 788 ILE A CA 1
ATOM 6232 C C . ILE A 1 788 ? 29.655 -10.901 -30.163 1.00 49.38 788 ILE A C 1
ATOM 6234 O O . ILE A 1 788 ? 29.150 -11.034 -29.051 1.00 49.38 788 ILE A O 1
ATOM 6238 N N . ASN A 1 789 ? 28.932 -10.550 -31.230 1.00 48.56 789 ASN A N 1
ATOM 6239 C CA . ASN A 1 789 ? 27.498 -10.265 -31.167 1.00 48.56 789 ASN A CA 1
ATOM 6240 C C . ASN A 1 789 ? 26.689 -11.494 -30.718 1.00 48.56 789 ASN A C 1
ATOM 6242 O O . ASN A 1 789 ? 25.775 -11.355 -29.909 1.00 48.56 789 ASN A O 1
ATOM 6246 N N . LEU A 1 790 ? 27.041 -12.699 -31.184 1.00 43.28 790 LEU A N 1
ATOM 6247 C CA . LEU A 1 790 ? 26.393 -13.945 -30.767 1.00 43.28 790 LEU A CA 1
ATOM 6248 C C . LEU A 1 790 ? 26.754 -14.342 -29.324 1.00 43.28 790 LEU A C 1
ATOM 6250 O O . LEU A 1 790 ? 25.872 -14.736 -28.572 1.00 43.28 790 LEU A O 1
ATOM 6254 N N . GLN A 1 791 ? 28.015 -14.210 -28.905 1.00 44.88 791 GLN A N 1
ATOM 6255 C CA . GLN A 1 791 ? 28.444 -14.481 -27.525 1.00 44.88 791 GLN A CA 1
ATOM 6256 C C . GLN A 1 791 ? 27.814 -13.497 -26.532 1.00 44.88 791 GLN A C 1
ATOM 6258 O O . GLN A 1 791 ? 27.398 -13.916 -25.454 1.00 44.88 791 GLN A O 1
ATOM 6263 N N . SER A 1 792 ? 27.676 -12.226 -26.920 1.00 42.25 792 SER A N 1
ATOM 6264 C CA . SER A 1 792 ? 26.938 -11.204 -26.172 1.00 42.25 792 SER A CA 1
ATOM 6265 C C . SER A 1 792 ? 25.447 -11.556 -26.065 1.00 42.25 792 SER A C 1
ATOM 6267 O O . SER A 1 792 ? 24.910 -11.626 -24.963 1.00 42.25 792 SER A O 1
ATOM 6269 N N . ALA A 1 793 ? 24.798 -11.906 -27.184 1.00 36.12 793 ALA A N 1
ATOM 6270 C CA . ALA A 1 793 ? 23.392 -12.323 -27.211 1.00 36.12 793 ALA A CA 1
ATOM 6271 C C . ALA A 1 793 ? 23.107 -13.640 -26.455 1.00 36.12 793 ALA A C 1
ATOM 6273 O O . ALA A 1 793 ? 21.983 -13.854 -26.008 1.00 36.12 793 ALA A O 1
ATOM 6274 N N . LEU A 1 794 ? 24.107 -14.514 -26.298 1.00 36.09 794 LEU A N 1
ATOM 6275 C CA . LEU A 1 794 ? 24.028 -15.756 -25.516 1.00 36.09 794 LEU A CA 1
ATOM 6276 C C . LEU A 1 794 ? 24.556 -15.614 -24.073 1.00 36.09 794 LEU A C 1
ATOM 6278 O O . LEU A 1 794 ? 24.561 -16.594 -23.333 1.00 36.09 794 LEU A O 1
ATOM 6282 N N . GLY A 1 795 ? 24.998 -14.422 -23.654 1.00 29.38 795 GLY A N 1
ATOM 6283 C CA . GLY A 1 795 ? 25.438 -14.145 -22.281 1.00 29.38 795 GLY A CA 1
ATOM 6284 C C . GLY A 1 795 ? 26.781 -14.764 -21.864 1.00 29.38 795 GLY A C 1
ATOM 6285 O O . GLY A 1 795 ? 27.069 -14.834 -20.670 1.00 29.38 795 GLY A O 1
ATOM 6286 N N . PHE A 1 796 ? 27.620 -15.207 -22.806 1.00 29.97 796 PHE A N 1
ATOM 6287 C CA . PHE A 1 796 ? 28.934 -15.778 -22.492 1.00 29.97 796 PHE A CA 1
ATOM 6288 C C . PHE A 1 796 ? 30.005 -14.685 -22.356 1.00 29.97 796 PHE A C 1
ATOM 6290 O O . PHE A 1 796 ? 30.399 -14.047 -23.333 1.00 29.97 796 PHE A O 1
ATOM 6297 N N . HIS A 1 797 ? 30.539 -14.509 -21.145 1.00 34.59 797 HIS A N 1
ATOM 6298 C CA . HIS A 1 797 ? 31.702 -13.660 -20.872 1.00 34.59 797 HIS A CA 1
ATOM 6299 C C . HIS A 1 797 ? 32.909 -14.504 -20.438 1.00 34.59 797 HIS A C 1
ATOM 6301 O O . HIS A 1 797 ? 32.989 -14.962 -19.301 1.00 34.59 797 HIS A O 1
ATOM 6307 N N . SER A 1 798 ? 33.878 -14.681 -21.340 1.00 30.06 798 SER A N 1
ATOM 6308 C CA . SER A 1 798 ? 35.170 -15.320 -21.053 1.00 30.06 798 SER A CA 1
ATOM 6309 C C . SER A 1 798 ? 36.305 -14.292 -21.124 1.00 30.06 798 SER A C 1
ATOM 6311 O O . SER A 1 798 ? 36.729 -13.911 -22.215 1.00 30.06 798 SER A O 1
ATOM 6313 N N . SER A 1 799 ? 36.798 -13.834 -19.971 1.00 28.20 799 SER A N 1
ATOM 6314 C CA . SER A 1 799 ? 37.788 -12.750 -19.863 1.00 28.20 799 SER A CA 1
ATOM 6315 C C . SER A 1 799 ? 39.193 -13.132 -20.369 1.00 28.20 799 SER A C 1
ATOM 6317 O O . SER A 1 799 ? 39.810 -14.028 -19.791 1.00 28.20 799 SER A O 1
ATOM 6319 N N . PRO A 1 800 ? 39.785 -12.402 -21.339 1.00 27.58 800 PRO A N 1
ATOM 6320 C CA . PRO A 1 800 ? 41.145 -12.645 -21.823 1.00 27.58 800 PRO A CA 1
ATOM 6321 C C . PRO A 1 800 ? 42.184 -11.629 -21.293 1.00 27.58 800 PRO A C 1
ATOM 6323 O O . PRO A 1 800 ? 43.185 -11.366 -21.954 1.00 27.58 800 PRO A O 1
ATOM 6326 N N . ILE A 1 801 ? 41.990 -11.052 -20.097 1.00 26.34 801 ILE A N 1
ATOM 6327 C CA . ILE A 1 801 ? 42.932 -10.088 -19.484 1.00 26.34 801 ILE A CA 1
ATOM 6328 C C . ILE A 1 801 ? 43.512 -10.650 -18.176 1.00 26.34 801 ILE A C 1
ATOM 6330 O O . ILE A 1 801 ? 43.140 -10.254 -17.076 1.00 26.34 801 ILE A O 1
ATOM 6334 N N . LYS A 1 802 ? 44.456 -11.593 -18.300 1.00 26.00 802 LYS A N 1
ATOM 6335 C CA . LYS A 1 802 ? 45.250 -12.124 -17.168 1.00 26.00 802 LYS A CA 1
ATOM 6336 C C . LYS A 1 802 ? 46.761 -12.214 -17.451 1.00 26.00 802 LYS A C 1
ATOM 6338 O O . LYS A 1 802 ? 47.468 -12.982 -16.808 1.00 26.00 802 LYS A O 1
ATOM 6343 N N . LYS A 1 803 ? 47.265 -11.430 -18.419 1.00 26.03 803 LYS A N 1
ATOM 6344 C CA . LYS A 1 803 ? 48.680 -11.459 -18.858 1.00 26.03 803 LYS A CA 1
ATOM 6345 C C . LYS A 1 803 ? 49.385 -10.092 -18.950 1.00 26.03 803 LYS A C 1
ATOM 6347 O O . LYS A 1 803 ? 50.473 -10.019 -19.507 1.00 26.03 803 LYS A O 1
ATOM 6352 N N . ILE A 1 804 ? 48.795 -9.030 -18.388 1.00 26.41 804 ILE A N 1
ATOM 6353 C CA . ILE A 1 804 ? 49.384 -7.666 -18.323 1.00 26.41 804 ILE A CA 1
ATOM 6354 C C . ILE A 1 804 ? 49.429 -7.134 -16.867 1.00 26.41 804 ILE A C 1
ATOM 6356 O O . ILE A 1 804 ? 49.628 -5.954 -16.610 1.00 26.41 804 ILE A O 1
ATOM 6360 N N . SER A 1 805 ? 49.261 -8.009 -15.870 1.00 25.77 805 SER A N 1
ATOM 6361 C CA . SER A 1 805 ? 49.191 -7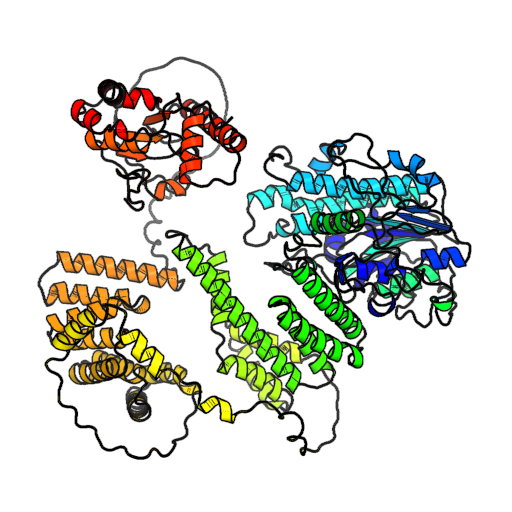.655 -14.440 1.00 25.77 805 SER A CA 1
ATOM 6362 C C . SER A 1 805 ? 50.544 -7.695 -13.706 1.00 25.77 805 SER A C 1
ATOM 6364 O O . SER A 1 805 ? 50.579 -7.770 -12.480 1.00 25.77 805 SER A O 1
ATOM 6366 N N . SER A 1 806 ? 51.666 -7.688 -14.434 1.00 26.02 806 SER A N 1
ATOM 6367 C CA . SER A 1 806 ? 53.020 -7.915 -13.898 1.00 26.02 806 SER A CA 1
ATOM 6368 C C . SER A 1 806 ? 53.915 -6.668 -13.809 1.00 26.02 806 SER A C 1
ATOM 6370 O O . SER A 1 806 ? 55.003 -6.764 -13.249 1.00 26.02 806 SER A O 1
ATOM 6372 N N . LEU A 1 807 ? 53.488 -5.506 -14.326 1.00 24.97 807 LEU A N 1
ATOM 6373 C CA . LEU A 1 807 ? 54.377 -4.347 -14.548 1.00 24.97 807 LEU A CA 1
ATOM 6374 C C . LEU A 1 807 ? 54.067 -3.067 -13.745 1.00 24.97 807 LEU A C 1
ATOM 6376 O O . LEU A 1 807 ? 54.814 -2.100 -13.863 1.00 24.97 807 LEU A O 1
ATOM 6380 N N . GLN A 1 808 ? 53.021 -3.034 -12.909 1.00 25.11 808 GLN A N 1
ATOM 6381 C CA . GLN A 1 808 ? 52.624 -1.818 -12.163 1.00 25.11 808 GLN A CA 1
ATOM 6382 C C . GLN A 1 808 ? 52.571 -1.976 -10.630 1.00 25.11 808 GLN A C 1
ATOM 6384 O O . GLN A 1 808 ? 51.892 -1.226 -9.934 1.00 25.11 808 GLN A O 1
ATOM 6389 N N . LYS A 1 809 ? 53.371 -2.889 -10.058 1.00 28.78 809 LYS A N 1
ATOM 6390 C CA . LYS A 1 809 ? 53.737 -2.815 -8.629 1.00 28.78 809 LYS A CA 1
ATOM 6391 C C . LYS A 1 809 ? 54.813 -1.737 -8.409 1.00 28.78 809 LYS A C 1
ATOM 6393 O O . LYS A 1 809 ? 55.997 -2.070 -8.368 1.00 28.78 809 LYS A O 1
ATOM 6398 N N . LYS A 1 810 ? 54.425 -0.465 -8.236 1.00 24.27 810 LYS A N 1
ATOM 6399 C CA . LYS A 1 810 ? 55.273 0.575 -7.608 1.00 24.27 810 LYS A CA 1
ATOM 6400 C C . LYS A 1 810 ? 54.474 1.798 -7.125 1.00 24.27 810 LYS A C 1
ATOM 6402 O O . LYS A 1 810 ? 53.485 2.171 -7.740 1.00 24.27 810 LYS A O 1
ATOM 6407 N N . SER A 1 811 ? 54.956 2.392 -6.026 1.00 23.47 811 SER A N 1
ATOM 6408 C CA . SER A 1 811 ? 54.596 3.712 -5.462 1.00 23.47 811 SER A CA 1
ATOM 6409 C C . SER A 1 811 ? 53.103 4.044 -5.280 1.00 23.47 811 SER A C 1
ATOM 6411 O O . SER A 1 811 ? 52.498 4.745 -6.086 1.00 23.47 811 SER A O 1
ATOM 6413 N N . SER A 1 812 ? 52.562 3.646 -4.128 1.00 24.39 812 SER A N 1
ATOM 6414 C CA . SER A 1 812 ? 51.475 4.354 -3.439 1.00 24.39 812 SER A CA 1
ATOM 6415 C C . SER A 1 812 ? 52.007 5.586 -2.682 1.00 24.39 812 SER A C 1
ATOM 6417 O O . SER A 1 812 ? 53.166 5.575 -2.272 1.00 24.39 812 SER A O 1
ATOM 6419 N N . LEU A 1 813 ? 51.165 6.605 -2.435 1.00 23.33 813 LEU A N 1
ATOM 6420 C CA . LEU A 1 813 ? 51.258 7.534 -1.285 1.00 23.33 813 LEU A CA 1
ATOM 6421 C C . LEU A 1 813 ? 49.964 8.378 -1.124 1.00 23.33 813 LEU A C 1
ATOM 6423 O O . LEU A 1 813 ? 49.019 8.194 -1.889 1.00 23.33 813 LEU A O 1
ATOM 6427 N N . ARG A 1 814 ? 49.870 9.212 -0.073 1.00 22.27 814 ARG A N 1
ATOM 6428 C CA . ARG A 1 814 ? 48.618 9.787 0.487 1.00 22.27 814 ARG A CA 1
ATOM 6429 C C . ARG A 1 814 ? 48.707 11.308 0.775 1.00 22.27 814 ARG A C 1
ATOM 6431 O O . ARG A 1 814 ? 49.790 11.750 1.120 1.00 22.27 814 ARG A O 1
ATOM 6438 N N . ILE A 1 815 ? 47.542 11.993 0.803 1.00 21.62 815 ILE A N 1
ATOM 6439 C CA . ILE A 1 815 ? 47.082 13.041 1.777 1.00 21.62 815 ILE A CA 1
ATOM 6440 C C . ILE A 1 815 ? 47.920 14.348 1.940 1.00 21.62 815 ILE A C 1
ATOM 6442 O O . ILE A 1 815 ? 49.121 14.279 2.145 1.00 21.62 815 ILE A O 1
ATOM 6446 N N . SER A 1 816 ? 47.364 15.579 1.988 1.00 22.67 816 SER A N 1
ATOM 6447 C CA . SER A 1 816 ? 45.996 16.112 1.722 1.00 22.67 816 SER A CA 1
ATOM 6448 C C . SER A 1 816 ? 46.043 17.671 1.455 1.00 22.67 816 SER A C 1
ATOM 6450 O O . SER A 1 816 ? 47.015 18.054 0.803 1.00 22.67 816 SER A O 1
ATOM 6452 N N . PRO A 1 817 ? 45.085 18.597 1.781 1.00 34.78 817 PRO A N 1
ATOM 6453 C CA . PRO A 1 817 ? 44.922 19.865 1.027 1.00 34.78 817 PRO A CA 1
ATOM 6454 C C . PRO A 1 817 ? 45.327 21.176 1.755 1.00 34.78 817 PRO A C 1
ATOM 6456 O O . PRO A 1 817 ? 45.515 21.198 2.972 1.00 34.78 817 PRO A O 1
ATOM 6459 N N . LYS A 1 818 ? 45.305 22.310 1.022 1.00 22.59 818 LYS A N 1
ATOM 6460 C CA . LYS A 1 818 ? 44.988 23.668 1.539 1.00 22.59 818 LYS A CA 1
ATOM 6461 C C . LYS A 1 818 ? 44.614 24.656 0.415 1.00 22.59 818 LYS A C 1
ATOM 6463 O O . LYS A 1 818 ? 45.102 24.525 -0.702 1.00 22.59 818 LYS A O 1
ATOM 6468 N N . LEU A 1 819 ? 43.769 25.647 0.727 1.00 26.41 819 LEU A N 1
ATOM 6469 C CA . LEU A 1 819 ? 43.416 26.785 -0.143 1.00 26.41 819 LEU A CA 1
ATOM 6470 C C . LEU A 1 819 ? 44.304 28.005 0.172 1.00 26.41 819 LEU A C 1
ATOM 6472 O O . LEU A 1 819 ? 44.484 28.296 1.354 1.00 26.41 819 LEU A O 1
ATOM 6476 N N . SER A 1 820 ? 44.699 28.791 -0.843 1.00 22.94 820 SER A N 1
ATOM 6477 C CA . SER A 1 820 ? 44.706 30.271 -0.754 1.00 22.94 820 SER A CA 1
ATOM 6478 C C . SER A 1 820 ? 44.921 31.011 -2.097 1.00 22.94 820 SER A C 1
ATOM 6480 O O . SER A 1 820 ? 45.885 30.813 -2.824 1.00 22.94 820 SER A O 1
ATOM 6482 N N . THR A 1 821 ? 43.971 31.904 -2.382 1.00 25.06 821 THR A N 1
ATOM 6483 C CA . THR A 1 821 ? 44.017 33.193 -3.114 1.00 25.06 821 THR A CA 1
ATOM 6484 C C . THR A 1 821 ? 45.237 33.669 -3.948 1.00 25.06 821 THR A C 1
ATOM 6486 O O . THR A 1 821 ? 46.314 33.905 -3.410 1.00 25.06 821 THR A O 1
ATOM 6489 N N . LYS A 1 822 ? 44.894 34.159 -5.158 1.00 24.62 822 LYS A N 1
ATOM 6490 C CA . LYS A 1 822 ? 45.377 35.379 -5.871 1.00 24.62 822 LYS A CA 1
ATOM 6491 C C . LYS A 1 822 ? 46.700 35.394 -6.690 1.00 24.62 822 LYS A C 1
ATOM 6493 O O . LYS A 1 822 ? 47.788 35.568 -6.162 1.00 24.62 822 LYS A O 1
ATOM 6498 N N . LEU A 1 823 ? 46.474 35.556 -8.006 1.00 24.64 823 LEU A N 1
ATOM 6499 C CA . LEU A 1 823 ? 47.060 36.545 -8.945 1.00 24.64 823 LEU A CA 1
ATOM 6500 C C . LEU A 1 823 ? 48.404 36.315 -9.684 1.00 24.64 823 LEU A C 1
ATOM 6502 O O . LEU A 1 823 ? 49.474 36.149 -9.110 1.00 24.64 823 LEU A O 1
ATOM 6506 N N . SER A 1 824 ? 48.311 36.612 -10.991 1.00 24.08 824 SER A N 1
ATOM 6507 C CA . SER A 1 824 ? 49.348 36.992 -11.976 1.00 24.08 824 SER A CA 1
ATOM 6508 C C . SER A 1 824 ? 50.205 35.884 -12.640 1.00 24.08 824 SER A C 1
ATOM 6510 O O . SER A 1 824 ? 50.524 34.874 -12.014 1.00 24.08 824 SER A O 1
ATOM 6512 N N . PRO A 1 825 ? 50.557 36.027 -13.942 1.00 35.72 825 PRO A N 1
ATOM 6513 C CA . PRO A 1 825 ? 51.056 34.913 -14.755 1.00 35.72 825 PRO A CA 1
ATOM 6514 C C . PRO A 1 825 ? 52.591 34.805 -14.798 1.00 35.72 825 PRO A C 1
ATOM 6516 O O . PRO A 1 825 ? 53.278 35.717 -15.256 1.00 35.72 825 PRO A O 1
ATOM 6519 N N . LYS A 1 826 ? 53.143 33.635 -14.448 1.00 25.83 826 LYS A N 1
ATOM 6520 C CA . LYS A 1 826 ? 54.562 33.303 -14.688 1.00 25.83 826 LYS A CA 1
ATOM 6521 C C . LYS A 1 826 ? 54.732 32.383 -15.901 1.00 25.83 826 LYS A C 1
ATOM 6523 O O . LYS A 1 826 ? 54.281 31.243 -15.900 1.00 25.83 826 LYS A O 1
ATOM 6528 N N . ARG A 1 827 ? 55.428 32.875 -16.934 1.00 35.50 827 ARG A N 1
ATOM 6529 C CA . ARG A 1 827 ? 55.881 32.089 -18.097 1.00 35.50 827 ARG A CA 1
ATOM 6530 C C . ARG A 1 827 ? 57.214 31.384 -17.805 1.00 35.50 827 ARG A C 1
ATOM 6532 O O . ARG A 1 827 ? 58.253 32.029 -17.896 1.00 35.50 827 ARG A O 1
ATOM 6539 N N . SER A 1 828 ? 57.190 30.069 -17.591 1.00 27.41 828 SER A N 1
ATOM 6540 C CA . SER A 1 828 ? 58.284 29.130 -17.927 1.00 27.41 828 SER A CA 1
ATOM 6541 C C . SER A 1 828 ? 57.864 27.677 -17.625 1.00 27.41 828 SER A C 1
ATOM 6543 O O . SER A 1 828 ? 57.082 27.446 -16.712 1.00 27.41 828 SER A O 1
ATOM 6545 N N . SER A 1 829 ? 58.311 26.632 -18.332 1.00 33.19 829 SER A N 1
ATOM 6546 C CA . SER A 1 829 ? 58.896 26.563 -19.688 1.00 33.19 829 SER A CA 1
ATOM 6547 C C . SER A 1 829 ? 58.913 25.109 -20.217 1.00 33.19 829 SER A C 1
ATOM 6549 O O . SER A 1 829 ? 59.963 24.475 -20.295 1.00 33.19 829 SER A O 1
ATOM 6551 N N . ARG A 1 830 ? 57.757 24.553 -20.621 1.00 27.52 830 ARG A N 1
ATOM 6552 C CA . ARG A 1 830 ? 57.690 23.309 -21.426 1.00 27.52 830 ARG A CA 1
ATOM 6553 C C . ARG A 1 830 ? 56.621 23.407 -22.518 1.00 27.52 830 ARG A C 1
ATOM 6555 O O . ARG A 1 830 ? 55.438 23.240 -22.246 1.00 27.52 830 ARG A O 1
ATOM 6562 N N . LEU A 1 831 ? 57.046 23.683 -23.753 1.00 36.66 831 LEU A N 1
ATOM 6563 C CA . LEU A 1 831 ? 56.184 23.726 -24.940 1.00 36.66 831 LEU A CA 1
ATOM 6564 C C . LEU A 1 831 ? 56.395 22.475 -25.808 1.00 36.66 831 LEU A C 1
ATOM 6566 O O . LEU A 1 831 ? 57.269 22.441 -26.668 1.00 36.66 831 LEU A O 1
ATOM 6570 N N . SER A 1 832 ? 55.564 21.459 -25.583 1.00 32.53 832 SER A N 1
ATOM 6571 C CA . SER A 1 832 ? 55.389 20.288 -26.457 1.00 32.53 832 SER A CA 1
ATOM 6572 C C . SER A 1 832 ? 54.117 19.539 -26.009 1.00 32.53 832 SER A C 1
ATOM 6574 O O . SER A 1 832 ? 54.151 18.738 -25.087 1.00 32.53 832 SER A O 1
ATOM 6576 N N . SER A 1 833 ? 52.926 19.794 -26.558 1.00 39.03 833 SER A N 1
ATOM 6577 C CA . SER A 1 833 ? 52.606 20.201 -27.934 1.00 39.03 833 SER A CA 1
ATOM 6578 C C . SER A 1 833 ? 51.386 21.134 -28.030 1.00 39.03 833 SER A C 1
ATOM 6580 O O . SER A 1 833 ? 50.496 21.121 -27.184 1.00 39.03 833 SER A O 1
ATOM 6582 N N . ASN A 1 834 ? 51.306 21.922 -29.109 1.00 52.25 834 ASN A N 1
ATOM 6583 C CA . ASN A 1 834 ? 50.219 22.880 -29.378 1.00 52.25 834 ASN A CA 1
ATOM 6584 C C . ASN A 1 834 ? 48.940 22.199 -29.940 1.00 52.25 834 ASN A C 1
ATOM 6586 O O . ASN A 1 834 ? 48.363 22.648 -30.932 1.00 52.25 834 ASN A O 1
ATOM 6590 N N . GLN A 1 835 ? 48.555 21.039 -29.389 1.00 63.72 835 GLN A N 1
ATOM 6591 C CA . GLN A 1 835 ? 47.637 20.089 -30.042 1.00 63.72 835 GLN A CA 1
ATOM 6592 C C . GLN A 1 835 ? 46.498 19.544 -29.158 1.00 63.72 835 GLN A C 1
ATOM 6594 O O . GLN A 1 835 ? 45.925 18.512 -29.495 1.00 63.72 835 GLN A O 1
ATOM 6599 N N . GLY A 1 836 ? 46.093 20.232 -28.085 1.00 77.19 836 GLY A N 1
ATOM 6600 C CA . GLY A 1 836 ? 44.898 19.846 -27.308 1.00 77.19 836 GLY A CA 1
ATOM 6601 C C . GLY A 1 836 ? 43.652 19.618 -28.197 1.00 77.19 836 GLY A C 1
ATOM 6602 O O . GLY A 1 836 ? 43.529 20.312 -29.224 1.00 77.19 836 GLY A O 1
ATOM 6603 N N . PRO A 1 837 ? 42.757 18.655 -27.877 1.00 91.00 837 PRO A N 1
ATOM 6604 C CA . PRO A 1 837 ? 41.570 18.374 -28.687 1.00 91.00 837 PRO A CA 1
ATOM 6605 C C . PRO A 1 837 ? 40.684 19.615 -28.824 1.00 91.00 837 PRO A C 1
ATOM 6607 O O . PRO A 1 837 ? 40.580 20.423 -27.900 1.00 91.00 837 PRO A O 1
ATOM 6610 N N . ILE A 1 838 ? 40.058 19.775 -29.987 1.00 94.69 838 ILE A N 1
ATOM 6611 C CA . ILE A 1 838 ? 39.158 20.893 -30.274 1.00 94.69 838 ILE A CA 1
ATOM 6612 C C . ILE A 1 838 ? 37.734 20.411 -29.993 1.00 94.69 838 ILE A C 1
ATOM 6614 O O . ILE A 1 838 ? 37.299 19.406 -30.557 1.00 94.69 838 ILE A O 1
ATOM 6618 N N . ILE A 1 839 ? 37.009 21.114 -29.129 1.00 95.38 839 ILE A N 1
ATOM 6619 C CA . ILE A 1 839 ? 35.609 20.822 -28.818 1.00 95.38 839 ILE A CA 1
ATOM 6620 C C . ILE A 1 839 ? 34.736 21.918 -29.418 1.00 95.38 839 ILE A C 1
ATOM 6622 O O . ILE A 1 839 ? 34.918 23.094 -29.111 1.00 95.38 839 ILE A O 1
ATOM 6626 N N . VAL A 1 840 ? 33.772 21.529 -30.249 1.00 96.94 840 VAL A N 1
ATOM 6627 C CA . VAL A 1 840 ? 32.722 22.423 -30.748 1.00 96.94 840 VAL A CA 1
ATOM 6628 C C . VAL A 1 840 ? 31.489 22.239 -29.870 1.00 96.94 840 VAL A C 1
ATOM 6630 O O . VAL A 1 840 ? 30.837 21.193 -29.938 1.00 96.94 840 VAL A O 1
ATOM 6633 N N . THR A 1 841 ? 31.188 23.246 -29.051 1.00 95.94 841 THR A N 1
ATOM 6634 C CA . THR A 1 841 ? 30.081 23.246 -28.084 1.00 95.94 841 THR A CA 1
ATOM 6635 C C . THR A 1 841 ? 29.041 24.321 -28.381 1.00 95.94 841 THR A C 1
ATOM 6637 O O . THR A 1 841 ? 29.245 25.212 -29.204 1.00 95.94 841 THR A O 1
ATOM 6640 N N . GLY A 1 842 ? 27.887 24.189 -27.743 1.00 92.62 842 GLY A N 1
ATOM 6641 C CA . GLY A 1 842 ? 26.698 25.002 -27.948 1.00 92.62 842 GLY A CA 1
ATOM 6642 C C . GLY A 1 842 ? 25.436 24.235 -27.562 1.00 92.62 842 GLY A C 1
ATOM 6643 O O . GLY A 1 842 ? 25.457 23.009 -27.388 1.00 92.62 842 GLY A O 1
ATOM 6644 N N . LEU A 1 843 ? 24.328 24.955 -27.413 1.00 90.69 843 LEU A N 1
ATOM 6645 C CA . LEU A 1 843 ? 23.014 24.344 -27.222 1.00 90.69 843 LEU A CA 1
ATOM 6646 C C . LEU A 1 843 ? 22.596 23.538 -28.471 1.00 90.69 843 LEU A C 1
ATOM 6648 O O . LEU A 1 843 ? 23.107 23.772 -29.576 1.00 90.69 843 LEU A O 1
ATOM 6652 N N . PRO A 1 844 ? 21.628 22.609 -28.349 1.00 84.69 844 PRO A N 1
ATOM 6653 C CA . PRO A 1 844 ? 20.904 22.102 -29.511 1.00 84.69 844 PRO A CA 1
ATOM 6654 C C . PRO A 1 844 ? 20.471 23.262 -30.425 1.00 84.69 844 PRO A C 1
ATOM 6656 O O . PRO A 1 844 ? 20.072 24.317 -29.950 1.00 84.69 844 PRO A O 1
ATOM 6659 N N . ARG A 1 845 ? 20.597 23.098 -31.747 1.00 85.31 845 ARG A N 1
ATOM 6660 C CA . ARG A 1 845 ? 20.239 24.115 -32.766 1.00 85.31 845 ARG A CA 1
ATOM 6661 C C . ARG A 1 845 ? 21.007 25.460 -32.732 1.00 85.31 845 ARG A C 1
ATOM 6663 O O . ARG A 1 845 ? 20.718 26.308 -33.580 1.00 85.31 845 ARG A O 1
ATOM 6670 N N . SER A 1 846 ? 22.044 25.640 -31.899 1.00 88.44 846 SER A N 1
ATOM 6671 C CA . SER A 1 846 ? 22.901 26.852 -31.925 1.00 88.44 846 SER A CA 1
ATOM 6672 C C . SER A 1 846 ? 23.911 26.912 -33.087 1.00 88.44 846 SER A C 1
ATOM 6674 O O . SER A 1 846 ? 24.652 27.880 -33.213 1.00 88.44 846 SER A O 1
ATOM 6676 N N . GLY A 1 847 ? 23.948 25.892 -33.954 1.00 89.50 847 GLY A N 1
ATOM 6677 C CA . GLY A 1 847 ? 24.798 25.873 -35.153 1.00 89.50 847 GLY A CA 1
ATOM 6678 C C . GLY A 1 847 ? 26.120 25.112 -35.031 1.00 89.50 847 GLY A C 1
ATOM 6679 O O . GLY A 1 847 ? 26.953 25.193 -35.927 1.00 89.50 847 GLY A O 1
ATOM 6680 N N . THR A 1 848 ? 26.311 24.308 -33.983 1.00 93.25 848 THR A N 1
ATOM 6681 C CA . THR A 1 848 ? 27.505 23.453 -33.811 1.00 93.25 848 THR A CA 1
ATOM 6682 C C . THR A 1 848 ? 27.828 22.563 -35.024 1.00 93.25 848 THR A C 1
ATOM 6684 O O . THR A 1 848 ? 28.999 22.368 -35.336 1.00 93.25 848 THR A O 1
ATOM 6687 N N . SER A 1 849 ? 26.828 22.074 -35.770 1.00 90.44 849 SER A N 1
ATOM 6688 C CA . SER A 1 849 ? 27.062 21.328 -37.023 1.00 90.44 849 SER A CA 1
ATOM 6689 C C . SER A 1 849 ? 27.597 22.189 -38.175 1.00 90.44 849 SER A C 1
ATOM 6691 O O . SER A 1 849 ? 28.374 21.670 -38.969 1.00 90.44 849 SER A O 1
ATOM 6693 N N . LEU A 1 850 ? 27.247 23.480 -38.253 1.00 92.75 850 LEU A N 1
ATOM 6694 C CA . LEU A 1 850 ? 27.822 24.410 -39.237 1.00 92.75 850 LEU A CA 1
ATOM 6695 C C . LEU A 1 850 ? 29.308 24.645 -38.939 1.00 92.75 850 LEU A C 1
ATOM 6697 O O . LEU A 1 850 ? 30.147 24.556 -39.828 1.00 92.75 850 LEU A O 1
ATOM 6701 N N . MET A 1 851 ? 29.649 24.851 -37.666 1.00 96.19 851 MET A N 1
ATOM 6702 C CA . MET A 1 851 ? 31.040 25.015 -37.239 1.00 96.19 851 MET A CA 1
ATOM 6703 C C . MET A 1 851 ? 31.893 23.769 -37.537 1.00 96.19 851 MET A C 1
ATOM 6705 O O . MET A 1 851 ? 33.031 23.887 -37.983 1.00 96.19 851 MET A O 1
ATOM 6709 N N . MET A 1 852 ? 31.332 22.563 -37.383 1.00 95.50 852 MET A N 1
ATOM 6710 C CA . MET A 1 852 ? 32.000 21.324 -37.806 1.00 95.50 852 MET A CA 1
ATOM 6711 C C . MET A 1 852 ? 32.227 21.255 -39.328 1.00 95.50 852 MET A C 1
ATOM 6713 O O . MET A 1 852 ? 33.269 20.754 -39.747 1.00 95.50 852 MET A O 1
ATOM 6717 N N . GLN A 1 853 ? 31.310 21.787 -40.148 1.00 92.31 853 GLN A N 1
ATOM 6718 C CA . GLN A 1 853 ? 31.476 21.878 -41.608 1.00 92.31 853 GLN A CA 1
ATOM 6719 C C . GLN A 1 853 ? 32.596 22.859 -41.980 1.00 92.31 853 GLN A C 1
ATOM 6721 O O . GLN A 1 853 ? 33.488 22.491 -42.741 1.00 92.31 853 GLN A O 1
ATOM 6726 N N . MET A 1 854 ? 32.619 24.058 -41.382 1.00 94.62 854 MET A N 1
ATOM 6727 C CA . MET A 1 854 ? 33.698 25.037 -41.588 1.00 94.62 854 MET A CA 1
ATOM 6728 C C . MET A 1 854 ? 35.066 24.467 -41.188 1.00 94.62 854 MET A C 1
ATOM 6730 O O . MET A 1 854 ? 36.035 24.611 -41.926 1.00 94.62 854 MET A O 1
ATOM 6734 N N . LEU A 1 855 ? 35.159 23.775 -40.046 1.00 94.56 855 LEU A N 1
ATOM 6735 C CA . LEU A 1 855 ? 36.405 23.143 -39.597 1.00 94.56 855 LEU A CA 1
ATOM 6736 C C . LEU A 1 855 ? 36.861 22.020 -40.542 1.00 94.56 855 LEU A C 1
ATOM 6738 O O . LEU A 1 855 ? 38.048 21.950 -40.859 1.00 94.56 855 LEU A O 1
ATOM 6742 N N . ALA A 1 856 ? 35.941 21.180 -41.028 1.00 90.62 856 ALA A N 1
ATOM 6743 C CA . ALA A 1 856 ? 36.252 20.130 -41.999 1.00 90.62 856 ALA A CA 1
ATOM 6744 C C . ALA A 1 856 ? 36.738 20.710 -43.341 1.00 90.62 856 ALA A C 1
ATOM 6746 O O . ALA A 1 856 ? 37.755 20.258 -43.868 1.00 90.62 856 ALA A O 1
ATOM 6747 N N . ALA A 1 857 ? 36.071 21.751 -43.850 1.00 89.69 857 ALA A N 1
ATOM 6748 C CA . ALA A 1 857 ? 36.485 22.494 -45.043 1.00 89.69 857 ALA A CA 1
ATOM 6749 C C . ALA A 1 857 ? 37.841 23.205 -44.855 1.00 89.69 857 ALA A C 1
ATOM 6751 O O . ALA A 1 857 ? 38.628 23.311 -45.791 1.00 89.69 857 ALA A O 1
ATOM 6752 N N . GLY A 1 858 ? 38.161 23.607 -43.621 1.00 88.50 858 GLY A N 1
ATOM 6753 C CA . GLY A 1 858 ? 39.475 24.102 -43.206 1.00 88.50 858 GLY A CA 1
ATOM 6754 C C . GLY A 1 858 ? 40.560 23.028 -43.043 1.00 88.50 858 GLY A C 1
ATOM 6755 O O . GLY A 1 858 ? 41.642 23.335 -42.549 1.00 88.50 858 GLY A O 1
ATOM 6756 N N . GLY A 1 859 ? 40.292 21.764 -43.388 1.00 87.19 859 GLY A N 1
ATOM 6757 C CA . GLY A 1 859 ? 41.245 20.657 -43.251 1.00 87.19 859 GLY A CA 1
ATOM 6758 C C . GLY A 1 859 ? 41.458 20.160 -41.813 1.00 87.19 859 GLY A C 1
ATOM 6759 O O . GLY A 1 859 ? 42.365 19.363 -41.560 1.00 87.19 859 GLY A O 1
ATOM 6760 N N . ILE A 1 860 ? 40.641 20.591 -40.844 1.00 91.94 860 ILE A N 1
ATOM 6761 C CA . ILE A 1 860 ? 40.688 20.057 -39.479 1.00 91.94 860 ILE A CA 1
ATOM 6762 C C . ILE A 1 860 ? 40.027 18.677 -39.463 1.00 91.94 860 ILE A C 1
ATOM 6764 O O . ILE A 1 860 ? 38.835 18.531 -39.721 1.00 91.94 860 ILE A O 1
ATOM 6768 N N . ALA A 1 861 ? 40.800 17.653 -39.098 1.00 89.06 861 ALA A N 1
ATOM 6769 C CA . ALA A 1 861 ? 40.298 16.290 -38.972 1.00 89.06 861 ALA A CA 1
ATOM 6770 C C . ALA A 1 861 ? 39.178 16.203 -37.917 1.00 89.06 861 ALA A C 1
ATOM 6772 O O .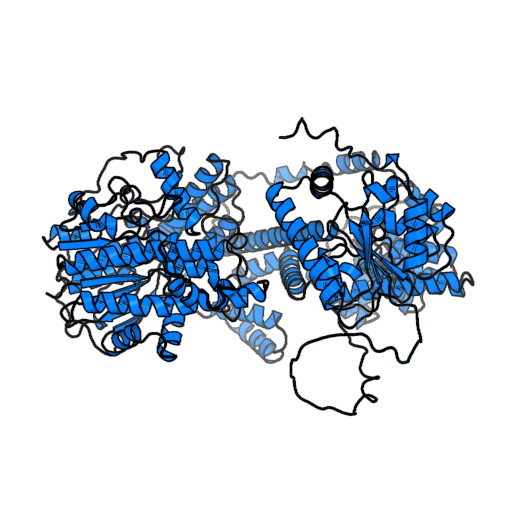 ALA A 1 861 ? 39.412 16.351 -36.715 1.00 89.06 861 ALA A O 1
ATOM 6773 N N . ILE A 1 862 ? 37.959 15.937 -38.375 1.00 91.06 862 ILE A N 1
ATOM 6774 C CA . ILE A 1 862 ? 36.771 15.771 -37.535 1.00 91.06 862 ILE A CA 1
ATOM 6775 C C . ILE A 1 862 ? 36.718 14.391 -36.860 1.00 91.06 862 ILE A C 1
ATOM 6777 O O . ILE A 1 862 ? 37.321 13.411 -37.308 1.00 91.06 862 ILE A O 1
ATOM 6781 N N . ASN A 1 863 ? 36.000 14.329 -35.743 1.00 86.06 863 ASN A N 1
ATOM 6782 C CA . ASN A 1 863 ? 35.829 13.159 -34.892 1.00 86.06 863 ASN A CA 1
ATOM 6783 C C . ASN A 1 863 ? 34.337 12.788 -34.861 1.00 86.06 863 ASN A C 1
ATOM 6785 O O . ASN A 1 863 ? 33.593 13.214 -33.982 1.00 86.06 863 ASN A O 1
ATOM 6789 N N . THR A 1 864 ? 33.911 12.057 -35.889 1.00 82.38 864 THR A N 1
ATOM 6790 C CA . THR A 1 864 ? 32.533 11.614 -36.151 1.00 82.38 864 THR A CA 1
ATOM 6791 C C . THR A 1 864 ? 32.577 10.159 -36.610 1.00 82.38 864 THR A C 1
ATOM 6793 O O . THR A 1 864 ? 33.532 9.752 -37.275 1.00 82.38 864 THR A O 1
ATOM 6796 N N . ASP A 1 865 ? 31.559 9.382 -36.255 1.00 76.50 865 ASP A N 1
ATOM 6797 C CA . ASP A 1 865 ? 31.392 7.982 -36.675 1.00 76.50 865 ASP A CA 1
ATOM 6798 C C . ASP A 1 865 ? 30.327 7.807 -37.772 1.00 76.50 865 ASP A C 1
ATOM 6800 O O . ASP A 1 865 ? 30.176 6.716 -38.315 1.00 76.50 865 ASP A O 1
ATOM 6804 N N . TYR A 1 866 ? 29.634 8.895 -38.126 1.00 73.62 866 TYR A N 1
ATOM 6805 C CA . TYR A 1 866 ? 28.564 8.945 -39.126 1.00 73.62 866 TYR A CA 1
ATOM 6806 C C . TYR A 1 866 ? 27.340 8.063 -38.809 1.00 73.62 866 TYR A C 1
ATOM 6808 O O . TYR A 1 866 ? 26.504 7.860 -39.687 1.00 73.62 866 TYR A O 1
ATOM 6816 N N . HIS A 1 867 ? 27.159 7.609 -37.558 1.00 71.25 867 HIS A N 1
ATOM 6817 C CA . HIS A 1 867 ? 25.962 6.849 -37.159 1.00 71.25 867 HIS A CA 1
ATOM 6818 C C . HIS A 1 867 ? 24.656 7.641 -37.352 1.00 71.25 867 HIS A C 1
ATOM 6820 O O . HIS A 1 867 ? 23.603 7.046 -37.579 1.00 71.25 867 HIS A O 1
ATOM 6826 N N . ARG A 1 868 ? 24.715 8.980 -37.301 1.00 64.31 868 ARG A N 1
ATOM 6827 C CA . ARG A 1 868 ? 23.579 9.869 -37.575 1.00 64.31 868 ARG A CA 1
ATOM 6828 C C . ARG A 1 868 ? 23.678 10.497 -38.967 1.00 64.31 868 ARG A C 1
ATOM 6830 O O . ARG A 1 868 ? 24.498 11.388 -39.201 1.00 64.31 868 ARG A O 1
ATOM 6837 N N . CYS A 1 869 ? 22.801 10.049 -39.861 1.00 61.56 869 CYS A N 1
ATOM 6838 C CA . CYS A 1 869 ? 22.675 10.551 -41.230 1.00 61.56 869 CYS A CA 1
ATOM 6839 C C . CYS A 1 869 ? 22.125 11.998 -41.291 1.00 61.56 869 CYS A C 1
ATOM 6841 O O . CYS A 1 869 ? 21.574 12.483 -40.299 1.00 61.56 869 CYS A O 1
ATOM 6843 N N . PRO A 1 870 ? 22.273 12.705 -42.431 1.00 71.75 870 PRO A N 1
ATOM 6844 C CA . PRO A 1 870 ? 21.584 13.973 -42.691 1.00 71.75 870 PRO A CA 1
ATOM 6845 C C . PRO A 1 870 ? 20.059 13.818 -42.813 1.00 71.75 870 PRO A C 1
ATOM 6847 O O . PRO A 1 870 ? 19.571 12.734 -43.128 1.00 71.75 870 PRO A O 1
ATOM 6850 N N . ASP A 1 871 ? 19.324 14.916 -42.614 1.00 71.25 871 ASP A N 1
ATOM 6851 C CA . ASP A 1 871 ? 17.859 14.990 -42.748 1.00 71.25 871 ASP A CA 1
ATOM 6852 C C . ASP A 1 871 ? 17.389 16.372 -43.265 1.00 71.25 871 ASP A C 1
ATOM 6854 O O . ASP A 1 871 ? 18.194 17.276 -43.496 1.00 71.25 871 ASP A O 1
ATOM 6858 N N . GLU A 1 872 ? 16.077 16.565 -43.437 1.00 63.19 872 GLU A N 1
ATOM 6859 C CA . GLU A 1 872 ? 15.464 17.809 -43.947 1.00 63.19 872 GLU A CA 1
ATOM 6860 C C . GLU A 1 872 ? 15.702 19.055 -43.059 1.00 63.19 872 GLU A C 1
ATOM 6862 O O . GLU A 1 872 ? 15.570 20.206 -43.510 1.00 63.19 872 GLU A O 1
ATOM 6867 N N . HIS A 1 873 ? 16.074 18.843 -41.793 1.00 65.56 873 HIS A N 1
ATOM 6868 C CA . HIS A 1 873 ? 16.377 19.879 -40.805 1.00 65.56 873 HIS A CA 1
ATOM 6869 C C . HIS A 1 873 ? 17.885 20.156 -40.658 1.00 65.56 873 HIS A C 1
ATOM 6871 O O . HIS A 1 873 ? 18.259 21.117 -39.962 1.00 65.56 873 HIS A O 1
ATOM 6877 N N . ASN A 1 874 ? 18.736 19.329 -41.278 1.00 71.00 874 ASN A N 1
ATOM 6878 C CA . ASN A 1 874 ? 20.188 19.469 -41.371 1.00 71.00 874 ASN A CA 1
ATOM 6879 C C . ASN A 1 874 ? 20.767 18.623 -42.542 1.00 71.00 874 ASN A C 1
ATOM 6881 O O . ASN A 1 874 ? 21.383 17.574 -42.307 1.00 71.00 874 ASN A O 1
ATOM 6885 N N . PRO A 1 875 ? 20.615 19.070 -43.806 1.00 67.56 875 PRO A N 1
ATOM 6886 C CA . PRO A 1 875 ? 20.940 18.264 -44.993 1.00 67.56 875 PRO A CA 1
ATOM 6887 C C . PRO A 1 875 ? 22.442 18.008 -45.190 1.00 67.56 875 PRO A C 1
ATOM 6889 O O . PRO A 1 875 ? 22.818 17.080 -45.900 1.00 67.56 875 PRO A O 1
ATOM 6892 N N . ASN A 1 876 ? 23.304 18.775 -44.517 1.00 75.00 876 ASN A N 1
ATOM 6893 C CA . ASN A 1 876 ? 24.759 18.613 -44.569 1.00 75.00 876 ASN A CA 1
ATOM 6894 C C . ASN A 1 876 ? 25.304 17.650 -43.490 1.00 75.00 876 ASN A C 1
ATOM 6896 O O . ASN A 1 876 ? 26.511 17.437 -43.412 1.00 75.00 876 ASN A O 1
ATOM 6900 N N . GLY A 1 877 ? 24.441 17.060 -42.654 1.00 74.94 877 GLY A N 1
ATOM 6901 C CA . GLY A 1 877 ? 24.823 16.042 -41.674 1.00 74.94 877 GLY A CA 1
ATOM 6902 C C . GLY A 1 877 ? 25.215 16.574 -40.292 1.00 74.94 877 GLY A C 1
ATOM 6903 O O . GLY A 1 877 ? 25.496 17.756 -40.073 1.00 74.94 877 GLY A O 1
ATOM 6904 N N . TYR A 1 878 ? 25.164 15.683 -39.299 1.00 79.06 878 TYR A N 1
ATOM 6905 C CA . TYR A 1 878 ? 25.207 16.073 -37.887 1.00 79.06 878 TYR A CA 1
ATOM 6906 C C . TYR A 1 878 ? 26.607 16.181 -37.281 1.00 79.06 878 TYR A C 1
ATOM 6908 O O . TYR A 1 878 ? 26.774 16.990 -36.363 1.00 79.06 878 TYR A O 1
ATOM 6916 N N . PHE A 1 879 ? 27.592 15.443 -37.805 1.00 83.81 879 PHE A N 1
ATOM 6917 C CA . PHE A 1 879 ? 28.980 15.401 -37.312 1.00 83.81 879 PHE A CA 1
ATOM 6918 C C . PHE A 1 879 ? 29.088 15.037 -35.818 1.00 83.81 879 PHE A C 1
ATOM 6920 O O . PHE A 1 879 ? 29.827 15.661 -35.059 1.00 83.81 879 PHE A O 1
ATOM 6927 N N . GLU A 1 880 ? 28.293 14.053 -35.398 1.00 83.44 880 GLU A N 1
ATOM 6928 C CA . GLU A 1 880 ? 28.226 13.523 -34.030 1.00 83.44 880 GLU A CA 1
ATOM 6929 C C . GLU A 1 880 ? 29.065 12.234 -33.903 1.00 83.44 880 GLU A C 1
ATOM 6931 O O . GLU A 1 880 ? 29.423 11.611 -34.901 1.00 83.44 880 GLU A O 1
ATOM 6936 N N . HIS A 1 881 ? 29.410 11.844 -32.675 1.00 84.44 881 HIS A N 1
ATOM 6937 C CA . HIS A 1 881 ? 30.091 10.579 -32.380 1.00 84.44 881 HIS A CA 1
ATOM 6938 C C . HIS A 1 881 ? 29.463 9.973 -31.122 1.00 84.44 881 HIS A C 1
ATOM 6940 O O . HIS A 1 881 ? 29.431 10.624 -30.077 1.00 84.44 881 HIS A O 1
ATOM 6946 N N . GLU A 1 882 ? 28.976 8.734 -31.195 1.00 80.69 882 GLU A N 1
ATOM 6947 C CA . GLU A 1 882 ? 28.221 8.070 -30.124 1.00 80.69 882 GLU A CA 1
ATOM 6948 C C . GLU A 1 882 ? 28.965 8.053 -28.781 1.00 80.69 882 GLU A C 1
ATOM 6950 O O . GLU A 1 882 ? 28.351 8.262 -27.735 1.00 80.69 882 GLU A O 1
ATOM 6955 N N . LYS A 1 883 ? 30.299 7.903 -28.796 1.00 81.88 883 LYS A N 1
ATOM 6956 C CA . LYS A 1 883 ? 31.139 7.894 -27.582 1.00 81.88 883 LYS A CA 1
ATOM 6957 C C . LYS A 1 883 ? 31.092 9.196 -26.769 1.00 81.88 883 LYS A C 1
ATOM 6959 O O . LYS A 1 883 ? 31.428 9.180 -25.588 1.00 81.88 883 LYS A O 1
ATOM 6964 N N . VAL A 1 884 ? 30.614 10.302 -27.345 1.00 80.62 884 VAL A N 1
ATOM 6965 C CA . VAL A 1 884 ? 30.353 11.553 -26.609 1.00 80.62 884 VAL A CA 1
ATOM 6966 C C . VAL A 1 884 ? 29.273 11.363 -25.532 1.00 80.62 884 VAL A C 1
ATOM 6968 O O . VAL A 1 884 ? 29.338 12.007 -24.488 1.00 80.62 884 VAL A O 1
ATOM 6971 N N . LYS A 1 885 ? 28.325 10.434 -25.722 1.00 77.75 885 LYS A N 1
ATOM 6972 C CA . LYS A 1 885 ? 27.266 10.124 -24.743 1.00 77.75 885 LYS A CA 1
ATOM 6973 C C . LYS A 1 885 ? 27.789 9.418 -23.482 1.00 77.75 885 LYS A C 1
ATOM 6975 O O . LYS A 1 885 ? 27.163 9.518 -22.435 1.00 77.75 885 LYS A O 1
ATOM 6980 N N . THR A 1 886 ? 28.927 8.724 -23.569 1.00 74.56 886 THR A N 1
ATOM 6981 C CA . THR A 1 886 ? 29.542 7.933 -22.478 1.00 74.56 886 THR A CA 1
ATOM 6982 C C . THR A 1 886 ? 30.910 8.487 -22.049 1.00 74.56 886 THR A C 1
ATOM 6984 O O . THR A 1 886 ? 31.734 7.792 -21.452 1.00 74.56 886 THR A O 1
ATOM 6987 N N . MET A 1 887 ? 31.179 9.751 -22.382 1.00 72.25 887 MET A N 1
ATOM 6988 C CA . MET A 1 887 ? 32.490 10.400 -22.271 1.00 72.25 887 MET A CA 1
ATOM 6989 C C . MET A 1 887 ? 33.017 10.525 -20.831 1.00 72.25 887 MET A C 1
ATOM 6991 O O . MET A 1 887 ? 34.231 10.565 -20.635 1.00 72.25 887 MET A O 1
ATOM 6995 N N . SER A 1 888 ? 32.127 10.514 -19.834 1.00 58.75 888 SER A N 1
ATOM 6996 C CA . SER A 1 888 ? 32.463 10.483 -18.402 1.00 58.75 888 SER A CA 1
ATOM 6997 C C . SER A 1 888 ? 33.149 9.184 -17.953 1.00 58.75 888 SER A C 1
ATOM 6999 O O . SER A 1 888 ? 33.782 9.166 -16.901 1.00 58.75 888 SER A O 1
ATOM 7001 N N . GLN A 1 889 ? 33.053 8.110 -18.747 1.00 51.31 889 GLN A N 1
ATOM 7002 C CA . GLN A 1 889 ? 33.695 6.816 -18.485 1.00 51.31 889 GLN A CA 1
ATOM 7003 C C . GLN A 1 889 ? 34.898 6.566 -19.413 1.00 51.31 889 GLN A C 1
ATOM 7005 O O . GLN A 1 889 ? 35.920 6.048 -18.969 1.00 51.31 889 GLN A O 1
ATOM 7010 N N . GLU A 1 890 ? 34.816 6.962 -20.691 1.00 57.91 890 GLU A N 1
ATOM 7011 C CA . GLU A 1 890 ? 35.850 6.681 -21.702 1.00 57.91 890 GLU A CA 1
ATOM 7012 C C . GLU A 1 890 ? 36.193 7.894 -22.594 1.00 57.91 890 GLU A C 1
ATOM 7014 O O . GLU A 1 890 ? 35.794 7.966 -23.755 1.00 57.91 890 GLU A O 1
ATOM 7019 N N . ALA A 1 891 ? 37.014 8.832 -22.117 1.00 63.44 891 ALA A N 1
ATOM 7020 C CA . ALA A 1 891 ? 37.409 10.008 -22.911 1.00 63.44 891 ALA A CA 1
ATOM 7021 C C . ALA A 1 891 ? 38.513 9.760 -23.974 1.00 63.44 891 ALA A C 1
ATOM 7023 O O . ALA A 1 891 ? 38.907 10.686 -24.683 1.00 63.44 891 ALA A O 1
ATOM 7024 N N . PHE A 1 892 ? 39.028 8.531 -24.129 1.00 71.31 892 PHE A N 1
ATOM 7025 C CA . PHE A 1 892 ? 40.215 8.236 -24.962 1.00 71.31 892 PHE A CA 1
ATOM 7026 C C . PHE A 1 892 ? 40.042 8.495 -26.474 1.00 71.31 892 PHE A C 1
ATOM 7028 O O . PHE A 1 892 ? 41.020 8.522 -27.225 1.00 71.31 892 PHE A O 1
ATOM 7035 N N . PHE A 1 893 ? 38.804 8.667 -26.942 1.00 76.25 893 PHE A N 1
ATOM 7036 C CA . PHE A 1 893 ? 38.496 8.993 -28.336 1.00 76.25 893 PHE A CA 1
ATOM 7037 C C . PHE A 1 893 ? 38.648 10.496 -28.652 1.00 76.25 893 PHE A C 1
ATOM 7039 O O . PHE A 1 893 ? 38.670 10.863 -29.829 1.00 76.25 893 PHE A O 1
ATOM 7046 N N . LEU A 1 894 ? 38.798 11.367 -27.643 1.00 84.06 894 LEU A N 1
ATOM 7047 C CA . LEU A 1 894 ? 39.066 12.802 -27.807 1.00 84.06 894 LEU A CA 1
ATOM 7048 C C . LEU A 1 894 ? 40.528 13.033 -28.219 1.00 84.06 894 LEU A C 1
ATOM 7050 O O . LEU A 1 894 ? 41.400 13.321 -27.400 1.00 84.06 894 LEU A O 1
ATOM 7054 N N . LYS A 1 895 ? 40.822 12.860 -29.510 1.00 80.44 895 LYS A N 1
ATOM 7055 C CA . LYS A 1 895 ? 42.200 12.896 -30.018 1.00 80.44 895 LYS A CA 1
ATOM 7056 C C . LYS A 1 895 ? 42.739 14.315 -30.196 1.00 80.44 895 LYS A C 1
ATOM 7058 O O . LYS A 1 895 ? 42.052 15.212 -30.686 1.00 80.44 895 LYS A O 1
ATOM 7063 N N . ALA A 1 896 ? 44.019 14.469 -29.862 1.00 81.88 896 ALA A N 1
ATOM 7064 C CA . ALA A 1 896 ? 44.810 15.666 -30.114 1.00 81.88 896 ALA A CA 1
ATOM 7065 C C . ALA A 1 896 ? 44.647 16.166 -31.564 1.00 81.88 896 ALA A C 1
ATOM 7067 O O . ALA A 1 896 ? 44.631 15.379 -32.512 1.00 81.88 896 ALA A O 1
ATOM 7068 N N . GLY A 1 897 ? 44.495 17.481 -31.731 1.00 80.50 897 GLY A N 1
ATOM 7069 C CA . GLY A 1 897 ? 44.370 18.140 -33.035 1.00 80.50 897 GLY A CA 1
ATOM 7070 C C . GLY A 1 897 ? 43.094 17.845 -33.840 1.00 80.50 897 GLY A C 1
ATOM 7071 O O . GLY A 1 897 ? 42.978 18.383 -34.942 1.00 80.50 897 GLY A O 1
ATOM 7072 N N . ARG A 1 898 ? 42.150 17.038 -33.325 1.00 89.44 898 ARG A N 1
ATOM 7073 C CA . ARG A 1 898 ? 40.848 16.772 -33.962 1.00 89.44 898 ARG A CA 1
ATOM 7074 C C . ARG A 1 898 ? 39.723 17.626 -33.385 1.00 89.44 898 ARG A C 1
ATOM 7076 O O . ARG A 1 898 ? 39.755 17.960 -32.203 1.00 89.44 898 ARG A O 1
ATOM 7083 N N . ALA A 1 899 ? 38.717 17.917 -34.208 1.00 93.44 899 ALA A N 1
ATOM 7084 C CA . ALA A 1 899 ? 37.474 18.567 -33.791 1.00 93.44 899 ALA A CA 1
ATOM 7085 C C . ALA A 1 899 ? 36.403 17.529 -33.420 1.00 93.44 899 ALA A C 1
ATOM 7087 O O . ALA A 1 899 ? 36.075 16.667 -34.232 1.00 93.44 899 ALA A O 1
ATOM 7088 N N . THR A 1 900 ? 35.844 17.617 -32.211 1.00 94.62 900 THR A N 1
ATOM 7089 C CA . THR A 1 900 ? 34.726 16.782 -31.738 1.00 94.62 900 THR A CA 1
ATOM 7090 C C . THR A 1 900 ? 33.540 17.675 -31.390 1.00 94.62 900 THR A C 1
ATOM 7092 O O . THR A 1 900 ? 33.695 18.648 -30.653 1.00 94.62 900 THR A O 1
ATOM 7095 N N . LYS A 1 901 ? 32.349 17.344 -31.892 1.00 94.88 901 LYS A N 1
ATOM 7096 C CA . LYS A 1 901 ? 31.108 18.037 -31.538 1.00 94.88 901 LYS A CA 1
ATOM 7097 C C . LYS A 1 901 ? 30.576 17.508 -30.209 1.00 94.88 901 LYS A C 1
ATOM 7099 O O . LYS A 1 901 ? 30.331 16.311 -30.085 1.00 94.88 901 LYS A O 1
ATOM 7104 N N . VAL A 1 902 ? 30.353 18.393 -29.243 1.00 92.88 902 VAL A N 1
ATOM 7105 C CA . VAL A 1 902 ? 29.804 18.048 -27.925 1.00 92.88 902 VAL A CA 1
ATOM 7106 C C . VAL A 1 902 ? 28.817 19.138 -27.515 1.00 92.88 902 VAL A C 1
ATOM 7108 O O . VAL A 1 902 ? 29.230 20.248 -27.210 1.00 92.88 902 VAL A O 1
ATOM 7111 N N . VAL A 1 903 ? 27.512 18.852 -27.523 1.00 92.06 903 VAL A N 1
ATOM 7112 C CA . VAL A 1 903 ? 26.495 19.822 -27.064 1.00 92.06 903 VAL A CA 1
ATOM 7113 C C . VAL A 1 903 ? 26.602 20.060 -25.557 1.00 92.06 903 VAL A C 1
ATOM 7115 O O . VAL A 1 903 ? 26.980 19.146 -24.824 1.00 92.06 903 VAL A O 1
ATOM 7118 N N . ILE A 1 904 ? 26.236 21.260 -25.087 1.00 89.19 904 ILE A N 1
ATOM 7119 C CA . ILE A 1 904 ? 26.489 21.710 -23.702 1.00 89.19 904 ILE A CA 1
ATOM 7120 C C . ILE A 1 904 ? 26.131 20.674 -22.614 1.00 89.19 904 ILE A C 1
ATOM 7122 O O . ILE A 1 904 ? 27.009 20.391 -21.801 1.00 89.19 904 ILE A O 1
ATOM 7126 N N . PRO A 1 905 ? 24.944 20.026 -22.604 1.00 83.69 905 PRO A N 1
ATOM 7127 C CA . PRO A 1 905 ? 24.596 19.056 -21.554 1.00 83.69 905 PRO A CA 1
ATOM 7128 C C . PRO A 1 905 ? 25.557 17.857 -21.442 1.00 83.69 905 PRO A C 1
ATOM 7130 O O . PRO A 1 905 ? 25.661 17.237 -20.388 1.00 83.69 905 PRO A O 1
ATOM 7133 N N . LEU A 1 906 ? 26.286 17.534 -22.518 1.00 87.50 906 LEU A N 1
ATOM 7134 C CA . LEU A 1 906 ? 27.350 16.526 -22.525 1.00 87.50 906 LEU A CA 1
ATOM 7135 C C . LEU A 1 906 ? 28.742 17.150 -22.324 1.00 87.50 906 LEU A C 1
ATOM 7137 O O . LEU A 1 906 ? 29.635 16.488 -21.805 1.00 87.50 906 LEU A O 1
ATOM 7141 N N . ALA A 1 907 ? 28.933 18.421 -22.686 1.00 86.12 907 ALA A N 1
ATOM 7142 C CA . ALA A 1 907 ? 30.200 19.136 -22.522 1.00 86.12 907 ALA A CA 1
ATOM 7143 C C . ALA A 1 907 ? 30.522 19.445 -21.050 1.00 86.12 907 ALA A C 1
ATOM 7145 O O . ALA A 1 907 ? 31.692 19.465 -20.687 1.00 86.12 907 ALA A O 1
ATOM 7146 N N . LEU A 1 908 ? 29.506 19.562 -20.188 1.00 83.75 908 LEU A N 1
ATOM 7147 C CA . LEU A 1 908 ? 29.665 19.613 -18.724 1.00 83.75 908 LEU A CA 1
ATOM 7148 C C . LEU A 1 908 ? 30.303 18.338 -18.125 1.00 83.75 908 LEU A C 1
ATOM 7150 O O . LEU A 1 908 ? 30.746 18.351 -16.981 1.00 83.75 908 LEU A O 1
ATOM 7154 N N . ASN A 1 909 ? 30.368 17.241 -18.891 1.00 84.69 909 ASN A N 1
ATOM 7155 C CA . ASN A 1 909 ? 31.009 15.979 -18.504 1.00 84.69 909 ASN A CA 1
ATOM 7156 C C . ASN A 1 909 ? 32.420 15.808 -19.111 1.00 84.69 909 ASN A C 1
ATOM 7158 O O . ASN A 1 909 ? 32.948 14.694 -19.143 1.00 84.69 909 ASN A O 1
ATOM 7162 N N . LEU A 1 910 ? 33.035 16.875 -19.634 1.00 85.75 910 LEU A N 1
ATOM 7163 C CA . LEU A 1 910 ? 34.418 16.852 -20.120 1.00 85.75 910 LEU A CA 1
ATOM 7164 C C . LEU A 1 910 ? 35.401 16.690 -18.940 1.00 85.75 910 LEU A C 1
ATOM 7166 O O . LEU A 1 910 ? 35.377 17.502 -18.019 1.00 85.75 910 LEU A O 1
ATOM 7170 N N . PRO A 1 911 ? 36.317 15.699 -18.957 1.00 81.88 911 PRO A N 1
ATOM 7171 C CA . PRO A 1 911 ? 37.309 15.548 -17.890 1.00 81.88 911 PRO A CA 1
ATOM 7172 C C . PRO A 1 911 ? 38.190 16.794 -17.701 1.00 81.88 911 PRO A C 1
ATOM 7174 O O . PRO A 1 911 ? 38.975 17.135 -18.590 1.00 81.88 911 PRO A O 1
ATOM 7177 N N . ALA A 1 912 ? 38.076 17.436 -16.533 1.00 71.94 912 ALA A N 1
ATOM 7178 C CA . ALA A 1 912 ? 38.742 18.694 -16.170 1.00 71.94 912 ALA A CA 1
ATOM 7179 C C . ALA A 1 912 ? 40.278 18.651 -16.308 1.00 71.94 912 ALA A C 1
ATOM 7181 O O . ALA A 1 912 ? 40.912 19.645 -16.649 1.00 71.94 912 ALA A O 1
ATOM 7182 N N . GLN A 1 913 ? 40.880 17.480 -16.086 1.00 68.50 913 GLN A N 1
ATOM 7183 C CA . GLN A 1 913 ? 42.324 17.243 -16.159 1.00 68.50 913 GLN A CA 1
ATOM 7184 C C . GLN A 1 913 ? 42.920 17.269 -17.582 1.00 68.50 913 GLN A C 1
ATOM 7186 O O . GLN A 1 913 ? 44.136 17.157 -17.734 1.00 68.50 913 GLN A O 1
ATOM 7191 N N . ASN A 1 914 ? 42.095 17.395 -18.625 1.00 77.56 914 ASN A N 1
ATOM 7192 C CA . ASN A 1 914 ? 42.540 17.488 -20.015 1.00 77.56 914 ASN A CA 1
ATOM 7193 C C . ASN A 1 914 ? 42.556 18.947 -20.500 1.00 77.56 914 ASN A C 1
ATOM 7195 O O . ASN A 1 914 ? 41.671 19.734 -20.179 1.00 77.56 914 ASN A O 1
ATOM 7199 N N . HIS A 1 915 ? 43.519 19.298 -21.357 1.00 83.75 915 HIS A N 1
ATOM 7200 C CA . HIS A 1 915 ? 43.575 20.618 -21.995 1.00 83.75 915 HIS A CA 1
ATOM 7201 C C . HIS A 1 915 ? 42.850 20.615 -23.350 1.00 83.75 915 HIS A C 1
ATOM 7203 O O . HIS A 1 915 ? 43.412 20.190 -24.365 1.00 83.75 915 HIS A O 1
ATOM 7209 N N . TYR A 1 916 ? 41.613 21.112 -23.375 1.00 90.88 916 TYR A N 1
ATOM 7210 C CA . TYR A 1 916 ? 40.845 21.323 -24.608 1.00 90.88 916 TYR A CA 1
ATOM 7211 C C . TYR A 1 916 ? 41.045 22.732 -25.183 1.00 90.88 916 TYR A C 1
ATOM 7213 O O . TYR A 1 916 ? 41.556 23.634 -24.522 1.00 90.88 916 TYR A O 1
ATOM 7221 N N . ARG A 1 917 ? 40.598 22.930 -26.426 1.00 93.00 917 ARG A N 1
ATOM 7222 C CA . ARG A 1 917 ? 40.289 24.247 -27.001 1.00 93.00 917 ARG A CA 1
ATOM 7223 C C . ARG A 1 917 ? 38.809 24.273 -27.351 1.00 93.00 917 ARG A C 1
ATOM 7225 O O . ARG A 1 917 ? 38.368 23.453 -28.157 1.00 93.00 917 ARG A O 1
ATOM 7232 N N . ILE A 1 918 ? 38.058 25.178 -26.740 1.00 95.06 918 ILE A N 1
ATOM 7233 C CA . ILE A 1 918 ? 36.605 25.256 -26.875 1.00 95.06 918 ILE A CA 1
ATOM 7234 C C . ILE A 1 918 ? 36.247 26.285 -27.950 1.00 95.06 918 ILE A C 1
ATOM 7236 O O . ILE A 1 918 ? 36.664 27.437 -27.870 1.00 95.06 918 ILE A O 1
ATOM 7240 N N . ILE A 1 919 ? 35.451 25.882 -28.939 1.00 97.00 919 ILE A N 1
ATOM 7241 C CA . ILE A 1 919 ? 34.746 26.792 -29.847 1.00 97.00 919 ILE A CA 1
ATOM 7242 C C . ILE A 1 919 ? 33.264 26.703 -29.483 1.00 97.00 919 ILE A C 1
ATOM 7244 O O . ILE A 1 919 ? 32.641 25.656 -29.669 1.00 97.00 919 ILE A O 1
ATOM 7248 N N . TRP A 1 920 ? 32.709 27.776 -28.927 1.00 96.81 920 TRP A N 1
ATOM 7249 C CA . TRP A 1 920 ? 31.327 27.828 -28.455 1.00 96.81 920 TRP A CA 1
ATOM 7250 C C . TRP A 1 920 ? 30.459 28.597 -29.452 1.00 96.81 920 TRP A C 1
ATOM 7252 O O . TRP A 1 920 ? 30.563 29.815 -29.588 1.00 96.81 920 TRP A O 1
ATOM 7262 N N . MET A 1 921 ? 29.584 27.862 -30.138 1.00 96.12 921 MET A N 1
ATOM 7263 C CA . MET A 1 921 ? 28.532 28.411 -30.988 1.00 96.12 921 MET A CA 1
ATOM 7264 C C . MET A 1 921 ? 27.347 28.868 -30.140 1.00 96.12 921 MET A C 1
ATOM 7266 O O . MET A 1 921 ? 26.630 28.040 -29.561 1.00 96.12 921 MET A O 1
ATOM 7270 N N . ARG A 1 922 ? 27.138 30.181 -30.095 1.00 90.19 922 ARG A N 1
ATOM 7271 C CA . ARG A 1 922 ? 26.040 30.849 -29.392 1.00 90.19 922 ARG A CA 1
ATOM 7272 C C . ARG A 1 922 ? 24.975 31.338 -30.374 1.00 90.19 922 ARG A C 1
ATOM 7274 O O . ARG A 1 922 ? 25.231 31.462 -31.572 1.00 90.19 922 ARG A O 1
ATOM 7281 N N . ARG A 1 923 ? 23.744 31.495 -29.886 1.00 88.75 923 ARG A N 1
ATOM 7282 C CA . ARG A 1 923 ? 22.564 31.898 -30.665 1.00 88.75 923 ARG A CA 1
ATOM 7283 C C . ARG A 1 923 ? 21.456 32.353 -29.714 1.00 88.75 923 ARG A C 1
ATOM 7285 O O . ARG A 1 923 ? 21.376 31.832 -28.603 1.00 88.75 923 ARG A O 1
ATOM 7292 N N . SER A 1 924 ? 20.573 33.253 -30.154 1.00 84.25 924 SER A N 1
ATOM 7293 C CA . SER A 1 924 ? 19.400 33.669 -29.371 1.00 84.25 924 SER A CA 1
ATOM 7294 C C . SER A 1 924 ? 18.588 32.465 -28.880 1.00 84.25 924 SER A C 1
ATOM 7296 O O . SER A 1 924 ? 18.185 31.609 -29.673 1.00 84.25 924 SER A O 1
ATOM 7298 N N . LEU A 1 925 ? 18.305 32.416 -27.573 1.00 81.31 925 LEU A N 1
ATOM 7299 C CA . LEU A 1 925 ? 17.527 31.332 -26.965 1.00 81.31 925 LEU A CA 1
ATOM 7300 C C . LEU A 1 925 ? 16.126 31.210 -27.574 1.00 81.31 925 LEU A C 1
ATOM 7302 O O . LEU A 1 925 ? 15.647 30.097 -27.768 1.00 81.31 925 LEU A O 1
ATOM 7306 N N . GLN A 1 926 ? 15.499 32.327 -27.950 1.00 77.38 926 GLN A N 1
ATOM 7307 C CA . GLN A 1 926 ? 14.194 32.320 -28.615 1.00 77.38 926 GLN A CA 1
ATOM 7308 C C . GLN A 1 926 ? 14.252 31.594 -29.969 1.00 77.38 926 GLN A C 1
ATOM 7310 O O . GLN A 1 926 ? 13.372 30.791 -30.275 1.00 77.38 926 GLN A O 1
ATOM 7315 N N . GLU A 1 927 ? 15.314 31.788 -30.759 1.00 78.44 927 GLU A N 1
ATOM 7316 C CA . GLU A 1 927 ? 15.513 31.055 -32.016 1.00 78.44 927 GLU A CA 1
ATOM 7317 C C . GLU A 1 927 ? 15.843 29.575 -31.789 1.00 78.44 927 GLU A C 1
ATOM 7319 O O . GLU A 1 927 ? 15.384 28.715 -32.543 1.00 78.44 927 GLU A O 1
ATOM 7324 N N . VAL A 1 928 ? 16.643 29.273 -30.760 1.00 82.31 928 VAL A N 1
ATOM 7325 C CA . VAL A 1 928 ? 16.998 27.904 -30.362 1.00 82.31 928 VAL A CA 1
ATOM 7326 C C . VAL A 1 928 ? 15.737 27.121 -29.987 1.00 82.31 928 VAL A C 1
ATOM 7328 O O . VAL A 1 928 ? 15.500 26.053 -30.548 1.00 82.31 928 VAL A O 1
ATOM 7331 N N . ILE A 1 929 ? 14.887 27.682 -29.122 1.00 80.06 929 ILE A N 1
ATOM 7332 C CA . ILE A 1 929 ? 13.626 27.077 -28.667 1.00 80.06 929 ILE A CA 1
ATOM 7333 C C . ILE A 1 929 ? 12.626 26.972 -29.825 1.00 80.06 929 ILE A C 1
ATOM 7335 O O . ILE A 1 929 ? 12.073 25.898 -30.060 1.00 80.06 929 ILE A O 1
ATOM 7339 N N . THR A 1 930 ? 12.475 28.025 -30.636 1.00 75.00 930 THR A N 1
ATOM 7340 C CA . THR A 1 930 ? 11.629 28.002 -31.847 1.00 75.00 930 THR A CA 1
ATOM 7341 C C . THR A 1 930 ? 12.077 26.911 -32.824 1.00 75.00 930 THR A C 1
ATOM 7343 O O . THR A 1 930 ? 11.254 26.159 -33.348 1.00 75.00 930 THR A O 1
ATOM 7346 N N . SER A 1 931 ? 13.386 26.767 -33.057 1.00 72.69 931 SER A N 1
ATOM 7347 C CA . SER A 1 931 ? 13.919 25.699 -33.908 1.00 72.69 931 SER A CA 1
ATOM 7348 C C . SER A 1 931 ? 13.811 24.310 -33.272 1.00 72.69 931 SER A C 1
ATOM 7350 O O . SER A 1 931 ? 13.848 23.334 -34.021 1.00 72.69 931 SER A O 1
ATOM 7352 N N . GLN A 1 932 ? 13.714 24.206 -31.946 1.00 71.81 932 GLN A N 1
ATOM 7353 C CA . GLN A 1 932 ? 13.549 22.941 -31.235 1.00 71.81 932 GLN A CA 1
ATOM 7354 C C . GLN A 1 932 ? 12.090 22.463 -31.299 1.00 71.81 932 GLN A C 1
ATOM 7356 O O . GLN A 1 932 ? 11.856 21.315 -31.677 1.00 71.81 932 GLN A O 1
ATOM 7361 N N . HIS A 1 933 ? 11.101 23.333 -31.042 1.00 69.81 933 HIS A N 1
ATOM 7362 C CA . HIS A 1 933 ? 9.677 22.987 -31.186 1.00 69.81 933 HIS A CA 1
ATOM 7363 C C . HIS A 1 933 ? 9.342 22.518 -32.610 1.00 69.81 933 HIS A C 1
ATOM 7365 O O . HIS A 1 933 ? 8.756 21.447 -32.763 1.00 69.81 933 HIS A O 1
ATOM 7371 N N . ARG A 1 934 ? 9.799 23.248 -33.646 1.00 67.19 934 ARG A N 1
ATOM 7372 C CA . ARG A 1 934 ? 9.596 22.886 -35.068 1.00 67.19 934 ARG A CA 1
ATOM 7373 C C . ARG A 1 934 ? 10.206 21.535 -35.483 1.00 67.19 934 ARG A C 1
ATOM 7375 O O . ARG A 1 934 ? 9.882 21.056 -36.562 1.00 67.19 934 ARG A O 1
ATOM 7382 N N . MET A 1 935 ? 11.111 20.958 -34.686 1.00 55.69 935 MET A N 1
ATOM 7383 C CA . MET A 1 935 ? 11.762 19.670 -34.973 1.00 55.69 935 MET A CA 1
ATOM 7384 C C . MET A 1 935 ? 11.281 18.512 -34.098 1.00 55.69 935 MET A C 1
ATOM 7386 O O . MET A 1 935 ? 11.361 17.366 -34.524 1.00 55.69 935 MET A O 1
ATOM 7390 N N . ALA A 1 936 ? 10.882 18.787 -32.855 1.00 56.69 936 ALA A N 1
ATOM 7391 C CA . ALA A 1 936 ? 10.725 17.755 -31.830 1.00 56.69 936 ALA A CA 1
ATOM 7392 C C . ALA A 1 936 ? 9.284 17.553 -31.343 1.00 56.69 936 ALA A C 1
ATOM 7394 O O . ALA A 1 936 ? 9.048 16.595 -30.615 1.00 56.69 936 ALA A O 1
ATOM 7395 N N . GLY A 1 937 ? 8.340 18.446 -31.676 1.00 47.25 937 GLY A N 1
ATOM 7396 C CA . GLY A 1 937 ? 6.969 18.362 -31.149 1.00 47.25 937 GLY A CA 1
ATOM 7397 C C . GLY A 1 937 ? 6.923 18.402 -29.614 1.00 47.25 937 GLY A C 1
ATOM 7398 O O . GLY A 1 937 ? 6.184 17.641 -28.999 1.00 47.25 937 GLY A O 1
ATOM 7399 N N . SER A 1 938 ? 7.783 19.227 -28.999 1.00 43.97 938 SER A N 1
ATOM 7400 C CA . SER A 1 938 ? 8.030 19.229 -27.549 1.00 43.97 938 SER A CA 1
ATOM 7401 C C . SER A 1 938 ? 6.757 19.402 -26.717 1.00 43.97 938 SER A C 1
ATOM 7403 O O . SER A 1 938 ? 6.015 20.360 -26.916 1.00 43.97 938 SER A O 1
ATOM 7405 N N . ILE A 1 939 ? 6.594 18.517 -25.729 1.00 43.50 939 ILE A N 1
ATOM 7406 C CA . ILE A 1 939 ? 5.533 18.545 -24.708 1.00 43.50 939 ILE A CA 1
ATOM 7407 C C . ILE A 1 939 ? 5.828 19.604 -23.622 1.00 43.50 939 ILE A C 1
ATOM 7409 O O . ILE A 1 939 ? 4.907 20.129 -23.005 1.00 43.50 939 ILE A O 1
ATOM 7413 N N . ALA A 1 940 ? 7.105 19.940 -23.395 1.00 51.75 940 ALA A N 1
ATOM 7414 C CA . ALA A 1 940 ? 7.516 20.973 -22.439 1.00 51.75 940 ALA A CA 1
ATOM 7415 C C . ALA A 1 940 ? 7.224 22.390 -22.964 1.00 51.75 940 ALA A C 1
ATOM 7417 O O . ALA A 1 940 ? 7.347 22.641 -24.169 1.00 51.75 940 ALA A O 1
ATOM 7418 N N . THR A 1 941 ? 6.885 23.313 -22.058 1.00 65.19 941 THR A N 1
ATOM 7419 C CA . THR A 1 941 ? 6.541 24.705 -22.389 1.00 65.19 941 THR A CA 1
ATOM 7420 C C . THR A 1 941 ? 7.767 25.539 -22.780 1.00 65.19 941 THR A C 1
ATOM 7422 O O . THR A 1 941 ? 8.914 25.185 -22.488 1.00 65.19 941 THR A O 1
ATOM 7425 N N . VAL A 1 942 ? 7.520 26.684 -23.425 1.00 63.62 942 VAL A N 1
ATOM 7426 C CA . VAL A 1 942 ? 8.567 27.630 -23.850 1.00 63.62 942 VAL A CA 1
ATOM 7427 C C . VAL A 1 942 ? 9.415 28.091 -22.659 1.00 63.62 942 VAL A C 1
ATOM 7429 O O . VAL A 1 942 ? 10.641 28.077 -22.751 1.00 63.62 942 VAL A O 1
ATOM 7432 N N . ASP A 1 943 ? 8.789 28.417 -21.524 1.00 60.03 943 ASP A N 1
ATOM 7433 C CA . ASP A 1 943 ? 9.483 28.891 -20.317 1.00 60.03 943 ASP A CA 1
ATOM 7434 C C . ASP A 1 943 ? 10.328 27.797 -19.651 1.00 60.03 943 ASP A C 1
ATOM 7436 O O . ASP A 1 943 ? 11.445 28.058 -19.201 1.00 60.03 943 ASP A O 1
ATOM 7440 N N . GLN A 1 944 ? 9.837 26.551 -19.638 1.00 64.50 944 GLN A N 1
ATOM 7441 C CA . GLN A 1 944 ? 10.596 25.397 -19.146 1.00 64.50 944 GLN A CA 1
ATOM 7442 C C . GLN A 1 944 ? 11.875 25.199 -19.971 1.00 64.50 944 GLN A C 1
ATOM 7444 O O . GLN A 1 944 ? 12.968 25.085 -19.412 1.00 64.50 944 GLN A O 1
ATOM 7449 N N . LEU A 1 945 ? 11.763 25.225 -21.304 1.00 68.94 945 LEU A N 1
ATOM 7450 C CA . LEU A 1 945 ? 12.918 25.122 -22.199 1.00 68.94 945 LEU A CA 1
ATOM 7451 C C . LEU A 1 945 ? 13.857 26.332 -22.081 1.00 68.94 945 LEU A C 1
ATOM 7453 O O . LEU A 1 945 ? 15.075 26.153 -22.097 1.00 68.94 945 LEU A O 1
ATOM 7457 N N . TYR A 1 946 ? 13.321 27.544 -21.916 1.00 74.94 946 TYR A N 1
ATOM 7458 C CA . TYR A 1 946 ? 14.118 28.757 -21.731 1.00 74.94 946 TYR A CA 1
ATOM 7459 C C . TYR A 1 946 ? 14.963 28.699 -20.460 1.00 74.94 946 TYR A C 1
ATOM 7461 O O . TYR A 1 946 ? 16.170 28.930 -20.530 1.00 74.94 946 TYR A O 1
ATOM 7469 N N . ASN A 1 947 ? 14.367 28.328 -19.325 1.00 67.75 947 ASN A N 1
ATOM 7470 C CA . ASN A 1 947 ? 15.066 28.250 -18.044 1.00 67.75 947 ASN A CA 1
ATOM 7471 C C . ASN A 1 947 ? 16.138 27.148 -18.040 1.00 67.75 947 ASN A C 1
ATOM 7473 O O . ASN A 1 947 ? 17.274 27.402 -17.635 1.00 67.75 947 ASN A O 1
ATOM 7477 N N . VAL A 1 948 ? 15.830 25.962 -18.580 1.00 74.06 948 VAL A N 1
ATOM 7478 C CA . VAL A 1 948 ? 16.800 24.858 -18.711 1.00 74.06 948 VAL A CA 1
ATOM 7479 C C . VAL A 1 948 ? 17.970 25.242 -19.627 1.00 74.06 948 VAL A C 1
ATOM 7481 O O . VAL A 1 948 ? 19.129 25.005 -19.287 1.00 74.06 948 VAL A O 1
ATOM 7484 N N . TYR A 1 949 ? 17.709 25.877 -20.774 1.00 81.75 949 TYR A N 1
ATOM 7485 C CA . TYR A 1 949 ? 18.773 26.300 -21.692 1.00 81.75 949 TYR A CA 1
ATOM 7486 C C . TYR A 1 949 ? 19.585 27.490 -21.157 1.00 81.75 949 TYR A C 1
ATOM 7488 O O . TYR A 1 949 ? 20.801 27.517 -21.355 1.00 81.75 949 TYR A O 1
ATOM 7496 N N . ARG A 1 950 ? 18.963 28.421 -20.417 1.00 77.75 950 ARG A N 1
ATOM 7497 C CA . ARG A 1 950 ? 19.663 29.475 -19.660 1.00 77.75 950 ARG A CA 1
ATOM 7498 C C . ARG A 1 950 ? 20.633 28.885 -18.643 1.00 77.75 950 ARG A C 1
ATOM 7500 O O . ARG A 1 950 ? 21.789 29.297 -18.614 1.00 77.75 950 ARG A O 1
ATOM 7507 N N . HIS A 1 951 ? 20.167 27.934 -17.834 1.00 74.19 951 HIS A N 1
ATOM 7508 C CA . HIS A 1 951 ? 20.989 27.275 -16.824 1.00 74.19 951 HIS A CA 1
ATOM 7509 C C . HIS A 1 951 ? 22.197 26.585 -17.470 1.00 74.19 951 HIS A C 1
ATOM 7511 O O . HIS A 1 951 ? 23.329 26.845 -17.074 1.00 74.19 951 HIS A O 1
ATOM 7517 N N . TYR A 1 952 ? 21.983 25.817 -18.546 1.00 84.25 952 TYR A N 1
ATOM 7518 C CA . TYR A 1 952 ? 23.075 25.178 -19.283 1.00 84.25 952 TYR A CA 1
ATOM 7519 C C . TYR A 1 952 ? 24.123 26.164 -19.826 1.00 84.25 952 TYR A C 1
ATOM 7521 O O . TYR A 1 952 ? 25.312 25.863 -19.731 1.00 84.25 952 TYR A O 1
ATOM 7529 N N . GLU A 1 953 ? 23.744 27.328 -20.373 1.00 83.12 953 GLU A N 1
ATOM 7530 C CA . GLU A 1 953 ? 24.743 28.333 -20.779 1.00 83.12 953 GLU A CA 1
ATOM 7531 C C . GLU A 1 953 ? 25.548 28.871 -19.583 1.00 83.12 953 GLU A C 1
ATOM 7533 O O . GLU A 1 953 ? 26.768 28.990 -19.687 1.00 83.12 953 GLU A O 1
ATOM 7538 N N . ILE A 1 954 ? 24.900 29.152 -18.447 1.00 78.50 954 ILE A N 1
ATOM 7539 C CA . ILE A 1 954 ? 25.570 29.659 -17.237 1.00 78.50 954 ILE A CA 1
ATOM 7540 C C . ILE A 1 954 ? 26.576 28.626 -16.711 1.00 78.50 954 ILE A C 1
ATOM 7542 O O . ILE A 1 954 ? 27.766 28.926 -16.616 1.00 78.50 954 ILE A O 1
ATOM 7546 N N . THR A 1 955 ? 26.140 27.385 -16.479 1.00 80.12 955 THR A N 1
ATOM 7547 C CA . THR A 1 955 ? 27.011 26.317 -15.963 1.00 80.12 955 THR A CA 1
ATOM 7548 C C . THR A 1 955 ? 28.151 25.985 -16.930 1.00 80.12 955 THR A C 1
ATOM 7550 O O . THR A 1 955 ? 29.242 25.625 -16.493 1.00 80.12 955 THR A O 1
ATOM 7553 N N . MET A 1 956 ? 27.956 26.131 -18.249 1.00 88.12 956 MET A N 1
ATOM 7554 C CA . MET A 1 956 ? 29.041 25.938 -19.220 1.00 88.12 956 MET A CA 1
ATOM 7555 C C . MET A 1 956 ? 30.092 27.051 -19.136 1.00 88.12 956 MET A C 1
ATOM 7557 O O . MET A 1 956 ? 31.285 26.753 -19.199 1.00 88.12 956 MET A O 1
ATOM 7561 N N . ALA A 1 957 ? 29.676 28.313 -18.980 1.00 82.50 957 ALA A N 1
ATOM 7562 C CA . ALA A 1 957 ? 30.603 29.428 -18.790 1.00 82.50 957 ALA A CA 1
ATOM 7563 C C . ALA A 1 957 ? 31.434 29.240 -17.512 1.00 82.50 957 ALA A C 1
ATOM 7565 O O . ALA A 1 957 ? 32.662 29.305 -17.565 1.00 82.50 957 ALA A O 1
ATOM 7566 N N . GLU A 1 958 ? 30.773 28.913 -16.399 1.00 81.81 958 GLU A N 1
ATOM 7567 C CA . GLU A 1 958 ? 31.422 28.599 -15.124 1.00 81.81 958 GLU A CA 1
ATOM 7568 C C . GLU A 1 958 ? 32.409 27.432 -15.265 1.00 81.81 958 GLU A C 1
ATOM 7570 O O . GLU A 1 958 ? 33.550 27.537 -14.821 1.00 81.81 958 GLU A O 1
ATOM 7575 N N . HIS A 1 959 ? 32.010 26.333 -15.912 1.00 83.81 959 HIS A N 1
ATOM 7576 C CA . HIS A 1 959 ? 32.852 25.146 -16.073 1.00 83.81 959 HIS A CA 1
ATOM 7577 C C . HIS A 1 959 ? 34.106 25.414 -16.927 1.00 83.81 959 HIS A C 1
ATOM 7579 O O . HIS A 1 959 ? 35.186 24.922 -16.599 1.00 83.81 959 HIS A O 1
ATOM 7585 N N . ILE A 1 960 ? 33.995 26.223 -17.989 1.00 84.44 960 ILE A N 1
ATOM 7586 C CA . ILE A 1 960 ? 35.138 26.606 -18.838 1.00 84.44 960 ILE A CA 1
ATOM 7587 C C . ILE A 1 960 ? 36.124 27.503 -18.077 1.00 84.44 960 ILE A C 1
ATOM 7589 O O . ILE A 1 960 ? 37.335 27.309 -18.209 1.00 84.44 960 ILE A O 1
ATOM 7593 N N . ASP A 1 961 ? 35.620 28.448 -17.277 1.00 80.25 961 ASP A N 1
ATOM 7594 C CA . ASP A 1 961 ? 36.441 29.358 -16.468 1.00 80.25 961 ASP A CA 1
ATOM 7595 C C . ASP A 1 961 ? 37.184 28.603 -15.351 1.00 80.25 961 ASP A C 1
ATOM 7597 O O . ASP A 1 961 ? 38.412 28.669 -15.265 1.00 80.25 961 ASP A O 1
ATOM 7601 N N . HIS A 1 962 ? 36.476 27.761 -14.585 1.00 79.75 962 HIS A N 1
ATOM 7602 C CA . HIS A 1 962 ? 37.074 26.910 -13.546 1.00 79.75 962 HIS A CA 1
ATOM 7603 C C . HIS A 1 962 ? 38.138 25.946 -14.097 1.00 79.75 962 HIS A C 1
ATOM 7605 O O . HIS A 1 962 ? 39.130 25.669 -13.419 1.00 79.75 962 HIS A O 1
ATOM 7611 N N . ALA A 1 963 ? 37.956 25.433 -15.319 1.00 80.69 963 ALA A N 1
ATOM 7612 C CA . ALA A 1 963 ? 38.927 24.565 -15.984 1.00 80.69 963 ALA A CA 1
ATOM 7613 C C . ALA A 1 963 ? 40.036 25.329 -16.742 1.00 80.69 963 ALA A C 1
ATOM 7615 O O . ALA A 1 963 ? 40.993 24.707 -17.214 1.00 80.69 963 ALA A O 1
ATOM 7616 N N . ASN A 1 964 ? 39.934 26.662 -16.848 1.00 85.25 964 ASN A N 1
ATOM 7617 C CA . ASN A 1 964 ? 40.863 27.550 -17.555 1.00 85.25 964 ASN A CA 1
ATOM 7618 C C . ASN A 1 964 ? 41.178 27.068 -18.989 1.00 85.25 964 ASN A C 1
ATOM 7620 O O . ASN A 1 964 ? 42.335 27.009 -19.423 1.00 85.25 964 ASN A O 1
ATOM 7624 N N . TRP A 1 965 ? 40.142 26.660 -19.730 1.00 89.62 965 TRP A N 1
ATOM 7625 C CA . TRP A 1 965 ? 40.292 26.216 -21.117 1.00 89.62 965 TRP A CA 1
ATOM 7626 C C . TRP A 1 965 ? 40.239 27.401 -22.091 1.00 89.62 965 TRP A C 1
ATOM 7628 O O . TRP A 1 965 ? 39.306 28.201 -22.026 1.00 89.62 965 TRP A O 1
ATOM 7638 N N . PRO A 1 966 ? 41.172 27.499 -23.061 1.00 91.19 966 PRO A N 1
ATOM 7639 C CA . PRO A 1 966 ? 41.075 28.471 -24.144 1.00 91.19 966 PRO A CA 1
ATOM 7640 C C . PRO A 1 966 ? 39.726 28.382 -24.865 1.00 91.19 966 PRO A C 1
ATOM 7642 O O . PRO A 1 966 ? 39.348 27.312 -25.352 1.00 91.19 966 PRO A O 1
ATOM 7645 N N . LEU A 1 967 ? 39.042 29.522 -24.959 1.00 94.25 967 LEU A N 1
ATOM 7646 C CA . LEU A 1 967 ? 37.689 29.664 -25.491 1.00 94.25 967 LEU A CA 1
ATOM 7647 C C . LEU A 1 967 ? 37.652 30.661 -26.658 1.00 94.25 967 LEU A C 1
ATOM 7649 O O . LEU A 1 967 ? 38.222 31.748 -26.575 1.00 94.25 967 LEU A O 1
ATOM 7653 N N . LEU A 1 968 ? 36.930 30.299 -27.716 1.00 96.06 968 LEU A N 1
ATOM 7654 C CA . LEU A 1 968 ? 36.450 31.195 -28.764 1.00 96.06 968 LEU A CA 1
ATOM 7655 C C . LEU A 1 968 ? 34.919 31.111 -28.810 1.00 96.06 968 LEU A C 1
ATOM 7657 O O . LEU A 1 968 ? 34.370 30.085 -29.213 1.00 96.06 968 LEU A O 1
ATOM 7661 N N . CYS A 1 969 ? 34.231 32.181 -28.416 1.00 94.19 969 CYS A N 1
ATOM 7662 C CA . CYS A 1 969 ? 32.788 32.317 -28.624 1.00 94.19 969 CYS A CA 1
ATOM 7663 C C . CYS A 1 969 ? 32.508 32.907 -30.009 1.00 94.19 969 CYS A C 1
ATOM 7665 O O . CYS A 1 969 ? 33.172 33.859 -30.420 1.00 94.19 969 CYS A O 1
ATOM 7667 N N . LEU A 1 970 ? 31.511 32.365 -30.709 1.00 93.50 970 LEU A N 1
ATOM 7668 C CA . LEU A 1 970 ? 31.022 32.874 -31.990 1.00 93.50 970 LEU A CA 1
ATOM 7669 C C . LEU A 1 970 ? 29.489 32.862 -31.994 1.00 93.50 970 LEU A C 1
ATOM 7671 O O . LEU A 1 970 ? 28.871 31.822 -31.759 1.00 93.50 970 LEU A O 1
ATOM 7675 N N . GLU A 1 971 ? 28.881 34.011 -32.284 1.00 91.19 971 GLU A N 1
ATOM 7676 C CA . GLU A 1 971 ? 27.432 34.122 -32.470 1.00 91.19 971 GLU A CA 1
ATOM 7677 C C . GLU A 1 971 ? 27.036 33.637 -33.870 1.00 91.19 971 GLU A C 1
ATOM 7679 O O . GLU A 1 971 ? 27.631 34.025 -34.878 1.00 91.19 971 GLU A O 1
ATOM 7684 N N . TYR A 1 972 ? 26.017 32.781 -33.941 1.00 91.31 972 TYR A N 1
ATOM 7685 C CA . TYR A 1 972 ? 25.603 32.105 -35.169 1.00 91.31 972 TYR A CA 1
ATOM 7686 C C . TYR A 1 972 ? 25.233 33.073 -36.302 1.00 91.31 972 TYR A C 1
ATOM 7688 O O . TYR A 1 972 ? 25.623 32.854 -37.448 1.00 91.31 972 TYR A O 1
ATOM 7696 N N . SER A 1 973 ? 24.530 34.162 -35.983 1.00 87.81 973 SER A N 1
ATOM 7697 C CA . SER A 1 973 ? 24.169 35.213 -36.940 1.00 87.81 973 SER A CA 1
ATOM 7698 C C . SER A 1 973 ? 25.407 35.876 -37.551 1.00 87.81 973 SER A C 1
ATOM 7700 O O . SER A 1 973 ? 25.488 35.999 -38.770 1.00 87.81 973 SER A O 1
ATOM 7702 N N . SER A 1 974 ? 26.412 36.211 -36.738 1.00 86.56 974 SER A N 1
ATOM 7703 C CA . SER A 1 974 ? 27.675 36.792 -37.209 1.00 86.56 974 SER A CA 1
ATOM 7704 C C . SER A 1 974 ? 28.479 35.828 -38.089 1.00 86.56 974 SER A C 1
ATOM 7706 O O . SER A 1 974 ? 29.083 36.265 -39.063 1.00 86.56 974 SER A O 1
ATOM 7708 N N . VAL A 1 975 ? 28.446 34.519 -37.804 1.00 91.94 975 VAL A N 1
ATOM 7709 C CA . VAL A 1 975 ? 29.081 33.488 -38.654 1.00 91.94 975 VAL A CA 1
ATOM 7710 C C . VAL A 1 975 ? 28.380 33.348 -40.013 1.00 91.94 975 VAL A C 1
ATOM 7712 O O . VAL A 1 975 ? 29.039 33.034 -41.000 1.00 91.94 975 VAL A O 1
ATOM 7715 N N . VAL A 1 976 ? 27.069 33.602 -40.088 1.00 90.38 976 VAL A N 1
ATOM 7716 C CA . VAL A 1 976 ? 26.316 33.631 -41.357 1.00 90.38 976 VAL A CA 1
ATOM 7717 C C . VAL A 1 976 ? 26.508 34.953 -42.118 1.00 90.38 976 VAL A C 1
ATOM 7719 O O . VAL A 1 976 ? 26.487 34.943 -43.346 1.00 90.38 976 VAL A O 1
ATOM 7722 N N . GLN A 1 977 ? 26.718 36.072 -41.416 1.00 89.94 977 GLN A N 1
ATOM 7723 C CA . GLN A 1 977 ? 26.895 37.406 -42.009 1.00 89.94 977 GLN A CA 1
ATOM 7724 C C . GLN A 1 977 ? 28.319 37.671 -42.531 1.00 89.94 977 GLN A C 1
ATOM 7726 O O . GLN A 1 977 ? 28.460 38.176 -43.640 1.00 89.94 977 GLN A O 1
ATOM 7731 N N . ASP A 1 978 ? 29.366 37.322 -41.772 1.00 93.19 978 ASP A N 1
ATOM 7732 C CA . ASP A 1 978 ? 30.768 37.398 -42.219 1.00 93.19 978 ASP A CA 1
ATOM 7733 C C . ASP A 1 978 ? 31.503 36.068 -41.948 1.00 93.19 978 ASP A C 1
ATOM 7735 O O . ASP A 1 978 ? 32.241 35.914 -40.960 1.00 93.19 978 ASP A O 1
ATOM 7739 N N . PRO A 1 979 ? 31.320 35.071 -42.835 1.00 94.06 979 PRO A N 1
ATOM 7740 C CA . PRO A 1 979 ? 31.950 33.766 -42.683 1.00 94.06 979 PRO A CA 1
ATOM 7741 C C . PRO A 1 979 ? 33.478 33.813 -42.872 1.00 94.06 979 PRO A C 1
ATOM 7743 O O . PRO A 1 979 ? 34.183 32.974 -42.304 1.00 94.06 979 PRO A O 1
ATOM 7746 N N . HIS A 1 980 ? 34.022 34.810 -43.588 1.00 94.75 980 HIS A N 1
ATOM 7747 C CA . HIS A 1 980 ? 35.474 34.989 -43.725 1.00 94.75 980 HIS A CA 1
ATOM 7748 C C . HIS A 1 980 ? 36.093 35.499 -42.413 1.00 94.75 980 HIS A C 1
ATOM 7750 O O . HIS A 1 980 ? 37.154 35.021 -42.010 1.00 94.75 980 HIS A O 1
ATOM 7756 N N . GLN A 1 981 ? 35.440 36.417 -41.692 1.00 94.06 981 GLN A N 1
ATOM 7757 C CA . GLN A 1 981 ? 35.908 36.887 -40.384 1.00 94.06 981 GLN A CA 1
ATOM 7758 C C . GLN A 1 981 ? 35.756 35.828 -39.288 1.00 94.06 981 GLN A C 1
ATOM 7760 O O . GLN A 1 981 ? 36.638 35.710 -38.427 1.00 94.06 981 GLN A O 1
ATOM 7765 N N . ALA A 1 982 ? 34.705 35.005 -39.349 1.00 93.00 982 ALA A N 1
ATOM 7766 C CA . ALA A 1 982 ? 34.591 33.813 -38.512 1.00 93.00 982 ALA A CA 1
ATOM 7767 C C . ALA A 1 982 ? 35.765 32.846 -38.763 1.00 93.00 982 ALA A C 1
ATOM 7769 O O . ALA A 1 982 ? 36.458 32.459 -37.820 1.00 93.00 982 ALA A O 1
ATOM 7770 N N . ALA A 1 983 ? 36.066 32.528 -40.028 1.00 94.56 983 ALA A N 1
ATOM 7771 C CA . ALA A 1 983 ? 37.206 31.687 -40.398 1.00 94.56 983 ALA A CA 1
ATOM 7772 C C . ALA A 1 983 ? 38.563 32.280 -39.962 1.00 94.56 983 ALA A C 1
ATOM 7774 O O . ALA A 1 983 ? 39.387 31.558 -39.394 1.00 94.56 983 ALA A O 1
ATOM 7775 N N . ARG A 1 984 ? 38.785 33.596 -40.124 1.00 94.75 984 ARG A N 1
ATOM 7776 C CA . ARG A 1 984 ? 39.996 34.290 -39.632 1.00 94.75 984 ARG A CA 1
ATOM 7777 C C . ARG A 1 984 ? 40.141 34.188 -38.109 1.00 94.75 984 ARG A C 1
ATOM 7779 O O . ARG A 1 984 ? 41.231 33.893 -37.618 1.00 94.75 984 ARG A O 1
ATOM 7786 N N . SER A 1 985 ? 39.046 34.353 -37.365 1.00 93.25 985 SER A N 1
ATOM 7787 C CA . SER A 1 985 ? 39.027 34.197 -35.901 1.00 93.25 985 SER A CA 1
ATOM 7788 C C . SER A 1 985 ? 39.385 32.771 -35.464 1.00 93.25 985 SER A C 1
ATOM 7790 O O . SER A 1 985 ? 40.173 32.587 -34.535 1.00 93.25 985 SER A O 1
ATOM 7792 N N . ILE A 1 986 ? 38.879 31.753 -36.171 1.00 95.25 986 ILE A N 1
ATOM 7793 C CA . ILE A 1 986 ? 39.193 30.338 -35.914 1.00 95.25 986 ILE A CA 1
ATOM 7794 C C . ILE A 1 986 ? 40.669 30.033 -36.206 1.00 95.25 986 ILE A C 1
ATOM 7796 O O . ILE A 1 986 ? 41.332 29.404 -35.380 1.00 95.25 986 ILE A O 1
ATOM 7800 N N . ALA A 1 987 ? 41.203 30.498 -37.340 1.00 92.38 987 ALA A N 1
ATOM 7801 C CA . ALA A 1 987 ? 42.610 30.323 -37.711 1.00 92.38 987 ALA A CA 1
ATOM 7802 C C . ALA A 1 987 ? 43.557 30.932 -36.659 1.00 92.38 987 ALA A C 1
ATOM 7804 O O . ALA A 1 987 ? 44.486 30.268 -36.184 1.00 92.38 987 ALA A O 1
ATOM 7805 N N . HIS A 1 988 ? 43.258 32.157 -36.210 1.00 93.12 988 HIS A N 1
ATOM 7806 C CA . HIS A 1 988 ? 44.001 32.836 -35.148 1.00 93.12 988 HIS A CA 1
ATOM 7807 C C . HIS A 1 988 ? 43.931 32.077 -33.810 1.00 93.12 988 HIS A C 1
ATOM 7809 O O . HIS A 1 988 ? 44.964 31.791 -33.203 1.00 93.12 988 HIS A O 1
ATOM 7815 N N . PHE A 1 989 ? 42.729 31.691 -33.366 1.00 94.12 989 PHE A N 1
ATOM 7816 C CA . PHE A 1 989 ? 42.511 30.962 -32.112 1.00 94.12 989 PHE A CA 1
ATOM 7817 C C . PHE A 1 989 ? 43.201 29.589 -32.088 1.00 94.12 989 PHE A C 1
ATOM 7819 O O . PHE A 1 989 ? 43.867 29.231 -31.113 1.00 94.12 989 PHE A O 1
ATOM 7826 N N . LEU A 1 990 ? 43.093 28.823 -33.178 1.00 90.38 990 LEU A N 1
ATOM 7827 C CA . LEU A 1 990 ? 43.739 27.516 -33.309 1.00 90.38 990 LEU A CA 1
ATOM 7828 C C . LEU A 1 990 ? 45.250 27.612 -33.569 1.00 90.38 990 LEU A C 1
ATOM 7830 O O . LEU A 1 990 ? 45.934 26.590 -33.442 1.00 90.38 990 LEU A O 1
ATOM 7834 N N . LYS A 1 991 ? 45.761 28.813 -33.881 1.00 89.06 991 LYS A N 1
ATOM 7835 C CA . LYS A 1 991 ? 47.156 29.115 -34.246 1.00 89.06 991 LYS A CA 1
ATOM 7836 C C . LYS A 1 991 ? 47.629 28.239 -35.404 1.00 89.06 991 LYS A C 1
ATOM 7838 O O . LYS A 1 991 ? 48.631 27.529 -35.304 1.00 89.06 991 LYS A O 1
ATOM 7843 N N . ARG A 1 992 ? 46.842 28.261 -36.481 1.00 85.06 992 ARG A N 1
ATOM 7844 C CA . ARG A 1 992 ? 47.064 27.528 -37.730 1.00 85.06 992 ARG A CA 1
ATOM 7845 C C . ARG A 1 992 ? 46.698 28.401 -38.919 1.00 85.06 992 ARG A C 1
ATOM 7847 O O . ARG A 1 992 ? 45.678 29.081 -38.887 1.00 85.06 992 ARG A O 1
ATOM 7854 N N . GLU A 1 993 ? 47.480 28.296 -39.982 1.00 88.12 993 GLU A N 1
ATOM 7855 C CA . GLU A 1 993 ? 47.030 28.675 -41.318 1.00 88.12 993 GLU A CA 1
ATOM 7856 C C . GLU A 1 993 ? 45.929 27.696 -41.749 1.00 88.12 993 GLU A C 1
ATOM 7858 O O . GLU A 1 993 ? 46.082 26.481 -41.601 1.00 88.12 993 GLU A O 1
ATOM 7863 N N . LEU A 1 994 ? 44.801 28.231 -42.215 1.00 91.44 994 LEU A N 1
ATOM 7864 C CA . LEU A 1 994 ? 43.632 27.486 -42.688 1.00 91.44 994 LEU A CA 1
ATOM 7865 C C . LEU A 1 994 ? 43.111 28.172 -43.964 1.00 91.44 994 LEU A C 1
ATOM 7867 O O . LEU A 1 994 ? 43.219 29.398 -44.061 1.00 91.44 994 LEU A O 1
ATOM 7871 N N . PRO A 1 995 ? 42.534 27.436 -44.931 1.00 93.06 995 PRO A N 1
ATOM 7872 C CA . PRO A 1 995 ? 42.024 28.013 -46.173 1.00 93.06 995 PRO A CA 1
ATOM 7873 C C . PRO A 1 995 ? 40.724 28.794 -45.916 1.00 93.06 995 PRO A C 1
ATOM 7875 O O . PRO A 1 995 ? 39.624 28.243 -45.979 1.00 93.06 995 PRO A O 1
ATOM 7878 N N . ILE A 1 996 ? 40.865 30.085 -45.597 1.00 95.25 996 ILE A N 1
ATOM 7879 C CA . ILE A 1 996 ? 39.786 30.985 -45.152 1.00 95.25 996 ILE A CA 1
ATOM 7880 C C . ILE A 1 996 ? 38.575 30.948 -46.089 1.00 95.25 996 ILE A C 1
ATOM 7882 O O . ILE A 1 996 ? 37.448 30.813 -45.618 1.00 95.25 996 ILE A O 1
ATOM 7886 N N . ASP A 1 997 ? 38.795 31.001 -47.400 1.00 91.44 997 ASP A N 1
ATOM 7887 C CA . ASP A 1 997 ? 37.705 31.081 -48.376 1.00 91.44 997 ASP A CA 1
ATOM 7888 C C . ASP A 1 997 ? 36.985 29.735 -48.548 1.00 91.44 997 ASP A C 1
ATOM 7890 O O . ASP A 1 997 ? 35.767 29.695 -48.695 1.00 91.44 997 ASP A O 1
ATOM 7894 N N . THR A 1 998 ? 37.704 28.613 -48.420 1.00 89.94 998 THR A N 1
ATOM 7895 C CA . THR A 1 998 ? 37.105 27.267 -48.387 1.00 89.94 998 THR A CA 1
ATOM 7896 C C . THR A 1 998 ? 36.297 27.047 -47.105 1.00 89.94 998 THR A C 1
ATOM 7898 O O . THR A 1 998 ? 35.222 26.453 -47.150 1.00 89.94 998 THR A O 1
ATOM 7901 N N . MET A 1 999 ? 36.766 27.570 -45.964 1.00 93.44 999 MET A N 1
ATOM 7902 C CA . MET A 1 999 ? 35.997 27.580 -44.714 1.00 93.44 999 MET A CA 1
ATOM 7903 C C . MET A 1 999 ? 34.745 28.455 -44.816 1.00 93.44 999 MET A C 1
ATOM 7905 O O . MET A 1 999 ? 33.698 28.072 -44.297 1.00 93.44 999 MET A O 1
ATOM 7909 N N . ALA A 1 1000 ? 34.840 29.610 -45.479 1.00 91.75 1000 ALA A N 1
ATOM 7910 C CA . ALA A 1 1000 ? 33.719 30.525 -45.658 1.00 91.75 1000 ALA A CA 1
ATOM 7911 C C . ALA A 1 1000 ? 32.654 29.954 -46.609 1.00 91.75 1000 ALA A C 1
ATOM 7913 O O . ALA A 1 1000 ? 31.467 30.002 -46.297 1.00 91.75 1000 ALA A O 1
ATOM 7914 N N . ALA A 1 1001 ? 33.071 29.317 -47.709 1.00 88.25 1001 ALA A N 1
ATOM 7915 C CA . ALA A 1 1001 ? 32.188 28.660 -48.676 1.00 88.25 1001 ALA A CA 1
ATOM 7916 C C . ALA A 1 1001 ? 31.392 27.467 -48.103 1.00 88.25 1001 ALA A C 1
ATOM 7918 O O . ALA A 1 1001 ? 30.415 27.033 -48.711 1.00 88.25 1001 ALA A O 1
ATOM 7919 N N . ALA A 1 1002 ? 31.765 26.944 -46.928 1.00 86.69 1002 ALA A N 1
ATOM 7920 C CA . ALA A 1 1002 ? 30.972 25.945 -46.207 1.00 86.69 1002 ALA A CA 1
ATOM 7921 C C . ALA A 1 1002 ? 29.706 26.532 -45.541 1.00 86.69 1002 ALA A C 1
ATOM 7923 O O . ALA A 1 1002 ? 28.864 25.777 -45.049 1.00 86.69 1002 ALA A O 1
ATOM 7924 N N . VAL A 1 1003 ? 29.560 27.862 -45.500 1.00 89.75 1003 VAL A N 1
ATOM 7925 C CA . VAL A 1 1003 ? 28.395 28.547 -44.933 1.00 89.75 1003 VAL A CA 1
ATOM 7926 C C . VAL A 1 1003 ? 27.354 28.809 -46.018 1.00 89.75 1003 VAL A C 1
ATOM 7928 O O . VAL A 1 1003 ? 27.615 29.504 -46.994 1.00 89.75 1003 VAL A O 1
ATOM 7931 N N . ILE A 1 1004 ? 26.150 28.260 -45.829 1.00 84.44 1004 ILE A N 1
ATOM 7932 C CA . ILE A 1 1004 ? 25.022 28.377 -46.764 1.00 84.44 1004 ILE A CA 1
ATOM 7933 C C . ILE A 1 1004 ? 23.913 29.218 -46.100 1.00 84.44 1004 ILE A C 1
ATOM 7935 O O . ILE A 1 1004 ? 23.143 28.673 -45.301 1.00 84.44 1004 ILE A O 1
ATOM 7939 N N . PRO A 1 1005 ? 23.787 30.528 -46.406 1.00 79.69 1005 PRO A N 1
ATOM 7940 C CA . PRO A 1 1005 ? 22.845 31.414 -45.714 1.00 79.69 1005 PRO A CA 1
ATOM 7941 C C . PRO A 1 1005 ? 21.372 30.999 -45.838 1.00 79.69 1005 PRO A C 1
ATOM 7943 O O . PRO A 1 1005 ? 20.602 31.188 -44.902 1.00 79.69 1005 PRO A O 1
ATOM 7946 N N . SER A 1 1006 ? 20.972 30.352 -46.938 1.00 73.75 1006 SER A N 1
ATOM 7947 C CA . SER A 1 1006 ? 19.594 29.871 -47.150 1.00 73.75 1006 SER A CA 1
ATOM 7948 C C . SER A 1 1006 ? 19.160 28.730 -46.212 1.00 73.75 1006 SER A C 1
ATOM 7950 O O . SER A 1 1006 ? 17.980 28.375 -46.173 1.00 73.75 1006 SER A O 1
ATOM 7952 N N . LEU A 1 1007 ? 20.073 28.170 -45.406 1.00 72.75 1007 LEU A N 1
ATOM 7953 C CA . LEU A 1 1007 ? 19.731 27.245 -44.319 1.00 72.75 1007 LEU A CA 1
ATOM 7954 C C . LEU A 1 1007 ? 19.333 27.967 -43.011 1.00 72.75 1007 LEU A C 1
ATOM 7956 O O . LEU A 1 1007 ? 18.838 27.321 -42.083 1.00 72.75 1007 LEU A O 1
ATOM 7960 N N . TYR A 1 1008 ? 19.465 29.297 -42.934 1.00 74.44 1008 TYR A N 1
ATOM 7961 C CA . TYR A 1 1008 ? 19.033 30.111 -41.793 1.00 74.44 1008 TYR A CA 1
ATOM 7962 C C . TYR A 1 1008 ? 17.523 30.412 -41.842 1.00 74.44 1008 TYR A C 1
ATOM 7964 O O . TYR A 1 1008 ? 17.072 31.485 -42.228 1.00 74.44 1008 TYR A O 1
ATOM 7972 N N . ARG A 1 1009 ? 16.705 29.428 -41.446 1.00 61.94 1009 ARG A N 1
ATOM 7973 C CA . ARG A 1 1009 ? 15.227 29.457 -41.564 1.00 61.94 1009 ARG A CA 1
ATOM 7974 C C . ARG A 1 1009 ? 14.486 30.181 -40.412 1.00 61.94 1009 ARG A C 1
ATOM 7976 O O . ARG A 1 1009 ? 13.364 29.795 -40.064 1.00 61.94 1009 ARG A O 1
ATOM 7983 N N . VAL A 1 1010 ? 15.107 31.176 -39.771 1.00 55.19 1010 VAL A N 1
ATOM 7984 C CA . VAL A 1 1010 ? 14.491 32.006 -38.711 1.00 55.19 1010 VAL A CA 1
ATOM 7985 C C . VAL A 1 1010 ? 14.994 33.446 -38.843 1.00 55.19 1010 VAL A C 1
ATOM 7987 O O . VAL A 1 1010 ? 16.174 33.694 -38.635 1.00 55.19 1010 VAL A O 1
ATOM 7990 N N . ASN A 1 1011 ? 14.098 34.376 -39.175 1.00 44.56 1011 ASN A N 1
ATOM 7991 C CA . ASN A 1 1011 ? 14.385 35.809 -39.278 1.00 44.56 1011 ASN A CA 1
ATOM 7992 C C . ASN A 1 1011 ? 13.673 36.552 -38.125 1.00 44.56 1011 ASN A C 1
ATOM 7994 O O . ASN A 1 1011 ? 12.484 36.273 -37.919 1.00 44.56 1011 ASN A O 1
ATOM 7998 N N . PRO A 1 1012 ? 14.337 37.454 -37.367 1.00 39.75 1012 PRO A N 1
ATOM 7999 C CA . PRO A 1 1012 ? 13.748 38.131 -36.202 1.00 39.75 1012 PRO A CA 1
ATOM 8000 C C . PRO A 1 1012 ? 12.410 38.843 -36.461 1.00 39.75 1012 PRO A C 1
ATOM 8002 O O . PRO A 1 1012 ? 11.564 38.854 -35.571 1.00 39.75 1012 PRO A O 1
ATOM 8005 N N . ASP A 1 1013 ? 12.157 39.330 -37.680 1.00 39.09 1013 ASP A N 1
ATOM 8006 C CA . ASP A 1 1013 ? 10.943 40.089 -38.044 1.00 39.09 1013 ASP A CA 1
ATOM 8007 C C . ASP A 1 1013 ? 9.615 39.299 -37.937 1.00 39.09 1013 ASP A C 1
ATOM 8009 O O . ASP A 1 1013 ? 8.542 39.838 -38.194 1.00 39.09 1013 ASP A O 1
ATOM 8013 N N . THR A 1 1014 ? 9.653 38.016 -37.555 1.00 39.00 1014 THR A N 1
ATOM 8014 C CA . THR A 1 1014 ? 8.465 37.150 -37.400 1.00 39.00 1014 THR A CA 1
ATOM 8015 C C . THR A 1 1014 ? 7.959 37.006 -35.954 1.00 39.00 1014 THR A C 1
ATOM 8017 O O . THR A 1 1014 ? 7.151 36.125 -35.670 1.00 39.00 1014 THR A O 1
ATOM 8020 N N . GLN A 1 1015 ? 8.383 37.879 -35.031 1.00 35.00 1015 GLN A N 1
ATOM 8021 C CA . GLN A 1 1015 ? 7.997 37.828 -33.607 1.00 35.00 1015 GLN A CA 1
ATOM 8022 C C . GLN A 1 1015 ? 6.527 38.189 -33.282 1.00 35.00 1015 GLN A C 1
ATOM 8024 O O . GLN A 1 1015 ? 6.091 37.941 -32.164 1.00 35.00 1015 GLN A O 1
ATOM 8029 N N . ALA A 1 1016 ? 5.748 38.739 -34.219 1.00 31.19 1016 ALA A N 1
ATOM 8030 C CA . ALA A 1 1016 ? 4.441 39.358 -33.935 1.00 31.19 1016 ALA A CA 1
ATOM 8031 C C . ALA A 1 1016 ? 3.197 38.439 -34.058 1.00 31.19 1016 ALA A C 1
ATOM 8033 O O . ALA A 1 1016 ? 2.087 38.946 -34.197 1.00 31.19 1016 ALA A O 1
ATOM 8034 N N . LEU A 1 1017 ? 3.360 37.108 -34.078 1.00 31.53 1017 LEU A N 1
ATOM 8035 C CA . LEU A 1 1017 ? 2.269 36.153 -34.381 1.00 31.53 1017 LEU A CA 1
ATOM 8036 C C . LEU A 1 1017 ? 2.201 34.907 -33.469 1.00 31.53 1017 LEU A C 1
ATOM 8038 O O . LEU A 1 1017 ? 1.471 33.970 -33.781 1.00 31.53 1017 LEU A O 1
ATOM 8042 N N . TYR A 1 1018 ? 2.971 34.871 -32.376 1.00 29.44 1018 TYR A N 1
ATOM 8043 C CA . TYR A 1 1018 ? 3.014 33.741 -31.423 1.00 29.44 1018 TYR A CA 1
ATOM 8044 C C . TYR A 1 1018 ? 3.198 34.174 -29.949 1.00 29.44 1018 TYR A C 1
ATOM 8046 O O . TYR A 1 1018 ? 3.617 33.374 -29.111 1.00 29.44 1018 TYR A O 1
ATOM 8054 N N . LEU A 1 1019 ? 2.868 35.435 -29.655 1.00 28.22 1019 LEU A N 1
ATOM 8055 C CA . LEU A 1 1019 ? 2.599 35.997 -28.327 1.00 28.22 1019 LEU A CA 1
ATOM 8056 C C . LEU A 1 1019 ? 1.173 36.563 -28.343 1.00 28.22 1019 LEU A C 1
ATOM 8058 O O . LEU A 1 1019 ? 0.516 36.475 -27.287 1.00 28.22 1019 LEU A O 1
#

Radius of gyration: 37.87 Å; chains: 1; bounding box: 91×87×99 Å

Secondary structure (DSSP, 8-state):
---EEEEEETT-BHHHHHHHHHTT--HHHHHHHHTSEEEEEE--SS--HHHHHHHHHHTS-HHHHT--SSEEE-TTSS-EEE--TTT--S--HHHHHHHTT--EEEES-TT--S----SEEEE-TTTT---SSSSS-PPPPTT-EESGGGHHHHGGG---GGGS-HHHHHHH-TTGGG--TTT-HHHHHHHHHHHHHHHHHHHHHHHHHH---SEEEEEE-HHHHHHHHHTTTSSSPPTTS-HHHHHHHTTHHHHHHHHHHHHHHHHHHHH-TTSEEEEE-S-EE--STTS-S---SSTTGGGGGEESEEEEEEESTTB-SSEE--SEEGGGHHHHHHHHTT--B-SS--SPP-GGGBSS-----B-S-SGGGS-------PPPHHHHHHHHHHHHTTTSSPPPPS-HHHHHHHHHHHHHHHHHHHHHTTT-HHHHHHHHHHHHHHHHHHT-TTHHHHHHHHHHHHHHHTT-HHHHHHHHHHHHHHHHHHHHHHHHHHHHHHHTSTT----HHHHHHHHHHHHHHH--HHHHHHHHHHHHHTTT--TTHHHHHHHHHHH-TT-HHHHHHHHHHHGGGG-------------TTSS-SS--SGGGGS--THHHHHHHHTTS-TTHHHHHHHHHHHH-SPP--PPPP-PPPP-----STHHHHHHHHHTT-HHHHHHHHHHHHHH-TT--HHHHHHHHHHHHTT-HHHHHHHHHHHHHH-TT-HHHHHHHHHHHHHTT-HHHHHHHHHHHTTSSTTHHHHHHHHHHHHHHTT--HHHHHHHHHHHHHHHHHHHHHTT-------SSTTS--------------------------S-PPEEEE-STTSSHHHHHHHHHHTT--B-----S--BTTBTT-----GGGGGTTT-GGG--TT-EEE--HHHHTTS-TTS--EEEEEE--HHHHHHHHHHHH--SS-HHHHHHHHHHHHHHHHHHHHHTT--EEEEEHHHHHH-HHHHHHHHHHHHTS---HHHHHHT--GGG----GGGGGG--

pLDDT: mean 72.35, std 24.0, range [21.62, 98.75]

Foldseek 3Di:
DFAAEEEEEAQAFPVLLVVCLVVVLQVLVVVQLQFAEKDWAFFAPPPALLQLLLCLFFLAFCLQQQHQHQWFQDPVLQDIFGQALLRTQGGGLQQLCQLVVFAEEEFLRHRCPLPDQGRYKAAYVQQQADPDPDPPQDDGPPSRIPVPVCCVVLSVQQFDLVNDDPVVLCLLFVVVVVDDCVPDVLSVLLSRLVRSQSSQLSSQLVSLLVDGTSYYYTHRHSLLLLCLSALCLAPVHQPPDDVVSVVGRNCNSVSVSSVVSVSVVSVDVSSDQSHKYKYWYNWHFDNDPQADSAQDAALCSSCSRTHSIHIITIHHPFFGGNYYDDPHYSSQNRQQVCQVVVHEDEPNNPHHHSQNGTPDRGDHHYDPGNSVVDDSPDDPPPDPPCRRVVSVVVCCSSVSHPPQDPPRSLSSLRNNLSSLQSSLSSCVRVVNLVSNLVSLVVSLVSCVVSVVLPVNLVSLCSNLVSCVSVVVLLSNLVSLLVNLVSLLVVLVVVLVVVVVVCVVVVDDDQDPVNVVSNVVSVVSNPCDPVNSVVSSVVSVVVSDDDDDVPVVLVVVCVVCVPDPVSVVVVVVVVVVPPDDDDDDDDDDDDDPDPDPPDDDPVVVVPPDVVVVVVVVVVVDDPPVPVVVVLCCVLPNDDDPDDDDDDDDDDDDDDDPVCPVVLVVVCVPPVPPSLVVLVVVCVVDVLDLVSLLVQLVSCLVVLNLVSNLVSLVSSCVSPVLPLSSLLSNLSSCVSVLVLVSSLSSLVSNLVDLQRVLVSLQSNLVSCCPVPVHNVSSVVSNVSNVVSVVVVCVVVVHDDDPPPPPPPPPPDDDDDDDDDDDDDDDDDDDDDDPDLWFFEEEEEAAPLCSQLVVLLCVLQVQAAQAPQPWAADPLGNPTDSAHPCLVVCLPPVPSRDTRHYHYHYLVSVLSHPLPGAYAYEYRDEDQVVNLVSCCVPPVDPDDSVVSSVVNVVSVVSSVVSCVVSVHHYDYDYPVVCLVCVLVVLVSVCVSSVHDTPSVSSSVSRDNVSVPDDPVPPPPPD

Sequence (1019 aa):
MSPILFIGLDAADWELLSLKIAAGKLPHLSKMVTHGVSGPLRSISPLFSPALWATIGTGKHSYEHGITGFTYADHSGMGLRPYDRTSRRSPAIWNMFSHYKKTSTIVGWWTTAPAEKIRGAMIDETFRIAHHPSHEPWSIPPKSVSPWSLSKIIAQDRVHPQQLSEALLRFLVPKLYEIDPTTDFRVAAIAKILAEDLTTLQVTLHLMRRKRQDLTSLYLVGLDSLSHLAMCYREPALPGEKPRDCELYGEVVDRAYELYDRWIGELVEAAGEESTIVIASDHGFYHDARRPSSLGIQETAPTHQHAPIGTLIMKGTQIRQGAAIHHATILDLCPTLLAIAGLPIGRDMPGKVLLKSFSKKPIIKKISSWDGFWKAPWSPSTPSPESTEAALRQLVSLGYLQEIPFNKQAAIQEAHCNEIFHLALSFLHDDRLDQAIPLLEQARSAARKAGQALLRTDILEELATAYLLVGERRRAATCFYHIARYRRRDAKQALRQFWEKADSSTNKTISFQEAWEIRHLMARATLDEEKINFIATSARFLAHSKSEDLELLLTYAHAHPEDSAAQFNAGLFALGRIFHTDHLPSSENQMDAALDSHFDMDSMHSYCPASKYVSALTRSLPLLSSFQGCLKEVFGSPPAVSRPPVVPHQPSQLPRHDQYEISGLAYRTEKKGVALLRNVAKVRHEEADALAFLAIYYNKKKKPLEAEECAREAILRNPLHRFSWLALATSLSHQGRWSAAWKAAQEASKSFLYRSDAFRLLAHIALDGKNNPSQALQYHCESEKAKINLQSALGFHSSPIKKISSLQKKSSLRISPKLSTKLSPKRSSRLSSNQGPIIVTGLPRSGTSLMMQMLAAGGIAINTDYHRCPDEHNPNGYFEHEKVKTMSQEAFFLKAGRATKVVIPLALNLPAQNHYRIIWMRRSLQEVITSQHRMAGSIATVDQLYNVYRHYEITMAEHIDHANWPLLCLEYSSVVQDPHQAARSIAHFLKRELPIDTMAAAVIPSLYRVNPDTQALYL